Protein AF-0000000086114464 (afdb_homodimer)

pLDDT: mean 91.33, std 12.17, range [23.58, 98.88]

Nearest PDB structures (foldseek):
  5vo3-assembly1_A-2  TM=8.764E-01  e=2.805E-28  Haemophilus influenzae
  3ic1-assembly1_A  TM=6.573E-01  e=1.314E-25  Haemophilus influenzae
  3isz-assembly1_A  TM=6.600E-01  e=2.129E-24  Haemophilus influenzae Rd KW20
  4h2k-assembly1_A  TM=7.902E-01  e=1.199E-14  Haemophilus influenzae Rd KW20
  4h2k-assembly2_B  TM=7.809E-01  e=3.034E-14  Haemophilus influenzae Rd KW20

Structure (mmCIF, N/CA/C/O backbone):
data_AF-0000000086114464-model_v1
#
loop_
_entity.id
_entity.type
_entity.pdbx_description
1 polymer 'Peptidase M20 dimerisation domain-containing protein'
#
loop_
_atom_site.group_PDB
_atom_site.id
_atom_site.type_symbol
_atom_site.label_atom_id
_atom_site.label_alt_id
_atom_site.label_comp_id
_atom_site.label_asym_id
_atom_site.label_entity_id
_atom_site.label_seq_id
_atom_site.pdbx_PDB_ins_code
_atom_site.Cartn_x
_atom_site.Cartn_y
_atom_site.Cartn_z
_atom_site.occupancy
_atom_site.B_iso_or_equiv
_atom_site.auth_seq_id
_atom_site.auth_comp_id
_atom_site.auth_asym_id
_atom_site.auth_atom_id
_atom_site.pdbx_PDB_model_num
ATOM 1 N N . MET A 1 1 ? -63.625 -40.812 -0.509 1 50.72 1 MET A N 1
ATOM 2 C CA . MET A 1 1 ? -62.969 -40.531 -1.784 1 50.72 1 MET A CA 1
ATOM 3 C C . MET A 1 1 ? -61.75 -39.688 -1.583 1 50.72 1 MET A C 1
ATOM 5 O O . MET A 1 1 ? -60.719 -39.875 -2.24 1 50.72 1 MET A O 1
ATOM 9 N N . ALA A 1 2 ? -61.812 -38.781 -0.724 1 63.25 2 ALA A N 1
ATOM 10 C CA . ALA A 1 2 ? -60.656 -37.906 -0.452 1 63.25 2 ALA A CA 1
ATOM 11 C C . ALA A 1 2 ? -59.531 -38.656 0.213 1 63.25 2 ALA A C 1
ATOM 13 O O . ALA A 1 2 ? -58.344 -38.438 -0.106 1 63.25 2 ALA A O 1
ATOM 14 N N . ALA A 1 3 ? -59.938 -39.438 1.165 1 67.88 3 ALA A N 1
ATOM 15 C CA . ALA A 1 3 ? -58.906 -40.188 1.852 1 67.88 3 ALA A CA 1
ATOM 16 C C . ALA A 1 3 ? -58.219 -41.188 0.9 1 67.88 3 ALA A C 1
ATOM 18 O O . ALA A 1 3 ? -57 -41.375 0.963 1 67.88 3 ALA A O 1
ATOM 19 N N . LEU A 1 4 ? -58.938 -41.719 0.023 1 66.5 4 LEU A N 1
ATOM 20 C CA . LEU A 1 4 ? -58.375 -42.594 -0.974 1 66.5 4 LEU A CA 1
ATOM 21 C C . LEU A 1 4 ? -57.5 -41.844 -1.967 1 66.5 4 LEU A C 1
ATOM 23 O O . LEU A 1 4 ? -56.438 -42.344 -2.381 1 66.5 4 LEU A O 1
ATOM 27 N N . CYS A 1 5 ? -57.875 -40.656 -2.146 1 72.56 5 CYS A N 1
ATOM 28 C CA . CYS A 1 5 ? -57.125 -39.812 -3.059 1 72.56 5 CYS A CA 1
ATOM 29 C C . CYS A 1 5 ? -55.812 -39.375 -2.441 1 72.56 5 CYS A C 1
ATOM 31 O O . CYS A 1 5 ? -54.781 -39.375 -3.125 1 72.56 5 CYS A O 1
ATOM 33 N N . GLY A 1 6 ? -55.781 -39.188 -1.187 1 74.31 6 GLY A N 1
ATOM 34 C CA . GLY A 1 6 ? -54.562 -38.812 -0.487 1 74.31 6 GLY A CA 1
ATOM 35 C C . GLY A 1 6 ? -53.562 -39.969 -0.433 1 74.31 6 GLY A C 1
ATOM 36 O O . GLY A 1 6 ? -52.375 -39.75 -0.642 1 74.31 6 GLY A O 1
ATOM 37 N N . ARG A 1 7 ? -54.062 -41.094 -0.185 1 76.12 7 ARG A N 1
ATOM 38 C CA . ARG A 1 7 ? -53.219 -42.25 -0.123 1 76.12 7 ARG A CA 1
ATOM 39 C C . ARG A 1 7 ? -52.625 -42.594 -1.489 1 76.12 7 ARG A C 1
ATOM 41 O O . ARG A 1 7 ? -51.438 -42.969 -1.588 1 76.12 7 ARG A O 1
ATOM 48 N N . ALA A 1 8 ? -53.375 -42.344 -2.494 1 80.31 8 ALA A N 1
ATOM 49 C CA . ALA A 1 8 ? -52.906 -42.594 -3.852 1 80.31 8 ALA A CA 1
ATOM 50 C C . ALA A 1 8 ? -51.812 -41.594 -4.215 1 80.31 8 ALA A C 1
ATOM 52 O O . ALA A 1 8 ? -50.812 -41.969 -4.852 1 80.31 8 ALA A O 1
ATOM 53 N N . VAL A 1 9 ? -52.062 -40.438 -3.764 1 83.5 9 VAL A N 1
ATOM 54 C CA . VAL A 1 9 ? -51.062 -39.375 -4.023 1 83.5 9 VAL A CA 1
ATOM 55 C C . VAL A 1 9 ? -49.781 -39.688 -3.264 1 83.5 9 VAL A C 1
ATOM 57 O O . VAL A 1 9 ? -48.688 -39.594 -3.816 1 83.5 9 VAL A O 1
ATOM 60 N N . VAL A 1 10 ? -49.875 -40.062 -2.039 1 84.12 10 VAL A N 1
ATOM 61 C CA . VAL A 1 10 ? -48.719 -40.406 -1.226 1 84.12 10 VAL A CA 1
ATOM 62 C C . VAL A 1 10 ? -48.031 -41.625 -1.815 1 84.12 10 VAL A C 1
ATOM 64 O O . VAL A 1 10 ? -46.781 -41.688 -1.881 1 84.12 10 VAL A O 1
ATOM 67 N N . CYS A 1 11 ? -48.812 -42.531 -2.225 1 81.31 11 CYS A N 1
ATOM 68 C CA . CYS A 1 11 ? -48.219 -43.75 -2.838 1 81.31 11 CYS A CA 1
ATOM 69 C C . CYS A 1 11 ? -47.531 -43.406 -4.148 1 81.31 11 CYS A C 1
ATOM 71 O O . CYS A 1 11 ? -46.469 -43.938 -4.457 1 81.31 11 CYS A O 1
ATOM 73 N N . SER A 1 12 ? -48.125 -42.5 -4.863 1 85.62 12 SER A N 1
ATOM 74 C CA . SER A 1 12 ? -47.531 -42.062 -6.117 1 85.62 12 SER A CA 1
ATOM 75 C C . SER A 1 12 ? -46.219 -41.312 -5.863 1 85.62 12 SER A C 1
ATOM 77 O O . SER A 1 12 ? -45.25 -41.531 -6.57 1 85.62 12 SER A O 1
ATOM 79 N N . LEU A 1 13 ? -46.25 -40.5 -4.891 1 85.12 13 LEU A N 1
ATOM 80 C CA . LEU A 1 13 ? -45.062 -39.781 -4.543 1 85.12 13 LEU A CA 1
ATOM 81 C C . LEU A 1 13 ? -43.969 -40.719 -4.035 1 85.12 13 LEU A C 1
ATOM 83 O O . LEU A 1 13 ? -42.781 -40.562 -4.359 1 85.12 13 LEU A O 1
ATOM 87 N N . ALA A 1 14 ? -44.438 -41.625 -3.229 1 85.75 14 ALA A N 1
ATOM 88 C CA . ALA A 1 14 ? -43.5 -42.625 -2.748 1 85.75 14 ALA A CA 1
ATOM 89 C C . ALA A 1 14 ? -42.969 -43.469 -3.904 1 85.75 14 ALA A C 1
ATOM 91 O O . ALA A 1 14 ? -41.781 -43.812 -3.926 1 85.75 14 ALA A O 1
ATOM 92 N N . GLY A 1 15 ? -43.812 -43.781 -4.809 1 84.69 15 GLY A N 1
ATOM 93 C CA . GLY A 1 15 ? -43.375 -44.469 -5.992 1 84.69 15 GLY A CA 1
ATOM 94 C C . GLY A 1 15 ? -42.375 -43.688 -6.816 1 84.69 15 GLY A C 1
ATOM 95 O O . GLY A 1 15 ? -41.375 -44.25 -7.273 1 84.69 15 GLY A O 1
ATOM 96 N N . LEU A 1 16 ? -42.656 -42.469 -6.973 1 86.94 16 LEU A N 1
ATOM 97 C CA . LEU A 1 16 ? -41.75 -41.594 -7.707 1 86.94 16 LEU A CA 1
ATOM 98 C C . LEU A 1 16 ? -40.406 -41.469 -6.992 1 86.94 16 LEU A C 1
ATOM 100 O O . LEU A 1 16 ? -39.375 -41.438 -7.637 1 86.94 16 LEU A O 1
ATOM 104 N N . LEU A 1 17 ? -40.5 -41.406 -5.719 1 86.69 17 LEU A N 1
ATOM 105 C CA . LEU A 1 17 ? -39.25 -41.344 -4.934 1 86.69 17 LEU A CA 1
ATOM 106 C C . LEU A 1 17 ? -38.438 -42.625 -5.094 1 86.69 17 LEU A C 1
ATOM 108 O O . LEU A 1 17 ? -37.219 -42.594 -5.234 1 86.69 17 LEU A O 1
ATOM 112 N N . VAL A 1 18 ? -39.156 -43.719 -5.02 1 84.94 18 VAL A N 1
ATOM 113 C CA . VAL A 1 18 ? -38.469 -45 -5.168 1 84.94 18 VAL A CA 1
ATOM 114 C C . VAL A 1 18 ? -37.844 -45.125 -6.559 1 84.94 18 VAL A C 1
ATOM 116 O O . VAL A 1 18 ? -36.719 -45.594 -6.707 1 84.94 18 VAL A O 1
ATOM 119 N N . LEU A 1 19 ? -38.625 -44.656 -7.484 1 85.88 19 LEU A N 1
ATOM 120 C CA . LEU A 1 19 ? -38.094 -44.656 -8.844 1 85.88 19 LEU A CA 1
ATOM 121 C C . LEU A 1 19 ? -36.875 -43.75 -8.938 1 85.88 19 LEU A C 1
ATOM 123 O O . LEU A 1 19 ? -35.875 -44.125 -9.57 1 85.88 19 LEU A O 1
ATOM 127 N N . PHE A 1 20 ? -37 -42.656 -8.398 1 86.88 20 PHE A N 1
ATOM 128 C CA . PHE A 1 20 ? -35.875 -41.719 -8.406 1 86.88 20 PHE A CA 1
ATOM 129 C C . PHE A 1 20 ? -34.656 -42.312 -7.754 1 86.88 20 PHE A C 1
ATOM 131 O O . PHE A 1 20 ? -33.562 -42.281 -8.32 1 86.88 20 PHE A O 1
ATOM 138 N N . VAL A 1 21 ? -34.781 -42.906 -6.664 1 86.62 21 VAL A N 1
ATOM 139 C CA . VAL A 1 21 ? -33.656 -43.531 -5.938 1 86.62 21 VAL A CA 1
ATOM 140 C C . VAL A 1 21 ? -33.094 -44.688 -6.754 1 86.62 21 VAL A C 1
ATOM 142 O O . VAL A 1 21 ? -31.875 -44.875 -6.797 1 86.62 21 VAL A O 1
ATOM 145 N N . SER A 1 22 ? -33.906 -45.406 -7.379 1 87.25 22 SER A N 1
ATOM 146 C CA . SER A 1 22 ? -33.469 -46.5 -8.203 1 87.25 22 SER A CA 1
ATOM 147 C C . SER A 1 22 ? -32.625 -46.031 -9.367 1 87.25 22 SER A C 1
ATOM 149 O O . SER A 1 22 ? -31.594 -46.625 -9.695 1 87.25 22 SER A O 1
ATOM 151 N N . VAL A 1 23 ? -33.062 -45.062 -9.961 1 85.25 23 VAL A N 1
ATOM 152 C CA . VAL A 1 23 ? -32.312 -44.469 -11.07 1 85.25 23 VAL A CA 1
ATOM 153 C C . VAL A 1 23 ? -30.922 -44.031 -10.578 1 85.25 23 VAL A C 1
ATOM 155 O O . VAL A 1 23 ? -29.906 -44.281 -11.242 1 85.25 23 VAL A O 1
ATOM 158 N N . LEU A 1 24 ? -30.891 -43.469 -9.461 1 86.06 24 LEU A N 1
ATOM 159 C CA . LEU A 1 24 ? -29.641 -43 -8.891 1 86.06 24 LEU A CA 1
ATOM 160 C C . LEU A 1 24 ? -28.688 -44.188 -8.664 1 86.06 24 LEU A C 1
ATOM 162 O O . LEU A 1 24 ? -27.5 -44.094 -9 1 86.06 24 LEU A O 1
ATOM 166 N N . LEU A 1 25 ? -29.188 -45.219 -8.18 1 86.81 25 LEU A N 1
ATOM 167 C CA . LEU A 1 25 ? -28.375 -46.375 -7.832 1 86.81 25 LEU A CA 1
ATOM 168 C C . LEU A 1 25 ? -27.906 -47.094 -9.086 1 86.81 25 LEU A C 1
ATOM 170 O O . LEU A 1 25 ? -26.75 -47.531 -9.156 1 86.81 25 LEU A O 1
ATOM 174 N N . ILE A 1 26 ? -28.703 -47.188 -10.031 1 84.44 26 ILE A N 1
ATOM 175 C CA . ILE A 1 26 ? -28.344 -47.875 -11.273 1 84.44 26 ILE A CA 1
ATOM 176 C C . ILE A 1 26 ? -27.234 -47.094 -11.977 1 84.44 26 ILE A C 1
ATOM 178 O O . ILE A 1 26 ? -26.234 -47.688 -12.398 1 84.44 26 ILE A O 1
ATOM 182 N N . ARG A 1 27 ? -27.391 -45.906 -12.016 1 81.69 27 ARG A N 1
ATOM 183 C CA . ARG A 1 27 ? -26.375 -45.094 -12.664 1 81.69 27 ARG A CA 1
ATOM 184 C C . ARG A 1 27 ? -25.047 -45.156 -11.914 1 81.69 27 ARG A C 1
ATOM 186 O O . ARG A 1 27 ? -23.984 -45.188 -12.531 1 81.69 27 ARG A O 1
ATOM 193 N N . THR A 1 28 ? -25.156 -45.156 -10.688 1 82.5 28 THR A N 1
ATOM 194 C CA . THR A 1 28 ? -23.953 -45.219 -9.859 1 82.5 28 THR A CA 1
ATOM 195 C C . THR A 1 28 ? -23.203 -46.531 -10.07 1 82.5 28 THR A C 1
ATOM 197 O O . THR A 1 28 ? -21.984 -46.531 -10.234 1 82.5 28 THR A O 1
ATOM 200 N N . TYR A 1 29 ? -23.875 -47.531 -10.148 1 79.56 29 TYR A N 1
ATOM 201 C CA . TYR A 1 29 ? -23.219 -48.812 -10.094 1 79.56 29 TYR A CA 1
ATOM 202 C C . TYR A 1 29 ? -23.047 -49.406 -11.492 1 79.56 29 TYR A C 1
ATOM 204 O O . TYR A 1 29 ? -22.406 -50.438 -11.664 1 79.56 29 TYR A O 1
ATOM 212 N N . THR A 1 30 ? -23.562 -48.719 -12.508 1 74.12 30 THR A N 1
ATOM 213 C CA . THR A 1 30 ? -23.297 -49.125 -13.883 1 74.12 30 THR A CA 1
ATOM 214 C C . THR A 1 30 ? -22.328 -48.156 -14.547 1 74.12 30 THR A C 1
ATOM 216 O O . THR A 1 30 ? -22.016 -48.281 -15.734 1 74.12 30 THR A O 1
ATOM 219 N N . TRP A 1 31 ? -21.922 -47.312 -13.781 1 66.44 31 TRP A N 1
ATOM 220 C CA . TRP A 1 31 ? -20.953 -46.312 -14.289 1 66.44 31 TRP A CA 1
ATOM 221 C C . TRP A 1 31 ? -19.656 -47 -14.703 1 66.44 31 TRP A C 1
ATOM 223 O O . TRP A 1 31 ? -19.078 -47.75 -13.93 1 66.44 31 TRP A O 1
ATOM 233 N N . PRO A 1 32 ? -19.344 -46.906 -16 1 57.47 32 PRO A N 1
ATOM 234 C CA . PRO A 1 32 ? -18.141 -47.594 -16.453 1 57.47 32 PRO A CA 1
ATOM 235 C C . PRO A 1 32 ? -16.875 -47.125 -15.719 1 57.47 32 PRO A C 1
ATOM 237 O O . PRO A 1 32 ? -16.656 -45.938 -15.562 1 57.47 32 PRO A O 1
ATOM 240 N N . GLU A 1 33 ? -16.406 -47.969 -14.883 1 56.78 33 GLU A N 1
ATOM 241 C CA . GLU A 1 33 ? -15.094 -47.688 -14.336 1 56.78 33 GLU A CA 1
ATOM 242 C C . GLU A 1 33 ? -14.055 -47.562 -15.445 1 56.78 33 GLU A C 1
ATOM 244 O O . GLU A 1 33 ? -13.938 -48.438 -16.297 1 56.78 33 GLU A O 1
ATOM 249 N N . ARG A 1 34 ? -13.789 -46.344 -15.82 1 56.09 34 ARG A N 1
ATOM 250 C CA . ARG A 1 34 ? -12.734 -46.219 -16.812 1 56.09 34 ARG A CA 1
ATOM 251 C C . ARG A 1 34 ? -11.414 -46.75 -16.281 1 56.09 34 ARG A C 1
ATOM 253 O O . ARG A 1 34 ? -10.695 -46.062 -15.562 1 56.09 34 ARG A O 1
ATOM 260 N N . ALA A 1 35 ? -11.445 -48.156 -16.094 1 50.91 35 ALA A N 1
ATOM 261 C CA . ALA A 1 35 ? -10.227 -48.844 -15.672 1 50.91 35 ALA A CA 1
ATOM 262 C C . ALA A 1 35 ? -9.07 -48.531 -16.625 1 50.91 35 ALA A C 1
ATOM 264 O O . ALA A 1 35 ? -9.281 -48.375 -17.828 1 50.91 35 ALA A O 1
ATOM 265 N N . VAL A 1 36 ? -7.957 -47.969 -15.984 1 53.75 36 VAL A N 1
ATOM 266 C CA . VAL A 1 36 ? -6.695 -47.906 -16.719 1 53.75 36 VAL A CA 1
ATOM 267 C C . VAL A 1 36 ? -6.465 -49.188 -17.5 1 53.75 36 VAL A C 1
ATOM 269 O O . VAL A 1 36 ? -6.547 -50.281 -16.953 1 53.75 36 VAL A O 1
ATOM 272 N N . ARG A 1 37 ? -6.699 -49.094 -18.844 1 52.41 37 ARG A N 1
ATOM 273 C CA . ARG A 1 37 ? -6.414 -50.25 -19.688 1 52.41 37 ARG A CA 1
ATOM 274 C C . ARG A 1 37 ? -5.012 -50.781 -19.422 1 52.41 37 ARG A C 1
ATOM 276 O O . ARG A 1 37 ? -4.043 -50.031 -19.406 1 52.41 37 ARG A O 1
ATOM 283 N N . GLN A 1 38 ? -4.934 -51.938 -18.703 1 50.59 38 GLN A N 1
ATOM 284 C CA . GLN A 1 38 ? -3.641 -52.562 -18.484 1 50.59 38 GLN A CA 1
ATOM 285 C C . GLN A 1 38 ? -2.939 -52.875 -19.797 1 50.59 38 GLN A C 1
ATOM 287 O O . GLN A 1 38 ? -3.52 -53.5 -20.688 1 50.59 38 GLN A O 1
ATOM 292 N N . TRP A 1 39 ? -2.066 -52 -20.203 1 49.5 39 TRP A N 1
ATOM 293 C CA . TRP A 1 39 ? -1.241 -52.281 -21.359 1 49.5 39 TRP A CA 1
ATOM 294 C C . TRP A 1 39 ? -0.27 -53.406 -21.094 1 49.5 39 TRP A C 1
ATOM 296 O O . TRP A 1 39 ? 0.205 -53.562 -19.969 1 49.5 39 TRP A O 1
ATOM 306 N N . HIS A 1 40 ? -0.386 -54.562 -21.734 1 45.06 40 HIS A N 1
ATOM 307 C CA . HIS A 1 40 ? 0.613 -55.625 -21.625 1 45.06 40 HIS A CA 1
ATOM 308 C C . HIS A 1 40 ? 2.018 -55.094 -21.859 1 45.06 40 HIS A C 1
ATOM 310 O O . HIS A 1 40 ? 2.521 -55.125 -22.984 1 45.06 40 HIS A O 1
ATOM 316 N N . TRP A 1 41 ? 2.369 -54 -21.344 1 49.25 41 TRP A N 1
ATOM 317 C CA . TRP A 1 41 ? 3.734 -53.5 -21.5 1 49.25 41 TRP A CA 1
ATOM 318 C C . TRP A 1 41 ? 4.723 -54.406 -20.75 1 49.25 41 TRP A C 1
ATOM 320 O O . TRP A 1 41 ? 4.398 -54.938 -19.703 1 49.25 41 TRP A O 1
ATOM 330 N N . LYS A 1 42 ? 5.617 -55 -21.484 1 49.53 42 LYS A N 1
ATOM 331 C CA . LYS A 1 42 ? 6.758 -55.438 -20.688 1 49.53 42 LYS A CA 1
ATOM 332 C C . LYS A 1 42 ? 7.145 -54.375 -19.672 1 49.53 42 LYS A C 1
ATOM 334 O O . LYS A 1 42 ? 7.449 -53.25 -20.031 1 49.53 42 LYS A O 1
ATOM 339 N N . GLU A 1 43 ? 6.586 -54.406 -18.578 1 51.88 43 GLU A N 1
ATOM 340 C CA . GLU A 1 43 ? 6.801 -53.438 -17.5 1 51.88 43 GLU A CA 1
ATOM 341 C C . GLU A 1 43 ? 8.258 -52.969 -17.453 1 51.88 43 GLU A C 1
ATOM 343 O O . GLU A 1 43 ? 9.164 -53.781 -17.328 1 51.88 43 GLU A O 1
ATOM 348 N N . PRO A 1 44 ? 8.531 -51.906 -18.094 1 52.56 44 PRO A N 1
ATOM 349 C CA . PRO A 1 44 ? 9.922 -51.5 -17.828 1 52.56 44 PRO A CA 1
ATOM 350 C C . PRO A 1 44 ? 10.312 -51.656 -16.359 1 52.56 44 PRO A C 1
ATOM 352 O O . PRO A 1 44 ? 9.445 -51.594 -15.484 1 52.56 44 PRO A O 1
ATOM 355 N N . SER A 1 45 ? 11.258 -52.406 -16.062 1 50.56 45 SER A N 1
ATOM 356 C CA . SER A 1 45 ? 11.758 -52.594 -14.711 1 50.56 45 SER A CA 1
ATOM 357 C C . SER A 1 45 ? 11.781 -51.281 -13.922 1 50.56 45 SER A C 1
ATOM 359 O O . SER A 1 45 ? 12.32 -50.281 -14.391 1 50.56 45 SER A O 1
ATOM 361 N N . GLY A 1 46 ? 10.688 -51 -13.188 1 58.81 46 GLY A N 1
ATOM 362 C CA . GLY A 1 46 ? 10.781 -49.906 -12.227 1 58.81 46 GLY A CA 1
ATOM 363 C C . GLY A 1 46 ? 12.195 -49.688 -11.727 1 58.81 46 GLY A C 1
ATOM 364 O O . GLY A 1 46 ? 12.984 -50.625 -11.633 1 58.81 46 GLY A O 1
ATOM 365 N N . MET A 1 47 ? 12.75 -48.438 -12.086 1 64.56 47 MET A N 1
ATOM 366 C CA . MET A 1 47 ? 14.102 -48.156 -11.609 1 64.56 47 MET A CA 1
ATOM 367 C C . MET A 1 47 ? 14.125 -48.031 -10.094 1 64.56 47 MET A C 1
ATOM 369 O O . MET A 1 47 ? 13.414 -47.188 -9.523 1 64.56 47 MET A O 1
ATOM 373 N N . GLU A 1 48 ? 14.414 -49.094 -9.438 1 77.19 48 GLU A N 1
ATOM 374 C CA . GLU A 1 48 ? 14.789 -48.875 -8.039 1 77.19 48 GLU A CA 1
ATOM 375 C C . GLU A 1 48 ? 16.141 -48.188 -7.934 1 77.19 48 GLU A C 1
ATOM 377 O O . GLU A 1 48 ? 17.156 -48.688 -8.438 1 77.19 48 GLU A O 1
ATOM 382 N N . LEU A 1 49 ? 16.016 -46.938 -7.438 1 86.44 49 LEU A N 1
ATOM 383 C CA . LEU A 1 49 ? 17.25 -46.188 -7.312 1 86.44 49 LEU A CA 1
ATOM 384 C C . LEU A 1 49 ? 18.172 -46.781 -6.254 1 86.44 49 LEU A C 1
ATOM 386 O O . LEU A 1 49 ? 17.703 -47.188 -5.18 1 86.44 49 LEU A O 1
ATOM 390 N N . MET A 1 50 ? 19.359 -46.875 -6.617 1 88.75 50 MET A N 1
ATOM 391 C CA . MET A 1 50 ? 20.359 -47.281 -5.637 1 88.75 50 MET A CA 1
ATOM 392 C C . MET A 1 50 ? 20.625 -46.156 -4.637 1 88.75 50 MET A C 1
ATOM 394 O O . MET A 1 50 ? 20.297 -45 -4.902 1 88.75 50 MET A O 1
ATOM 398 N N . GLU A 1 51 ? 21.172 -46.594 -3.562 1 91.81 51 GLU A N 1
ATOM 399 C CA . GLU A 1 51 ? 21.406 -45.625 -2.494 1 91.81 51 GLU A CA 1
ATOM 400 C C . GLU A 1 51 ? 22.281 -44.469 -2.98 1 91.81 51 GLU A C 1
ATOM 402 O O . GLU A 1 51 ? 22.078 -43.312 -2.584 1 91.81 51 GLU A O 1
ATOM 407 N N . GLU A 1 52 ? 23.203 -44.75 -3.775 1 91.38 52 GLU A N 1
ATOM 408 C CA . GLU A 1 52 ? 24.094 -43.719 -4.309 1 91.38 52 GLU A CA 1
ATOM 409 C C . GLU A 1 52 ? 23.344 -42.781 -5.238 1 91.38 52 GLU A C 1
ATOM 411 O O . GLU A 1 52 ? 23.609 -41.562 -5.246 1 91.38 52 GLU A O 1
ATOM 416 N N . GLU A 1 53 ? 22.484 -43.312 -5.957 1 92.25 53 GLU A N 1
ATOM 417 C CA . GLU A 1 53 ? 21.688 -42.531 -6.883 1 92.25 53 GLU A CA 1
ATOM 418 C C . GLU A 1 53 ? 20.703 -41.625 -6.129 1 92.25 53 GLU A C 1
ATOM 420 O O . GLU A 1 53 ? 20.484 -40.469 -6.523 1 92.25 53 GLU A O 1
ATOM 425 N N . LYS A 1 54 ? 20.219 -42.156 -5.062 1 94.75 54 LYS A N 1
ATOM 426 C CA . LYS A 1 54 ? 19.328 -41.375 -4.215 1 94.75 54 LYS A CA 1
ATOM 427 C C . LYS A 1 54 ? 20.062 -40.188 -3.613 1 94.75 54 LYS A C 1
ATOM 429 O O . LYS A 1 54 ? 19.516 -39.062 -3.584 1 94.75 54 LYS A O 1
ATOM 434 N N . GLU A 1 55 ? 21.203 -40.438 -3.186 1 94.88 55 GLU A N 1
ATOM 435 C CA . GLU A 1 55 ? 22 -39.375 -2.598 1 94.88 55 GLU A CA 1
ATOM 436 C C . GLU A 1 55 ? 22.344 -38.312 -3.635 1 94.88 55 GLU A C 1
ATOM 438 O O . GLU A 1 55 ? 22.344 -37.125 -3.326 1 94.88 55 GLU A O 1
ATOM 443 N N . GLN A 1 56 ? 22.672 -38.781 -4.773 1 94.88 56 GLN A N 1
ATOM 444 C CA . GLN A 1 56 ? 22.969 -37.844 -5.859 1 94.88 56 GLN A CA 1
ATOM 445 C C . GLN A 1 56 ? 21.766 -36.969 -6.184 1 94.88 56 GLN A C 1
ATOM 447 O O . GLN A 1 56 ? 21.922 -35.75 -6.426 1 94.88 56 GLN A O 1
ATOM 452 N N . LEU A 1 57 ? 20.688 -37.594 -6.203 1 96.56 57 LEU A N 1
ATOM 453 C CA . LEU A 1 57 ? 19.453 -36.875 -6.488 1 96.56 57 LEU A CA 1
ATOM 454 C C . LEU A 1 57 ? 19.172 -35.812 -5.43 1 96.56 57 LEU A C 1
ATOM 456 O O . LEU A 1 57 ? 18.875 -34.656 -5.766 1 96.56 57 LEU A O 1
ATOM 460 N N . ILE A 1 58 ? 19.297 -36.188 -4.195 1 97.62 58 ILE A N 1
ATOM 461 C CA . ILE A 1 58 ? 19.031 -35.281 -3.072 1 97.62 58 ILE A CA 1
ATOM 462 C C . ILE A 1 58 ? 20 -34.125 -3.1 1 97.62 58 ILE A C 1
ATOM 464 O O . ILE A 1 58 ? 19.609 -32.969 -2.959 1 97.62 58 ILE A O 1
ATOM 468 N N . GLU A 1 59 ? 21.234 -34.406 -3.395 1 97.75 59 GLU A N 1
ATOM 469 C CA . GLU A 1 59 ? 22.25 -33.344 -3.428 1 97.75 59 GLU A CA 1
ATOM 470 C C . GLU A 1 59 ? 22.047 -32.406 -4.613 1 97.75 59 GLU A C 1
ATOM 472 O O . GLU A 1 59 ? 22.312 -31.219 -4.52 1 97.75 59 GLU A O 1
ATOM 477 N N . ALA A 1 60 ? 21.609 -32.969 -5.664 1 98.31 60 ALA A N 1
ATOM 478 C CA . ALA A 1 60 ? 21.344 -32.156 -6.844 1 98.31 60 ALA A CA 1
ATOM 479 C C . ALA A 1 60 ? 20.25 -31.141 -6.57 1 98.31 60 ALA A C 1
ATOM 481 O O . ALA A 1 60 ? 20.359 -29.984 -6.953 1 98.31 60 ALA A O 1
ATOM 482 N N . LEU A 1 61 ? 19.188 -31.609 -5.906 1 98.62 61 LEU A N 1
ATOM 483 C CA . LEU A 1 61 ? 18.094 -30.688 -5.621 1 98.62 61 LEU A CA 1
ATOM 484 C C . LEU A 1 61 ? 18.516 -29.641 -4.598 1 98.62 61 LEU A C 1
ATOM 486 O O . LEU A 1 61 ? 18.203 -28.469 -4.75 1 98.62 61 LEU A O 1
ATOM 490 N N . LYS A 1 62 ? 19.234 -30.047 -3.557 1 98.44 62 LYS A N 1
ATOM 491 C CA . LYS A 1 62 ? 19.703 -29.125 -2.535 1 98.44 62 LYS A CA 1
ATOM 492 C C . LYS A 1 62 ? 20.547 -28.016 -3.15 1 98.44 62 LYS A C 1
ATOM 494 O O . LYS A 1 62 ? 20.359 -26.828 -2.824 1 98.44 62 LYS A O 1
ATOM 499 N N . GLY A 1 63 ? 21.438 -28.422 -3.99 1 98.5 63 GLY A N 1
ATOM 500 C CA . GLY A 1 63 ? 22.25 -27.438 -4.676 1 98.5 63 GLY A CA 1
ATOM 501 C C . GLY A 1 63 ? 21.453 -26.453 -5.508 1 98.5 63 GLY A C 1
ATOM 502 O O . GLY A 1 63 ? 21.766 -25.266 -5.555 1 98.5 63 GLY A O 1
ATOM 503 N N . ALA A 1 64 ? 20.438 -26.953 -6.188 1 98.69 64 ALA A N 1
ATOM 504 C CA . ALA A 1 64 ? 19.578 -26.109 -7.004 1 98.69 64 ALA A CA 1
ATOM 505 C C . ALA A 1 64 ? 18.797 -25.125 -6.137 1 98.69 64 ALA A C 1
ATOM 507 O O . ALA A 1 64 ? 18.641 -23.953 -6.508 1 98.69 64 ALA A O 1
ATOM 508 N N . ILE A 1 65 ? 18.359 -25.594 -4.973 1 98.56 65 ILE A N 1
ATOM 509 C CA . ILE A 1 65 ? 17.547 -24.781 -4.059 1 98.56 65 ILE A CA 1
ATOM 510 C C . ILE A 1 65 ? 18.391 -23.641 -3.5 1 98.56 65 ILE A C 1
ATOM 512 O O . ILE A 1 65 ? 17.891 -22.531 -3.293 1 98.56 65 ILE A O 1
ATOM 516 N N . ARG A 1 66 ? 19.625 -23.812 -3.332 1 98.44 66 ARG A N 1
ATOM 517 C CA . ARG A 1 66 ? 20.516 -22.844 -2.711 1 98.44 66 ARG A CA 1
ATOM 518 C C . ARG A 1 66 ? 20.828 -21.688 -3.668 1 98.44 66 ARG A C 1
ATOM 520 O O . ARG A 1 66 ? 21.359 -20.656 -3.254 1 98.44 66 ARG A O 1
ATOM 527 N N . ILE A 1 67 ? 20.531 -21.859 -4.941 1 98.62 67 ILE A N 1
ATOM 528 C CA . ILE A 1 67 ? 20.703 -20.797 -5.918 1 98.62 67 ILE A CA 1
ATOM 529 C C . ILE A 1 67 ? 19.391 -20.016 -6.062 1 98.62 67 ILE A C 1
ATOM 531 O O . ILE A 1 67 ? 18.438 -20.5 -6.695 1 98.62 67 ILE A O 1
ATOM 535 N N . PRO A 1 68 ? 19.266 -18.828 -5.531 1 98.19 68 PRO A N 1
ATOM 536 C CA . PRO A 1 68 ? 18 -18.094 -5.473 1 98.19 68 PRO A CA 1
ATOM 537 C C . PRO A 1 68 ? 17.641 -17.438 -6.801 1 98.19 68 PRO A C 1
ATOM 539 O O . PRO A 1 68 ? 17.703 -16.219 -6.93 1 98.19 68 PRO A O 1
ATOM 542 N N . THR A 1 69 ? 17.219 -18.203 -7.754 1 98.62 69 THR A N 1
ATOM 543 C CA . THR A 1 69 ? 16.812 -17.703 -9.062 1 98.62 69 THR A CA 1
ATOM 544 C C . THR A 1 69 ? 15.469 -17 -8.977 1 98.62 69 THR A C 1
ATOM 546 O O . THR A 1 69 ? 14.516 -17.406 -9.648 1 98.62 69 THR A O 1
ATOM 549 N N . VAL A 1 70 ? 15.383 -15.859 -8.312 1 97.94 70 VAL A N 1
ATOM 550 C CA . VAL A 1 70 ? 14.133 -15.188 -7.965 1 97.94 70 VAL A CA 1
ATOM 551 C C . VAL A 1 70 ? 13.727 -14.242 -9.086 1 97.94 70 VAL A C 1
ATOM 553 O O . VAL A 1 70 ? 14.547 -13.461 -9.578 1 97.94 70 VAL A O 1
ATOM 556 N N . SER A 1 71 ? 12.516 -14.375 -9.516 1 97.38 71 SER A N 1
ATOM 557 C CA . SER A 1 71 ? 11.867 -13.406 -10.406 1 97.38 71 SER A CA 1
ATOM 558 C C . SER A 1 71 ? 10.93 -12.492 -9.625 1 97.38 71 SER A C 1
ATOM 560 O O . SER A 1 71 ? 9.875 -12.922 -9.164 1 97.38 71 SER A O 1
ATOM 562 N N . PHE A 1 72 ? 11.25 -11.219 -9.562 1 93.31 72 PHE A N 1
ATOM 563 C CA . PHE A 1 72 ? 10.469 -10.234 -8.812 1 93.31 72 PHE A CA 1
ATOM 564 C C . PHE A 1 72 ? 9.375 -9.625 -9.688 1 93.31 72 PHE A C 1
ATOM 566 O O . PHE A 1 72 ? 8.219 -9.562 -9.281 1 93.31 72 PHE A O 1
ATOM 573 N N . SER A 1 73 ? 9.766 -9.219 -10.82 1 90.81 73 SER A N 1
ATOM 574 C CA . SER A 1 73 ? 8.906 -8.664 -11.867 1 90.81 73 SER A CA 1
ATOM 575 C C . SER A 1 73 ? 9.477 -8.945 -13.258 1 90.81 73 SER A C 1
ATOM 577 O O . SER A 1 73 ? 10.555 -9.531 -13.383 1 90.81 73 SER A O 1
ATOM 579 N N . GLU A 1 74 ? 8.734 -8.562 -14.211 1 89.69 74 GLU A N 1
ATOM 580 C CA . GLU A 1 74 ? 9.188 -8.828 -15.57 1 89.69 74 GLU A CA 1
ATOM 581 C C . GLU A 1 74 ? 10.531 -8.164 -15.844 1 89.69 74 GLU A C 1
ATOM 583 O O . GLU A 1 74 ? 11.359 -8.703 -16.594 1 89.69 74 GLU A O 1
ATOM 588 N N . ASP A 1 75 ? 10.719 -7.02 -15.141 1 91.31 75 ASP A N 1
ATOM 589 C CA . ASP A 1 75 ? 11.922 -6.246 -15.43 1 91.31 75 ASP A CA 1
ATOM 590 C C . ASP A 1 75 ? 12.969 -6.43 -14.328 1 91.31 75 ASP A C 1
ATOM 592 O O . ASP A 1 75 ? 14.031 -5.805 -14.359 1 91.31 75 ASP A O 1
ATOM 596 N N . LYS A 1 76 ? 12.688 -7.195 -13.367 1 95.12 76 LYS A N 1
ATOM 597 C CA . LYS A 1 76 ? 13.602 -7.363 -12.234 1 95.12 76 LYS A CA 1
ATOM 598 C C . LYS A 1 76 ? 13.711 -8.836 -11.836 1 95.12 76 LYS A C 1
ATOM 600 O O . LYS A 1 76 ? 12.836 -9.367 -11.148 1 95.12 76 LYS A O 1
ATOM 605 N N . GLN A 1 77 ? 14.914 -9.477 -12.188 1 97.06 77 GLN A N 1
ATOM 606 C CA . GLN A 1 77 ? 15.234 -10.859 -11.828 1 97.06 77 GLN A CA 1
ATOM 607 C C . GLN A 1 77 ? 16.656 -10.961 -11.258 1 97.06 77 GLN A C 1
ATOM 609 O O . GLN A 1 77 ? 17.469 -10.062 -11.453 1 97.06 77 GLN A O 1
ATOM 614 N N . ASN A 1 78 ? 16.844 -11.977 -10.484 1 97.69 78 ASN A N 1
ATOM 615 C CA . ASN A 1 78 ? 18.203 -12.273 -10.023 1 97.69 78 ASN A CA 1
ATOM 616 C C . ASN A 1 78 ? 19.047 -12.906 -11.133 1 97.69 78 ASN A C 1
ATOM 618 O O . ASN A 1 78 ? 19.266 -14.125 -11.125 1 97.69 78 ASN A O 1
ATOM 622 N N . THR A 1 79 ? 19.609 -12.125 -11.969 1 97.19 79 THR A N 1
ATOM 623 C CA . THR A 1 79 ? 20.281 -12.609 -13.172 1 97.19 79 THR A CA 1
ATOM 624 C C . THR A 1 79 ? 21.578 -13.312 -12.812 1 97.19 79 THR A C 1
ATOM 626 O O . THR A 1 79 ? 22.016 -14.234 -13.516 1 97.19 79 THR A O 1
ATOM 629 N N . THR A 1 80 ? 22.172 -12.906 -11.719 1 98.06 80 THR A N 1
ATOM 630 C CA . THR A 1 80 ? 23.391 -13.586 -11.266 1 98.06 80 THR A CA 1
ATOM 631 C C . THR A 1 80 ? 23.094 -15.031 -10.883 1 98.06 80 THR A C 1
ATOM 633 O O . THR A 1 80 ? 23.844 -15.945 -11.242 1 98.06 80 THR A O 1
ATOM 636 N N . ALA A 1 81 ? 22.031 -15.242 -10.242 1 98.44 81 ALA A N 1
ATOM 637 C CA . ALA A 1 81 ? 21.625 -16.578 -9.836 1 98.44 81 ALA A CA 1
ATOM 638 C C . ALA A 1 81 ? 21.234 -17.422 -11.047 1 98.44 81 ALA A C 1
ATOM 640 O O . ALA A 1 81 ? 21.516 -18.625 -11.094 1 98.44 81 ALA A O 1
ATOM 641 N N . LEU A 1 82 ? 20.609 -16.781 -11.992 1 98.5 82 LEU A N 1
ATOM 642 C CA . LEU A 1 82 ? 20.203 -17.5 -13.211 1 98.5 82 LEU A CA 1
ATOM 643 C C . LEU A 1 82 ? 21.438 -18 -13.961 1 98.5 82 LEU A C 1
ATOM 645 O O . LEU A 1 82 ? 21.453 -19.141 -14.43 1 98.5 82 LEU A O 1
ATOM 649 N N . ALA A 1 83 ? 22.422 -17.188 -14.023 1 98.19 83 ALA A N 1
ATOM 650 C CA . ALA A 1 83 ? 23.672 -17.594 -14.68 1 98.19 83 ALA A CA 1
ATOM 651 C C . ALA A 1 83 ? 24.344 -18.734 -13.922 1 98.19 83 ALA A C 1
ATOM 653 O O . ALA A 1 83 ? 24.844 -19.672 -14.531 1 98.19 83 ALA A O 1
ATOM 654 N N . GLU A 1 84 ? 24.344 -18.578 -12.648 1 98.56 84 GLU A N 1
ATOM 655 C CA . GLU A 1 84 ? 24.938 -19.609 -11.805 1 98.56 84 GLU A CA 1
ATOM 656 C C . GLU A 1 84 ? 24.219 -20.953 -11.977 1 98.56 84 GLU A C 1
ATOM 658 O O . GLU A 1 84 ? 24.844 -22.016 -11.961 1 98.56 84 GLU A O 1
ATOM 663 N N . PHE A 1 85 ? 22.969 -20.906 -12.133 1 98.69 85 PHE A N 1
ATOM 664 C CA . PHE A 1 85 ? 22.156 -22.109 -12.266 1 98.69 85 PHE A CA 1
ATOM 665 C C . PHE A 1 85 ? 22.516 -22.859 -13.539 1 98.69 85 PHE A C 1
ATOM 667 O O . PHE A 1 85 ? 22.578 -24.094 -13.547 1 98.69 85 PHE A O 1
ATOM 674 N N . GLY A 1 86 ? 22.719 -22.172 -14.586 1 98.12 86 GLY A N 1
ATOM 675 C CA . GLY A 1 86 ? 23.156 -22.797 -15.82 1 98.12 86 GLY A CA 1
ATOM 676 C C . GLY A 1 86 ? 24.438 -23.594 -15.664 1 98.12 86 GLY A C 1
ATOM 677 O O . GLY A 1 86 ? 24.531 -24.734 -16.125 1 98.12 86 GLY A O 1
ATOM 678 N N . LYS A 1 87 ? 25.359 -22.984 -14.969 1 98.19 87 LYS A N 1
ATOM 679 C CA . LYS A 1 87 ? 26.625 -23.672 -14.711 1 98.19 87 LYS A CA 1
ATOM 680 C C . LYS A 1 87 ? 26.422 -24.875 -13.789 1 98.19 87 LYS A C 1
ATOM 682 O O . LYS A 1 87 ? 27.109 -25.875 -13.922 1 98.19 87 LYS A O 1
ATOM 687 N N . TYR A 1 88 ? 25.562 -24.703 -12.961 1 98.69 88 TYR A N 1
ATOM 688 C CA . TYR A 1 88 ? 25.297 -25.734 -11.977 1 98.69 88 TYR A CA 1
ATOM 689 C C . TYR A 1 88 ? 24.781 -27.016 -12.641 1 98.69 88 TYR A C 1
ATOM 691 O O . TYR A 1 88 ? 25.25 -28.109 -12.352 1 98.69 88 TYR A O 1
ATOM 699 N N . ILE A 1 89 ? 23.719 -26.891 -13.5 1 98.44 89 ILE A N 1
ATOM 700 C CA . ILE A 1 89 ? 23.141 -28.078 -14.094 1 98.44 89 ILE A CA 1
ATOM 701 C C . ILE A 1 89 ? 24.141 -28.75 -15.023 1 98.44 89 ILE A C 1
ATOM 703 O O . ILE A 1 89 ? 24.141 -29.969 -15.188 1 98.44 89 ILE A O 1
ATOM 707 N N . GLU A 1 90 ? 25.047 -28.016 -15.625 1 98.12 90 GLU A N 1
ATOM 708 C CA . GLU A 1 90 ? 26.109 -28.609 -16.422 1 98.12 90 GLU A CA 1
ATOM 709 C C . GLU A 1 90 ? 27.031 -29.469 -15.555 1 98.12 90 GLU A C 1
ATOM 711 O O . GLU A 1 90 ? 27.453 -30.547 -15.977 1 98.12 90 GLU A O 1
ATOM 716 N N . LYS A 1 91 ? 27.312 -28.969 -14.391 1 98.19 91 LYS A N 1
ATOM 717 C CA . LYS A 1 91 ? 28.203 -29.656 -13.469 1 98.19 91 LYS A CA 1
ATOM 718 C C . LYS A 1 91 ? 27.547 -30.922 -12.922 1 98.19 91 LYS A C 1
ATOM 720 O O . LYS A 1 91 ? 28.188 -31.969 -12.828 1 98.19 91 LYS A O 1
ATOM 725 N N . VAL A 1 92 ? 26.328 -30.859 -12.602 1 97.81 92 VAL A N 1
ATOM 726 C CA . VAL A 1 92 ? 25.641 -31.906 -11.867 1 97.81 92 VAL A CA 1
ATOM 727 C C . VAL A 1 92 ? 25.172 -33 -12.828 1 97.81 92 VAL A C 1
ATOM 729 O O . VAL A 1 92 ? 25.062 -34.156 -12.453 1 97.81 92 VAL A O 1
ATOM 732 N N . PHE A 1 93 ? 24.969 -32.594 -14.094 1 98.38 93 PHE A N 1
ATOM 733 C CA . PHE A 1 93 ? 24.5 -33.562 -15.086 1 98.38 93 PHE A CA 1
ATOM 734 C C . PHE A 1 93 ? 25.469 -33.625 -16.266 1 98.38 93 PHE A C 1
ATOM 736 O O . PHE A 1 93 ? 25.078 -33.344 -17.406 1 98.38 93 PHE A O 1
ATOM 743 N N . PRO A 1 94 ? 26.609 -34.156 -16.062 1 97.94 94 PRO A N 1
ATOM 744 C CA . PRO A 1 94 ? 27.656 -34.125 -17.094 1 97.94 94 PRO A CA 1
ATOM 745 C C . PRO A 1 94 ? 27.312 -34.938 -18.328 1 97.94 94 PRO A C 1
ATOM 747 O O . PRO A 1 94 ? 27.672 -34.562 -19.453 1 97.94 94 PRO A O 1
ATOM 750 N N . ASN A 1 95 ? 26.656 -36.094 -18.219 1 97.81 95 ASN A N 1
ATOM 751 C CA . ASN A 1 95 ? 26.328 -36.906 -19.375 1 97.81 95 ASN A CA 1
ATOM 752 C C . ASN A 1 95 ? 25.281 -36.25 -20.25 1 97.81 95 ASN A C 1
ATOM 754 O O . ASN A 1 95 ? 25.297 -36.406 -21.484 1 97.81 95 ASN A O 1
ATOM 758 N N . VAL A 1 96 ? 24.391 -35.5 -19.656 1 98.38 96 VAL A N 1
ATOM 759 C CA . VAL A 1 96 ? 23.375 -34.781 -20.422 1 98.38 96 VAL A CA 1
ATOM 760 C C . VAL A 1 96 ? 24.047 -33.75 -21.328 1 98.38 96 VAL A C 1
ATOM 762 O O . VAL A 1 96 ? 23.656 -33.594 -22.484 1 98.38 96 VAL A O 1
ATOM 765 N N . PHE A 1 97 ? 25.078 -33.156 -20.812 1 98.12 97 PHE A N 1
ATOM 766 C CA . PHE A 1 97 ? 25.688 -32.062 -21.547 1 98.12 97 PHE A CA 1
ATOM 767 C C . PHE A 1 97 ? 26.781 -32.562 -22.484 1 98.12 97 PHE A C 1
ATOM 769 O O . PHE A 1 97 ? 27.172 -31.859 -23.422 1 98.12 97 PHE A O 1
ATOM 776 N N . SER A 1 98 ? 27.25 -33.781 -22.328 1 97.12 98 SER A N 1
ATOM 777 C CA . SER A 1 98 ? 28.375 -34.25 -23.125 1 97.12 98 SER A CA 1
ATOM 778 C C . SER A 1 98 ? 27.922 -35.281 -24.141 1 97.12 98 SER A C 1
ATOM 780 O O . SER A 1 98 ? 28.641 -35.594 -25.094 1 97.12 98 SER A O 1
ATOM 782 N N . SER A 1 99 ? 26.75 -35.844 -23.953 1 97.62 99 SER A N 1
ATOM 783 C CA . SER A 1 99 ? 26.297 -36.906 -24.828 1 97.62 99 SER A CA 1
ATOM 784 C C . SER A 1 99 ? 26.188 -36.438 -26.281 1 97.62 99 SER A C 1
ATOM 786 O O . SER A 1 99 ? 25.703 -35.344 -26.547 1 97.62 99 SER A O 1
ATOM 788 N N . LYS A 1 100 ? 26.531 -37.281 -27.219 1 96.56 100 LYS A N 1
ATOM 789 C CA . LYS A 1 100 ? 26.438 -37 -28.641 1 96.56 100 LYS A CA 1
ATOM 790 C C . LYS A 1 100 ? 24.984 -37.062 -29.125 1 96.56 100 LYS A C 1
ATOM 792 O O . LYS A 1 100 ? 24.656 -36.562 -30.203 1 96.56 100 LYS A O 1
ATOM 797 N N . LEU A 1 101 ? 24.141 -37.625 -28.359 1 97.19 101 LEU A N 1
ATOM 798 C CA . LEU A 1 101 ? 22.734 -37.781 -28.719 1 97.19 101 LEU A CA 1
ATOM 799 C C . LEU A 1 101 ? 21.984 -36.469 -28.453 1 97.19 101 LEU A C 1
ATOM 801 O O . LEU A 1 101 ? 20.844 -36.312 -28.922 1 97.19 101 LEU A O 1
ATOM 805 N N . ILE A 1 102 ? 22.625 -35.594 -27.75 1 98.5 102 ILE A N 1
ATOM 806 C CA . ILE A 1 102 ? 21.875 -34.438 -27.234 1 98.5 102 ILE A CA 1
ATOM 807 C C . ILE A 1 102 ? 22.438 -33.156 -27.828 1 98.5 102 ILE A C 1
ATOM 809 O O . ILE A 1 102 ? 23.656 -32.938 -27.812 1 98.5 102 ILE A O 1
ATOM 813 N N . THR A 1 103 ? 21.547 -32.344 -28.359 1 98.19 103 THR A N 1
ATOM 814 C CA . THR A 1 103 ? 21.875 -30.969 -28.734 1 98.19 103 THR A CA 1
ATOM 815 C C . THR A 1 103 ? 21.297 -29.984 -27.719 1 98.19 103 THR A C 1
ATOM 817 O O . THR A 1 103 ? 20.109 -30.062 -27.375 1 98.19 103 THR A O 1
ATOM 820 N N . HIS A 1 104 ? 22.141 -29.141 -27.234 1 98.19 104 HIS A N 1
ATOM 821 C CA . HIS A 1 104 ? 21.75 -28.172 -26.219 1 98.19 104 HIS A CA 1
ATOM 822 C C . HIS A 1 104 ? 21.828 -26.75 -26.766 1 98.19 104 HIS A C 1
ATOM 824 O O . HIS A 1 104 ? 22.812 -26.375 -27.391 1 98.19 104 HIS A O 1
ATOM 830 N N . GLU A 1 105 ? 20.75 -25.984 -26.594 1 98.31 105 GLU A N 1
ATOM 831 C CA . GLU A 1 105 ? 20.688 -24.578 -26.969 1 98.31 105 GLU A CA 1
ATOM 832 C C . GLU A 1 105 ? 20.188 -23.719 -25.812 1 98.31 105 GLU A C 1
ATOM 834 O O . GLU A 1 105 ? 19.453 -24.203 -24.953 1 98.31 105 GLU A O 1
ATOM 839 N N . VAL A 1 106 ? 20.672 -22.5 -25.812 1 98.06 106 VAL A N 1
ATOM 840 C CA . VAL A 1 106 ? 20.266 -21.547 -24.781 1 98.06 106 VAL A CA 1
ATOM 841 C C . VAL A 1 106 ? 19.453 -20.422 -25.406 1 98.06 106 VAL A C 1
ATOM 843 O O . VAL A 1 106 ? 19.812 -19.906 -26.469 1 98.06 106 VAL A O 1
ATOM 846 N N . PHE A 1 107 ? 18.344 -20.109 -24.828 1 97.25 107 PHE A N 1
ATOM 847 C CA . PHE A 1 107 ? 17.469 -19.031 -25.266 1 97.25 107 PHE A CA 1
ATOM 848 C C . PHE A 1 107 ? 17.344 -17.953 -24.188 1 97.25 107 PHE A C 1
ATOM 850 O O . PHE A 1 107 ? 17.281 -18.281 -23 1 97.25 107 PHE A O 1
ATOM 857 N N . GLY A 1 108 ? 17.297 -16.719 -24.531 1 94.81 108 GLY A N 1
ATOM 858 C CA . GLY A 1 108 ? 17.156 -15.633 -23.578 1 94.81 108 GLY A CA 1
ATOM 859 C C . GLY A 1 108 ? 18.266 -15.617 -22.531 1 94.81 108 GLY A C 1
ATOM 860 O O . GLY A 1 108 ? 18.031 -15.203 -21.391 1 94.81 108 GLY A O 1
ATOM 861 N N . ASN A 1 109 ? 19.281 -16.188 -22.781 1 95.62 109 ASN A N 1
ATOM 862 C CA . ASN A 1 109 ? 20.5 -16.203 -21.969 1 95.62 109 ASN A CA 1
ATOM 863 C C . ASN A 1 109 ? 20.422 -17.266 -20.875 1 95.62 109 ASN A C 1
ATOM 865 O O . ASN A 1 109 ? 21.453 -17.703 -20.344 1 95.62 109 ASN A O 1
ATOM 869 N N . TYR A 1 110 ? 19.172 -17.641 -20.516 1 98.06 110 TYR A N 1
ATOM 870 C CA . TYR A 1 110 ? 19.109 -18.422 -19.281 1 98.06 110 TYR A CA 1
ATOM 871 C C . TYR A 1 110 ? 18.219 -19.641 -19.438 1 98.06 110 TYR A C 1
ATOM 873 O O . TYR A 1 110 ? 18.219 -20.547 -18.594 1 98.06 110 TYR A O 1
ATOM 881 N N . SER A 1 111 ? 17.391 -19.688 -20.516 1 98.69 111 SER A N 1
ATOM 882 C CA . SER A 1 111 ? 16.531 -20.859 -20.766 1 98.69 111 SER A CA 1
ATOM 883 C C . SER A 1 111 ? 17.281 -21.922 -21.547 1 98.69 111 SER A C 1
ATOM 885 O O . SER A 1 111 ? 18.109 -21.625 -22.391 1 98.69 111 SER A O 1
ATOM 887 N N . HIS A 1 112 ? 17.031 -23.188 -21.312 1 98.69 112 HIS A N 1
ATOM 888 C CA . HIS A 1 112 ? 17.75 -24.297 -21.906 1 98.69 112 HIS A CA 1
ATOM 889 C C . HIS A 1 112 ? 16.828 -25.188 -22.703 1 98.69 112 HIS A C 1
ATOM 891 O O . HIS A 1 112 ? 15.75 -25.562 -22.234 1 98.69 112 HIS A O 1
ATOM 897 N N . LEU A 1 113 ? 17.219 -25.5 -23.891 1 98.81 113 LEU A N 1
ATOM 898 C CA . LEU A 1 113 ? 16.531 -26.484 -24.734 1 98.81 113 LEU A CA 1
ATOM 899 C C . LEU A 1 113 ? 17.453 -27.656 -25.047 1 98.81 113 LEU A C 1
ATOM 901 O O . LEU A 1 113 ? 18.562 -27.469 -25.578 1 98.81 113 LEU A O 1
ATOM 905 N N . PHE A 1 114 ? 17.016 -28.844 -24.672 1 98.81 114 PHE A N 1
ATOM 906 C CA . PHE A 1 114 ? 17.719 -30.078 -25.031 1 98.81 114 PHE A CA 1
ATOM 907 C C . PHE A 1 114 ? 16.922 -30.859 -26.078 1 98.81 114 PHE A C 1
ATOM 909 O O . PHE A 1 114 ? 15.727 -31.109 -25.891 1 98.81 114 PHE A O 1
ATOM 916 N N . LYS A 1 115 ? 17.5 -31.188 -27.109 1 98.62 115 LYS A N 1
ATOM 917 C CA . LYS A 1 115 ? 16.953 -32.156 -28.062 1 98.62 115 LYS A CA 1
ATOM 918 C C . LYS A 1 115 ? 17.672 -33.5 -27.969 1 98.62 115 LYS A C 1
ATOM 920 O O . LYS A 1 115 ? 18.875 -33.562 -28.203 1 98.62 115 LYS A O 1
ATOM 925 N N . VAL A 1 116 ? 16.984 -34.5 -27.547 1 98.5 116 VAL A N 1
ATOM 926 C CA . VAL A 1 116 ? 17.5 -35.844 -27.5 1 98.5 116 VAL A CA 1
ATOM 927 C C . VAL A 1 116 ? 17.141 -36.594 -28.797 1 98.5 116 VAL A C 1
ATOM 929 O O . VAL A 1 116 ? 15.969 -36.875 -29.047 1 98.5 116 VAL A O 1
ATOM 932 N N . ASN A 1 117 ? 18.125 -36.938 -29.516 1 97.38 117 ASN A N 1
ATOM 933 C CA . ASN A 1 117 ? 17.906 -37.531 -30.844 1 97.38 117 ASN A CA 1
ATOM 934 C C . ASN A 1 117 ? 17.672 -39.031 -30.766 1 97.38 117 ASN A C 1
ATOM 936 O O . ASN A 1 117 ? 18.484 -39.75 -30.203 1 97.38 117 ASN A O 1
ATOM 940 N N . GLY A 1 118 ? 16.5 -39.438 -31.312 1 95.81 118 GLY A N 1
ATOM 941 C CA . GLY A 1 118 ? 16.203 -40.875 -31.406 1 95.81 118 GLY A CA 1
ATOM 942 C C . GLY A 1 118 ? 16.656 -41.5 -32.719 1 95.81 118 GLY A C 1
ATOM 943 O O . GLY A 1 118 ? 17.031 -40.781 -33.656 1 95.81 118 GLY A O 1
ATOM 944 N N . SER A 1 119 ? 16.625 -42.75 -32.75 1 94.94 119 SER A N 1
ATOM 945 C CA . SER A 1 119 ? 17.094 -43.469 -33.938 1 94.94 119 SER A CA 1
ATOM 946 C C . SER A 1 119 ? 16.031 -43.5 -35.031 1 94.94 119 SER A C 1
ATOM 948 O O . SER A 1 119 ? 16.359 -43.656 -36.219 1 94.94 119 SER A O 1
ATOM 950 N N . ASP A 1 120 ? 14.797 -43.406 -34.688 1 94.62 120 ASP A N 1
ATOM 951 C CA . ASP A 1 120 ? 13.703 -43.406 -35.656 1 94.62 120 ASP A CA 1
ATOM 952 C C . ASP A 1 120 ? 13.156 -42 -35.906 1 94.62 120 ASP A C 1
ATOM 954 O O . ASP A 1 120 ? 12.305 -41.531 -35.125 1 94.62 120 ASP A O 1
ATOM 958 N N . HIS A 1 121 ? 13.477 -41.469 -36.969 1 90.81 121 HIS A N 1
ATOM 959 C CA . HIS A 1 121 ? 13.148 -40.094 -37.25 1 90.81 121 HIS A CA 1
ATOM 960 C C . HIS A 1 121 ? 11.719 -39.969 -37.75 1 90.81 121 HIS A C 1
ATOM 962 O O . HIS A 1 121 ? 11.195 -38.844 -37.875 1 90.81 121 HIS A O 1
ATOM 968 N N . THR A 1 122 ? 11.086 -41.062 -37.906 1 91.06 122 THR A N 1
ATOM 969 C CA . THR A 1 122 ? 9.711 -41 -38.406 1 91.06 122 THR A CA 1
ATOM 970 C C . THR A 1 122 ? 8.734 -40.844 -37.219 1 91.06 122 THR A C 1
ATOM 972 O O . THR A 1 122 ? 7.574 -40.469 -37.438 1 91.06 122 THR A O 1
ATOM 975 N N . LEU A 1 123 ? 9.242 -41.094 -36.062 1 92.31 123 LEU A N 1
ATOM 976 C CA . LEU A 1 123 ? 8.398 -40.906 -34.906 1 92.31 123 LEU A CA 1
ATOM 977 C C . LEU A 1 123 ? 8.32 -39.438 -34.5 1 92.31 123 LEU A C 1
ATOM 979 O O . LEU A 1 123 ? 9.352 -38.781 -34.406 1 92.31 123 LEU A O 1
ATOM 983 N N . GLN A 1 124 ? 7.121 -39 -34.344 1 94.38 124 GLN A N 1
ATOM 984 C CA . GLN A 1 124 ? 6.941 -37.625 -33.875 1 94.38 124 GLN A CA 1
ATOM 985 C C . GLN A 1 124 ? 7.496 -37.406 -32.469 1 94.38 124 GLN A C 1
ATOM 987 O O . GLN A 1 124 ? 7.176 -38.188 -31.562 1 94.38 124 GLN A O 1
ATOM 992 N N . PRO A 1 125 ? 8.328 -36.438 -32.25 1 97 125 PRO A N 1
ATOM 993 C CA . PRO A 1 125 ? 8.906 -36.219 -30.922 1 97 125 PRO A CA 1
ATOM 994 C C . PRO A 1 125 ? 7.891 -35.688 -29.922 1 97 125 PRO A C 1
ATOM 996 O O . PRO A 1 125 ? 6.805 -35.25 -30.312 1 97 125 PRO A O 1
ATOM 999 N N . TYR A 1 126 ? 8.18 -35.812 -28.641 1 97.75 126 TYR A N 1
ATOM 1000 C CA . TYR A 1 126 ? 7.434 -35.188 -27.562 1 97.75 126 TYR A CA 1
ATOM 1001 C C . TYR A 1 126 ? 8.32 -34.219 -26.766 1 97.75 126 TYR A C 1
ATOM 1003 O O . TYR A 1 126 ? 9.484 -34.031 -27.109 1 97.75 126 TYR A O 1
ATOM 1011 N N . MET A 1 127 ? 7.699 -33.531 -25.734 1 98.69 127 MET A N 1
ATOM 1012 C CA . MET A 1 127 ? 8.461 -32.5 -25.031 1 98.69 127 MET A CA 1
ATOM 1013 C C . MET A 1 127 ? 8.102 -32.5 -23.547 1 98.69 127 MET A C 1
ATOM 1015 O O . MET A 1 127 ? 6.945 -32.719 -23.172 1 98.69 127 MET A O 1
ATOM 1019 N N . LEU A 1 128 ? 9.148 -32.312 -22.719 1 98.81 128 LEU A N 1
ATOM 1020 C CA . LEU A 1 128 ? 9.008 -32.125 -21.281 1 98.81 128 LEU A CA 1
ATOM 1021 C C . LEU A 1 128 ? 9.43 -30.703 -20.906 1 98.81 128 LEU A C 1
ATOM 1023 O O . LEU A 1 128 ? 10.477 -30.219 -21.344 1 98.81 128 LEU A O 1
ATOM 1027 N N . LEU A 1 129 ? 8.594 -30.031 -20.062 1 98.81 129 LEU A N 1
ATOM 1028 C CA . LEU A 1 129 ? 8.875 -28.656 -19.656 1 98.81 129 LEU A CA 1
ATOM 1029 C C . LEU A 1 129 ? 9.047 -28.562 -18.141 1 98.81 129 LEU A C 1
ATOM 1031 O O . LEU A 1 129 ? 8.477 -29.344 -17.391 1 98.81 129 LEU A O 1
ATOM 1035 N N . ALA A 1 130 ? 9.836 -27.641 -17.688 1 98.62 130 ALA A N 1
ATOM 1036 C CA . ALA A 1 130 ? 9.984 -27.156 -16.328 1 98.62 130 ALA A CA 1
ATOM 1037 C C . ALA A 1 130 ? 10.57 -25.75 -16.312 1 98.62 130 ALA A C 1
ATOM 1039 O O . ALA A 1 130 ? 10.844 -25.172 -17.359 1 98.62 130 ALA A O 1
ATOM 1040 N N . HIS A 1 131 ? 10.625 -25.094 -15.148 1 98.56 131 HIS A N 1
ATOM 1041 C CA . HIS A 1 131 ? 11.234 -23.781 -15.102 1 98.56 131 HIS A CA 1
ATOM 1042 C C . HIS A 1 131 ? 12.133 -23.625 -13.883 1 98.56 131 HIS A C 1
ATOM 1044 O O . HIS A 1 131 ? 11.914 -24.281 -12.859 1 98.56 131 HIS A O 1
ATOM 1050 N N . LEU A 1 132 ? 13.086 -22.766 -14.016 1 97.88 132 LEU A N 1
ATOM 1051 C CA . LEU A 1 132 ? 14.125 -22.734 -12.992 1 97.88 132 LEU A CA 1
ATOM 1052 C C . LEU A 1 132 ? 13.914 -21.562 -12.047 1 97.88 132 LEU A C 1
ATOM 1054 O O . LEU A 1 132 ? 14.469 -21.531 -10.953 1 97.88 132 LEU A O 1
ATOM 1058 N N . ASP A 1 133 ? 13.086 -20.516 -12.461 1 98.38 133 ASP A N 1
ATOM 1059 C CA . ASP A 1 133 ? 12.906 -19.359 -11.586 1 98.38 133 ASP A CA 1
ATOM 1060 C C . ASP A 1 133 ? 11.859 -19.641 -10.508 1 98.38 133 ASP A C 1
ATOM 1062 O O . ASP A 1 133 ? 11.086 -20.594 -10.625 1 98.38 133 ASP A O 1
ATOM 1066 N N . VAL A 1 134 ? 11.977 -18.859 -9.43 1 97.94 134 VAL A N 1
ATOM 1067 C CA . VAL A 1 134 ? 11.055 -18.984 -8.312 1 97.94 134 VAL A CA 1
ATOM 1068 C C . VAL A 1 134 ? 10.547 -17.609 -7.91 1 97.94 134 VAL A C 1
ATOM 1070 O O . VAL A 1 134 ? 11.055 -16.578 -8.391 1 97.94 134 VAL A O 1
ATOM 1073 N N . VAL A 1 135 ? 9.492 -17.547 -7.117 1 96.56 135 VAL A N 1
ATOM 1074 C CA . VAL A 1 135 ? 8.961 -16.297 -6.602 1 96.56 135 VAL A CA 1
ATOM 1075 C C . VAL A 1 135 ? 9.742 -15.875 -5.359 1 96.56 135 VAL A C 1
ATOM 1077 O O . VAL A 1 135 ? 10.438 -16.688 -4.75 1 96.56 135 VAL A O 1
ATOM 1080 N N . PRO A 1 136 ? 9.594 -14.602 -4.984 1 94.88 136 PRO A N 1
ATOM 1081 C CA . PRO A 1 136 ? 10.328 -14.125 -3.805 1 94.88 136 PRO A CA 1
ATOM 1082 C C . PRO A 1 136 ? 9.898 -14.836 -2.521 1 94.88 136 PRO A C 1
ATOM 1084 O O . PRO A 1 136 ? 8.75 -15.281 -2.414 1 94.88 136 PRO A O 1
ATOM 1087 N N . ALA A 1 137 ? 10.883 -14.961 -1.597 1 92.38 137 ALA A N 1
ATOM 1088 C CA . ALA A 1 137 ? 10.641 -15.5 -0.262 1 92.38 137 ALA A CA 1
ATOM 1089 C C . ALA A 1 137 ? 11.383 -14.703 0.8 1 92.38 137 ALA A C 1
ATOM 1091 O O . ALA A 1 137 ? 12.602 -14.508 0.702 1 92.38 137 ALA A O 1
ATOM 1092 N N . THR A 1 138 ? 10.602 -14.25 1.731 1 85.5 138 THR A N 1
ATOM 1093 C CA . THR A 1 138 ? 11.219 -13.523 2.836 1 85.5 138 THR A CA 1
ATOM 1094 C C . THR A 1 138 ? 11.469 -14.453 4.023 1 85.5 138 THR A C 1
ATOM 1096 O O . THR A 1 138 ? 10.594 -15.234 4.398 1 85.5 138 THR A O 1
ATOM 1099 N N . PRO A 1 139 ? 12.586 -14.234 4.512 1 88.5 139 PRO A N 1
ATOM 1100 C CA . PRO A 1 139 ? 12.953 -15.18 5.57 1 88.5 139 PRO A CA 1
ATOM 1101 C C . PRO A 1 139 ? 12.062 -15.062 6.805 1 88.5 139 PRO A C 1
ATOM 1103 O O . PRO A 1 139 ? 11.914 -16.031 7.559 1 88.5 139 PRO A O 1
ATOM 1106 N N . GLU A 1 140 ? 11.445 -13.961 6.832 1 84.31 140 GLU A N 1
ATOM 1107 C CA . GLU A 1 140 ? 10.633 -13.766 8.031 1 84.31 140 GLU A CA 1
ATOM 1108 C C . GLU A 1 140 ? 9.508 -14.789 8.102 1 84.31 140 GLU A C 1
ATOM 1110 O O . GLU A 1 140 ? 8.867 -15.086 7.09 1 84.31 140 GLU A O 1
ATOM 1115 N N . SER A 1 141 ? 9.273 -15.578 9.023 1 85.31 141 SER A N 1
ATOM 1116 C CA . SER A 1 141 ? 8.195 -16.5 9.359 1 85.31 141 SER A CA 1
ATOM 1117 C C . SER A 1 141 ? 8.484 -17.906 8.859 1 85.31 141 SER A C 1
ATOM 1119 O O . SER A 1 141 ? 7.68 -18.812 9.055 1 85.31 141 SER A O 1
ATOM 1121 N N . TRP A 1 142 ? 9.609 -18.047 8.016 1 93 142 TRP A N 1
ATOM 1122 C CA . TRP A 1 142 ? 10.047 -19.391 7.645 1 93 142 TRP A CA 1
ATOM 1123 C C . TRP A 1 142 ? 10.703 -20.109 8.82 1 93 142 TRP A C 1
ATOM 1125 O O . TRP A 1 142 ? 11.359 -19.469 9.648 1 93 142 TRP A O 1
ATOM 1135 N N . GLU A 1 143 ? 10.57 -21.359 8.883 1 93 143 GLU A N 1
ATOM 1136 C CA . GLU A 1 143 ? 11.25 -22.156 9.914 1 93 143 GLU A CA 1
ATOM 1137 C C . GLU A 1 143 ? 12.75 -22.219 9.648 1 93 143 GLU A C 1
ATOM 1139 O O . GLU A 1 143 ? 13.547 -22.219 10.594 1 93 143 GLU A O 1
ATOM 1144 N N . VAL A 1 144 ? 13 -22.344 8.383 1 94.31 144 VAL A N 1
ATOM 1145 C CA . VAL A 1 144 ? 14.375 -22.312 7.898 1 94.31 144 VAL A CA 1
ATOM 1146 C C . VAL A 1 144 ? 14.492 -21.328 6.734 1 94.31 144 VAL A C 1
ATOM 1148 O O . VAL A 1 144 ? 13.484 -20.969 6.129 1 94.31 144 VAL A O 1
ATOM 1151 N N . SER A 1 145 ? 15.688 -20.984 6.508 1 95.31 145 SER A N 1
ATOM 1152 C CA . SER A 1 145 ? 15.867 -20.016 5.434 1 95.31 145 SER A CA 1
ATOM 1153 C C . SER A 1 145 ? 15.32 -20.547 4.113 1 95.31 145 SER A C 1
ATOM 1155 O O . SER A 1 145 ? 15.523 -21.703 3.773 1 95.31 145 SER A O 1
ATOM 1157 N N . PRO A 1 146 ? 14.672 -19.734 3.355 1 96.81 146 PRO A N 1
ATOM 1158 C CA . PRO A 1 146 ? 13.977 -20.188 2.148 1 96.81 146 PRO A CA 1
ATOM 1159 C C . PRO A 1 146 ? 14.922 -20.734 1.086 1 96.81 146 PRO A C 1
ATOM 1161 O O . PRO A 1 146 ? 14.492 -21.469 0.19 1 96.81 146 PRO A O 1
ATOM 1164 N N . PHE A 1 147 ? 16.188 -20.438 1.188 1 97.81 147 PHE A N 1
ATOM 1165 C CA . PHE A 1 147 ? 17.125 -20.891 0.169 1 97.81 147 PHE A CA 1
ATOM 1166 C C . PHE A 1 147 ? 18.266 -21.703 0.794 1 97.81 147 PHE A C 1
ATOM 1168 O O . PHE A 1 147 ? 19.391 -21.688 0.303 1 97.81 147 PHE A O 1
ATOM 1175 N N . SER A 1 148 ? 17.938 -22.438 1.83 1 95.75 148 SER A N 1
ATOM 1176 C CA . SER A 1 148 ? 18.953 -23.188 2.557 1 95.75 148 SER A CA 1
ATOM 1177 C C . SER A 1 148 ? 19.141 -24.594 1.973 1 95.75 148 SER A C 1
ATOM 1179 O O . SER A 1 148 ? 20.234 -25.141 2.014 1 95.75 148 SER A O 1
ATOM 1181 N N . GLY A 1 149 ? 18.094 -25.219 1.481 1 96.75 149 GLY A N 1
ATOM 1182 C CA . GLY A 1 149 ? 18.156 -26.609 1.045 1 96.75 149 GLY A CA 1
ATOM 1183 C C . GLY A 1 149 ? 18.375 -27.578 2.184 1 96.75 149 GLY A C 1
ATOM 1184 O O . GLY A 1 149 ? 18.828 -28.703 1.963 1 96.75 149 GLY A O 1
ATOM 1185 N N . VAL A 1 150 ? 18 -27.172 3.307 1 96.44 150 VAL A N 1
ATOM 1186 C CA . VAL A 1 150 ? 18.266 -27.984 4.496 1 96.44 150 VAL A CA 1
ATOM 1187 C C . VAL A 1 150 ? 17.328 -29.172 4.535 1 96.44 150 VAL A C 1
ATOM 1189 O O . VAL A 1 150 ? 16.156 -29.078 4.125 1 96.44 150 VAL A O 1
ATOM 1192 N N . GLU A 1 151 ? 17.922 -30.266 5.047 1 96.19 151 GLU A N 1
ATOM 1193 C CA . GLU A 1 151 ? 17.141 -31.484 5.289 1 96.19 151 GLU A CA 1
ATOM 1194 C C . GLU A 1 151 ? 16.656 -31.547 6.738 1 96.19 151 GLU A C 1
ATOM 1196 O O . GLU A 1 151 ? 17.469 -31.438 7.668 1 96.19 151 GLU A O 1
ATOM 1201 N N . GLN A 1 152 ? 15.367 -31.625 6.859 1 95.25 152 GLN A N 1
ATOM 1202 C CA . GLN A 1 152 ? 14.797 -31.734 8.195 1 95.25 152 GLN A CA 1
ATOM 1203 C C . GLN A 1 152 ? 13.602 -32.688 8.203 1 95.25 152 GLN A C 1
ATOM 1205 O O . GLN A 1 152 ? 12.656 -32.5 7.43 1 95.25 152 GLN A O 1
ATOM 1210 N N . ASP A 1 153 ? 13.641 -33.781 9.023 1 94.81 153 ASP A N 1
ATOM 1211 C CA . ASP A 1 153 ? 12.547 -34.719 9.242 1 94.81 153 ASP A CA 1
ATOM 1212 C C . ASP A 1 153 ? 12.102 -35.375 7.934 1 94.81 153 ASP A C 1
ATOM 1214 O O . ASP A 1 153 ? 10.906 -35.469 7.652 1 94.81 153 ASP A O 1
ATOM 1218 N N . GLY A 1 154 ? 13.016 -35.656 7.074 1 95.88 154 GLY A N 1
ATOM 1219 C CA . GLY A 1 154 ? 12.727 -36.375 5.848 1 95.88 154 GLY A CA 1
ATOM 1220 C C . GLY A 1 154 ? 12.32 -35.469 4.703 1 95.88 154 GLY A C 1
ATOM 1221 O O . GLY A 1 154 ? 12.016 -35.938 3.605 1 95.88 154 GLY A O 1
ATOM 1222 N N . TYR A 1 155 ? 12.367 -34.156 5.02 1 97.31 155 TYR A N 1
ATOM 1223 C CA . TYR A 1 155 ? 11.992 -33.156 4 1 97.31 155 TYR A CA 1
ATOM 1224 C C . TYR A 1 155 ? 13.172 -32.281 3.627 1 97.31 155 TYR A C 1
ATOM 1226 O O . TYR A 1 155 ? 14.062 -32.031 4.449 1 97.31 155 TYR A O 1
ATOM 1234 N N . ILE A 1 156 ? 13.203 -31.875 2.391 1 98.12 156 ILE A N 1
ATOM 1235 C CA . ILE A 1 156 ? 14.086 -30.812 1.921 1 98.12 156 ILE A CA 1
ATOM 1236 C C . ILE A 1 156 ? 13.305 -29.5 1.837 1 98.12 156 ILE A C 1
ATOM 1238 O O . ILE A 1 156 ? 12.297 -29.422 1.131 1 98.12 156 ILE A O 1
ATOM 1242 N N . TYR A 1 157 ? 13.828 -28.531 2.559 1 97.62 157 TYR A N 1
ATOM 1243 C CA . TYR A 1 157 ? 13.133 -27.25 2.623 1 97.62 157 TYR A CA 1
ATOM 1244 C C . TYR A 1 157 ? 13.75 -26.25 1.661 1 97.62 157 TYR A C 1
ATOM 1246 O O . TYR A 1 157 ? 14.969 -26.203 1.506 1 97.62 157 TYR A O 1
ATOM 1254 N N . GLY A 1 158 ? 12.812 -25.453 1.042 1 98 158 GLY A N 1
ATOM 1255 C CA . GLY A 1 158 ? 13.297 -24.344 0.241 1 98 158 GLY A CA 1
ATOM 1256 C C . GLY A 1 158 ? 12.344 -23.938 -0.871 1 98 158 GLY A C 1
ATOM 1257 O O . GLY A 1 158 ? 11.617 -24.781 -1.401 1 98 158 GLY A O 1
ATOM 1258 N N . ARG A 1 159 ? 12.438 -22.672 -1.228 1 97.75 159 ARG A N 1
ATOM 1259 C CA . ARG A 1 159 ? 11.68 -22.172 -2.371 1 97.75 159 ARG A CA 1
ATOM 1260 C C . ARG A 1 159 ? 12.117 -22.859 -3.66 1 97.75 159 ARG A C 1
ATOM 1262 O O . ARG A 1 159 ? 13.297 -22.844 -4.008 1 97.75 159 ARG A O 1
ATOM 1269 N N . GLY A 1 160 ? 11.164 -23.531 -4.336 1 97.5 160 GLY A N 1
ATOM 1270 C CA . GLY A 1 160 ? 11.469 -24.281 -5.551 1 97.5 160 GLY A CA 1
ATOM 1271 C C . GLY A 1 160 ? 11.336 -25.781 -5.387 1 97.5 160 GLY A C 1
ATOM 1272 O O . GLY A 1 160 ? 11.305 -26.516 -6.375 1 97.5 160 GLY A O 1
ATOM 1273 N N . THR A 1 161 ? 11.141 -26.25 -4.188 1 98 161 THR A N 1
ATOM 1274 C CA . THR A 1 161 ? 11.07 -27.688 -3.943 1 98 161 THR A CA 1
ATOM 1275 C C . THR A 1 161 ? 9.773 -28.266 -4.512 1 98 161 THR A C 1
ATOM 1277 O O . THR A 1 161 ? 9.727 -29.438 -4.871 1 98 161 THR A O 1
ATOM 1280 N N . LEU A 1 162 ? 8.805 -27.391 -4.621 1 96.44 162 LEU A N 1
ATOM 1281 C CA . LEU A 1 162 ? 7.547 -27.844 -5.203 1 96.44 162 LEU A CA 1
ATOM 1282 C C . LEU A 1 162 ? 7.285 -27.141 -6.535 1 96.44 162 LEU A C 1
ATOM 1284 O O . LEU A 1 162 ? 6.625 -27.703 -7.414 1 96.44 162 LEU A O 1
ATOM 1288 N N . ASP A 1 163 ? 7.797 -25.969 -6.762 1 95.06 163 ASP A N 1
ATOM 1289 C CA . ASP A 1 163 ? 7.496 -25.125 -7.914 1 95.06 163 ASP A CA 1
ATOM 1290 C C . ASP A 1 163 ? 8.711 -24.297 -8.328 1 95.06 163 ASP A C 1
ATOM 1292 O O . ASP A 1 163 ? 8.906 -23.188 -7.844 1 95.06 163 ASP A O 1
ATOM 1296 N N . ASP A 1 164 ? 9.562 -24.844 -9.211 1 96.88 164 ASP A N 1
ATOM 1297 C CA . ASP A 1 164 ? 9.438 -26.062 -10 1 96.88 164 ASP A CA 1
ATOM 1298 C C . ASP A 1 164 ? 10.805 -26.719 -10.227 1 96.88 164 ASP A C 1
ATOM 1300 O O . ASP A 1 164 ? 11.039 -27.344 -11.258 1 96.88 164 ASP A O 1
ATOM 1304 N N . LYS A 1 165 ? 11.688 -26.375 -9.273 1 98.38 165 LYS A N 1
ATOM 1305 C CA . LYS A 1 165 ? 13.039 -26.891 -9.445 1 98.38 165 LYS A CA 1
ATOM 1306 C C . LYS A 1 165 ? 13.078 -28.406 -9.25 1 98.38 165 LYS A C 1
ATOM 1308 O O . LYS A 1 165 ? 13.953 -29.094 -9.789 1 98.38 165 LYS A O 1
ATOM 1313 N N . SER A 1 166 ? 12.148 -28.969 -8.492 1 98.12 166 SER A N 1
ATOM 1314 C CA . SER A 1 166 ? 12.094 -30.422 -8.32 1 98.12 166 SER A CA 1
ATOM 1315 C C . SER A 1 166 ? 11.828 -31.125 -9.641 1 98.12 166 SER A C 1
ATOM 1317 O O . SER A 1 166 ? 12.484 -32.125 -9.953 1 98.12 166 SER A O 1
ATOM 1319 N N . SER A 1 167 ? 10.867 -30.625 -10.445 1 98.25 167 SER A N 1
ATOM 1320 C CA . SER A 1 167 ? 10.594 -31.203 -11.75 1 98.25 167 SER A CA 1
ATOM 1321 C C . SER A 1 167 ? 11.797 -31.062 -12.68 1 98.25 167 SER A C 1
ATOM 1323 O O . SER A 1 167 ? 12.148 -32 -13.398 1 98.25 167 SER A O 1
ATOM 1325 N N . LEU A 1 168 ? 12.391 -29.922 -12.633 1 98.69 168 LEU A N 1
ATOM 1326 C CA . LEU A 1 168 ? 13.562 -29.656 -13.461 1 98.69 168 LEU A CA 1
ATOM 1327 C C . LEU A 1 168 ? 14.68 -30.656 -13.156 1 98.69 168 LEU A C 1
ATOM 1329 O O . LEU A 1 168 ? 15.18 -31.328 -14.062 1 98.69 168 LEU A O 1
ATOM 1333 N N . ILE A 1 169 ? 15.023 -30.75 -11.914 1 98.69 169 ILE A N 1
ATOM 1334 C CA . ILE A 1 169 ? 16.078 -31.656 -11.477 1 98.69 169 ILE A CA 1
ATOM 1335 C C . ILE A 1 169 ? 15.672 -33.094 -11.75 1 98.69 169 ILE A C 1
ATOM 1337 O O . ILE A 1 169 ? 16.484 -33.938 -12.156 1 98.69 169 ILE A O 1
ATOM 1341 N N . GLY A 1 170 ? 14.398 -33.406 -11.531 1 98.06 170 GLY A N 1
ATOM 1342 C CA . GLY A 1 170 ? 13.891 -34.75 -11.789 1 98.06 170 GLY A CA 1
ATOM 1343 C C . GLY A 1 170 ? 14.039 -35.188 -13.234 1 98.06 170 GLY A C 1
ATOM 1344 O O . GLY A 1 170 ? 14.445 -36.312 -13.523 1 98.06 170 GLY A O 1
ATOM 1345 N N . ILE A 1 171 ? 13.695 -34.344 -14.141 1 98.62 171 ILE A N 1
ATOM 1346 C CA . ILE A 1 171 ? 13.766 -34.625 -15.57 1 98.62 171 ILE A CA 1
ATOM 1347 C C . ILE A 1 171 ? 15.219 -34.875 -15.977 1 98.62 171 ILE A C 1
ATOM 1349 O O . ILE A 1 171 ? 15.531 -35.875 -16.609 1 98.62 171 ILE A O 1
ATOM 1353 N N . LEU A 1 172 ? 16.094 -33.938 -15.578 1 98.75 172 LEU A N 1
ATOM 1354 C CA . LEU A 1 172 ? 17.484 -34.062 -15.969 1 98.75 172 LEU A CA 1
ATOM 1355 C C . LEU A 1 172 ? 18.141 -35.281 -15.312 1 98.75 172 LEU A C 1
ATOM 1357 O O . LEU A 1 172 ? 18.969 -35.938 -15.93 1 98.75 172 LEU A O 1
ATOM 1361 N N . GLN A 1 173 ? 17.797 -35.5 -14.047 1 98.12 173 GLN A N 1
ATOM 1362 C CA . GLN A 1 173 ? 18.359 -36.656 -13.352 1 98.12 173 GLN A CA 1
ATOM 1363 C C . GLN A 1 173 ? 17.906 -37.938 -14.008 1 98.12 173 GLN A C 1
ATOM 1365 O O . GLN A 1 173 ? 18.703 -38.875 -14.133 1 98.12 173 GLN A O 1
ATOM 1370 N N . ALA A 1 174 ? 16.625 -38.094 -14.383 1 97.38 174 ALA A N 1
ATOM 1371 C CA . ALA A 1 174 ? 16.141 -39.25 -15.086 1 97.38 174 ALA A CA 1
ATOM 1372 C C . ALA A 1 174 ? 16.922 -39.5 -16.375 1 97.38 174 ALA A C 1
ATOM 1374 O O . ALA A 1 174 ? 17.328 -40.625 -16.656 1 97.38 174 ALA A O 1
ATOM 1375 N N . LEU A 1 175 ? 17.109 -38.469 -17.125 1 98.06 175 LEU A N 1
ATOM 1376 C CA . LEU A 1 175 ? 17.859 -38.562 -18.359 1 98.06 175 LEU A CA 1
ATOM 1377 C C . LEU A 1 175 ? 19.312 -38.969 -18.078 1 98.06 175 LEU A C 1
ATOM 1379 O O . LEU A 1 175 ? 19.875 -39.812 -18.797 1 98.06 175 LEU A O 1
ATOM 1383 N N . GLU A 1 176 ? 19.906 -38.344 -17.062 1 97.69 176 GLU A N 1
ATOM 1384 C CA . GLU A 1 176 ? 21.281 -38.656 -16.672 1 97.69 176 GLU A CA 1
ATOM 1385 C C . GLU A 1 176 ? 21.422 -40.156 -16.344 1 97.69 176 GLU A C 1
ATOM 1387 O O . GLU A 1 176 ? 22.375 -40.781 -16.797 1 97.69 176 GLU A O 1
ATOM 1392 N N . PHE A 1 177 ? 20.531 -40.656 -15.602 1 95.88 177 PHE A N 1
ATOM 1393 C CA . PHE A 1 177 ? 20.562 -42.062 -15.227 1 95.88 177 PHE A CA 1
ATOM 1394 C C . PHE A 1 177 ? 20.391 -42.969 -16.453 1 95.88 177 PHE A C 1
ATOM 1396 O O . PHE A 1 177 ? 21.078 -43.969 -16.578 1 95.88 177 PHE A O 1
ATOM 1403 N N . LEU A 1 178 ? 19.516 -42.594 -17.328 1 95.62 178 LEU A N 1
ATOM 1404 C CA . LEU A 1 178 ? 19.297 -43.375 -18.547 1 95.62 178 LEU A CA 1
ATOM 1405 C C . LEU A 1 178 ? 20.547 -43.406 -19.406 1 95.62 178 LEU A C 1
ATOM 1407 O O . LEU A 1 178 ? 20.922 -44.438 -19.922 1 95.62 178 LEU A O 1
ATOM 1411 N N . LEU A 1 179 ? 21.188 -42.281 -19.547 1 96.75 179 LEU A N 1
ATOM 1412 C CA . LEU A 1 179 ? 22.406 -42.188 -20.344 1 96.75 179 LEU A CA 1
ATOM 1413 C C . LEU A 1 179 ? 23.516 -43.031 -19.734 1 96.75 179 LEU A C 1
ATOM 1415 O O . LEU A 1 179 ? 24.266 -43.719 -20.453 1 96.75 179 LEU A O 1
ATOM 1419 N N . LYS A 1 180 ? 23.594 -43.031 -18.438 1 94.25 180 LYS A N 1
ATOM 1420 C CA . LYS A 1 180 ? 24.609 -43.812 -17.75 1 94.25 180 LYS A CA 1
ATOM 1421 C C . LYS A 1 180 ? 24.375 -45.312 -17.984 1 94.25 180 LYS A C 1
ATOM 1423 O O . LYS A 1 180 ? 25.328 -46.094 -17.984 1 94.25 180 LYS A O 1
ATOM 1428 N N . LYS A 1 181 ? 23.156 -45.656 -18.234 1 92.62 181 LYS A N 1
ATOM 1429 C CA . LYS A 1 181 ? 22.797 -47.062 -18.469 1 92.62 181 LYS A CA 1
ATOM 1430 C C . LYS A 1 181 ? 22.875 -47.406 -19.938 1 92.62 181 LYS A C 1
ATOM 1432 O O . LYS A 1 181 ? 22.516 -48.531 -20.328 1 92.62 181 LYS A O 1
ATOM 1437 N N . GLY A 1 182 ? 23.234 -46.5 -20.766 1 93.88 182 GLY A N 1
ATOM 1438 C CA . GLY A 1 182 ? 23.438 -46.75 -22.188 1 93.88 182 GLY A CA 1
ATOM 1439 C C . GLY A 1 182 ? 22.156 -46.625 -23 1 93.88 182 GLY A C 1
ATOM 1440 O O . GLY A 1 182 ? 22.109 -47.094 -24.141 1 93.88 182 GLY A O 1
ATOM 1441 N N . TYR A 1 183 ? 21.203 -46.031 -22.422 1 93.12 183 TYR A N 1
ATOM 1442 C CA . TYR A 1 183 ? 19.922 -45.844 -23.094 1 93.12 183 TYR A CA 1
ATOM 1443 C C . TYR A 1 183 ? 20.062 -45 -24.328 1 93.12 183 TYR A C 1
ATOM 1445 O O . TYR A 1 183 ? 20.719 -43.938 -24.297 1 93.12 183 TYR A O 1
ATOM 1453 N N . LYS A 1 184 ? 19.516 -45.438 -25.453 1 94.81 184 LYS A N 1
ATOM 1454 C CA . LYS A 1 184 ? 19.375 -44.719 -26.703 1 94.81 184 LYS A CA 1
ATOM 1455 C C . LYS A 1 184 ? 17.938 -44.719 -27.188 1 94.81 184 LYS A C 1
ATOM 1457 O O . LYS A 1 184 ? 17.422 -45.75 -27.656 1 94.81 184 LYS A O 1
ATOM 1462 N N . PRO A 1 185 ? 17.344 -43.594 -27.203 1 95.5 185 PRO A N 1
ATOM 1463 C CA . PRO A 1 185 ? 15.914 -43.594 -27.531 1 95.5 185 PRO A CA 1
ATOM 1464 C C . PRO A 1 185 ? 15.648 -43.875 -29.016 1 95.5 185 PRO A C 1
ATOM 1466 O O . PRO A 1 185 ? 16.469 -43.531 -29.859 1 95.5 185 PRO A O 1
ATOM 1469 N N . CYS A 1 186 ? 14.516 -44.469 -29.266 1 94.88 186 CYS A N 1
ATOM 1470 C CA . CYS A 1 186 ? 14.008 -44.562 -30.625 1 94.88 186 CYS A CA 1
ATOM 1471 C C . CYS A 1 186 ? 13.312 -43.281 -31.047 1 94.88 186 CYS A C 1
ATOM 1473 O O . CYS A 1 186 ? 13.539 -42.781 -32.156 1 94.88 186 CYS A O 1
ATOM 1475 N N . ARG A 1 187 ? 12.547 -42.75 -30.172 1 95.69 187 ARG A N 1
ATOM 1476 C CA . ARG A 1 187 ? 11.805 -41.531 -30.422 1 95.69 187 ARG A CA 1
ATOM 1477 C C . ARG A 1 187 ? 12.578 -40.312 -29.891 1 95.69 187 ARG A C 1
ATOM 1479 O O . ARG A 1 187 ? 13.047 -40.312 -28.75 1 95.69 187 ARG A O 1
ATOM 1486 N N . SER A 1 188 ? 12.703 -39.312 -30.719 1 97.06 188 SER A N 1
ATOM 1487 C CA . SER A 1 188 ? 13.305 -38.062 -30.266 1 97.06 188 SER A CA 1
ATOM 1488 C C . SER A 1 188 ? 12.391 -37.312 -29.297 1 97.06 188 SER A C 1
ATOM 1490 O O . SER A 1 188 ? 11.172 -37.531 -29.312 1 97.06 188 SER A O 1
ATOM 1492 N N . PHE A 1 189 ? 12.961 -36.562 -28.422 1 98.19 189 PHE A N 1
ATOM 1493 C CA . PHE A 1 189 ? 12.148 -35.719 -27.578 1 98.19 189 PHE A CA 1
ATOM 1494 C C . PHE A 1 189 ? 12.93 -34.469 -27.141 1 98.19 189 PHE A C 1
ATOM 1496 O O . PHE A 1 189 ? 14.148 -34.406 -27.328 1 98.19 189 PHE A O 1
ATOM 1503 N N . TYR A 1 190 ? 12.195 -33.5 -26.688 1 98.75 190 TYR A N 1
ATOM 1504 C CA . TYR A 1 190 ? 12.766 -32.25 -26.234 1 98.75 190 TYR A CA 1
ATOM 1505 C C . TYR A 1 190 ? 12.578 -32.062 -24.734 1 98.75 190 TYR A C 1
ATOM 1507 O O . TYR A 1 190 ? 11.617 -32.562 -24.156 1 98.75 190 TYR A O 1
ATOM 1515 N N . ILE A 1 191 ? 13.508 -31.375 -24.109 1 98.88 191 ILE A N 1
ATOM 1516 C CA . ILE A 1 191 ? 13.375 -30.844 -22.75 1 98.88 191 ILE A CA 1
ATOM 1517 C C . ILE A 1 191 ? 13.562 -29.328 -22.766 1 98.88 191 ILE A C 1
ATOM 1519 O O . ILE A 1 191 ? 14.586 -28.828 -23.234 1 98.88 191 ILE A O 1
ATOM 1523 N N . GLY A 1 192 ? 12.539 -28.625 -22.359 1 98.81 192 GLY A N 1
ATOM 1524 C CA . GLY A 1 192 ? 12.617 -27.172 -22.266 1 98.81 192 GLY A CA 1
ATOM 1525 C C . GLY A 1 192 ? 12.562 -26.656 -20.844 1 98.81 192 GLY A C 1
ATOM 1526 O O . GLY A 1 192 ? 11.625 -26.969 -20.109 1 98.81 192 GLY A O 1
ATOM 1527 N N . LEU A 1 193 ? 13.578 -25.891 -20.438 1 98.75 193 LEU A N 1
ATOM 1528 C CA . LEU A 1 193 ? 13.672 -25.312 -19.109 1 98.75 193 LEU A CA 1
ATOM 1529 C C . LEU A 1 193 ? 13.625 -23.781 -19.188 1 98.75 193 LEU A C 1
ATOM 1531 O O . LEU A 1 193 ? 14.594 -23.156 -19.609 1 98.75 193 LEU A O 1
ATOM 1535 N N . GLY A 1 194 ? 12.516 -23.156 -18.719 1 98.38 194 GLY A N 1
ATOM 1536 C CA . GLY A 1 194 ? 12.344 -21.703 -18.781 1 98.38 194 GLY A CA 1
ATOM 1537 C C . GLY A 1 194 ? 12.945 -20.984 -17.594 1 98.38 194 GLY A C 1
ATOM 1538 O O . GLY A 1 194 ? 12.977 -21.516 -16.484 1 98.38 194 GLY A O 1
ATOM 1539 N N . HIS A 1 195 ? 13.336 -19.641 -17.781 1 98.44 195 HIS A N 1
ATOM 1540 C CA . HIS A 1 195 ? 13.984 -18.906 -16.688 1 98.44 195 HIS A CA 1
ATOM 1541 C C . HIS A 1 195 ? 13.07 -17.812 -16.141 1 98.44 195 HIS A C 1
ATOM 1543 O O . HIS A 1 195 ? 13.445 -17.094 -15.211 1 98.44 195 HIS A O 1
ATOM 1549 N N . ASP A 1 196 ? 11.867 -17.672 -16.703 1 97.88 196 ASP A N 1
ATOM 1550 C CA . ASP A 1 196 ? 11.055 -16.531 -16.297 1 97.88 196 ASP A CA 1
ATOM 1551 C C . ASP A 1 196 ? 9.57 -16.891 -16.297 1 97.88 196 ASP A C 1
ATOM 1553 O O . ASP A 1 196 ? 8.719 -16.078 -16.656 1 97.88 196 ASP A O 1
ATOM 1557 N N . GLU A 1 197 ? 9.266 -18.172 -15.984 1 97.12 197 GLU A N 1
ATOM 1558 C CA . GLU A 1 197 ? 7.879 -18.625 -15.906 1 97.12 197 GLU A CA 1
ATOM 1559 C C . GLU A 1 197 ? 7.082 -17.797 -14.891 1 97.12 197 GLU A C 1
ATOM 1561 O O . GLU A 1 197 ? 5.914 -17.484 -15.125 1 97.12 197 GLU A O 1
ATOM 1566 N N . GLU A 1 198 ? 7.684 -17.359 -13.828 1 96.25 198 GLU A N 1
ATOM 1567 C CA . GLU A 1 198 ? 7.012 -16.688 -12.727 1 96.25 198 GLU A CA 1
ATOM 1568 C C . GLU A 1 198 ? 6.711 -15.227 -13.078 1 96.25 198 GLU A C 1
ATOM 1570 O O . GLU A 1 198 ? 6.055 -14.523 -12.312 1 96.25 198 GLU A O 1
ATOM 1575 N N . VAL A 1 199 ? 7.281 -14.805 -14.219 1 94.69 199 VAL A N 1
ATOM 1576 C CA . VAL A 1 199 ? 6.977 -13.469 -14.742 1 94.69 199 VAL A CA 1
ATOM 1577 C C . VAL A 1 199 ? 6.543 -13.57 -16.203 1 94.69 199 VAL A C 1
ATOM 1579 O O . VAL A 1 199 ? 7.07 -12.867 -17.062 1 94.69 199 VAL A O 1
ATOM 1582 N N . PHE A 1 200 ? 5.754 -14.578 -16.578 1 93.12 200 PHE A N 1
ATOM 1583 C CA . PHE A 1 200 ? 4.949 -14.727 -17.781 1 93.12 200 PHE A CA 1
ATOM 1584 C C . PHE A 1 200 ? 5.719 -15.492 -18.859 1 93.12 200 PHE A C 1
ATOM 1586 O O . PHE A 1 200 ? 5.133 -15.953 -19.844 1 93.12 200 PHE A O 1
ATOM 1593 N N . GLY A 1 201 ? 7.047 -15.633 -18.828 1 96.31 201 GLY A N 1
ATOM 1594 C CA . GLY A 1 201 ? 7.801 -16.5 -19.719 1 96.31 201 GLY A CA 1
ATOM 1595 C C . GLY A 1 201 ? 8.047 -15.891 -21.078 1 96.31 201 GLY A C 1
ATOM 1596 O O . GLY A 1 201 ? 8.312 -16.609 -22.047 1 96.31 201 GLY A O 1
ATOM 1597 N N . HIS A 1 202 ? 8.055 -14.508 -21.203 1 95.94 202 HIS A N 1
ATOM 1598 C CA . HIS A 1 202 ? 8.148 -13.82 -22.484 1 95.94 202 HIS A CA 1
ATOM 1599 C C . HIS A 1 202 ? 9.555 -13.906 -23.047 1 95.94 202 HIS A C 1
ATOM 1601 O O . HIS A 1 202 ? 9.734 -13.867 -24.281 1 95.94 202 HIS A O 1
ATOM 1607 N N . ARG A 1 203 ? 10.516 -14.078 -22.203 1 96.5 203 ARG A N 1
ATOM 1608 C CA . ARG A 1 203 ? 11.898 -14.016 -22.656 1 96.5 203 ARG A CA 1
ATOM 1609 C C . ARG A 1 203 ? 12.516 -15.414 -22.719 1 96.5 203 ARG A C 1
ATOM 1611 O O . ARG A 1 203 ? 13.633 -15.578 -23.219 1 96.5 203 ARG A O 1
ATOM 1618 N N . GLY A 1 204 ? 11.812 -16.406 -22.25 1 97.56 204 GLY A N 1
ATOM 1619 C CA . GLY A 1 204 ? 12.312 -17.766 -22.25 1 97.56 204 GLY A CA 1
ATOM 1620 C C . GLY A 1 204 ? 11.484 -18.703 -23.094 1 97.56 204 GLY A C 1
ATOM 1621 O O . GLY A 1 204 ? 11.75 -18.875 -24.297 1 97.56 204 GLY A O 1
ATOM 1622 N N . ALA A 1 205 ? 10.414 -19.203 -22.531 1 98.12 205 ALA A N 1
ATOM 1623 C CA . ALA A 1 205 ? 9.586 -20.234 -23.141 1 98.12 205 ALA A CA 1
ATOM 1624 C C . ALA A 1 205 ? 8.945 -19.719 -24.422 1 98.12 205 ALA A C 1
ATOM 1626 O O . ALA A 1 205 ? 8.844 -20.453 -25.422 1 98.12 205 ALA A O 1
ATOM 1627 N N . LYS A 1 206 ? 8.484 -18.484 -24.391 1 98.06 206 LYS A N 1
ATOM 1628 C CA . LYS A 1 206 ? 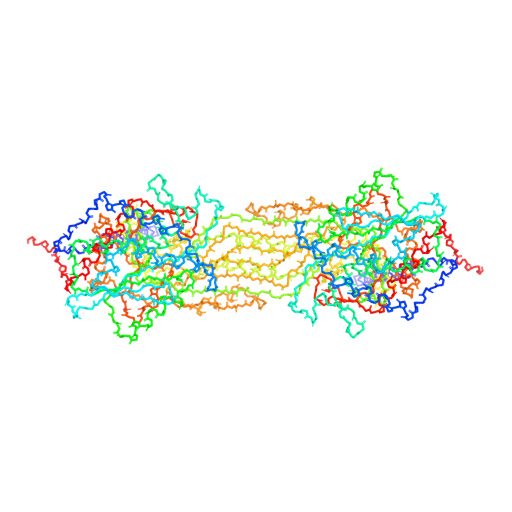7.844 -17.938 -25.594 1 98.06 206 LYS A CA 1
ATOM 1629 C C . LYS A 1 206 ? 8.805 -17.922 -26.781 1 98.06 206 LYS A C 1
ATOM 1631 O O . LYS A 1 206 ? 8.453 -18.359 -27.875 1 98.06 206 LYS A O 1
ATOM 1636 N N . ILE A 1 207 ? 10.016 -17.469 -26.547 1 98.19 207 ILE A N 1
ATOM 1637 C CA . ILE A 1 207 ? 11.016 -17.391 -27.609 1 98.19 207 ILE A CA 1
ATOM 1638 C C . ILE A 1 207 ? 11.383 -18.797 -28.062 1 98.19 207 ILE A C 1
ATOM 1640 O O . ILE A 1 207 ? 11.523 -19.047 -29.266 1 98.19 207 ILE A O 1
ATOM 1644 N N . MET A 1 208 ? 11.523 -19.672 -27.141 1 98.31 208 MET A N 1
ATOM 1645 C CA . MET A 1 208 ? 11.836 -21.062 -27.453 1 98.31 208 MET A CA 1
ATOM 1646 C C . MET A 1 208 ? 10.758 -21.688 -28.328 1 98.31 208 MET A C 1
ATOM 1648 O O . MET A 1 208 ? 11.07 -22.328 -29.344 1 98.31 208 MET A O 1
ATOM 1652 N N . ALA A 1 209 ? 9.516 -21.5 -28 1 98.62 209 ALA A N 1
ATOM 1653 C CA . ALA A 1 209 ? 8.391 -22.047 -28.75 1 98.62 209 ALA A CA 1
ATOM 1654 C C . ALA A 1 209 ? 8.352 -21.469 -30.172 1 98.62 209 ALA A C 1
ATOM 1656 O O . ALA A 1 209 ? 8.086 -22.203 -31.125 1 98.62 209 ALA A O 1
ATOM 1657 N N . GLU A 1 210 ? 8.594 -20.172 -30.25 1 98.38 210 GLU A N 1
ATOM 1658 C CA . GLU A 1 210 ? 8.609 -19.516 -31.547 1 98.38 210 GLU A CA 1
ATOM 1659 C C . GLU A 1 210 ? 9.703 -20.094 -32.438 1 98.38 210 GLU A C 1
ATOM 1661 O O . GLU A 1 210 ? 9.492 -20.297 -33.656 1 98.38 210 GLU A O 1
ATOM 1666 N N . GLU A 1 211 ? 10.844 -20.297 -31.891 1 98.25 211 GLU A N 1
ATOM 1667 C CA . GLU A 1 211 ? 11.945 -20.875 -32.656 1 98.25 211 GLU A CA 1
ATOM 1668 C C . GLU A 1 211 ? 11.609 -22.281 -33.125 1 98.25 211 GLU A C 1
ATOM 1670 O O . GLU A 1 211 ? 11.891 -22.641 -34.281 1 98.25 211 GLU A O 1
ATOM 1675 N N . LEU A 1 212 ? 11.07 -23.109 -32.312 1 98.5 212 LEU A N 1
ATOM 1676 C CA . LEU A 1 212 ? 10.688 -24.469 -32.688 1 98.5 212 LEU A CA 1
ATOM 1677 C C . LEU A 1 212 ? 9.609 -24.453 -33.75 1 98.5 212 LEU A C 1
ATOM 1679 O O . LEU A 1 212 ? 9.609 -25.297 -34.656 1 98.5 212 LEU A O 1
ATOM 1683 N N . LYS A 1 213 ? 8.695 -23.547 -33.625 1 98.31 213 LYS A N 1
ATOM 1684 C CA . LYS A 1 213 ? 7.688 -23.375 -34.656 1 98.31 213 LYS A CA 1
ATOM 1685 C C . LYS A 1 213 ? 8.328 -23.031 -36 1 98.31 213 LYS A C 1
ATOM 1687 O O . LYS A 1 213 ? 7.949 -23.578 -37.031 1 98.31 213 LYS A O 1
ATOM 1692 N N . ASN A 1 214 ? 9.305 -22.141 -35.938 1 98.19 214 ASN A N 1
ATOM 1693 C CA . ASN A 1 214 ? 10.023 -21.75 -37.156 1 98.19 214 ASN A CA 1
ATOM 1694 C C . ASN A 1 214 ? 10.742 -22.938 -37.781 1 98.19 214 ASN A C 1
ATOM 1696 O O . ASN A 1 214 ? 10.875 -23.016 -39 1 98.19 214 ASN A O 1
ATOM 1700 N N . ARG A 1 215 ? 11.148 -23.812 -36.938 1 97.75 215 ARG A N 1
ATOM 1701 C CA . ARG A 1 215 ? 11.828 -25.016 -37.406 1 97.75 215 ARG A CA 1
ATOM 1702 C C . ARG A 1 215 ? 10.82 -26.078 -37.844 1 97.75 215 ARG A C 1
ATOM 1704 O O . ARG A 1 215 ? 11.203 -27.219 -38.156 1 97.75 215 ARG A O 1
ATOM 1711 N N . LYS A 1 216 ? 9.555 -25.766 -37.75 1 97.25 216 LYS A N 1
ATOM 1712 C CA . LYS A 1 216 ? 8.445 -26.625 -38.156 1 97.25 216 LYS A CA 1
ATOM 1713 C C . LYS A 1 216 ? 8.383 -27.891 -37.344 1 97.25 216 LYS A C 1
ATOM 1715 O O . LYS A 1 216 ? 8.055 -28.969 -37.844 1 97.25 216 LYS A O 1
ATOM 1720 N N . VAL A 1 217 ? 8.758 -27.734 -36.125 1 97.56 217 VAL A N 1
ATOM 1721 C CA . VAL A 1 217 ? 8.672 -28.859 -35.188 1 97.56 217 VAL A CA 1
ATOM 1722 C C . VAL A 1 217 ? 7.211 -29.125 -34.844 1 97.56 217 VAL A C 1
ATOM 1724 O O . VAL A 1 217 ? 6.445 -28.203 -34.594 1 97.56 217 VAL A O 1
ATOM 1727 N N . LYS A 1 218 ? 6.828 -30.344 -34.906 1 97.75 218 LYS A N 1
ATOM 1728 C CA . LYS A 1 218 ? 5.547 -30.828 -34.375 1 97.75 218 LYS A CA 1
ATOM 1729 C C . LYS A 1 218 ? 5.754 -31.875 -33.281 1 97.75 218 LYS A C 1
ATOM 1731 O O . LYS A 1 218 ? 6.641 -32.719 -33.406 1 97.75 218 LYS A O 1
ATOM 1736 N N . LEU A 1 219 ? 4.926 -31.797 -32.281 1 97.69 219 LEU A N 1
ATOM 1737 C CA . LEU A 1 219 ? 5.094 -32.688 -31.141 1 97.69 219 LEU A CA 1
ATOM 1738 C C . LEU A 1 219 ? 3.908 -33.625 -31.016 1 97.69 219 LEU A C 1
ATOM 1740 O O . LEU A 1 219 ? 2.762 -33.25 -31.25 1 97.69 219 LEU A O 1
ATOM 1744 N N . ALA A 1 220 ? 4.211 -34.844 -30.641 1 95.62 220 ALA A N 1
ATOM 1745 C CA . ALA A 1 220 ? 3.158 -35.812 -30.344 1 95.62 220 ALA A CA 1
ATOM 1746 C C . ALA A 1 220 ? 2.359 -35.406 -29.109 1 95.62 220 ALA A C 1
ATOM 1748 O O . ALA A 1 220 ? 1.132 -35.531 -29.094 1 95.62 220 ALA A O 1
ATOM 1749 N N . PHE A 1 221 ? 3.051 -35 -28.109 1 97.06 221 PHE A N 1
ATOM 1750 C CA . PHE A 1 221 ? 2.461 -34.438 -26.891 1 97.06 221 PHE A CA 1
ATOM 1751 C C . PHE A 1 221 ? 3.498 -33.656 -26.078 1 97.06 221 PHE A C 1
ATOM 1753 O O . PHE A 1 221 ? 4.691 -33.719 -26.391 1 97.06 221 PHE A O 1
ATOM 1760 N N . LEU A 1 222 ? 3.051 -32.906 -25.188 1 98.38 222 LEU A N 1
ATOM 1761 C CA . LEU A 1 222 ? 3.885 -32.094 -24.297 1 98.38 222 LEU A CA 1
ATOM 1762 C C . LEU A 1 222 ? 3.449 -32.25 -22.844 1 98.38 222 LEU A C 1
ATOM 1764 O O . LEU A 1 222 ? 2.252 -32.281 -22.547 1 98.38 222 LEU A O 1
ATOM 1768 N N . VAL A 1 223 ? 4.398 -32.5 -21.938 1 98.56 223 VAL A N 1
ATOM 1769 C CA . VAL A 1 223 ? 4.125 -32.594 -20.516 1 98.56 223 VAL A CA 1
ATOM 1770 C C . VAL A 1 223 ? 4.797 -31.438 -19.781 1 98.56 223 VAL A C 1
ATOM 1772 O O . VAL A 1 223 ? 5.996 -31.203 -19.953 1 98.56 223 VAL A O 1
ATOM 1775 N N . ASP A 1 224 ? 4.062 -30.672 -19.047 1 98.44 224 ASP A N 1
ATOM 1776 C CA . ASP A 1 224 ? 4.531 -29.547 -18.234 1 98.44 224 ASP A CA 1
ATOM 1777 C C . ASP A 1 224 ? 4.113 -29.719 -16.766 1 98.44 224 ASP A C 1
ATOM 1779 O O . ASP A 1 224 ? 3.404 -30.672 -16.438 1 98.44 224 ASP A O 1
ATOM 1783 N N . GLU A 1 225 ? 4.68 -28.797 -15.906 1 96.19 225 GLU A N 1
ATOM 1784 C CA . GLU A 1 225 ? 4.199 -28.781 -14.523 1 96.19 225 GLU A CA 1
ATOM 1785 C C . GLU A 1 225 ? 2.688 -28.594 -14.469 1 96.19 225 GLU A C 1
ATOM 1787 O O . GLU A 1 225 ? 2.068 -28.219 -15.469 1 96.19 225 GLU A O 1
ATOM 1792 N N . GLY A 1 226 ? 2.207 -28.875 -13.289 1 94.75 226 GLY A N 1
ATOM 1793 C CA . GLY A 1 226 ? 0.776 -28.656 -13.148 1 94.75 226 GLY A CA 1
ATOM 1794 C C . GLY A 1 226 ? 0.195 -29.297 -11.898 1 94.75 226 GLY A C 1
ATOM 1795 O O . GLY A 1 226 ? 0.674 -29.047 -10.789 1 94.75 226 GLY A O 1
ATOM 1796 N N . LEU A 1 227 ? -0.801 -30.141 -12.141 1 95.06 227 LEU A N 1
ATOM 1797 C CA . LEU A 1 227 ? -1.581 -30.719 -11.047 1 95.06 227 LEU A CA 1
ATOM 1798 C C . LEU A 1 227 ? -0.862 -31.906 -10.422 1 95.06 227 LEU A C 1
ATOM 1800 O O . LEU A 1 227 ? -0.175 -32.656 -11.117 1 95.06 227 LEU A O 1
ATOM 1804 N N . PRO A 1 228 ? -1.085 -32.031 -9.109 1 95.31 228 PRO A N 1
ATOM 1805 C CA . PRO A 1 228 ? -0.436 -33.125 -8.375 1 95.31 228 PRO A CA 1
ATOM 1806 C C . PRO A 1 228 ? -1.338 -34.344 -8.219 1 95.31 228 PRO A C 1
ATOM 1808 O O . PRO A 1 228 ? -2.441 -34.375 -8.773 1 95.31 228 PRO A O 1
ATOM 1811 N N . VAL A 1 229 ? -0.74 -35.375 -7.578 1 95.5 229 VAL A N 1
ATOM 1812 C CA . VAL A 1 229 ? -1.563 -36.406 -6.984 1 95.5 229 VAL A CA 1
ATOM 1813 C C . VAL A 1 229 ? -2.156 -35.938 -5.668 1 95.5 229 VAL A C 1
ATOM 1815 O O . VAL A 1 229 ? -1.425 -35.688 -4.703 1 95.5 229 VAL A O 1
ATOM 1818 N N . ILE A 1 230 ? -3.453 -35.781 -5.668 1 93.38 230 ILE A N 1
ATOM 1819 C CA . ILE A 1 230 ? -4.086 -35.219 -4.492 1 93.38 230 ILE A CA 1
ATOM 1820 C C . ILE A 1 230 ? -4.449 -36.312 -3.498 1 93.38 230 ILE A C 1
ATOM 1822 O O . ILE A 1 230 ? -4.906 -37.375 -3.895 1 93.38 230 ILE A O 1
ATOM 1826 N N . ASP A 1 231 ? -4.176 -36 -2.275 1 93.25 231 ASP A N 1
ATOM 1827 C CA . ASP A 1 231 ? -4.52 -36.906 -1.182 1 93.25 231 ASP A CA 1
ATOM 1828 C C . ASP A 1 231 ? -5.199 -36.156 -0.039 1 93.25 231 ASP A C 1
ATOM 1830 O O . ASP A 1 231 ? -4.535 -35.5 0.752 1 93.25 231 ASP A O 1
ATOM 1834 N N . GLY A 1 232 ? -6.539 -36.281 -0.021 1 88.88 232 GLY A N 1
ATOM 1835 C CA . GLY A 1 232 ? -7.277 -35.656 1.072 1 88.88 232 GLY A CA 1
ATOM 1836 C C . GLY A 1 232 ? -7.648 -34.219 0.807 1 88.88 232 GLY A C 1
ATOM 1837 O O . GLY A 1 232 ? -8.016 -33.5 1.729 1 88.88 232 GLY A O 1
ATOM 1838 N N . ILE A 1 233 ? -7.551 -33.719 -0.334 1 85.75 233 ILE A N 1
ATOM 1839 C CA . ILE A 1 233 ? -7.852 -32.344 -0.687 1 85.75 233 ILE A CA 1
ATOM 1840 C C . ILE A 1 233 ? -9.336 -32.219 -1.016 1 85.75 233 ILE A C 1
ATOM 1842 O O . ILE A 1 233 ? -9.992 -31.25 -0.588 1 85.75 233 ILE A O 1
ATOM 1846 N N . ILE A 1 234 ? -9.852 -33.125 -1.798 1 85.19 234 ILE A N 1
ATOM 1847 C CA . ILE A 1 234 ? -11.281 -33.156 -2.088 1 85.19 234 ILE A CA 1
ATOM 1848 C C . ILE A 1 234 ? -11.984 -34.062 -1.074 1 85.19 234 ILE A C 1
ATOM 1850 O O . ILE A 1 234 ? -11.734 -35.281 -1.033 1 85.19 234 ILE A O 1
ATOM 1854 N N . PRO A 1 235 ? -12.859 -33.469 -0.327 1 83.5 235 PRO A N 1
ATOM 1855 C CA . PRO A 1 235 ? -13.531 -34.281 0.693 1 83.5 235 PRO A CA 1
ATOM 1856 C C . PRO A 1 235 ? -14.344 -35.438 0.097 1 83.5 235 PRO A C 1
ATOM 1858 O O . PRO A 1 235 ? -15.031 -35.25 -0.908 1 83.5 235 PRO A O 1
ATOM 1861 N N . GLY A 1 236 ? -14.109 -36.656 0.724 1 87 236 GLY A N 1
ATOM 1862 C CA . GLY A 1 236 ? -14.914 -37.812 0.322 1 87 236 GLY A CA 1
ATOM 1863 C C . GLY A 1 236 ? -14.148 -38.781 -0.536 1 87 236 GLY A C 1
ATOM 1864 O O . GLY A 1 236 ? -14.555 -39.938 -0.667 1 87 236 GLY A O 1
ATOM 1865 N N . LEU A 1 237 ? -13.125 -38.281 -1.14 1 87.69 237 LEU A N 1
ATOM 1866 C CA . LEU A 1 237 ? -12.281 -39.219 -1.885 1 87.69 237 LEU A CA 1
ATOM 1867 C C . LEU A 1 237 ? -11.539 -40.156 -0.939 1 87.69 237 LEU A C 1
ATOM 1869 O O . LEU A 1 237 ? -10.93 -39.688 0.03 1 87.69 237 LEU A O 1
ATOM 1873 N N . ASN A 1 238 ? -11.555 -41.375 -1.18 1 86.62 238 ASN A N 1
ATOM 1874 C CA . ASN A 1 238 ? -11.031 -42.344 -0.233 1 86.62 238 ASN A CA 1
ATOM 1875 C C . ASN A 1 238 ? -9.633 -42.812 -0.63 1 86.62 238 ASN A C 1
ATOM 1877 O O . ASN A 1 238 ? -9.086 -43.719 -0.015 1 86.62 238 ASN A O 1
ATOM 1881 N N . CYS A 1 239 ? -9.086 -42.312 -1.717 1 89.19 239 CYS A N 1
ATOM 1882 C CA . CYS A 1 239 ? -7.742 -42.656 -2.17 1 89.19 239 CYS A CA 1
ATOM 1883 C C . CYS A 1 239 ? -7.098 -41.469 -2.895 1 89.19 239 CYS A C 1
ATOM 1885 O O . CYS A 1 239 ? -7.789 -40.531 -3.316 1 89.19 239 CYS A O 1
ATOM 1887 N N . PRO A 1 240 ? -5.762 -41.5 -3.037 1 92.94 240 PRO A N 1
ATOM 1888 C CA . PRO A 1 240 ? -5.113 -40.469 -3.855 1 92.94 240 PRO A CA 1
ATOM 1889 C C . PRO A 1 240 ? -5.543 -40.531 -5.32 1 92.94 240 PRO A C 1
ATOM 1891 O O . PRO A 1 240 ? -5.773 -41.625 -5.859 1 92.94 240 PRO A O 1
ATOM 1894 N N . VAL A 1 241 ? -5.668 -39.406 -5.883 1 93.06 241 VAL A N 1
ATOM 1895 C CA . VAL A 1 241 ? -6.047 -39.312 -7.289 1 93.06 241 VAL A CA 1
ATOM 1896 C C . VAL A 1 241 ? -5.066 -38.375 -8.023 1 93.06 241 VAL A C 1
ATOM 1898 O O . VAL A 1 241 ? -4.781 -37.281 -7.566 1 93.06 241 VAL A O 1
ATOM 1901 N N . ALA A 1 242 ? -4.559 -38.938 -9.117 1 95.31 242 ALA A N 1
ATOM 1902 C CA . ALA A 1 242 ? -3.695 -38.125 -9.969 1 95.31 242 ALA A CA 1
ATOM 1903 C C . ALA A 1 242 ? -4.52 -37.25 -10.93 1 95.31 242 ALA A C 1
ATOM 1905 O O . ALA A 1 242 ? -5.297 -37.781 -11.727 1 95.31 242 ALA A O 1
ATOM 1906 N N . LEU A 1 243 ? -4.375 -36 -10.828 1 94.75 243 LEU A N 1
ATOM 1907 C CA . LEU A 1 243 ? -5.086 -35.094 -11.719 1 94.75 243 LEU A CA 1
ATOM 1908 C C . LEU A 1 243 ? -4.188 -34.656 -12.875 1 94.75 243 LEU A C 1
ATOM 1910 O O . LEU A 1 243 ? -3.074 -34.188 -12.656 1 94.75 243 LEU A O 1
ATOM 1914 N N . ILE A 1 244 ? -4.66 -34.844 -14.102 1 96.31 244 ILE A N 1
ATOM 1915 C CA . ILE A 1 244 ? -3.928 -34.438 -15.297 1 96.31 244 ILE A CA 1
ATOM 1916 C C . ILE A 1 244 ? -4.605 -33.219 -15.93 1 96.31 244 ILE A C 1
ATOM 1918 O O . ILE A 1 244 ? -5.734 -33.344 -16.422 1 96.31 244 ILE A O 1
ATOM 1922 N N . GLY A 1 245 ? -3.885 -32.156 -15.945 1 97.06 245 GLY A N 1
ATOM 1923 C CA . GLY A 1 245 ? -4.43 -30.969 -16.578 1 97.06 245 GLY A CA 1
ATOM 1924 C C . GLY A 1 245 ? -4.508 -31.094 -18.094 1 97.06 245 GLY A C 1
ATOM 1925 O O . GLY A 1 245 ? -3.482 -31.156 -18.766 1 97.06 245 GLY A O 1
ATOM 1926 N N . ILE A 1 246 ? -5.742 -31.062 -18.594 1 96.88 246 ILE A N 1
ATOM 1927 C CA . ILE A 1 246 ? -5.938 -31.219 -20.031 1 96.88 246 ILE A CA 1
ATOM 1928 C C . ILE A 1 246 ? -6.254 -29.859 -20.641 1 96.88 246 ILE A C 1
ATOM 1930 O O . ILE A 1 246 ? -6.43 -29.734 -21.859 1 96.88 246 ILE A O 1
ATOM 1934 N N . THR A 1 247 ? -6.418 -28.906 -19.844 1 96.94 247 THR A N 1
ATOM 1935 C CA . THR A 1 247 ? -6.52 -27.484 -20.188 1 96.94 247 THR A CA 1
ATOM 1936 C C . THR A 1 247 ? -5.988 -26.609 -19.062 1 96.94 247 THR A C 1
ATOM 1938 O O . THR A 1 247 ? -5.578 -27.125 -18.016 1 96.94 247 THR A O 1
ATOM 1941 N N . GLU A 1 248 ? -5.926 -25.328 -19.344 1 97.31 248 GLU A N 1
ATOM 1942 C CA . GLU A 1 248 ? -5.379 -24.359 -18.406 1 97.31 248 GLU A CA 1
ATOM 1943 C C . GLU A 1 248 ? -6.234 -23.094 -18.359 1 97.31 248 GLU A C 1
ATOM 1945 O O . GLU A 1 248 ? -6.68 -22.609 -19.391 1 97.31 248 GLU A O 1
ATOM 1950 N N . LYS A 1 249 ? -6.461 -22.656 -17.125 1 97.88 249 LYS A N 1
ATOM 1951 C CA . LYS A 1 249 ? -7.215 -21.422 -16.969 1 97.88 249 LYS A CA 1
ATOM 1952 C C . LYS A 1 249 ? -6.508 -20.266 -17.656 1 97.88 249 LYS A C 1
ATOM 1954 O O . LYS A 1 249 ? -5.277 -20.25 -17.766 1 97.88 249 LYS A O 1
ATOM 1959 N N . GLY A 1 250 ? -7.375 -19.312 -18.141 1 98.06 250 GLY A N 1
ATOM 1960 C CA . GLY A 1 250 ? -6.801 -18.047 -18.609 1 98.06 250 GLY A CA 1
ATOM 1961 C C . GLY A 1 250 ? -6.281 -17.188 -17.484 1 98.06 250 GLY A C 1
ATOM 1962 O O . GLY A 1 250 ? -6.312 -17.578 -16.312 1 98.06 250 GLY A O 1
ATOM 1963 N N . SER A 1 251 ? -5.785 -16.031 -17.891 1 98.19 251 SER A N 1
ATOM 1964 C CA . SER A 1 251 ? -5.238 -15.117 -16.906 1 98.19 251 SER A CA 1
ATOM 1965 C C . SER A 1 251 ? -5.504 -13.664 -17.281 1 98.19 251 SER A C 1
ATOM 1967 O O . SER A 1 251 ? -5.535 -13.328 -18.469 1 98.19 251 SER A O 1
ATOM 1969 N N . LEU A 1 252 ? -5.77 -12.906 -16.312 1 98.12 252 LEU A N 1
ATOM 1970 C CA . LEU A 1 252 ? -5.875 -11.461 -16.422 1 98.12 252 LEU A CA 1
ATOM 1971 C C . LEU A 1 252 ? -5.246 -10.766 -15.219 1 98.12 252 LEU A C 1
ATOM 1973 O O . LEU A 1 252 ? -5.633 -11.031 -14.078 1 98.12 252 LEU A O 1
ATOM 1977 N N . THR A 1 253 ? -4.219 -10 -15.484 1 97.69 253 THR A N 1
ATOM 1978 C CA . THR A 1 253 ? -3.654 -9.141 -14.445 1 97.69 253 THR A CA 1
ATOM 1979 C C . THR A 1 253 ? -4.027 -7.684 -14.695 1 97.69 253 THR A C 1
ATOM 1981 O O . THR A 1 253 ? -3.643 -7.105 -15.711 1 97.69 253 THR A O 1
ATOM 1984 N N . LEU A 1 254 ? -4.723 -7.133 -13.742 1 98.19 254 LEU A N 1
ATOM 1985 C CA . LEU A 1 254 ? -5.234 -5.77 -13.875 1 98.19 254 LEU A CA 1
ATOM 1986 C C . LEU A 1 254 ? -4.582 -4.848 -12.852 1 98.19 254 LEU A C 1
ATOM 1988 O O . LEU A 1 254 ? -4.426 -5.215 -11.688 1 98.19 254 LEU A O 1
ATOM 1992 N N . LYS A 1 255 ? -4.148 -3.744 -13.336 1 98.31 255 LYS A N 1
ATOM 1993 C CA . LYS A 1 255 ? -3.74 -2.658 -12.453 1 98.31 255 LYS A CA 1
ATOM 1994 C C . LYS A 1 255 ? -4.848 -1.616 -12.312 1 98.31 255 LYS A C 1
ATOM 1996 O O . LYS A 1 255 ? -5.328 -1.081 -13.312 1 98.31 255 LYS A O 1
ATOM 2001 N N . LEU A 1 256 ? -5.285 -1.372 -11.125 1 98.81 256 LEU A N 1
ATOM 2002 C CA . LEU A 1 256 ? -6.246 -0.323 -10.805 1 98.81 256 LEU A CA 1
ATOM 2003 C C . LEU A 1 256 ? -5.539 0.919 -10.273 1 98.81 256 LEU A C 1
ATOM 2005 O O . LEU A 1 256 ? -4.652 0.819 -9.43 1 98.81 256 LEU A O 1
ATOM 2009 N N . THR A 1 257 ? -5.918 2.068 -10.812 1 98.75 257 THR A N 1
ATOM 2010 C CA . THR A 1 257 ? -5.285 3.316 -10.398 1 98.75 257 THR A CA 1
ATOM 2011 C C . THR A 1 257 ? -6.336 4.383 -10.102 1 98.75 257 THR A C 1
ATOM 2013 O O . THR A 1 257 ? -7.289 4.551 -10.867 1 98.75 257 THR A O 1
ATOM 2016 N N . VAL A 1 258 ? -6.199 5.027 -8.992 1 98.56 258 VAL A N 1
ATOM 2017 C CA . VAL A 1 258 ? -6.98 6.219 -8.672 1 98.56 258 VAL A CA 1
ATOM 2018 C C . VAL A 1 258 ? -6.043 7.41 -8.484 1 98.56 258 VAL A C 1
ATOM 2020 O O . VAL A 1 258 ? -5.09 7.344 -7.699 1 98.56 258 VAL A O 1
ATOM 2023 N N . ASN A 1 259 ? -6.305 8.461 -9.234 1 95.88 259 ASN A N 1
ATOM 2024 C CA . ASN A 1 259 ? -5.531 9.688 -9.117 1 95.88 259 ASN A CA 1
ATOM 2025 C C . ASN A 1 259 ? -6.344 10.797 -8.453 1 95.88 259 ASN A C 1
ATOM 2027 O O . ASN A 1 259 ? -7.531 10.953 -8.734 1 95.88 259 ASN A O 1
ATOM 2031 N N . GLY A 1 260 ? -5.73 11.453 -7.492 1 91.31 260 GLY A N 1
ATOM 2032 C CA . GLY A 1 260 ? -6.254 12.633 -6.828 1 91.31 260 GLY A CA 1
ATOM 2033 C C . GLY A 1 260 ? -5.207 13.711 -6.609 1 91.31 260 GLY A C 1
ATOM 2034 O O . GLY A 1 260 ? -4.293 13.867 -7.422 1 91.31 260 GLY A O 1
ATOM 2035 N N . SER A 1 261 ? -5.445 14.531 -5.688 1 86.69 261 SER A N 1
ATOM 2036 C CA . SER A 1 261 ? -4.5 15.594 -5.363 1 86.69 261 SER A CA 1
ATOM 2037 C C . SER A 1 261 ? -3.848 15.367 -4.008 1 86.69 261 SER A C 1
ATOM 2039 O O . SER A 1 261 ? -4.508 14.922 -3.062 1 86.69 261 SER A O 1
ATOM 2041 N N . PRO A 1 262 ? -2.531 15.578 -4.066 1 87.44 262 PRO A N 1
ATOM 2042 C CA . PRO A 1 262 ? -1.918 15.539 -2.738 1 87.44 262 PRO A CA 1
ATOM 2043 C C . PRO A 1 262 ? -2.359 16.703 -1.849 1 87.44 262 PRO A C 1
ATOM 2045 O O . PRO A 1 262 ? -2.92 17.688 -2.342 1 87.44 262 PRO A O 1
ATOM 2048 N N . GLY A 1 263 ? -2.125 16.516 -0.547 1 88.56 263 GLY A N 1
ATOM 2049 C CA . GLY A 1 263 ? -2.498 17.594 0.372 1 88.56 263 GLY A CA 1
ATOM 2050 C C . GLY A 1 263 ? -2.162 17.266 1.817 1 88.56 263 GLY A C 1
ATOM 2051 O O . GLY A 1 263 ? -1.618 16.203 2.115 1 88.56 263 GLY A O 1
ATOM 2052 N N . HIS A 1 264 ? -2.457 18.266 2.609 1 91.56 264 HIS A N 1
ATOM 2053 C CA . HIS A 1 264 ? -2.219 18.141 4.043 1 91.56 264 HIS A CA 1
ATOM 2054 C C . HIS A 1 264 ? -3.279 17.266 4.707 1 91.56 264 HIS A C 1
ATOM 2056 O O . HIS A 1 264 ? -4.469 17.406 4.414 1 91.56 264 HIS A O 1
ATOM 2062 N N . SER A 1 265 ? -2.869 16.406 5.629 1 94.44 265 SER A N 1
ATOM 2063 C CA . SER A 1 265 ? -3.783 15.453 6.25 1 94.44 265 SER A CA 1
ATOM 2064 C C . SER A 1 265 ? -4.727 16.141 7.223 1 94.44 265 SER A C 1
ATOM 2066 O O . SER A 1 265 ? -5.738 15.57 7.637 1 94.44 265 SER A O 1
ATOM 2068 N N . SER A 1 266 ? -4.465 17.391 7.617 1 94.06 266 SER A N 1
ATOM 2069 C CA . SER A 1 266 ? -5.305 18.109 8.57 1 94.06 266 SER A CA 1
ATOM 2070 C C . SER A 1 266 ? -6.621 18.531 7.934 1 94.06 266 SER A C 1
ATOM 2072 O O . SER A 1 266 ? -7.562 18.906 8.633 1 94.06 266 SER A O 1
ATOM 2074 N N . PHE A 1 267 ? -6.699 18.594 6.664 1 93 267 PHE A N 1
ATOM 2075 C CA . PHE A 1 267 ? -7.949 18.859 5.957 1 93 267 PHE A CA 1
ATOM 2076 C C . PHE A 1 267 ? -8.094 17.953 4.75 1 93 267 PHE A C 1
ATOM 2078 O O . PHE A 1 267 ? -8.133 18.422 3.609 1 93 267 PHE A O 1
ATOM 2085 N N . PRO A 1 268 ? -8.297 16.703 5.027 1 94.44 268 PRO A N 1
ATOM 2086 C CA . PRO A 1 268 ? -8.367 15.688 3.977 1 94.44 268 PRO A CA 1
ATOM 2087 C C . PRO A 1 268 ? -9.602 15.836 3.09 1 94.44 268 PRO A C 1
ATOM 2089 O O . PRO A 1 268 ? -10.602 16.438 3.506 1 94.44 268 PRO A O 1
ATOM 2092 N N . PRO A 1 269 ? -9.453 15.414 1.877 1 93.19 269 PRO A N 1
ATOM 2093 C CA . PRO A 1 269 ? -10.648 15.391 1.029 1 93.19 269 PRO A CA 1
ATOM 2094 C C . PRO A 1 269 ? -11.734 14.469 1.569 1 93.19 269 PRO A C 1
ATOM 2096 O O . PRO A 1 269 ? -11.453 13.586 2.393 1 93.19 269 PRO A O 1
ATOM 2099 N N . LEU A 1 270 ? -12.914 14.695 1.064 1 91.56 270 LEU A N 1
ATOM 2100 C CA . LEU A 1 270 ? -14.031 13.852 1.472 1 91.56 270 LEU A CA 1
ATOM 2101 C C . LEU A 1 270 ? -13.82 12.414 1.025 1 91.56 270 LEU A C 1
ATOM 2103 O O . LEU A 1 270 ? -14.164 11.477 1.747 1 91.56 270 LEU A O 1
ATOM 2107 N N . GLU A 1 271 ? -13.289 12.312 -0.165 1 94.62 271 GLU A N 1
ATOM 2108 C CA . GLU A 1 271 ? -12.906 11.008 -0.702 1 94.62 271 GLU A CA 1
ATOM 2109 C C . GLU A 1 271 ? -11.461 11.008 -1.178 1 94.62 271 GLU A C 1
ATOM 2111 O O . GLU A 1 271 ? -11.086 11.781 -2.062 1 94.62 271 GLU A O 1
ATOM 2116 N N . SER A 1 272 ? -10.719 10.141 -0.621 1 96.94 272 SER A N 1
ATOM 2117 C CA . SER A 1 272 ? -9.305 10.047 -0.957 1 96.94 272 SER A CA 1
ATOM 2118 C C . SER A 1 272 ? -9.055 8.977 -2.012 1 96.94 272 SER A C 1
ATOM 2120 O O . SER A 1 272 ? -9.93 8.141 -2.281 1 96.94 272 SER A O 1
ATOM 2122 N N . SER A 1 273 ? -7.867 9.07 -2.639 1 97.94 273 SER A N 1
ATOM 2123 C CA . SER A 1 273 ? -7.477 8.031 -3.588 1 97.94 273 SER A CA 1
ATOM 2124 C C . SER A 1 273 ? -7.488 6.652 -2.938 1 97.94 273 SER A C 1
ATOM 2126 O O . SER A 1 273 ? -7.957 5.684 -3.537 1 97.94 273 SER A O 1
ATOM 2128 N N . ILE A 1 274 ? -7.023 6.555 -1.697 1 98.56 274 ILE A N 1
ATOM 2129 C CA . ILE A 1 274 ? -7.012 5.293 -0.962 1 98.56 274 ILE A CA 1
ATOM 2130 C C . ILE A 1 274 ? -8.445 4.828 -0.713 1 98.56 274 ILE A C 1
ATOM 2132 O O . ILE A 1 274 ? -8.766 3.654 -0.913 1 98.56 274 ILE A O 1
ATOM 2136 N N . GLY A 1 275 ? -9.312 5.762 -0.281 1 98.25 275 GLY A N 1
ATOM 2137 C CA . GLY A 1 275 ? -10.688 5.402 -0.002 1 98.25 275 GLY A CA 1
ATOM 2138 C C . GLY A 1 275 ? -11.43 4.883 -1.22 1 98.25 275 GLY A C 1
ATOM 2139 O O . GLY A 1 275 ? -12.094 3.848 -1.152 1 98.25 275 GLY A O 1
ATOM 2140 N N . ILE A 1 276 ? -11.266 5.539 -2.309 1 98.38 276 ILE A N 1
ATOM 2141 C CA . ILE A 1 276 ? -11.938 5.18 -3.553 1 98.38 276 ILE A CA 1
ATOM 2142 C C . ILE A 1 276 ? -11.461 3.807 -4.02 1 98.38 276 ILE A C 1
ATOM 2144 O O . ILE A 1 276 ? -12.273 2.932 -4.328 1 98.38 276 ILE A O 1
ATOM 2148 N N . LEU A 1 277 ? -10.156 3.637 -4.039 1 98.81 277 LEU A N 1
ATOM 2149 C CA . LEU A 1 277 ? -9.602 2.373 -4.504 1 98.81 277 LEU A CA 1
ATOM 2150 C C . LEU A 1 277 ? -9.961 1.234 -3.557 1 98.81 277 LEU A C 1
ATOM 2152 O O . LEU A 1 277 ? -10.242 0.118 -3.998 1 98.81 277 LEU A O 1
ATOM 2156 N N . SER A 1 278 ? -9.938 1.493 -2.24 1 98.69 278 SER A N 1
ATOM 2157 C CA . SER A 1 278 ? -10.297 0.483 -1.249 1 98.69 278 SER A CA 1
ATOM 2158 C C . SER A 1 278 ? -11.734 0.014 -1.432 1 98.69 278 SER A C 1
ATOM 2160 O O . SER A 1 278 ? -12.023 -1.179 -1.312 1 98.69 278 SER A O 1
ATOM 2162 N N . ALA A 1 279 ? -12.609 0.925 -1.686 1 98.12 279 ALA A N 1
ATOM 2163 C CA . ALA A 1 279 ? -13.992 0.555 -1.938 1 98.12 279 ALA A CA 1
ATOM 2164 C C . ALA A 1 279 ? -14.109 -0.341 -3.17 1 98.12 279 ALA A C 1
ATOM 2166 O O . ALA A 1 279 ? -14.844 -1.33 -3.158 1 98.12 279 ALA A O 1
ATOM 2167 N N . ALA A 1 280 ? -13.375 -0.029 -4.195 1 98.44 280 ALA A N 1
ATOM 2168 C CA . ALA A 1 280 ? -13.398 -0.796 -5.438 1 98.44 280 ALA A CA 1
ATOM 2169 C C . ALA A 1 280 ? -12.891 -2.217 -5.219 1 98.44 280 ALA A C 1
ATOM 2171 O O . ALA A 1 280 ? -13.539 -3.186 -5.613 1 98.44 280 ALA A O 1
ATOM 2172 N N . VAL A 1 281 ? -11.75 -2.346 -4.59 1 98.25 281 VAL A N 1
ATOM 2173 C CA . VAL A 1 281 ? -11.117 -3.648 -4.406 1 98.25 281 VAL A CA 1
ATOM 2174 C C . VAL A 1 281 ? -11.945 -4.496 -3.445 1 98.25 281 VAL A C 1
ATOM 2176 O O . VAL A 1 281 ? -12.055 -5.711 -3.617 1 98.25 281 VAL A O 1
ATOM 2179 N N . SER A 1 282 ? -12.508 -3.844 -2.424 1 96.75 282 SER A N 1
ATOM 2180 C CA . SER A 1 282 ? -13.398 -4.551 -1.509 1 96.75 282 SER A CA 1
ATOM 2181 C C . SER A 1 282 ? -14.617 -5.102 -2.238 1 96.75 282 SER A C 1
ATOM 2183 O O . SER A 1 282 ? -15.023 -6.242 -2.004 1 96.75 282 SER A O 1
ATOM 2185 N N . ARG A 1 283 ? -15.164 -4.348 -3.127 1 97.19 283 ARG A N 1
ATOM 2186 C CA . ARG A 1 283 ? -16.312 -4.789 -3.912 1 97.19 283 ARG A CA 1
ATOM 2187 C C . ARG A 1 283 ? -15.953 -5.988 -4.781 1 97.19 283 ARG A C 1
ATOM 2189 O O . ARG A 1 283 ? -16.75 -6.926 -4.914 1 97.19 283 ARG A O 1
ATOM 2196 N N . LEU A 1 284 ? -14.844 -5.965 -5.359 1 98.06 284 LEU A N 1
ATOM 2197 C CA . LEU A 1 284 ? -14.398 -7.055 -6.223 1 98.06 284 LEU A CA 1
ATOM 2198 C C . LEU A 1 284 ? -14.305 -8.359 -5.438 1 98.06 284 LEU A C 1
ATOM 2200 O O . LEU A 1 284 ? -14.773 -9.406 -5.898 1 98.06 284 LEU A O 1
ATOM 2204 N N . GLU A 1 285 ? -13.656 -8.266 -4.254 1 96.94 285 GLU A N 1
ATOM 2205 C CA . GLU A 1 285 ? -13.453 -9.484 -3.477 1 96.94 285 GLU A CA 1
ATOM 2206 C C . GLU A 1 285 ? -14.766 -9.984 -2.891 1 96.94 285 GLU A C 1
ATOM 2208 O O . GLU A 1 285 ? -14.977 -11.195 -2.766 1 96.94 285 GLU A O 1
ATOM 2213 N N . GLN A 1 286 ? -15.695 -9.086 -2.564 1 95.75 286 GLN A N 1
ATOM 2214 C CA . GLN A 1 286 ? -16.969 -9.453 -1.938 1 95.75 286 GLN A CA 1
ATOM 2215 C C . GLN A 1 286 ? -17.969 -9.945 -2.977 1 95.75 286 GLN A C 1
ATOM 2217 O O . GLN A 1 286 ? -19 -10.531 -2.625 1 95.75 286 GLN A O 1
ATOM 2222 N N . ASN A 1 287 ? -17.672 -9.711 -4.211 1 97.19 287 ASN A N 1
ATOM 2223 C CA . ASN A 1 287 ? -18.516 -10.172 -5.309 1 97.19 287 ASN A CA 1
ATOM 2224 C C . ASN A 1 287 ? -17.766 -11.141 -6.219 1 97.19 287 ASN A C 1
ATOM 2226 O O . ASN A 1 287 ? -17.375 -10.781 -7.332 1 97.19 287 ASN A O 1
ATOM 2230 N N . PRO A 1 288 ? -17.672 -12.375 -5.801 1 96.38 288 PRO A N 1
ATOM 2231 C CA . PRO A 1 288 ? -16.922 -13.352 -6.59 1 96.38 288 PRO A CA 1
ATOM 2232 C C . PRO A 1 288 ? -17.516 -13.562 -7.984 1 96.38 288 PRO A C 1
ATOM 2234 O O . PRO A 1 288 ? -18.703 -13.344 -8.195 1 96.38 288 PRO A O 1
ATOM 2237 N N . MET A 1 289 ? -16.672 -13.945 -8.891 1 98 289 MET A N 1
ATOM 2238 C CA . MET A 1 289 ? -17.094 -14.266 -10.258 1 98 289 MET A CA 1
ATOM 2239 C C . MET A 1 289 ? -18.141 -15.383 -10.258 1 98 289 MET A C 1
ATOM 2241 O O . MET A 1 289 ? -18.234 -16.156 -9.297 1 98 289 MET A O 1
ATOM 2245 N N . PRO A 1 290 ? -18.906 -15.5 -11.281 1 96.94 290 PRO A N 1
ATOM 2246 C CA . PRO A 1 290 ? -19.953 -16.516 -11.336 1 96.94 290 PRO A CA 1
ATOM 2247 C C . PRO A 1 290 ? -19.422 -17.938 -11.242 1 96.94 290 PRO A C 1
ATOM 2249 O O . PRO A 1 290 ? -18.344 -18.234 -11.781 1 96.94 290 PRO A O 1
ATOM 2252 N N . ASN A 1 291 ? -20.203 -18.734 -10.516 1 95.5 291 ASN A N 1
ATOM 2253 C CA . ASN A 1 291 ? -19.938 -20.172 -10.492 1 95.5 291 ASN A CA 1
ATOM 2254 C C . ASN A 1 291 ? -20.188 -20.812 -11.852 1 95.5 291 ASN A C 1
ATOM 2256 O O . ASN A 1 291 ? -21.266 -20.656 -12.43 1 95.5 291 ASN A O 1
ATOM 2260 N N . LYS A 1 292 ? -19.188 -21.547 -12.344 1 95.12 292 LYS A N 1
ATOM 2261 C CA . LYS A 1 292 ? -19.281 -22.125 -13.688 1 95.12 292 LYS A CA 1
ATOM 2262 C C . LYS A 1 292 ? -19.188 -23.641 -13.641 1 95.12 292 LYS A C 1
ATOM 2264 O O . LYS A 1 292 ? -18.891 -24.281 -14.656 1 95.12 292 LYS A O 1
ATOM 2269 N N . PHE A 1 293 ? -19.484 -24.203 -12.508 1 93.19 293 PHE A N 1
ATOM 2270 C CA . PHE A 1 293 ? -19.438 -25.656 -12.367 1 93.19 293 PHE A CA 1
ATOM 2271 C C . PHE A 1 293 ? -20.328 -26.328 -13.391 1 93.19 293 PHE A C 1
ATOM 2273 O O . PHE A 1 293 ? -21.516 -26 -13.5 1 93.19 293 PHE A O 1
ATOM 2280 N N . GLY A 1 294 ? -19.703 -27.234 -14.141 1 89.31 294 GLY A N 1
ATOM 2281 C CA . GLY A 1 294 ? -20.469 -27.984 -15.133 1 89.31 294 GLY A CA 1
ATOM 2282 C C . GLY A 1 294 ? -20.359 -27.406 -16.531 1 89.31 294 GLY A C 1
ATOM 2283 O O . GLY A 1 294 ? -20.812 -28.016 -17.5 1 89.31 294 GLY A O 1
ATOM 2284 N N . GLU A 1 295 ? -19.75 -26.344 -16.625 1 90.62 295 GLU A N 1
ATOM 2285 C CA . GLU A 1 295 ? -19.656 -25.672 -17.922 1 90.62 295 GLU A CA 1
ATOM 2286 C C . GLU A 1 295 ? -18.266 -25.844 -18.531 1 90.62 295 GLU A C 1
ATOM 2288 O O . GLU A 1 295 ? -18 -25.344 -19.641 1 90.62 295 GLU A O 1
ATOM 2293 N N . GLY A 1 296 ? -17.453 -26.594 -17.797 1 85.56 296 GLY A N 1
ATOM 2294 C CA . GLY A 1 296 ? -16.094 -26.812 -18.266 1 85.56 296 GLY A CA 1
ATOM 2295 C C . GLY A 1 296 ? -15.617 -28.234 -18.047 1 85.56 296 GLY A C 1
ATOM 2296 O O . GLY A 1 296 ? -16.422 -29.125 -17.766 1 85.56 296 GLY A O 1
ATOM 2297 N N . PRO A 1 297 ? -14.344 -28.438 -18.234 1 85.19 297 PRO A N 1
ATOM 2298 C CA . PRO A 1 297 ? -13.789 -29.797 -18.188 1 85.19 297 PRO A CA 1
ATOM 2299 C C . PRO A 1 297 ? -13.766 -30.359 -16.766 1 85.19 297 PRO A C 1
ATOM 2301 O O . PRO A 1 297 ? -13.539 -31.562 -16.578 1 85.19 297 PRO A O 1
ATOM 2304 N N . GLU A 1 298 ? -14.047 -29.531 -15.766 1 86.12 298 GLU A N 1
ATOM 2305 C CA . GLU A 1 298 ? -14.008 -30 -14.383 1 86.12 298 GLU A CA 1
ATOM 2306 C C . GLU A 1 298 ? -15.109 -31.031 -14.125 1 86.12 298 GLU A C 1
ATOM 2308 O O . GLU A 1 298 ? -14.969 -31.875 -13.242 1 86.12 298 GLU A O 1
ATOM 2313 N N . ARG A 1 299 ? -16.141 -30.953 -14.898 1 83.25 299 ARG A N 1
ATOM 2314 C CA . ARG A 1 299 ? -17.219 -31.938 -14.758 1 83.25 299 ARG A CA 1
ATOM 2315 C C . ARG A 1 299 ? -16.703 -33.344 -15.031 1 83.25 299 ARG A C 1
ATOM 2317 O O . ARG A 1 299 ? -17.031 -34.281 -14.297 1 83.25 299 ARG A O 1
ATOM 2324 N N . ALA A 1 300 ? -15.906 -33.438 -16.062 1 82.38 300 ALA A N 1
ATOM 2325 C CA . ALA A 1 300 ? -15.359 -34.75 -16.438 1 82.38 300 ALA A CA 1
ATOM 2326 C C . ALA A 1 300 ? -14.469 -35.312 -15.336 1 82.38 300 ALA A C 1
ATOM 2328 O O . ALA A 1 300 ? -14.438 -36.5 -15.102 1 82.38 300 ALA A O 1
ATOM 2329 N N . MET A 1 301 ? -13.789 -34.438 -14.703 1 87.12 301 MET A N 1
ATOM 2330 C CA . MET A 1 301 ? -12.922 -34.844 -13.602 1 87.12 301 MET A CA 1
ATOM 2331 C C . MET A 1 301 ? -13.727 -35.594 -12.523 1 87.12 301 MET A C 1
ATOM 2333 O O . MET A 1 301 ? -13.383 -36.688 -12.141 1 87.12 301 MET A O 1
ATOM 2337 N N . PHE A 1 302 ? -14.797 -35.031 -12.125 1 85.44 302 PHE A N 1
ATOM 2338 C CA . PHE A 1 302 ? -15.594 -35.562 -11.023 1 85.44 302 PHE A CA 1
ATOM 2339 C C . PHE A 1 302 ? -16.328 -36.812 -11.461 1 85.44 302 PHE A C 1
ATOM 2341 O O . PHE A 1 302 ? -16.516 -37.75 -10.664 1 85.44 302 PHE A O 1
ATOM 2348 N N . GLU A 1 303 ? -16.688 -36.844 -12.703 1 82.75 303 GLU A N 1
ATOM 2349 C CA . GLU A 1 303 ? -17.344 -38.031 -13.227 1 82.75 303 GLU A CA 1
ATOM 2350 C C . GLU A 1 303 ? -16.375 -39.219 -13.281 1 82.75 303 GLU A C 1
ATOM 2352 O O . GLU A 1 303 ? -16.766 -40.344 -12.984 1 82.75 303 GLU A O 1
ATOM 2357 N N . HIS A 1 304 ? -15.188 -38.938 -13.586 1 83.69 304 HIS A N 1
ATOM 2358 C CA . HIS A 1 304 ? -14.18 -39.969 -13.734 1 83.69 304 HIS A CA 1
ATOM 2359 C C . HIS A 1 304 ? -13.844 -40.594 -12.391 1 83.69 304 HIS A C 1
ATOM 2361 O O . HIS A 1 304 ? -13.484 -41.781 -12.336 1 83.69 304 HIS A O 1
ATOM 2367 N N . VAL A 1 305 ? -14.023 -39.844 -11.352 1 87.31 305 VAL A N 1
ATOM 2368 C CA . VAL A 1 305 ? -13.586 -40.375 -10.07 1 87.31 305 VAL A CA 1
ATOM 2369 C C . VAL A 1 305 ? -14.797 -40.625 -9.172 1 87.31 305 VAL A C 1
ATOM 2371 O O . VAL A 1 305 ? -14.648 -40.781 -7.957 1 87.31 305 VAL A O 1
ATOM 2374 N N . ALA A 1 306 ? -15.93 -40.656 -9.711 1 86.88 306 ALA A N 1
ATOM 2375 C CA . ALA A 1 306 ? -17.172 -40.75 -8.945 1 86.88 306 ALA A CA 1
ATOM 2376 C C . ALA A 1 306 ? -17.156 -42 -8.055 1 86.88 306 ALA A C 1
ATOM 2378 O O . ALA A 1 306 ? -17.547 -41.938 -6.883 1 86.88 306 ALA A O 1
ATOM 2379 N N . SER A 1 307 ? -16.672 -43.062 -8.523 1 85.56 307 SER A N 1
ATOM 2380 C CA . SER A 1 307 ? -16.688 -44.344 -7.816 1 85.56 307 SER A CA 1
ATOM 2381 C C . SER A 1 307 ? -15.688 -44.344 -6.668 1 85.56 307 SER A C 1
ATOM 2383 O O . SER A 1 307 ? -15.75 -45.219 -5.789 1 85.56 307 SER A O 1
ATOM 2385 N N . LYS A 1 308 ? -14.828 -43.406 -6.707 1 88.06 308 LYS A N 1
ATOM 2386 C CA . LYS A 1 308 ? -13.773 -43.375 -5.695 1 88.06 308 LYS A CA 1
ATOM 2387 C C . LYS A 1 308 ? -14.195 -42.562 -4.484 1 88.06 308 LYS A C 1
ATOM 2389 O O . LYS A 1 308 ? -13.477 -42.5 -3.482 1 88.06 308 LYS A O 1
ATOM 2394 N N . PHE A 1 309 ? -15.375 -42.031 -4.578 1 88.94 309 PHE A N 1
ATOM 2395 C CA . PHE A 1 309 ? -15.922 -41.312 -3.432 1 88.94 309 PHE A CA 1
ATOM 2396 C C . PHE A 1 309 ? -16.594 -42.281 -2.457 1 88.94 309 PHE A C 1
ATOM 2398 O O . PHE A 1 309 ? -17.125 -43.312 -2.865 1 88.94 309 PHE A O 1
ATOM 2405 N N . VAL A 1 310 ? -16.594 -41.875 -1.208 1 90.56 310 VAL A N 1
ATOM 2406 C CA . VAL A 1 310 ? -17.25 -42.688 -0.185 1 90.56 310 VAL A CA 1
ATOM 2407 C C . VAL A 1 310 ? -18.766 -42.531 -0.315 1 90.56 310 VAL A C 1
ATOM 2409 O O . VAL A 1 310 ? -19.266 -41.531 -0.821 1 90.56 310 VAL A O 1
ATOM 2412 N N . PHE A 1 311 ? -19.422 -43.562 0.134 1 88.62 311 PHE A N 1
ATOM 2413 C CA . PHE A 1 311 ? -20.875 -43.5 0.219 1 88.62 311 PHE A CA 1
ATOM 2414 C C . PHE A 1 311 ? -21.297 -42.469 1.25 1 88.62 311 PHE A C 1
ATOM 2416 O O . PHE A 1 311 ? -20.703 -42.375 2.326 1 88.62 311 PHE A O 1
ATOM 2423 N N . PRO A 1 312 ? -22.328 -41.656 0.912 1 90.12 312 PRO A N 1
ATOM 2424 C CA . PRO A 1 312 ? -23.203 -41.625 -0.264 1 90.12 312 PRO A CA 1
ATOM 2425 C C . PRO A 1 312 ? -22.719 -40.656 -1.33 1 90.12 312 PRO A C 1
ATOM 2427 O O . PRO A 1 312 ? -23.469 -40.344 -2.268 1 90.12 312 PRO A O 1
ATOM 2430 N N . LEU A 1 313 ? -21.516 -40.125 -1.13 1 88.56 313 LEU A N 1
ATOM 2431 C CA . LEU A 1 313 ? -21 -39.125 -2.047 1 88.56 313 LEU A CA 1
ATOM 2432 C C . LEU A 1 313 ? -20.781 -39.719 -3.436 1 88.56 313 LEU A C 1
ATOM 2434 O O . LEU A 1 313 ? -20.891 -39 -4.441 1 88.56 313 LEU A O 1
ATOM 2438 N N . ASN A 1 314 ? -20.469 -40.969 -3.451 1 89.31 314 ASN A N 1
ATOM 2439 C CA . ASN A 1 314 ? -20.328 -41.625 -4.746 1 89.31 314 ASN A CA 1
ATOM 2440 C C . ASN A 1 314 ? -21.609 -41.562 -5.559 1 89.31 314 ASN A C 1
ATOM 2442 O O . ASN A 1 314 ? -21.578 -41.375 -6.777 1 89.31 314 ASN A O 1
ATOM 2446 N N . ILE A 1 315 ? -22.703 -41.625 -4.906 1 88.88 315 ILE A N 1
ATOM 2447 C CA . ILE A 1 315 ? -24 -41.5 -5.57 1 88.88 315 ILE A CA 1
ATOM 2448 C C . ILE A 1 315 ? -24.219 -40.094 -6.07 1 88.88 315 ILE A C 1
ATOM 2450 O O . ILE A 1 315 ? -24.656 -39.875 -7.207 1 88.88 315 ILE A O 1
ATOM 2454 N N . VAL A 1 316 ? -23.891 -39.188 -5.258 1 89.38 316 VAL A N 1
ATOM 2455 C CA . VAL A 1 316 ? -24.047 -37.781 -5.59 1 89.38 316 VAL A CA 1
ATOM 2456 C C . VAL A 1 316 ? -23.203 -37.438 -6.809 1 89.38 316 VAL A C 1
ATOM 2458 O O . VAL A 1 316 ? -23.688 -36.812 -7.758 1 89.38 316 VAL A O 1
ATOM 2461 N N . MET A 1 317 ? -21.984 -37.906 -6.797 1 87.88 317 MET A N 1
ATOM 2462 C CA . MET A 1 317 ? -21.031 -37.562 -7.852 1 87.88 317 MET A CA 1
ATOM 2463 C C . MET A 1 317 ? -21.375 -38.281 -9.156 1 87.88 317 MET A C 1
ATOM 2465 O O . MET A 1 317 ? -21.141 -37.75 -10.242 1 87.88 317 MET A O 1
ATOM 2469 N N . ALA A 1 318 ? -21.984 -39.406 -9.008 1 87.5 318 ALA A N 1
ATOM 2470 C CA . ALA A 1 318 ? -22.391 -40.156 -10.195 1 87.5 318 ALA A CA 1
ATOM 2471 C C . ALA A 1 318 ? -23.656 -39.562 -10.82 1 87.5 318 ALA A C 1
ATOM 2473 O O . ALA A 1 318 ? -24 -39.875 -11.961 1 87.5 318 ALA A O 1
ATOM 2474 N N . ASN A 1 319 ? -24.328 -38.688 -10.055 1 89.56 319 ASN A N 1
ATOM 2475 C CA . ASN A 1 319 ? -25.594 -38.094 -10.5 1 89.56 319 ASN A CA 1
ATOM 2476 C C . ASN A 1 319 ? -25.547 -36.562 -10.438 1 89.56 319 ASN A C 1
ATOM 2478 O O . ASN A 1 319 ? -26.438 -35.938 -9.867 1 89.56 319 ASN A O 1
ATOM 2482 N N . LEU A 1 320 ? -24.625 -36.031 -11.047 1 87.56 320 LEU A N 1
ATOM 2483 C CA . LEU A 1 320 ? -24.422 -34.594 -11.016 1 87.56 320 LEU A CA 1
ATOM 2484 C C . LEU A 1 320 ? -25.562 -33.875 -11.734 1 87.56 320 LEU A C 1
ATOM 2486 O O . LEU A 1 320 ? -25.828 -32.719 -11.469 1 87.56 320 LEU A O 1
ATOM 2490 N N . TRP A 1 321 ? -26.25 -34.562 -12.625 1 85.62 321 TRP A N 1
ATOM 2491 C CA . TRP A 1 321 ? -27.406 -33.969 -13.281 1 85.62 321 TRP A CA 1
ATOM 2492 C C . TRP A 1 321 ? -28.453 -33.531 -12.25 1 85.62 321 TRP A C 1
ATOM 2494 O O . TRP A 1 321 ? -29.188 -32.562 -12.484 1 85.62 321 TRP A O 1
ATOM 2504 N N . ALA A 1 322 ? -28.422 -34.156 -11.086 1 88.31 322 ALA A N 1
ATOM 2505 C CA . ALA A 1 322 ? -29.422 -33.844 -10.055 1 88.31 322 ALA A CA 1
ATOM 2506 C C . ALA A 1 322 ? -28.812 -33.031 -8.922 1 88.31 322 ALA A C 1
ATOM 2508 O O . ALA A 1 322 ? -29.516 -32.312 -8.234 1 88.31 322 ALA A O 1
ATOM 2509 N N . PHE A 1 323 ? -27.5 -33.094 -8.773 1 90.88 323 PHE A N 1
ATOM 2510 C CA . PHE A 1 323 ? -26.938 -32.594 -7.531 1 90.88 323 PHE A CA 1
ATOM 2511 C C . PHE A 1 323 ? -25.875 -31.547 -7.812 1 90.88 323 PHE A C 1
ATOM 2513 O O . PHE A 1 323 ? -25.109 -31.172 -6.922 1 90.88 323 PHE A O 1
ATOM 2520 N N . SER A 1 324 ? -25.797 -31.016 -8.992 1 89.62 324 SER A N 1
ATOM 2521 C CA . SER A 1 324 ? -24.75 -30.094 -9.406 1 89.62 324 SER A CA 1
ATOM 2522 C C . SER A 1 324 ? -24.75 -28.844 -8.531 1 89.62 324 SER A C 1
ATOM 2524 O O . SER A 1 324 ? -23.688 -28.297 -8.203 1 89.62 324 SER A O 1
ATOM 2526 N N . LEU A 1 325 ? -25.891 -28.391 -8.117 1 90.44 325 LEU A N 1
ATOM 2527 C CA . LEU A 1 325 ? -26 -27.172 -7.336 1 90.44 325 LEU A CA 1
ATOM 2528 C C . LEU A 1 325 ? -25.406 -27.359 -5.941 1 90.44 325 LEU A C 1
ATOM 2530 O O . LEU A 1 325 ? -24.656 -26.5 -5.457 1 90.44 325 LEU A O 1
ATOM 2534 N N . VAL A 1 326 ? -25.734 -28.438 -5.352 1 91.31 326 VAL A N 1
ATOM 2535 C CA . VAL A 1 326 ? -25.25 -28.719 -4 1 91.31 326 VAL A CA 1
ATOM 2536 C C . VAL A 1 326 ? -23.75 -28.953 -4.023 1 91.31 326 VAL A C 1
ATOM 2538 O O . VAL A 1 326 ? -23.016 -28.469 -3.154 1 91.31 326 VAL A O 1
ATOM 2541 N N . VAL A 1 327 ? -23.297 -29.688 -4.992 1 90.12 327 VAL A N 1
ATOM 2542 C CA . VAL A 1 327 ? -21.875 -29.984 -5.117 1 90.12 327 VAL A CA 1
ATOM 2543 C C . VAL A 1 327 ? -21.094 -28.703 -5.355 1 90.12 327 VAL A C 1
ATOM 2545 O O . VAL A 1 327 ? -20.047 -28.484 -4.738 1 90.12 327 VAL A O 1
ATOM 2548 N N . SER A 1 328 ? -21.625 -27.922 -6.172 1 91.88 328 SER A N 1
ATOM 2549 C CA . SER A 1 328 ? -20.969 -26.656 -6.492 1 91.88 328 SER A CA 1
ATOM 2550 C C . SER A 1 328 ? -20.844 -25.766 -5.258 1 91.88 328 SER A C 1
ATOM 2552 O O . SER A 1 328 ? -19.812 -25.125 -5.055 1 91.88 328 SER A O 1
ATOM 2554 N N . ARG A 1 329 ? -21.859 -25.703 -4.422 1 92.12 329 ARG A N 1
ATOM 2555 C CA . ARG A 1 329 ? -21.828 -24.906 -3.199 1 92.12 329 ARG A CA 1
ATOM 2556 C C . ARG A 1 329 ? -20.781 -25.438 -2.225 1 92.12 329 ARG A C 1
ATOM 2558 O O . ARG A 1 329 ? -20.109 -24.656 -1.543 1 92.12 329 ARG A O 1
ATOM 2565 N N . PHE A 1 330 ? -20.688 -26.703 -2.25 1 90.31 330 PHE A N 1
ATOM 2566 C CA . PHE A 1 330 ? -19.719 -27.328 -1.367 1 90.31 330 PHE A CA 1
ATOM 2567 C C . PHE A 1 330 ? -18.297 -27.031 -1.833 1 90.31 330 PHE A C 1
ATOM 2569 O O . PHE A 1 330 ? -17.438 -26.688 -1.023 1 90.31 330 PHE A O 1
ATOM 2576 N N . LEU A 1 331 ? -18.062 -27.125 -3.1 1 91.12 331 LEU A N 1
ATOM 2577 C CA . LEU A 1 331 ? -16.734 -26.891 -3.666 1 91.12 331 LEU A CA 1
ATOM 2578 C C . LEU A 1 331 ? -16.312 -25.438 -3.508 1 91.12 331 LEU A C 1
ATOM 2580 O O . LEU A 1 331 ? -15.117 -25.141 -3.438 1 91.12 331 LEU A O 1
ATOM 2584 N N . ALA A 1 332 ? -17.266 -24.531 -3.363 1 93.44 332 ALA A N 1
ATOM 2585 C CA . ALA A 1 332 ? -16.984 -23.109 -3.285 1 93.44 332 ALA A CA 1
ATOM 2586 C C . ALA A 1 332 ? -16.484 -22.719 -1.896 1 93.44 332 ALA A C 1
ATOM 2588 O O . ALA A 1 332 ? -16.031 -21.578 -1.685 1 93.44 332 ALA A O 1
ATOM 2589 N N . GLN A 1 333 ? -16.453 -23.641 -0.999 1 91.19 333 GLN A N 1
ATOM 2590 C CA . GLN A 1 333 ? -16.188 -23.328 0.398 1 91.19 333 GLN A CA 1
ATOM 2591 C C . GLN A 1 333 ? -14.688 -23.344 0.684 1 91.19 333 GLN A C 1
ATOM 2593 O O . GLN A 1 333 ? -14.234 -22.844 1.715 1 91.19 333 GLN A O 1
ATOM 2598 N N . SER A 1 334 ? -13.938 -23.906 -0.215 1 90.38 334 SER A N 1
ATOM 2599 C CA . SER A 1 334 ? -12.484 -23.953 -0.063 1 90.38 334 SER A CA 1
ATOM 2600 C C . SER A 1 334 ? -11.781 -23.281 -1.238 1 90.38 334 SER A C 1
ATOM 2602 O O . SER A 1 334 ? -12.258 -23.344 -2.373 1 90.38 334 SER A O 1
ATOM 2604 N N . SER A 1 335 ? -10.625 -22.672 -0.887 1 91.19 335 SER A N 1
ATOM 2605 C CA . SER A 1 335 ? -9.898 -21.922 -1.909 1 91.19 335 SER A CA 1
ATOM 2606 C C . SER A 1 335 ? -9.523 -22.828 -3.084 1 91.19 335 SER A C 1
ATOM 2608 O O . SER A 1 335 ? -9.711 -22.453 -4.242 1 91.19 335 SER A O 1
ATOM 2610 N N . SER A 1 336 ? -9.047 -24 -2.793 1 90.5 336 SER A N 1
ATOM 2611 C CA . SER A 1 336 ? -8.531 -24.891 -3.826 1 90.5 336 SER A CA 1
ATOM 2612 C C . SER A 1 336 ? -9.648 -25.406 -4.727 1 90.5 336 SER A C 1
ATOM 2614 O O . SER A 1 336 ? -9.523 -25.391 -5.953 1 90.5 336 SER A O 1
ATOM 2616 N N . THR A 1 337 ? -10.75 -25.844 -4.109 1 91.62 337 THR A N 1
ATOM 2617 C CA . THR A 1 337 ? -11.836 -26.375 -4.91 1 91.62 337 THR A CA 1
ATOM 2618 C C . THR A 1 337 ? -12.617 -25.25 -5.586 1 91.62 337 THR A C 1
ATOM 2620 O O . THR A 1 337 ? -13.148 -25.422 -6.684 1 91.62 337 THR A O 1
ATOM 2623 N N . ASN A 1 338 ? -12.664 -24.125 -4.93 1 94.56 338 ASN A N 1
ATOM 2624 C CA . ASN A 1 338 ? -13.305 -22.969 -5.531 1 94.56 338 ASN A CA 1
ATOM 2625 C C . ASN A 1 338 ? -12.625 -22.562 -6.836 1 94.56 338 ASN A C 1
ATOM 2627 O O . ASN A 1 338 ? -13.289 -22.125 -7.777 1 94.56 338 ASN A O 1
ATOM 2631 N N . ALA A 1 339 ? -11.375 -22.719 -6.895 1 94.81 339 ALA A N 1
ATOM 2632 C CA . ALA A 1 339 ? -10.578 -22.344 -8.062 1 94.81 339 ALA A CA 1
ATOM 2633 C C . ALA A 1 339 ? -10.914 -23.234 -9.258 1 94.81 339 ALA A C 1
ATOM 2635 O O . ALA A 1 339 ? -10.695 -22.844 -10.406 1 94.81 339 ALA A O 1
ATOM 2636 N N . MET A 1 340 ? -11.484 -24.344 -8.984 1 93 340 MET A N 1
ATOM 2637 C CA . MET A 1 340 ? -11.805 -25.281 -10.055 1 93 340 MET A CA 1
ATOM 2638 C C . MET A 1 340 ? -13.117 -24.922 -10.734 1 93 340 MET A C 1
ATOM 2640 O O . MET A 1 340 ? -13.352 -25.297 -11.883 1 93 340 MET A O 1
ATOM 2644 N N . ILE A 1 341 ? -13.953 -24.156 -10.039 1 94.25 341 ILE A N 1
ATOM 2645 C CA . ILE A 1 341 ? -15.32 -24.094 -10.531 1 94.25 341 ILE A CA 1
ATOM 2646 C C . ILE A 1 341 ? -15.656 -22.656 -10.945 1 94.25 341 ILE A C 1
ATOM 2648 O O . ILE A 1 341 ? -16.781 -22.359 -11.367 1 94.25 341 ILE A O 1
ATOM 2652 N N . ARG A 1 342 ? -14.703 -21.734 -10.812 1 96.81 342 ARG A N 1
ATOM 2653 C CA . ARG A 1 342 ? -14.977 -20.375 -11.25 1 96.81 342 ARG A CA 1
ATOM 2654 C C . ARG A 1 342 ? -13.688 -19.609 -11.531 1 96.81 342 ARG A C 1
ATOM 2656 O O . ARG A 1 342 ? -12.594 -20.078 -11.195 1 96.81 342 ARG A O 1
ATOM 2663 N N . THR A 1 343 ? -13.852 -18.469 -12.227 1 98.12 343 THR A N 1
ATOM 2664 C CA . THR A 1 343 ? -12.797 -17.469 -12.289 1 98.12 343 THR A CA 1
ATOM 2665 C C . THR A 1 343 ? -12.508 -16.906 -10.898 1 98.12 343 THR A C 1
ATOM 2667 O O . THR A 1 343 ? -13.43 -16.562 -10.164 1 98.12 343 THR A O 1
ATOM 2670 N N . THR A 1 344 ? -11.258 -16.875 -10.547 1 98.06 344 THR A N 1
ATOM 2671 C CA . THR A 1 344 ? -10.906 -16.406 -9.211 1 98.06 344 THR A CA 1
ATOM 2672 C C . THR A 1 344 ? -10.352 -14.992 -9.258 1 98.06 344 THR A C 1
ATOM 2674 O O . THR A 1 344 ? -9.805 -14.562 -10.281 1 98.06 344 THR A O 1
ATOM 2677 N N . THR A 1 345 ? -10.586 -14.289 -8.219 1 98.19 345 THR A N 1
ATOM 2678 C CA . THR A 1 345 ? -10.102 -12.93 -7.996 1 98.19 345 THR A CA 1
ATOM 2679 C C . THR A 1 345 ? -9.086 -12.898 -6.855 1 98.19 345 THR A C 1
ATOM 2681 O O . THR A 1 345 ? -9.422 -13.211 -5.711 1 98.19 345 THR A O 1
ATOM 2684 N N . ALA A 1 346 ? -7.844 -12.523 -7.172 1 98.12 346 ALA A N 1
ATOM 2685 C CA . ALA A 1 346 ? -6.809 -12.445 -6.145 1 98.12 346 ALA A CA 1
ATOM 2686 C C . ALA A 1 346 ? -6.273 -11.023 -6.012 1 98.12 346 ALA A C 1
ATOM 2688 O O . ALA A 1 346 ? -5.723 -10.469 -6.965 1 98.12 346 ALA A O 1
ATOM 2689 N N . LEU A 1 347 ? -6.512 -10.445 -4.848 1 98.38 347 LEU A N 1
ATOM 2690 C CA . LEU A 1 347 ? -5.863 -9.18 -4.539 1 98.38 347 LEU A CA 1
ATOM 2691 C C . LEU A 1 347 ? -4.414 -9.398 -4.117 1 98.38 347 LEU A C 1
ATOM 2693 O O . LEU A 1 347 ? -4.148 -10.023 -3.092 1 98.38 347 LEU A O 1
ATOM 2697 N N . THR A 1 348 ? -3.432 -8.688 -4.871 1 97.69 348 THR A N 1
ATOM 2698 C CA . THR A 1 348 ? -2.061 -9.141 -4.66 1 97.69 348 THR A CA 1
ATOM 2699 C C . THR A 1 348 ? -1.161 -7.969 -4.266 1 97.69 348 THR A C 1
ATOM 2701 O O . THR A 1 348 ? -0.151 -8.164 -3.586 1 97.69 348 THR A O 1
ATOM 2704 N N . ILE A 1 349 ? -1.454 -6.785 -4.758 1 98 349 ILE A N 1
ATOM 2705 C CA . ILE A 1 349 ? -0.661 -5.613 -4.41 1 98 349 ILE A CA 1
ATOM 2706 C C . ILE A 1 349 ? -1.584 -4.422 -4.152 1 98 349 ILE A C 1
ATOM 2708 O O . ILE A 1 349 ? -2.588 -4.246 -4.848 1 98 349 ILE A O 1
ATOM 2712 N N . PHE A 1 350 ? -1.31 -3.629 -3.182 1 98.62 350 PHE A N 1
ATOM 2713 C CA . PHE A 1 350 ? -1.9 -2.324 -2.904 1 98.62 350 PHE A CA 1
ATOM 2714 C C . PHE A 1 350 ? -0.845 -1.347 -2.4 1 98.62 350 PHE A C 1
ATOM 2716 O O . PHE A 1 350 ? -0.164 -1.617 -1.41 1 98.62 350 PHE A O 1
ATOM 2723 N N . GLN A 1 351 ? -0.727 -0.198 -3.107 1 98.19 351 GLN A N 1
ATOM 2724 C CA . GLN A 1 351 ? 0.32 0.759 -2.764 1 98.19 351 GLN A CA 1
ATOM 2725 C C . GLN A 1 351 ? -0.195 2.193 -2.852 1 98.19 351 GLN A C 1
ATOM 2727 O O . GLN A 1 351 ? -0.746 2.598 -3.877 1 98.19 351 GLN A O 1
ATOM 2732 N N . SER A 1 352 ? -0.032 2.93 -1.722 1 98 352 SER A N 1
ATOM 2733 C CA . SER A 1 352 ? -0.356 4.352 -1.698 1 98 352 SER A CA 1
ATOM 2734 C C . SER A 1 352 ? 0.285 5.047 -0.5 1 98 352 SER A C 1
ATOM 2736 O O . SER A 1 352 ? 0.294 4.504 0.606 1 98 352 SER A O 1
ATOM 2738 N N . GLY A 1 353 ? 0.841 6.25 -0.823 1 94.81 353 GLY A N 1
ATOM 2739 C CA . GLY A 1 353 ? 1.275 7.105 0.272 1 94.81 353 GLY A CA 1
ATOM 2740 C C . GLY A 1 353 ? 2.746 6.941 0.608 1 94.81 353 GLY A C 1
ATOM 2741 O O . GLY A 1 353 ? 3.309 5.855 0.451 1 94.81 353 GLY A O 1
ATOM 2742 N N . ILE A 1 354 ? 3.318 8.023 1.135 1 90.44 354 ILE A N 1
ATOM 2743 C CA . ILE A 1 354 ? 4.746 8.023 1.435 1 90.44 354 ILE A CA 1
ATOM 2744 C C . ILE A 1 354 ? 4.977 8.523 2.857 1 90.44 354 ILE A C 1
ATOM 2746 O O . ILE A 1 354 ? 6.066 8.367 3.408 1 90.44 354 ILE A O 1
ATOM 2750 N N . LYS A 1 355 ? 3.932 9.164 3.377 1 94 355 LYS A N 1
ATOM 2751 C CA . LYS A 1 355 ? 4.094 9.789 4.688 1 94 355 LYS A CA 1
ATOM 2752 C C . LYS A 1 355 ? 2.756 9.906 5.41 1 94 355 LYS A C 1
ATOM 2754 O O . LYS A 1 355 ? 1.723 10.133 4.777 1 94 355 LYS A O 1
ATOM 2759 N N . SER A 1 356 ? 2.758 9.867 6.738 1 93.69 356 SER A N 1
ATOM 2760 C CA . SER A 1 356 ? 1.548 9.781 7.551 1 93.69 356 SER A CA 1
ATOM 2761 C C . SER A 1 356 ? 0.776 11.094 7.539 1 93.69 356 SER A C 1
ATOM 2763 O O . SER A 1 356 ? -0.427 11.117 7.809 1 93.69 356 SER A O 1
ATOM 2765 N N . ASN A 1 357 ? 1.415 12.211 7.238 1 94.38 357 ASN A N 1
ATOM 2766 C CA . ASN A 1 357 ? 0.708 13.492 7.293 1 94.38 357 ASN A CA 1
ATOM 2767 C C . ASN A 1 357 ? 0.523 14.086 5.902 1 94.38 357 ASN A C 1
ATOM 2769 O O . ASN A 1 357 ? 0.309 15.289 5.762 1 94.38 357 ASN A O 1
ATOM 2773 N N . VAL A 1 358 ? 0.594 13.289 4.934 1 94.25 358 VAL A N 1
ATOM 2774 C CA . VAL A 1 358 ? 0.368 13.711 3.555 1 94.25 358 VAL A CA 1
ATOM 2775 C C . VAL A 1 358 ? -0.694 12.82 2.91 1 94.25 358 VAL A C 1
ATOM 2777 O O . VAL A 1 358 ? -0.57 11.594 2.91 1 94.25 358 VAL A O 1
ATOM 2780 N N . VAL A 1 359 ? -1.714 13.438 2.402 1 94.62 359 VAL A N 1
ATOM 2781 C CA . VAL A 1 359 ? -2.688 12.711 1.589 1 94.62 359 VAL A CA 1
ATOM 2782 C C . VAL A 1 359 ? -2.061 12.328 0.252 1 94.62 359 VAL A C 1
ATOM 2784 O O . VAL A 1 359 ? -1.536 13.18 -0.466 1 94.62 359 VAL A O 1
ATOM 2787 N N . PRO A 1 360 ? -2.068 11.055 -0.059 1 95.31 360 PRO A N 1
ATOM 2788 C CA . PRO A 1 360 ? -1.393 10.648 -1.292 1 95.31 360 PRO A CA 1
ATOM 2789 C C . PRO A 1 360 ? -2.172 11.039 -2.547 1 95.31 360 PRO A C 1
ATOM 2791 O O . PRO A 1 360 ? -3.402 10.969 -2.561 1 95.31 360 PRO A O 1
ATOM 2794 N N . PRO A 1 361 ? -1.451 11.406 -3.586 1 93.75 361 PRO A N 1
ATOM 2795 C CA . PRO A 1 361 ? -2.121 11.789 -4.832 1 93.75 361 PRO A CA 1
ATOM 2796 C C . PRO A 1 361 ? -2.598 10.578 -5.633 1 93.75 361 PRO A C 1
ATOM 2798 O O . PRO A 1 361 ? -3.445 10.719 -6.52 1 93.75 361 PRO A O 1
ATOM 2801 N N . THR A 1 362 ? -1.983 9.422 -5.367 1 96.56 362 THR A N 1
ATOM 2802 C CA . THR A 1 362 ? -2.291 8.258 -6.18 1 96.56 362 THR A CA 1
ATOM 2803 C C . THR A 1 362 ? -2.377 7 -5.316 1 96.56 362 THR A C 1
ATOM 2805 O O . THR A 1 362 ? -1.694 6.898 -4.293 1 96.56 362 THR A O 1
ATOM 2808 N N . ALA A 1 363 ? -3.271 6.117 -5.703 1 98.38 363 ALA A N 1
ATOM 2809 C CA . ALA A 1 363 ? -3.355 4.766 -5.16 1 98.38 363 ALA A CA 1
ATOM 2810 C C . ALA A 1 363 ? -3.434 3.729 -6.277 1 98.38 363 ALA A C 1
ATOM 2812 O O . ALA A 1 363 ? -4.102 3.947 -7.289 1 98.38 363 ALA A O 1
ATOM 2813 N N . THR A 1 364 ? -2.703 2.641 -6.098 1 98.62 364 THR A N 1
ATOM 2814 C CA . THR A 1 364 ? -2.723 1.584 -7.102 1 98.62 364 THR A CA 1
ATOM 2815 C C . THR A 1 364 ? -2.936 0.221 -6.449 1 98.62 364 THR A C 1
ATOM 2817 O O . THR A 1 364 ? -2.52 0.001 -5.309 1 98.62 364 THR A O 1
ATOM 2820 N N . ALA A 1 365 ? -3.586 -0.642 -7.164 1 98.69 365 ALA A N 1
ATOM 2821 C CA . ALA A 1 365 ? -3.775 -2.031 -6.758 1 98.69 365 ALA A CA 1
ATOM 2822 C C . ALA A 1 365 ? -3.637 -2.975 -7.949 1 98.69 365 ALA A C 1
ATOM 2824 O O . ALA A 1 365 ? -3.947 -2.604 -9.086 1 98.69 365 ALA A O 1
ATOM 2825 N N . THR A 1 366 ? -3.094 -4.117 -7.676 1 98.44 366 THR A N 1
ATOM 2826 C CA . THR A 1 366 ? -3 -5.172 -8.68 1 98.44 366 THR A CA 1
ATOM 2827 C C . THR A 1 366 ? -3.928 -6.332 -8.328 1 98.44 366 THR A C 1
ATOM 2829 O O . THR A 1 366 ? -3.908 -6.832 -7.203 1 98.44 366 THR A O 1
ATOM 2832 N N . VAL A 1 367 ? -4.723 -6.719 -9.273 1 98.5 367 VAL A N 1
ATOM 2833 C CA . VAL A 1 367 ? -5.648 -7.836 -9.125 1 98.5 367 VAL A CA 1
ATOM 2834 C C . VAL A 1 367 ? -5.355 -8.898 -10.18 1 98.5 367 VAL A C 1
ATOM 2836 O O . VAL A 1 367 ? -5.305 -8.594 -11.375 1 98.5 367 VAL A O 1
ATOM 2839 N N . ASN A 1 368 ? -5.168 -10.102 -9.688 1 98 368 ASN A N 1
ATOM 2840 C CA . ASN A 1 368 ? -4.926 -11.234 -10.586 1 98 368 ASN A CA 1
ATOM 2841 C C . ASN A 1 368 ? -6.16 -12.125 -10.703 1 98 368 ASN A C 1
ATOM 2843 O O . ASN A 1 368 ? -6.77 -12.492 -9.703 1 98 368 ASN A O 1
ATOM 2847 N N . PHE A 1 369 ? -6.535 -12.406 -11.969 1 98.5 369 PHE A N 1
ATOM 2848 C CA . PHE A 1 369 ? -7.641 -13.312 -12.258 1 98.5 369 PHE A CA 1
ATOM 2849 C C . PHE A 1 369 ? -7.145 -14.562 -12.969 1 98.5 369 PHE A C 1
ATOM 2851 O O . PHE A 1 369 ? -6.316 -14.477 -13.875 1 98.5 369 PHE A O 1
ATOM 2858 N N . ARG A 1 370 ? -7.586 -15.711 -12.516 1 98.56 370 ARG A N 1
ATOM 2859 C CA . ARG A 1 370 ? -7.477 -16.953 -13.273 1 98.56 370 ARG A CA 1
ATOM 2860 C C . ARG A 1 370 ? -8.82 -17.344 -13.875 1 98.56 370 ARG A C 1
ATOM 2862 O O . ARG A 1 370 ? -9.766 -17.656 -13.141 1 98.56 370 ARG A O 1
ATOM 2869 N N . ILE A 1 371 ? -8.891 -17.391 -15.172 1 98.56 371 ILE A N 1
ATOM 2870 C CA . ILE A 1 371 ? -10.156 -17.375 -15.898 1 98.56 371 ILE A CA 1
ATOM 2871 C C . ILE A 1 371 ? -10.625 -18.797 -16.172 1 98.56 371 ILE A C 1
ATOM 2873 O O . ILE A 1 371 ? -9.914 -19.578 -16.828 1 98.56 371 ILE A O 1
ATOM 2877 N N . HIS A 1 372 ? -11.781 -19.078 -15.711 1 97.94 372 HIS A N 1
ATOM 2878 C CA . HIS A 1 372 ? -12.398 -20.375 -15.969 1 97.94 372 HIS A CA 1
ATOM 2879 C C . HIS A 1 372 ? -12.539 -20.625 -17.469 1 97.94 372 HIS A C 1
ATOM 2881 O O . HIS A 1 372 ? -12.805 -19.703 -18.234 1 97.94 372 HIS A O 1
ATOM 2887 N N . PRO A 1 373 ? -12.438 -21.891 -17.906 1 97.06 373 PRO A N 1
ATOM 2888 C CA . PRO A 1 373 ? -12.477 -22.219 -19.328 1 97.06 373 PRO A CA 1
ATOM 2889 C C . PRO A 1 373 ? -13.781 -21.797 -20 1 97.06 373 PRO A C 1
ATOM 2891 O O . PRO A 1 373 ? -13.844 -21.688 -21.234 1 97.06 373 PRO A O 1
ATOM 2894 N N . ALA A 1 374 ? -14.773 -21.516 -19.266 1 96.81 374 ALA A N 1
ATOM 2895 C CA . ALA A 1 374 ? -16.078 -21.141 -19.812 1 96.81 374 ALA A CA 1
ATOM 2896 C C . ALA A 1 374 ? -16.172 -19.625 -19.984 1 96.81 374 ALA A C 1
ATOM 2898 O O . ALA A 1 374 ? -17.219 -19.125 -20.422 1 96.81 374 ALA A O 1
ATOM 2899 N N . GLN A 1 375 ? -15.18 -18.891 -19.688 1 97.94 375 GLN A N 1
ATOM 2900 C CA . GLN A 1 375 ? -15.195 -17.438 -19.781 1 97.94 375 GLN A CA 1
ATOM 2901 C C . GLN A 1 375 ? -14.008 -16.922 -20.594 1 97.94 375 GLN A C 1
ATOM 2903 O O . GLN A 1 375 ? -13.086 -17.688 -20.891 1 97.94 375 GLN A O 1
ATOM 2908 N N . THR A 1 376 ? -14.102 -15.656 -20.953 1 98.25 376 THR A N 1
ATOM 2909 C CA . THR A 1 376 ? -13.031 -14.992 -21.703 1 98.25 376 THR A CA 1
ATOM 2910 C C . THR A 1 376 ? -12.508 -13.781 -20.938 1 98.25 376 THR A C 1
ATOM 2912 O O . THR A 1 376 ? -13.141 -13.32 -19.969 1 98.25 376 THR A O 1
ATOM 2915 N N . VAL A 1 377 ? -11.414 -13.281 -21.422 1 98.62 377 VAL A N 1
ATOM 2916 C CA . VAL A 1 377 ? -10.836 -12.062 -20.859 1 98.62 377 VAL A CA 1
ATOM 2917 C C . VAL A 1 377 ? -11.836 -10.922 -20.953 1 98.62 377 VAL A C 1
ATOM 2919 O O . VAL A 1 377 ? -12.047 -10.18 -19.984 1 98.62 377 VAL A O 1
ATOM 2922 N N . LYS A 1 378 ? -12.453 -10.773 -22.078 1 98.56 378 LYS A N 1
ATOM 2923 C CA . LYS A 1 378 ? -13.406 -9.695 -22.328 1 98.56 378 LYS A CA 1
ATOM 2924 C C . LYS A 1 378 ? -14.578 -9.773 -21.344 1 98.56 378 LYS A C 1
ATOM 2926 O O . LYS A 1 378 ? -14.984 -8.766 -20.766 1 98.56 378 LYS A O 1
ATOM 2931 N N . GLU A 1 379 ? -15.078 -10.953 -21.156 1 98.44 379 GLU A N 1
ATOM 2932 C CA . GLU A 1 379 ? -16.203 -11.148 -20.25 1 98.44 379 GLU A CA 1
ATOM 2933 C C . GLU A 1 379 ? -15.82 -10.781 -18.812 1 98.44 379 GLU A C 1
ATOM 2935 O O . GLU A 1 379 ? -16.594 -10.141 -18.109 1 98.44 379 GLU A O 1
ATOM 2940 N N . VAL A 1 380 ? -14.664 -11.219 -18.406 1 98.69 380 VAL A N 1
ATOM 2941 C CA . VAL A 1 380 ? -14.195 -10.953 -17.047 1 98.69 380 VAL A CA 1
ATOM 2942 C C . VAL A 1 380 ? -14.008 -9.445 -16.859 1 98.69 380 VAL A C 1
ATOM 2944 O O . VAL A 1 380 ? -14.414 -8.891 -15.836 1 98.69 380 VAL A O 1
ATOM 2947 N N . LEU A 1 381 ? -13.445 -8.758 -17.844 1 98.56 381 LEU A N 1
ATOM 2948 C CA . LEU A 1 381 ? -13.258 -7.312 -17.781 1 98.56 381 LEU A CA 1
ATOM 2949 C C . LEU A 1 381 ? -14.594 -6.594 -17.656 1 98.56 381 LEU A C 1
ATOM 2951 O O . LEU A 1 381 ? -14.711 -5.625 -16.906 1 98.56 381 LEU A O 1
ATOM 2955 N N . ASP A 1 382 ? -15.578 -7.043 -18.359 1 98.44 382 ASP A N 1
ATOM 2956 C CA . ASP A 1 382 ? -16.906 -6.449 -18.297 1 98.44 382 ASP A CA 1
ATOM 2957 C C . ASP A 1 382 ? -17.516 -6.602 -16.906 1 98.44 382 ASP A C 1
ATOM 2959 O O . ASP A 1 382 ? -18.125 -5.664 -16.375 1 98.44 382 ASP A O 1
ATOM 2963 N N . ILE A 1 383 ? -17.344 -7.73 -16.328 1 98.62 383 ILE A N 1
ATOM 2964 C CA . ILE A 1 383 ? -17.859 -7.98 -15 1 98.62 383 ILE A CA 1
ATOM 2965 C C . ILE A 1 383 ? -17.156 -7.086 -13.984 1 98.62 383 ILE A C 1
ATOM 2967 O O . ILE A 1 383 ? -17.781 -6.535 -13.086 1 98.62 383 ILE A O 1
ATOM 2971 N N . VAL A 1 384 ? -15.836 -6.949 -14.156 1 98.69 384 VAL A N 1
ATOM 2972 C CA . VAL A 1 384 ? -15.039 -6.121 -13.266 1 98.69 384 VAL A CA 1
ATOM 2973 C C . VAL A 1 384 ? -15.531 -4.676 -13.312 1 98.69 384 VAL A C 1
ATOM 2975 O O . VAL A 1 384 ? -15.75 -4.051 -12.273 1 98.69 384 VAL A O 1
ATOM 2978 N N . ARG A 1 385 ? -15.75 -4.133 -14.484 1 98.25 385 ARG A N 1
ATOM 2979 C CA . ARG A 1 385 ? -16.219 -2.764 -14.656 1 98.25 385 ARG A CA 1
ATOM 2980 C C . ARG A 1 385 ? -17.578 -2.562 -14.016 1 98.25 385 ARG A C 1
ATOM 2982 O O . ARG A 1 385 ? -17.812 -1.555 -13.344 1 98.25 385 ARG A O 1
ATOM 2989 N N . LYS A 1 386 ? -18.391 -3.533 -14.18 1 98.25 386 LYS A N 1
ATOM 2990 C CA . LYS A 1 386 ? -19.734 -3.457 -13.617 1 98.25 386 LYS A CA 1
ATOM 2991 C C . LYS A 1 386 ? -19.703 -3.541 -12.094 1 98.25 386 LYS A C 1
ATOM 2993 O O . LYS A 1 386 ? -20.531 -2.912 -11.414 1 98.25 386 LYS A O 1
ATOM 2998 N N . THR A 1 387 ? -18.812 -4.336 -11.617 1 98.44 387 THR A N 1
ATOM 2999 C CA . THR A 1 387 ? -18.703 -4.531 -10.18 1 98.44 387 THR A CA 1
ATOM 3000 C C . THR A 1 387 ? -18.141 -3.283 -9.508 1 98.44 387 THR A C 1
ATOM 3002 O O . THR A 1 387 ? -18.656 -2.848 -8.469 1 98.44 387 THR A O 1
ATOM 3005 N N . ILE A 1 388 ? -17.062 -2.725 -10.008 1 97.81 388 ILE A N 1
ATOM 3006 C CA . ILE A 1 388 ? -16.438 -1.536 -9.438 1 97.81 388 ILE A CA 1
ATOM 3007 C C . ILE A 1 388 ? -17.391 -0.347 -9.555 1 97.81 388 ILE A C 1
ATOM 3009 O O . ILE A 1 388 ? -17.641 0.347 -8.562 1 97.81 388 ILE A O 1
ATOM 3013 N N . GLN A 1 389 ? -17.969 -0.086 -10.695 1 96.62 389 GLN A N 1
ATOM 3014 C CA . GLN A 1 389 ? -18.953 0.948 -10.984 1 96.62 389 GLN A CA 1
ATOM 3015 C C . GLN A 1 389 ? -18.484 2.312 -10.492 1 96.62 389 GLN A C 1
ATOM 3017 O O . GLN A 1 389 ? -19.203 2.998 -9.766 1 96.62 389 GLN A O 1
ATOM 3022 N N . ASP A 1 390 ? -17.312 2.688 -10.719 1 97.44 390 ASP A N 1
ATOM 3023 C CA . ASP A 1 390 ? -16.688 3.967 -10.383 1 97.44 390 ASP A CA 1
ATOM 3024 C C . ASP A 1 390 ? -15.672 4.379 -11.453 1 97.44 390 ASP A C 1
ATOM 3026 O O . ASP A 1 390 ? -14.586 3.805 -11.539 1 97.44 390 ASP A O 1
ATOM 3030 N N . GLU A 1 391 ? -16 5.391 -12.219 1 97 391 GLU A N 1
ATOM 3031 C CA . GLU A 1 391 ? -15.195 5.805 -13.367 1 97 391 GLU A CA 1
ATOM 3032 C C . GLU A 1 391 ? -13.867 6.398 -12.922 1 97 391 GLU A C 1
ATOM 3034 O O . GLU A 1 391 ? -12.945 6.547 -13.727 1 97 391 GLU A O 1
ATOM 3039 N N . ARG A 1 392 ? -13.734 6.703 -11.727 1 97.44 392 ARG A N 1
ATOM 3040 C CA . ARG A 1 392 ? -12.484 7.254 -11.211 1 97.44 392 ARG A CA 1
ATOM 3041 C C . ARG A 1 392 ? -11.414 6.172 -11.102 1 97.44 392 ARG A C 1
ATOM 3043 O O . ARG A 1 392 ? -10.227 6.477 -10.984 1 97.44 392 ARG A O 1
ATOM 3050 N N . VAL A 1 393 ? -11.82 4.934 -11.031 1 98.69 393 VAL A N 1
ATOM 3051 C CA . VAL A 1 393 ? -10.883 3.814 -10.984 1 98.69 393 VAL A CA 1
ATOM 3052 C C . VAL A 1 393 ? -10.469 3.426 -12.406 1 98.69 393 VAL A C 1
ATOM 3054 O O . VAL A 1 393 ? -11.25 2.824 -13.141 1 98.69 393 VAL A O 1
ATOM 3057 N N . GLU A 1 394 ? -9.242 3.738 -12.75 1 98.56 394 GLU A N 1
ATOM 3058 C CA . GLU A 1 394 ? -8.711 3.404 -14.07 1 98.56 394 GLU A CA 1
ATOM 3059 C C . GLU A 1 394 ? -8.211 1.963 -14.109 1 98.56 394 GLU A C 1
ATOM 3061 O O . GLU A 1 394 ? -7.492 1.52 -13.211 1 98.56 394 GLU A O 1
ATOM 3066 N N . LEU A 1 395 ? -8.609 1.28 -15.172 1 98.38 395 LEU A N 1
ATOM 3067 C CA . LEU A 1 395 ? -8.188 -0.103 -15.359 1 98.38 395 LEU A CA 1
ATOM 3068 C C . LEU A 1 395 ? -7.125 -0.202 -16.453 1 98.38 395 LEU A C 1
ATOM 3070 O O . LEU A 1 395 ? -7.293 0.339 -17.547 1 98.38 395 LEU A O 1
ATOM 3074 N N . SER A 1 396 ? -5.984 -0.803 -16.094 1 98.12 396 SER A N 1
ATOM 3075 C CA . SER A 1 396 ? -4.93 -1.09 -17.062 1 98.12 396 SER A CA 1
ATOM 3076 C C . SER A 1 396 ? -4.617 -2.582 -17.109 1 98.12 396 SER A C 1
ATOM 3078 O O . SER A 1 396 ? -4.258 -3.18 -16.094 1 98.12 396 SER A O 1
ATOM 3080 N N . VAL A 1 397 ? -4.738 -3.168 -18.297 1 97.62 397 VAL A N 1
ATOM 3081 C CA . VAL A 1 397 ? -4.414 -4.578 -18.484 1 97.62 397 VAL A CA 1
ATOM 3082 C C . VAL A 1 397 ? -2.9 -4.75 -18.578 1 97.62 397 VAL A C 1
ATOM 3084 O O . VAL A 1 397 ? -2.277 -4.254 -19.531 1 97.62 397 VAL A O 1
ATOM 3087 N N . MET A 1 398 ? -2.355 -5.473 -17.656 1 94.75 398 MET A N 1
ATOM 3088 C CA . MET A 1 398 ? -0.915 -5.711 -17.672 1 94.75 398 MET A CA 1
ATOM 3089 C C . MET A 1 398 ? -0.574 -6.945 -18.5 1 94.75 398 MET A C 1
ATOM 3091 O O . MET A 1 398 ? 0.439 -6.969 -19.203 1 94.75 398 MET A O 1
ATOM 3095 N N . ASN A 1 399 ? -1.301 -7.969 -18.359 1 93.88 399 ASN A N 1
ATOM 3096 C CA . ASN A 1 399 ? -1.194 -9.234 -19.094 1 93.88 399 ASN A CA 1
ATOM 3097 C C . ASN A 1 399 ? -2.533 -9.969 -19.141 1 93.88 399 ASN A C 1
ATOM 3099 O O . ASN A 1 399 ? -3.33 -9.875 -18.203 1 93.88 399 ASN A O 1
ATOM 3103 N N . SER A 1 400 ? -2.775 -10.578 -20.266 1 97.12 400 SER A N 1
ATOM 3104 C CA . SER A 1 400 ? -4.012 -11.344 -20.359 1 97.12 400 SER A CA 1
ATOM 3105 C C . SER A 1 400 ? -3.938 -12.398 -21.469 1 97.12 400 SER A C 1
ATOM 3107 O O . SER A 1 400 ? -3.207 -12.227 -22.438 1 97.12 400 SER A O 1
ATOM 3109 N N . PHE A 1 401 ? -4.586 -13.516 -21.297 1 97.56 401 PHE A N 1
ATOM 3110 C CA . PHE A 1 401 ? -4.859 -14.508 -22.328 1 97.56 401 PHE A CA 1
ATOM 3111 C C . PHE A 1 401 ? -6.074 -15.352 -21.953 1 97.56 401 PHE A C 1
ATOM 3113 O O . PHE A 1 401 ? -6.363 -15.547 -20.766 1 97.56 401 PHE A O 1
ATOM 3120 N N . ASP A 1 402 ? -6.762 -15.82 -22.891 1 98.12 402 ASP A N 1
ATOM 3121 C CA . ASP A 1 402 ? -7.93 -16.672 -22.688 1 98.12 402 ASP A CA 1
ATOM 3122 C C . ASP A 1 402 ? -7.516 -18.094 -22.297 1 98.12 402 ASP A C 1
ATOM 3124 O O . ASP A 1 402 ? -6.352 -18.469 -22.453 1 98.12 402 ASP A O 1
ATOM 3128 N N . PRO A 1 403 ? -8.453 -18.875 -21.688 1 97.75 403 PRO A N 1
ATOM 3129 C CA . PRO A 1 403 ? -8.148 -20.266 -21.375 1 97.75 403 PRO A CA 1
ATOM 3130 C C . PRO A 1 403 ? -7.68 -21.062 -22.609 1 97.75 403 PRO A C 1
ATOM 3132 O O . PRO A 1 403 ? -8.07 -20.734 -23.734 1 97.75 403 PRO A O 1
ATOM 3135 N N . LEU A 1 404 ? -6.898 -22.047 -22.344 1 97.38 404 LEU A N 1
ATOM 3136 C CA . LEU A 1 404 ? -6.289 -22.812 -23.422 1 97.38 404 LEU A CA 1
ATOM 3137 C C . LEU A 1 404 ? -7.25 -23.875 -23.938 1 97.38 404 LEU A C 1
ATOM 3139 O O . LEU A 1 404 ? -8.203 -24.25 -23.25 1 97.38 404 LEU A O 1
ATOM 3143 N N . PRO A 1 405 ? -6.996 -24.375 -25.141 1 96.06 405 PRO A N 1
ATOM 3144 C CA . PRO A 1 405 ? -7.816 -25.469 -25.656 1 96.06 405 PRO A CA 1
ATOM 3145 C C . PRO A 1 405 ? -7.707 -26.75 -24.828 1 96.06 405 PRO A C 1
ATOM 3147 O O . PRO A 1 405 ? -6.727 -26.922 -24.094 1 96.06 405 PRO A O 1
ATOM 3150 N N . VAL A 1 406 ? -8.719 -27.578 -24.906 1 95.88 406 VAL A N 1
ATOM 3151 C CA . VAL A 1 406 ? -8.75 -28.828 -24.172 1 95.88 406 VAL A CA 1
ATOM 3152 C C . VAL A 1 406 ? -8 -29.906 -24.953 1 95.88 406 VAL A C 1
ATOM 3154 O O . VAL A 1 406 ? -8.289 -30.141 -26.125 1 95.88 406 VAL A O 1
ATOM 3157 N N . SER A 1 407 ? -7.078 -30.516 -24.359 1 96.62 407 SER A N 1
ATOM 3158 C CA . SER A 1 407 ? -6.32 -31.609 -24.969 1 96.62 407 SER A CA 1
ATOM 3159 C C . SER A 1 407 ? -7.117 -32.906 -24.938 1 96.62 407 SER A C 1
ATOM 3161 O O . SER A 1 407 ? -7.926 -33.125 -24.047 1 96.62 407 SER A O 1
ATOM 3163 N N . SER A 1 408 ? -6.828 -33.688 -25.922 1 93.88 408 SER A N 1
ATOM 3164 C CA . SER A 1 408 ? -7.496 -35 -26 1 93.88 408 SER A CA 1
ATOM 3165 C C . SER A 1 408 ? -7.109 -35.875 -24.828 1 93.88 408 SER A C 1
ATOM 3167 O O . SER A 1 408 ? -5.949 -35.906 -24.406 1 93.88 408 SER A O 1
ATOM 3169 N N . HIS A 1 409 ? -8.172 -36.562 -24.328 1 91.88 409 HIS A N 1
ATOM 3170 C CA . HIS A 1 409 ? -7.938 -37.5 -23.219 1 91.88 409 HIS A CA 1
ATOM 3171 C C . HIS A 1 409 ? -8.742 -38.781 -23.375 1 91.88 409 HIS A C 1
ATOM 3173 O O . HIS A 1 409 ? -9.156 -39.406 -22.391 1 91.88 409 HIS A O 1
ATOM 3179 N N . ASP A 1 410 ? -8.961 -39.062 -24.609 1 86.81 410 ASP A N 1
ATOM 3180 C CA . ASP A 1 410 ? -9.68 -40.281 -24.922 1 86.81 410 ASP A CA 1
ATOM 3181 C C . ASP A 1 410 ? -8.719 -41.469 -25.047 1 86.81 410 ASP A C 1
ATOM 3183 O O . ASP A 1 410 ? -7.512 -41.312 -24.828 1 86.81 410 ASP A O 1
ATOM 3187 N N . VAL A 1 411 ? -9.227 -42.562 -25.391 1 82.44 411 VAL A N 1
ATOM 3188 C CA . VAL A 1 411 ? -8.469 -43.812 -25.422 1 82.44 411 VAL A CA 1
ATOM 3189 C C . VAL A 1 411 ? -7.473 -43.781 -26.578 1 82.44 411 VAL A C 1
ATOM 3191 O O . VAL A 1 411 ? -6.465 -44.469 -26.562 1 82.44 411 VAL A O 1
ATOM 3194 N N . GLU A 1 412 ? -7.695 -42.906 -27.469 1 83.88 412 GLU A N 1
ATOM 3195 C CA . GLU A 1 412 ? -6.832 -42.812 -28.656 1 83.88 412 GLU A CA 1
ATOM 3196 C C . GLU A 1 412 ? -5.707 -41.812 -28.453 1 83.88 412 GLU A C 1
ATOM 3198 O O . GLU A 1 412 ? -4.77 -41.75 -29.25 1 83.88 412 GLU A O 1
ATOM 3203 N N . SER A 1 413 ? -5.793 -41.094 -27.422 1 89.62 413 SER A N 1
ATOM 3204 C CA . SER A 1 413 ? -4.785 -40.062 -27.172 1 89.62 413 SER A CA 1
ATOM 3205 C C . SER A 1 413 ? -3.498 -40.688 -26.625 1 89.62 413 SER A C 1
ATOM 3207 O O . SER A 1 413 ? -3.379 -40.938 -25.438 1 89.62 413 SER A O 1
ATOM 3209 N N . VAL A 1 414 ? -2.518 -40.719 -27.422 1 87.88 414 VAL A N 1
ATOM 3210 C CA . VAL A 1 414 ? -1.275 -41.438 -27.125 1 87.88 414 VAL A CA 1
ATOM 3211 C C . VAL A 1 414 ? -0.604 -40.812 -25.906 1 87.88 414 VAL A C 1
ATOM 3213 O O . VAL A 1 414 ? -0.227 -41.531 -24.969 1 87.88 414 VAL A O 1
ATOM 3216 N N . GLY A 1 415 ? -0.473 -39.531 -25.938 1 93.25 415 GLY A N 1
ATOM 3217 C CA . GLY A 1 415 ? 0.177 -38.844 -24.828 1 93.25 415 GLY A CA 1
ATOM 3218 C C . GLY A 1 415 ? -0.533 -39.062 -23.5 1 93.25 415 GLY A C 1
ATOM 3219 O O . GLY A 1 415 ? 0.108 -39.344 -22.484 1 93.25 415 GLY A O 1
ATOM 3220 N N . TYR A 1 416 ? -1.846 -39 -23.469 1 93.88 416 TYR A N 1
ATOM 3221 C CA . TYR A 1 416 ? -2.629 -39.188 -22.25 1 93.88 416 TYR A CA 1
ATOM 3222 C C . TYR A 1 416 ? -2.512 -40.594 -21.734 1 93.88 416 TYR A C 1
ATOM 3224 O O . TYR A 1 416 ? -2.373 -40.812 -20.531 1 93.88 416 TYR A O 1
ATOM 3232 N N . GLN A 1 417 ? -2.492 -41.5 -22.625 1 91.06 417 GLN A N 1
ATOM 3233 C CA . GLN A 1 417 ? -2.414 -42.906 -22.234 1 91.06 417 GLN A CA 1
ATOM 3234 C C . GLN A 1 417 ? -1.043 -43.25 -21.656 1 91.06 417 GLN A C 1
ATOM 3236 O O . GLN A 1 417 ? -0.943 -44 -20.688 1 91.06 417 GLN A O 1
ATOM 3241 N N . ILE A 1 418 ? -0.059 -42.719 -22.297 1 92.06 418 ILE A N 1
ATOM 3242 C CA . ILE A 1 418 ? 1.293 -42.938 -21.797 1 92.06 418 ILE A CA 1
ATOM 3243 C C . ILE A 1 418 ? 1.411 -42.375 -20.375 1 92.06 418 ILE A C 1
ATOM 3245 O O . ILE A 1 418 ? 1.984 -43 -19.484 1 92.06 418 ILE A O 1
ATOM 3249 N N . LEU A 1 419 ? 0.858 -41.219 -20.203 1 94.06 419 LEU A N 1
ATOM 3250 C CA . LEU A 1 419 ? 0.906 -40.562 -18.891 1 94.06 419 LEU A CA 1
ATOM 3251 C C . LEU A 1 419 ? 0.132 -41.375 -17.859 1 94.06 419 LEU A C 1
ATOM 3253 O O . LEU A 1 419 ? 0.618 -41.594 -16.734 1 94.06 419 LEU A O 1
ATOM 3257 N N . GLN A 1 420 ? -1.037 -41.781 -18.172 1 91.94 420 GLN A N 1
ATOM 3258 C CA . GLN A 1 420 ? -1.866 -42.562 -17.266 1 91.94 420 GLN A CA 1
ATOM 3259 C C . GLN A 1 420 ? -1.166 -43.875 -16.859 1 91.94 420 GLN A C 1
ATOM 3261 O O . GLN A 1 420 ? -1.171 -44.219 -15.68 1 91.94 420 GLN A O 1
ATOM 3266 N N . HIS A 1 421 ? -0.585 -44.469 -17.797 1 89.81 421 HIS A N 1
ATOM 3267 C CA . HIS A 1 421 ? 0.127 -45.719 -17.531 1 89.81 421 HIS A CA 1
ATOM 3268 C C . HIS A 1 421 ? 1.311 -45.469 -16.594 1 89.81 421 HIS A C 1
ATOM 3270 O O . HIS A 1 421 ? 1.527 -46.25 -15.664 1 89.81 421 HIS A O 1
ATOM 3276 N N . THR A 1 422 ? 2.033 -44.469 -16.938 1 93.44 422 THR A N 1
ATOM 3277 C CA . THR A 1 422 ? 3.195 -44.156 -16.109 1 93.44 422 THR A CA 1
ATOM 3278 C C . THR A 1 422 ? 2.777 -43.812 -14.68 1 93.44 422 THR A C 1
ATOM 3280 O O . THR A 1 422 ? 3.4 -44.281 -13.727 1 93.44 422 THR A O 1
ATOM 3283 N N . ILE A 1 423 ? 1.682 -43.062 -14.523 1 94.38 423 ILE A N 1
ATOM 3284 C CA . ILE A 1 423 ? 1.166 -42.656 -13.219 1 94.38 423 ILE A CA 1
ATOM 3285 C C . ILE A 1 423 ? 0.736 -43.875 -12.422 1 94.38 423 ILE A C 1
ATOM 3287 O O . ILE A 1 423 ? 1.076 -44 -11.25 1 94.38 423 ILE A O 1
ATOM 3291 N N . HIS A 1 424 ? 0.077 -44.75 -13.07 1 90 424 HIS A N 1
ATOM 3292 C CA . HIS A 1 424 ? -0.401 -45.969 -12.414 1 90 424 HIS A CA 1
ATOM 3293 C C . HIS A 1 424 ? 0.761 -46.812 -11.906 1 90 424 HIS A C 1
ATOM 3295 O O . HIS A 1 424 ? 0.679 -47.406 -10.828 1 90 424 HIS A O 1
ATOM 3301 N N . SER A 1 425 ? 1.743 -46.875 -12.688 1 88.88 425 SER A N 1
ATOM 3302 C CA . SER A 1 425 ? 2.906 -47.688 -12.336 1 88.88 425 SER A CA 1
ATOM 3303 C C . SER A 1 425 ? 3.656 -47.094 -11.148 1 88.88 425 SER A C 1
ATOM 3305 O O . SER A 1 425 ? 4.047 -47.812 -10.227 1 88.88 425 SER A O 1
ATOM 3307 N N . VAL A 1 426 ? 3.811 -45.812 -11.133 1 92.94 426 VAL A N 1
ATOM 3308 C CA . VAL A 1 426 ? 4.668 -45.156 -10.156 1 92.94 426 VAL A CA 1
ATOM 3309 C C . VAL A 1 426 ? 3.898 -44.938 -8.859 1 92.94 426 VAL A C 1
ATOM 3311 O O . VAL A 1 426 ? 4.469 -45 -7.77 1 92.94 426 VAL A O 1
ATOM 3314 N N . PHE A 1 427 ? 2.609 -44.656 -8.93 1 91.75 427 PHE A N 1
ATOM 3315 C CA . PHE A 1 427 ? 1.832 -44.281 -7.754 1 91.75 427 PHE A CA 1
ATOM 3316 C C . PHE A 1 427 ? 0.889 -45.438 -7.355 1 91.75 427 PHE A C 1
ATOM 3318 O O . PHE A 1 427 ? -0.22 -45.156 -6.879 1 91.75 427 PHE A O 1
ATOM 3325 N N . SER A 1 428 ? 1.317 -46.625 -7.461 1 78.25 428 SER A N 1
ATOM 3326 C CA . SER A 1 428 ? 0.717 -47.844 -6.953 1 78.25 428 SER A CA 1
ATOM 3327 C C . SER A 1 428 ? -0.768 -47.906 -7.293 1 78.25 428 SER A C 1
ATOM 3329 O O . SER A 1 428 ? -1.602 -48.125 -6.414 1 78.25 428 SER A O 1
ATOM 3331 N N . GLY A 1 429 ? -1.095 -47.562 -8.461 1 76.19 429 GLY A N 1
ATOM 3332 C CA . GLY A 1 429 ? -2.447 -47.781 -8.945 1 76.19 429 GLY A CA 1
ATOM 3333 C C . GLY A 1 429 ? -3.371 -46.594 -8.719 1 76.19 429 GLY A C 1
ATOM 3334 O O . GLY A 1 429 ? -4.59 -46.719 -8.875 1 76.19 429 GLY A O 1
ATOM 3335 N N . ALA A 1 430 ? -2.887 -45.531 -8.375 1 80.88 430 ALA A N 1
ATOM 3336 C CA . ALA A 1 430 ? -3.725 -44.344 -8.211 1 80.88 430 ALA A CA 1
ATOM 3337 C C . ALA A 1 430 ? -4.508 -44.031 -9.492 1 80.88 430 ALA A C 1
ATOM 3339 O O . ALA A 1 430 ? -3.949 -44.094 -10.594 1 80.88 430 ALA A O 1
ATOM 3340 N N . PRO A 1 431 ? -5.789 -43.844 -9.258 1 87.19 431 PRO A N 1
ATOM 3341 C CA . PRO A 1 431 ? -6.547 -43.438 -10.445 1 87.19 431 PRO A CA 1
ATOM 3342 C C . PRO A 1 431 ? -6.152 -42.062 -10.961 1 87.19 431 PRO A C 1
ATOM 3344 O O . PRO A 1 431 ? -5.656 -41.219 -10.195 1 87.19 431 PRO A O 1
ATOM 3347 N N . SER A 1 432 ? -6.266 -41.938 -12.266 1 91.25 432 SER A N 1
ATOM 3348 C CA . SER A 1 432 ? -6.012 -40.625 -12.883 1 91.25 432 SER A CA 1
ATOM 3349 C C . SER A 1 432 ? -7.285 -40.031 -13.492 1 91.25 432 SER A C 1
ATOM 3351 O O . SER A 1 432 ? -8.172 -40.781 -13.914 1 91.25 432 SER A O 1
ATOM 3353 N N . ALA A 1 433 ? -7.395 -38.781 -13.453 1 92.12 433 ALA A N 1
ATOM 3354 C CA . ALA A 1 433 ? -8.555 -38.094 -14.031 1 92.12 433 ALA A CA 1
ATOM 3355 C C . ALA A 1 433 ? -8.133 -36.812 -14.742 1 92.12 433 ALA A C 1
ATOM 3357 O O . ALA A 1 433 ? -7.215 -36.125 -14.297 1 92.12 433 ALA A O 1
ATOM 3358 N N . PRO A 1 434 ? -8.805 -36.531 -15.93 1 93.94 434 PRO A N 1
ATOM 3359 C CA . PRO A 1 434 ? -8.586 -35.219 -16.547 1 93.94 434 PRO A CA 1
ATOM 3360 C C . PRO A 1 434 ? -9.078 -34.062 -15.664 1 93.94 434 PRO A C 1
ATOM 3362 O O . PRO A 1 434 ? -10.094 -34.219 -14.984 1 93.94 434 PRO A O 1
ATOM 3365 N N . ALA A 1 435 ? -8.367 -33 -15.688 1 94.69 435 ALA A N 1
ATOM 3366 C CA . ALA A 1 435 ? -8.711 -31.859 -14.836 1 94.69 435 ALA A CA 1
ATOM 3367 C C . ALA A 1 435 ? -8.289 -30.547 -15.492 1 94.69 435 ALA A C 1
ATOM 3369 O O . ALA A 1 435 ? -7.699 -30.547 -16.578 1 94.69 435 ALA A O 1
ATOM 3370 N N . VAL A 1 436 ? -8.719 -29.453 -14.852 1 95.12 436 VAL A N 1
ATOM 3371 C CA . VAL A 1 436 ? -8.336 -28.125 -15.281 1 95.12 436 VAL A CA 1
ATOM 3372 C C . VAL A 1 436 ? -7.137 -27.641 -14.469 1 95.12 436 VAL A C 1
ATOM 3374 O O . VAL A 1 436 ? -7.164 -27.656 -13.234 1 95.12 436 VAL A O 1
ATOM 3377 N N . CYS A 1 437 ? -6.102 -27.297 -15.188 1 96.56 437 CYS A N 1
ATOM 3378 C CA . CYS A 1 437 ? -4.984 -26.672 -14.492 1 96.56 437 CYS A CA 1
ATOM 3379 C C . CYS A 1 437 ? -5.352 -25.281 -14.008 1 96.56 437 CYS A C 1
ATOM 3381 O O . CYS A 1 437 ? -5.602 -24.375 -14.82 1 96.56 437 CYS A O 1
ATOM 3383 N N . ILE A 1 438 ? -5.336 -25.062 -12.734 1 94.75 438 ILE A N 1
ATOM 3384 C CA . ILE A 1 438 ? -5.844 -23.828 -12.141 1 94.75 438 ILE A CA 1
ATOM 3385 C C . ILE A 1 438 ? -4.777 -22.734 -12.211 1 94.75 438 ILE A C 1
ATOM 3387 O O . ILE A 1 438 ? -5.086 -21.547 -12.133 1 94.75 438 ILE A O 1
ATOM 3391 N N . GLY A 1 439 ? -3.5 -23.141 -12.266 1 93.88 439 GLY A N 1
ATOM 3392 C CA . GLY A 1 439 ? -2.41 -22.203 -12.484 1 93.88 439 GLY A CA 1
ATOM 3393 C C . GLY A 1 439 ? -2.066 -22 -13.945 1 93.88 439 GLY A C 1
ATOM 3394 O O . GLY A 1 439 ? -2.781 -22.5 -14.828 1 93.88 439 GLY A O 1
ATOM 3395 N N . ASN A 1 440 ? -1.111 -21.172 -14.164 1 95.75 440 ASN A N 1
ATOM 3396 C CA . ASN A 1 440 ? -0.596 -20.984 -15.516 1 95.75 440 ASN A CA 1
ATOM 3397 C C . ASN A 1 440 ? 0.846 -21.469 -15.633 1 95.75 440 ASN A C 1
ATOM 3399 O O . ASN A 1 440 ? 1.612 -21.391 -14.672 1 95.75 440 ASN A O 1
ATOM 3403 N N . THR A 1 441 ? 1.11 -21.969 -16.812 1 96.75 441 THR A N 1
ATOM 3404 C CA . THR A 1 441 ? 2.436 -22.531 -17.062 1 96.75 441 THR A CA 1
ATOM 3405 C C . THR A 1 441 ? 2.979 -22.031 -18.406 1 96.75 441 THR A C 1
ATOM 3407 O O . THR A 1 441 ? 2.262 -21.391 -19.172 1 96.75 441 THR A O 1
ATOM 3410 N N . ASP A 1 442 ? 4.18 -22.375 -18.656 1 97.75 442 ASP A N 1
ATOM 3411 C CA . ASP A 1 442 ? 4.848 -22 -19.906 1 97.75 442 ASP A CA 1
ATOM 3412 C C . ASP A 1 442 ? 4.27 -22.766 -21.094 1 97.75 442 ASP A C 1
ATOM 3414 O O . ASP A 1 442 ? 4.496 -22.391 -22.234 1 97.75 442 ASP A O 1
ATOM 3418 N N . SER A 1 443 ? 3.551 -23.812 -20.812 1 97.62 443 SER A N 1
ATOM 3419 C CA . SER A 1 443 ? 3.08 -24.656 -21.906 1 97.62 443 SER A CA 1
ATOM 3420 C C . SER A 1 443 ? 2.135 -23.906 -22.828 1 97.62 443 SER A C 1
ATOM 3422 O O . SER A 1 443 ? 1.924 -24.312 -23.969 1 97.62 443 SER A O 1
ATOM 3424 N N . ARG A 1 444 ? 1.594 -22.781 -22.359 1 97.25 444 ARG A N 1
ATOM 3425 C CA . ARG A 1 444 ? 0.668 -22 -23.172 1 97.25 444 ARG A CA 1
ATOM 3426 C C . ARG A 1 444 ? 1.333 -21.531 -24.453 1 97.25 444 ARG A C 1
ATOM 3428 O O . ARG A 1 444 ? 0.666 -21.344 -25.484 1 97.25 444 ARG A O 1
ATOM 3435 N N . TYR A 1 445 ? 2.635 -21.375 -24.453 1 98.12 445 TYR A N 1
ATOM 3436 C CA . TYR A 1 445 ? 3.344 -20.859 -25.625 1 98.12 445 TYR A CA 1
ATOM 3437 C C . TYR A 1 445 ? 3.547 -21.953 -26.656 1 98.12 445 TYR A C 1
ATOM 3439 O O . TYR A 1 445 ? 3.893 -21.672 -27.812 1 98.12 445 TYR A O 1
ATOM 3447 N N . PHE A 1 446 ? 3.27 -23.172 -26.359 1 98.5 446 PHE A N 1
ATOM 3448 C CA . PHE A 1 446 ? 3.602 -24.297 -27.219 1 98.5 446 PHE A CA 1
ATOM 3449 C C . PHE A 1 446 ? 2.352 -24.844 -27.891 1 98.5 446 PHE A C 1
ATOM 3451 O O . PHE A 1 446 ? 2.406 -25.875 -28.562 1 98.5 446 PHE A O 1
ATOM 3458 N N . VAL A 1 447 ? 1.279 -24.203 -27.734 1 97.69 447 VAL A N 1
ATOM 3459 C CA . VAL A 1 447 ? 0.003 -24.594 -28.328 1 97.69 447 VAL A CA 1
ATOM 3460 C C . VAL A 1 447 ? 0.161 -24.75 -29.828 1 97.69 447 VAL A C 1
ATOM 3462 O O . VAL A 1 447 ? -0.44 -25.656 -30.438 1 97.69 447 VAL A O 1
ATOM 3465 N N . PRO A 1 448 ? 1.005 -23.938 -30.547 1 97.56 448 PRO A N 1
ATOM 3466 C CA . PRO A 1 448 ? 1.155 -24.094 -32 1 97.56 448 PRO A CA 1
ATOM 3467 C C . PRO A 1 448 ? 1.872 -25.375 -32.375 1 97.56 448 PRO A C 1
ATOM 3469 O O . PRO A 1 448 ? 1.841 -25.781 -33.562 1 97.56 448 PRO A O 1
ATOM 3472 N N . LEU A 1 449 ? 2.463 -26.062 -31.453 1 98.25 449 LEU A N 1
ATOM 3473 C CA . LEU A 1 449 ? 3.305 -27.203 -31.781 1 98.25 449 LEU A CA 1
ATOM 3474 C C . LEU A 1 449 ? 2.545 -28.516 -31.578 1 98.25 449 LEU A C 1
ATOM 3476 O O . LEU A 1 449 ? 2.953 -29.562 -32.094 1 98.25 449 LEU A O 1
ATOM 3480 N N . THR A 1 450 ? 1.462 -28.453 -30.797 1 97.5 450 THR A N 1
ATOM 3481 C CA . THR A 1 450 ? 0.701 -29.672 -30.531 1 97.5 450 THR A CA 1
ATOM 3482 C C . THR A 1 450 ? -0.654 -29.328 -29.922 1 97.5 450 THR A C 1
ATOM 3484 O O . THR A 1 450 ? -0.805 -28.297 -29.266 1 97.5 450 THR A O 1
ATOM 3487 N N . ASN A 1 451 ? -1.58 -30.203 -30.109 1 96.12 451 ASN A N 1
ATOM 3488 C CA . ASN A 1 451 ? -2.889 -30.094 -29.469 1 96.12 451 ASN A CA 1
ATOM 3489 C C . ASN A 1 451 ? -2.959 -30.938 -28.188 1 96.12 451 ASN A C 1
ATOM 3491 O O . ASN A 1 451 ? -3.98 -30.938 -27.5 1 96.12 451 ASN A O 1
ATOM 3495 N N . ASN A 1 452 ? -1.889 -31.609 -27.875 1 97.44 452 ASN A N 1
ATOM 3496 C CA . ASN A 1 452 ? -1.847 -32.531 -26.75 1 97.44 452 ASN A CA 1
ATOM 3497 C C . ASN A 1 452 ? -0.876 -32.031 -25.672 1 97.44 452 ASN A C 1
ATOM 3499 O O . ASN A 1 452 ? 0.253 -32.531 -25.578 1 97.44 452 ASN A O 1
ATOM 3503 N N . ILE A 1 453 ? -1.415 -31.156 -24.828 1 98.31 453 ILE A N 1
ATOM 3504 C CA . ILE A 1 453 ? -0.625 -30.594 -23.75 1 98.31 453 ILE A CA 1
ATOM 3505 C C . ILE A 1 453 ? -1.177 -31.078 -22.406 1 98.31 453 ILE A C 1
ATOM 3507 O O . ILE A 1 453 ? -2.346 -30.844 -22.094 1 98.31 453 ILE A O 1
ATOM 3511 N N . TYR A 1 454 ? -0.361 -31.734 -21.656 1 98.19 454 TYR A N 1
ATOM 3512 C CA . TYR A 1 454 ? -0.76 -32.281 -20.359 1 98.19 454 TYR A CA 1
ATOM 3513 C C . TYR A 1 454 ? 0.07 -31.688 -19.234 1 98.19 454 TYR A C 1
ATOM 3515 O O . TYR A 1 454 ? 1.287 -31.531 -19.359 1 98.19 454 TYR A O 1
ATOM 3523 N N . ARG A 1 455 ? -0.583 -31.25 -18.203 1 98.06 455 ARG A N 1
ATOM 3524 C CA . ARG A 1 455 ? 0.059 -30.609 -17.062 1 98.06 455 ARG A CA 1
ATOM 3525 C C . ARG A 1 455 ? -0.032 -31.5 -15.828 1 98.06 455 ARG A C 1
ATOM 3527 O O . ARG A 1 455 ? -1.116 -31.688 -15.273 1 98.06 455 ARG A O 1
ATOM 3534 N N . PHE A 1 456 ? 1.113 -31.953 -15.383 1 97.38 456 PHE A N 1
ATOM 3535 C CA . PHE A 1 456 ? 1.167 -32.906 -14.273 1 97.38 456 PHE A CA 1
ATOM 3536 C C . PHE A 1 456 ? 2.469 -32.75 -13.5 1 97.38 456 PHE A C 1
ATOM 3538 O O . PHE A 1 456 ? 3.551 -32.719 -14.086 1 97.38 456 PHE A O 1
ATOM 3545 N N . ASN A 1 457 ? 2.301 -32.562 -12.266 1 95.88 457 ASN A N 1
ATOM 3546 C CA . ASN A 1 457 ? 3.42 -32.594 -11.336 1 95.88 457 ASN A CA 1
ATOM 3547 C C . ASN A 1 457 ? 3.4 -33.906 -10.508 1 95.88 457 ASN A C 1
ATOM 3549 O O . ASN A 1 457 ? 2.527 -34.062 -9.664 1 95.88 457 ASN A O 1
ATOM 3553 N N . PRO A 1 458 ? 4.367 -34.781 -10.68 1 96.31 458 PRO A N 1
ATOM 3554 C CA . PRO A 1 458 ? 4.316 -36.125 -10.07 1 96.31 458 PRO A CA 1
ATOM 3555 C C . PRO A 1 458 ? 4.711 -36.094 -8.602 1 96.31 458 PRO A C 1
ATOM 3557 O O . PRO A 1 458 ? 5.645 -36.812 -8.203 1 96.31 458 PRO A O 1
ATOM 3560 N N . VAL A 1 459 ? 3.975 -35.406 -7.773 1 96.5 459 VAL A N 1
ATOM 3561 C CA . VAL A 1 459 ? 4.152 -35.312 -6.324 1 96.5 459 VAL A CA 1
ATOM 3562 C C . VAL A 1 459 ? 2.803 -35.5 -5.629 1 96.5 459 VAL A C 1
ATOM 3564 O O . VAL A 1 459 ? 1.796 -34.938 -6.078 1 96.5 459 VAL A O 1
ATOM 3567 N N . ILE A 1 460 ? 2.781 -36.281 -4.57 1 95.06 460 ILE A N 1
ATOM 3568 C CA . ILE A 1 460 ? 1.576 -36.375 -3.756 1 95.06 460 ILE A CA 1
ATOM 3569 C C . ILE A 1 460 ? 1.481 -35.188 -2.816 1 95.06 460 ILE A C 1
ATOM 3571 O O . ILE A 1 460 ? 2.404 -34.938 -2.041 1 95.06 460 ILE A O 1
ATOM 3575 N N . LEU A 1 461 ? 0.413 -34.5 -2.926 1 94 461 LEU A N 1
ATOM 3576 C CA . LEU A 1 461 ? 0.212 -33.344 -2.062 1 94 461 LEU A CA 1
ATOM 3577 C C . LEU A 1 461 ? -1.034 -33.531 -1.201 1 94 461 LEU A C 1
ATOM 3579 O O . LEU A 1 461 ? -2.061 -34 -1.678 1 94 461 LEU A O 1
ATOM 3583 N N . LYS A 1 462 ? -0.843 -33.156 0.038 1 92.06 462 LYS A N 1
ATOM 3584 C CA . LYS A 1 462 ? -1.962 -33.062 0.972 1 92.06 462 LYS A CA 1
ATOM 3585 C C . LYS A 1 462 ? -2.455 -31.625 1.102 1 92.06 462 LYS A C 1
ATOM 3587 O O . LYS A 1 462 ? -1.861 -30.703 0.531 1 92.06 462 LYS A O 1
ATOM 3592 N N . LYS A 1 463 ? -3.566 -31.516 1.807 1 87.62 463 LYS A N 1
ATOM 3593 C CA . LYS A 1 463 ? -4.203 -30.203 1.942 1 87.62 463 LYS A CA 1
ATOM 3594 C C . LYS A 1 463 ? -3.234 -29.172 2.512 1 87.62 463 LYS A C 1
ATOM 3596 O O . LYS A 1 463 ? -3.184 -28.031 2.043 1 87.62 463 LYS A O 1
ATOM 3601 N N . GLU A 1 464 ? -2.43 -29.531 3.414 1 87.38 464 GLU A N 1
ATOM 3602 C CA . GLU A 1 464 ? -1.518 -28.625 4.102 1 87.38 464 GLU A CA 1
ATOM 3603 C C . GLU A 1 464 ? -0.357 -28.219 3.197 1 87.38 464 GLU A C 1
ATOM 3605 O O . GLU A 1 464 ? 0.268 -27.172 3.408 1 87.38 464 GLU A O 1
ATOM 3610 N N . ASP A 1 465 ? -0.139 -29.016 2.16 1 90.81 465 ASP A N 1
ATOM 3611 C CA . ASP A 1 465 ? 0.995 -28.766 1.276 1 90.81 465 ASP A CA 1
ATOM 3612 C C . ASP A 1 465 ? 0.662 -27.688 0.251 1 90.81 465 ASP A C 1
ATOM 3614 O O . ASP A 1 465 ? 1.556 -27 -0.242 1 90.81 465 ASP A O 1
ATOM 3618 N N . LEU A 1 466 ? -0.602 -27.531 -0.003 1 87.81 466 LEU A N 1
ATOM 3619 C CA . LEU A 1 466 ? -1.011 -26.625 -1.062 1 87.81 466 LEU A CA 1
ATOM 3620 C C . LEU A 1 466 ? -0.612 -25.188 -0.725 1 87.81 466 LEU A C 1
ATOM 3622 O O . LEU A 1 466 ? -0.143 -24.453 -1.594 1 87.81 466 LEU A O 1
ATOM 3626 N N . ASN A 1 467 ? -0.68 -24.875 0.518 1 88.06 467 ASN A N 1
ATOM 3627 C CA . ASN A 1 467 ? -0.409 -23.5 0.947 1 88.06 467 ASN A CA 1
ATOM 3628 C C . ASN A 1 467 ? 1.089 -23.219 0.992 1 88.06 467 ASN A C 1
ATOM 3630 O O . ASN A 1 467 ? 1.5 -22.062 1.149 1 88.06 467 ASN A O 1
ATOM 3634 N N . ARG A 1 468 ? 1.854 -24.219 0.707 1 91.94 468 ARG A N 1
ATOM 3635 C CA . ARG A 1 468 ? 3.301 -24.031 0.722 1 91.94 468 ARG A CA 1
ATOM 3636 C C . ARG A 1 468 ? 3.805 -23.547 -0.632 1 91.94 468 ARG A C 1
ATOM 3638 O O . ARG A 1 468 ? 4.902 -23 -0.729 1 91.94 468 ARG A O 1
ATOM 3645 N N . ILE A 1 469 ? 2.984 -23.734 -1.61 1 91.56 469 ILE A N 1
ATOM 3646 C CA . ILE A 1 469 ? 3.338 -23.234 -2.932 1 91.56 469 ILE A CA 1
ATOM 3647 C C . ILE A 1 469 ? 3.215 -21.719 -2.951 1 91.56 469 ILE A C 1
ATOM 3649 O O . ILE A 1 469 ? 2.133 -21.172 -2.727 1 91.56 469 ILE A O 1
ATOM 3653 N N . HIS A 1 470 ? 4.246 -21.031 -3.254 1 91.38 470 HIS A N 1
ATOM 3654 C CA . HIS A 1 470 ? 4.336 -19.578 -3.148 1 91.38 470 HIS A CA 1
ATOM 3655 C C . HIS A 1 470 ? 4.113 -19.125 -1.712 1 91.38 470 HIS A C 1
ATOM 3657 O O . HIS A 1 470 ? 3.748 -17.969 -1.475 1 91.38 470 HIS A O 1
ATOM 3663 N N . GLY A 1 471 ? 4.246 -20.094 -0.767 1 92.62 471 GLY A N 1
ATOM 3664 C CA . GLY A 1 471 ? 3.992 -19.797 0.632 1 92.62 471 GLY A CA 1
ATOM 3665 C C . GLY A 1 471 ? 5.188 -20.047 1.527 1 92.62 471 GLY A C 1
ATOM 3666 O O . GLY A 1 471 ? 6.336 -19.922 1.092 1 92.62 471 GLY A O 1
ATOM 3667 N N . LEU A 1 472 ? 4.82 -20.312 2.812 1 93 472 LEU A N 1
ATOM 3668 C CA . LEU A 1 472 ? 5.871 -20.531 3.801 1 93 472 LEU A CA 1
ATOM 3669 C C . LEU A 1 472 ? 6.27 -22 3.855 1 93 472 LEU A C 1
ATOM 3671 O O . LEU A 1 472 ? 5.449 -22.875 3.596 1 93 472 LEU A O 1
ATOM 3675 N N . ASN A 1 473 ? 7.516 -22.203 4.066 1 95.44 473 ASN A N 1
ATOM 3676 C CA . ASN A 1 473 ? 8.047 -23.531 4.383 1 95.44 473 ASN A CA 1
ATOM 3677 C C . ASN A 1 473 ? 7.777 -24.531 3.258 1 95.44 473 ASN A C 1
ATOM 3679 O O . ASN A 1 473 ? 7.312 -25.641 3.508 1 95.44 473 ASN A O 1
ATOM 3683 N N . GLU A 1 474 ? 7.922 -24.047 2.088 1 96.75 474 GLU A N 1
ATOM 3684 C CA . GLU A 1 474 ? 7.887 -24.969 0.956 1 96.75 474 GLU A CA 1
ATOM 3685 C C . GLU A 1 474 ? 8.883 -26.109 1.143 1 96.75 474 GLU A C 1
ATOM 3687 O O . GLU A 1 474 ? 10.008 -25.891 1.604 1 96.75 474 GLU A O 1
ATOM 3692 N N . ARG A 1 475 ? 8.414 -27.359 0.813 1 97.56 475 ARG A N 1
ATOM 3693 C CA . ARG A 1 475 ? 9.258 -28.516 1.06 1 97.56 475 ARG A CA 1
ATOM 3694 C C . ARG A 1 475 ? 8.805 -29.703 0.22 1 97.56 475 ARG A C 1
ATOM 3696 O O . ARG A 1 475 ? 7.672 -29.734 -0.273 1 97.56 475 ARG A O 1
ATOM 3703 N N . ILE A 1 476 ? 9.695 -30.625 0.038 1 97.88 476 ILE A N 1
ATOM 3704 C CA . ILE A 1 476 ? 9.391 -31.891 -0.623 1 97.88 476 ILE A CA 1
ATOM 3705 C C . ILE A 1 476 ? 10.031 -33.062 0.148 1 97.88 476 ILE A C 1
ATOM 3707 O O . ILE A 1 476 ? 11.156 -32.938 0.64 1 97.88 476 ILE A O 1
ATOM 3711 N N . SER A 1 477 ? 9.312 -34.125 0.361 1 97.25 477 SER A N 1
ATOM 3712 C CA . SER A 1 477 ? 9.898 -35.281 1.045 1 97.25 477 SER A CA 1
ATOM 3713 C C . SER A 1 477 ? 10.906 -36 0.156 1 97.25 477 SER A C 1
ATOM 3715 O O . SER A 1 477 ? 10.797 -35.969 -1.071 1 97.25 477 SER A O 1
ATOM 3717 N N . LYS A 1 478 ? 11.844 -36.656 0.749 1 96.81 478 LYS A N 1
ATOM 3718 C CA . LYS A 1 478 ? 12.812 -37.438 -0.005 1 96.81 478 LYS A CA 1
ATOM 3719 C C . LYS A 1 478 ? 12.125 -38.531 -0.815 1 96.81 478 LYS A C 1
ATOM 3721 O O . LYS A 1 478 ? 12.484 -38.781 -1.97 1 96.81 478 LYS A O 1
ATOM 3726 N N . GLU A 1 479 ? 11.18 -39.062 -0.256 1 94.56 479 GLU A N 1
ATOM 3727 C CA . GLU A 1 479 ? 10.414 -40.125 -0.935 1 94.56 479 GLU A CA 1
ATOM 3728 C C . GLU A 1 479 ? 9.703 -39.562 -2.168 1 94.56 479 GLU A C 1
ATOM 3730 O O . GLU A 1 479 ? 9.68 -40.219 -3.219 1 94.56 479 GLU A O 1
ATOM 3735 N N . ALA A 1 480 ? 9.133 -38.438 -1.993 1 96.31 480 ALA A N 1
ATOM 3736 C CA . ALA A 1 480 ? 8.43 -37.812 -3.111 1 96.31 480 ALA A CA 1
ATOM 3737 C C . ALA A 1 480 ? 9.406 -37.469 -4.242 1 96.31 480 ALA A C 1
ATOM 3739 O O . ALA A 1 480 ? 9.062 -37.594 -5.418 1 96.31 480 ALA A O 1
ATOM 3740 N N . LEU A 1 481 ? 10.547 -37.031 -3.857 1 97.25 481 LEU A N 1
ATOM 3741 C CA . LEU A 1 481 ? 11.555 -36.688 -4.855 1 97.25 481 LEU A CA 1
ATOM 3742 C C . LEU A 1 481 ? 12 -37.938 -5.617 1 97.25 481 LEU A C 1
ATOM 3744 O O . LEU A 1 481 ? 12.18 -37.906 -6.84 1 97.25 481 LEU A O 1
ATOM 3748 N N . GLU A 1 482 ? 12.188 -39 -4.918 1 95.88 482 GLU A N 1
ATOM 3749 C CA . GLU A 1 482 ? 12.562 -40.25 -5.555 1 95.88 482 GLU A CA 1
ATOM 3750 C C . GLU A 1 482 ? 11.484 -40.719 -6.531 1 95.88 482 GLU A C 1
ATOM 3752 O O . GLU A 1 482 ? 11.789 -41.125 -7.645 1 95.88 482 GLU A O 1
ATOM 3757 N N . ARG A 1 483 ? 10.289 -40.594 -6.102 1 94.44 483 ARG A N 1
ATOM 3758 C CA . ARG A 1 483 ? 9.18 -41 -6.957 1 94.44 483 ARG A CA 1
ATOM 3759 C C . ARG A 1 483 ? 9.086 -40.094 -8.18 1 94.44 483 ARG A C 1
ATOM 3761 O O . ARG A 1 483 ? 8.727 -40.531 -9.273 1 94.44 483 ARG A O 1
ATOM 3768 N N . LEU A 1 484 ? 9.305 -38.875 -7.957 1 97 484 LEU A N 1
ATOM 3769 C CA . LEU A 1 484 ? 9.289 -37.906 -9.039 1 97 484 LEU A CA 1
ATOM 3770 C C . LEU A 1 484 ? 10.273 -38.312 -10.133 1 97 484 LEU A C 1
ATOM 3772 O O . LEU A 1 484 ? 9.93 -38.312 -11.32 1 97 484 LEU A O 1
ATOM 3776 N N . VAL A 1 485 ? 11.453 -38.688 -9.758 1 96.94 485 VAL A N 1
ATOM 3777 C CA . VAL A 1 485 ? 12.469 -39.062 -10.734 1 96.94 485 VAL A CA 1
ATOM 3778 C C . VAL A 1 485 ? 12.078 -40.375 -11.391 1 96.94 485 VAL A C 1
ATOM 3780 O O . VAL A 1 485 ? 12.273 -40.562 -12.594 1 96.94 485 VAL A O 1
ATOM 3783 N N . GLN A 1 486 ? 11.562 -41.281 -10.602 1 95 486 GLN A N 1
ATOM 3784 C CA . GLN A 1 486 ? 11.086 -42.531 -11.148 1 95 486 GLN A CA 1
ATOM 3785 C C . GLN A 1 486 ? 10.023 -42.312 -12.211 1 95 486 GLN A C 1
ATOM 3787 O O . GLN A 1 486 ? 9.984 -43 -13.227 1 95 486 GLN A O 1
ATOM 3792 N N . PHE A 1 487 ? 9.164 -41.438 -11.984 1 96.31 487 PHE A N 1
ATOM 3793 C CA . PHE A 1 487 ? 8.117 -41.094 -12.938 1 96.31 487 PHE A CA 1
ATOM 3794 C C . PHE A 1 487 ? 8.719 -40.688 -14.266 1 96.31 487 PHE A C 1
ATOM 3796 O O . PHE A 1 487 ? 8.344 -41.188 -15.32 1 96.31 487 PHE A O 1
ATOM 3803 N N . TYR A 1 488 ? 9.633 -39.719 -14.219 1 97.62 488 TYR A N 1
ATOM 3804 C CA . TYR A 1 488 ? 10.211 -39.219 -15.461 1 97.62 488 TYR A CA 1
ATOM 3805 C C . TYR A 1 488 ? 11.047 -40.281 -16.141 1 97.62 488 TYR A C 1
ATOM 3807 O O . TYR A 1 488 ? 11.078 -40.375 -17.375 1 97.62 488 TYR A O 1
ATOM 3815 N N . PHE A 1 489 ? 11.742 -41.062 -15.352 1 96.31 489 PHE A N 1
ATOM 3816 C CA . PHE A 1 489 ? 12.508 -42.188 -15.883 1 96.31 489 PHE A CA 1
ATOM 3817 C C . PHE A 1 489 ? 11.609 -43.125 -16.688 1 96.31 489 PHE A C 1
ATOM 3819 O O . PHE A 1 489 ? 11.914 -43.469 -17.828 1 96.31 489 PHE A O 1
ATOM 3826 N N . GLN A 1 490 ? 10.492 -43.469 -16.125 1 94.69 490 GLN A N 1
ATOM 3827 C CA . GLN A 1 490 ? 9.555 -44.375 -16.781 1 94.69 490 GLN A CA 1
ATOM 3828 C C . GLN A 1 490 ? 8.828 -43.719 -17.938 1 94.69 490 GLN A C 1
ATOM 3830 O O . GLN A 1 490 ? 8.539 -44.344 -18.953 1 94.69 490 GLN A O 1
ATOM 3835 N N . LEU A 1 491 ? 8.477 -42.469 -17.75 1 96.25 491 LEU A N 1
ATOM 3836 C CA . LEU A 1 491 ? 7.785 -41.719 -18.797 1 96.25 491 LEU A CA 1
ATOM 3837 C C . LEU A 1 491 ? 8.609 -41.719 -20.078 1 96.25 491 LEU A C 1
ATOM 3839 O O . LEU A 1 491 ? 8.078 -41.938 -21.172 1 96.25 491 LEU A O 1
ATOM 3843 N N . ILE A 1 492 ? 9.898 -41.469 -19.953 1 96.5 492 ILE A N 1
ATOM 3844 C CA . ILE A 1 492 ? 10.789 -41.406 -21.109 1 96.5 492 ILE A CA 1
ATOM 3845 C C . ILE A 1 492 ? 10.82 -42.781 -21.797 1 96.5 492 ILE A C 1
ATOM 3847 O O . ILE A 1 492 ? 10.734 -42.844 -23.016 1 96.5 492 ILE A O 1
ATOM 3851 N N . GLN A 1 493 ? 10.844 -43.781 -21.031 1 93.94 493 GLN A N 1
ATOM 3852 C CA . GLN A 1 493 ? 10.883 -45.125 -21.578 1 93.94 493 GLN A CA 1
ATOM 3853 C C . GLN A 1 493 ? 9.555 -45.5 -22.219 1 93.94 493 GLN A C 1
ATOM 3855 O O . GLN A 1 493 ? 9.516 -46.062 -23.312 1 93.94 493 GLN A O 1
ATOM 3860 N N . ASN A 1 494 ? 8.508 -45.125 -21.547 1 92.56 494 ASN A N 1
ATOM 3861 C CA . ASN A 1 494 ? 7.172 -45.469 -22.047 1 92.56 494 ASN A CA 1
ATOM 3862 C C . ASN A 1 494 ? 6.84 -44.688 -23.312 1 92.56 494 ASN A C 1
ATOM 3864 O O . ASN A 1 494 ? 6.059 -45.156 -24.156 1 92.56 494 ASN A O 1
ATOM 3868 N N . ALA A 1 495 ? 7.402 -43.562 -23.5 1 94.25 495 ALA A N 1
ATOM 3869 C CA . ALA A 1 495 ? 7.137 -42.719 -24.656 1 94.25 495 ALA A CA 1
ATOM 3870 C C . ALA A 1 495 ? 7.922 -43.188 -25.875 1 94.25 495 ALA A C 1
ATOM 3872 O O . ALA A 1 495 ? 7.688 -42.719 -26.984 1 94.25 495 ALA A O 1
ATOM 3873 N N . ASP A 1 496 ? 8.844 -44.125 -25.672 1 90.94 496 ASP A N 1
ATOM 3874 C CA . ASP A 1 496 ? 9.719 -44.594 -26.75 1 90.94 496 ASP A CA 1
ATOM 3875 C C . ASP A 1 496 ? 9.047 -45.719 -27.562 1 90.94 496 ASP A C 1
ATOM 3877 O O . ASP A 1 496 ? 9.695 -46.375 -28.359 1 90.94 496 ASP A O 1
ATOM 3881 N N . ILE A 1 497 ? 7.711 -45.875 -27.469 1 75.06 497 ILE A N 1
ATOM 3882 C CA . ILE A 1 497 ? 7.012 -46.969 -28.156 1 75.06 497 ILE A CA 1
ATOM 3883 C C . ILE A 1 497 ? 6.219 -46.406 -29.328 1 75.06 497 ILE A C 1
ATOM 3885 O O . ILE A 1 497 ? 5.844 -45.219 -29.328 1 75.06 497 ILE A O 1
ATOM 3889 N N . ASP A 1 498 ? 6.297 -47.031 -30.547 1 61.41 498 ASP A N 1
ATOM 3890 C CA . ASP A 1 498 ? 5.617 -46.562 -31.75 1 61.41 498 ASP A CA 1
ATOM 3891 C C . ASP A 1 498 ? 4.102 -46.562 -31.562 1 61.41 498 ASP A C 1
ATOM 3893 O O . ASP A 1 498 ? 3.426 -45.625 -31.984 1 61.41 498 ASP A O 1
ATOM 3897 N N . LYS A 1 499 ? 3.496 -47.688 -31.359 1 60.41 499 LYS A N 1
ATOM 3898 C CA . LYS A 1 499 ? 2.041 -47.781 -31.297 1 60.41 499 LYS A CA 1
ATOM 3899 C C . LYS A 1 499 ? 1.572 -48.156 -29.891 1 60.41 499 LYS A C 1
ATOM 3901 O O . LYS A 1 499 ? 2.242 -48.938 -29.188 1 60.41 499 LYS A O 1
ATOM 3906 N N . ILE A 1 500 ? 0.625 -47.25 -29.469 1 57.28 500 ILE A N 1
ATOM 3907 C CA . ILE A 1 500 ? -0.03 -47.625 -28.219 1 57.28 500 ILE A CA 1
ATOM 3908 C C . ILE A 1 500 ? -0.599 -49.031 -28.328 1 57.28 500 ILE A C 1
ATOM 3910 O O . ILE A 1 500 ? -1.361 -49.312 -29.25 1 57.28 500 ILE A O 1
ATOM 3914 N N . PRO A 1 501 ? 0.037 -49.906 -27.578 1 52.94 501 PRO A N 1
ATOM 3915 C CA . PRO A 1 501 ? -0.537 -51.25 -27.672 1 52.94 501 PRO A CA 1
ATOM 3916 C C . PRO A 1 501 ? -2.051 -51.281 -27.469 1 52.94 501 PRO A C 1
ATOM 3918 O O . PRO A 1 501 ? -2.588 -50.438 -26.75 1 52.94 501 PRO A O 1
ATOM 3921 N N . ILE A 1 502 ? -2.844 -51.719 -28.438 1 50.06 502 ILE A N 1
ATOM 3922 C CA . ILE A 1 502 ? -4.293 -51.875 -28.344 1 50.06 502 ILE A CA 1
ATOM 3923 C C . ILE A 1 502 ? -4.672 -52.531 -27.031 1 50.06 502 ILE A C 1
ATOM 3925 O O . ILE A 1 502 ? -4.105 -53.562 -26.656 1 50.06 502 ILE A O 1
ATOM 3929 N N . PRO A 1 503 ? -5.398 -51.844 -26.25 1 50.34 503 PRO A N 1
ATOM 3930 C CA . PRO A 1 503 ? -5.84 -52.438 -25 1 50.34 503 PRO A CA 1
ATOM 3931 C C . PRO A 1 503 ? -6.441 -53.812 -25.188 1 50.34 503 PRO A C 1
ATOM 3933 O O . PRO A 1 503 ? -7.086 -54.094 -26.203 1 50.34 503 PRO A O 1
ATOM 3936 N N . HIS A 1 504 ? -5.883 -54.938 -24.672 1 42.91 504 HIS A N 1
ATOM 3937 C CA . HIS A 1 504 ? -6.543 -56.25 -24.688 1 42.91 504 HIS A CA 1
ATOM 3938 C C . HIS A 1 504 ? -7.789 -56.219 -23.797 1 42.91 504 HIS A C 1
ATOM 3940 O O . HIS A 1 504 ? -7.73 -55.812 -22.641 1 42.91 504 HIS A O 1
ATOM 3946 N N . ARG A 1 505 ? -8.906 -56.062 -24.328 1 43.41 505 ARG A N 1
ATOM 3947 C CA . ARG A 1 505 ? -10.109 -56.344 -23.547 1 43.41 505 ARG A CA 1
ATOM 3948 C C . ARG A 1 505 ? -9.984 -57.688 -22.828 1 43.41 505 ARG A C 1
ATOM 3950 O O . ARG A 1 505 ? -9.633 -58.688 -23.453 1 43.41 505 ARG A O 1
ATOM 3957 N N . ALA A 1 506 ? -9.852 -57.781 -21.531 1 42 506 ALA A N 1
ATOM 3958 C CA . ALA A 1 506 ? -10.109 -59.031 -20.812 1 42 506 ALA A CA 1
ATOM 3959 C C . ALA A 1 506 ? -11.453 -59.625 -21.203 1 42 506 ALA A C 1
ATOM 3961 O O . ALA A 1 506 ? -12.508 -59.156 -20.766 1 42 506 ALA A O 1
ATOM 3962 N N . THR A 1 507 ? -11.664 -59.875 -22.469 1 33.22 507 THR A N 1
ATOM 3963 C CA . THR A 1 507 ? -12.836 -60.719 -22.672 1 33.22 507 THR A CA 1
ATOM 3964 C C . THR A 1 507 ? -12.766 -61.969 -21.797 1 33.22 507 THR A C 1
ATOM 3966 O O . THR A 1 507 ? -11.797 -62.719 -21.859 1 33.22 507 THR A O 1
ATOM 3969 N N . HIS A 1 508 ? -13.234 -61.812 -20.562 1 31.3 508 HIS A N 1
ATOM 3970 C CA . HIS A 1 508 ? -13.633 -63.062 -19.922 1 31.3 508 HIS A CA 1
ATOM 3971 C C . HIS A 1 508 ? -14.391 -63.969 -20.891 1 31.3 508 HIS A C 1
ATOM 3973 O O . HIS A 1 508 ? -15.484 -63.625 -21.344 1 31.3 508 HIS A O 1
ATOM 3979 N N . GLU A 1 509 ? -13.75 -64.562 -21.797 1 27.92 509 GLU A N 1
ATOM 3980 C CA . GLU A 1 509 ? -14.367 -65.812 -22.312 1 27.92 509 GLU A CA 1
ATOM 3981 C C . GLU A 1 509 ? -14.875 -66.688 -21.188 1 27.92 509 GLU A C 1
ATOM 3983 O O . GLU A 1 509 ? -14.086 -67.25 -20.406 1 27.92 509 GLU A O 1
ATOM 3988 N N . LEU A 1 510 ? -16.047 -66.312 -20.578 1 23.58 510 LEU A N 1
ATOM 3989 C CA . LEU A 1 510 ? -16.859 -67.438 -20.172 1 23.58 510 LEU A CA 1
ATOM 3990 C C . LEU A 1 510 ? -17.453 -68.188 -21.375 1 23.58 510 LEU A C 1
ATOM 3992 O O . LEU A 1 510 ? -17.844 -67.5 -22.359 1 23.58 510 LEU A O 1
ATOM 3996 N N . MET B 1 1 ? -67.312 31.031 13 1 42.38 1 MET B N 1
ATOM 3997 C CA . MET B 1 1 ? -66.375 30.844 14.133 1 42.38 1 MET B CA 1
ATOM 3998 C C . MET B 1 1 ? -65.062 30.188 13.695 1 42.38 1 MET B C 1
ATOM 4000 O O . MET B 1 1 ? -64 30.578 14.156 1 42.38 1 MET B O 1
ATOM 4004 N N . ALA B 1 2 ? -65.125 29.25 12.805 1 66.19 2 ALA B N 1
ATOM 4005 C CA . ALA B 1 2 ? -63.969 28.562 12.297 1 66.19 2 ALA B CA 1
ATOM 4006 C C . ALA B 1 2 ? -63.094 29.5 11.438 1 66.19 2 ALA B C 1
ATOM 4008 O O . ALA B 1 2 ? -61.875 29.453 11.516 1 66.19 2 ALA B O 1
ATOM 4009 N N . ALA B 1 3 ? -63.812 30.125 10.641 1 68.25 3 ALA B N 1
ATOM 4010 C CA . ALA B 1 3 ? -63.094 31.078 9.781 1 68.25 3 ALA B CA 1
ATOM 4011 C C . ALA B 1 3 ? -62.406 32.156 10.609 1 68.25 3 ALA B C 1
ATOM 4013 O O . ALA B 1 3 ? -61.281 32.531 10.297 1 68.25 3 ALA B O 1
ATOM 4014 N N . LEU B 1 4 ? -63.094 32.531 11.562 1 64.69 4 LEU B N 1
ATOM 4015 C CA . LEU B 1 4 ? -62.5 33.531 12.453 1 64.69 4 LEU B CA 1
ATOM 4016 C C . LEU B 1 4 ? -61.344 32.938 13.25 1 64.69 4 LEU B C 1
ATOM 4018 O O . LEU B 1 4 ? -60.344 33.594 13.461 1 64.69 4 LEU B O 1
ATOM 4022 N N . CYS B 1 5 ? -61.469 31.688 13.539 1 72.56 5 CYS B N 1
ATOM 4023 C CA . CYS B 1 5 ? -60.438 30.969 14.258 1 72.56 5 CYS B CA 1
ATOM 4024 C C . CYS B 1 5 ? -59.219 30.75 13.367 1 72.56 5 CYS B C 1
ATOM 4026 O O . CYS B 1 5 ? -58.062 30.875 13.82 1 72.56 5 CYS B O 1
ATOM 4028 N N . GLY B 1 6 ? -59.438 30.531 12.125 1 74.56 6 GLY B N 1
ATOM 4029 C CA . GLY B 1 6 ? -58.344 30.344 11.18 1 74.56 6 GLY B CA 1
ATOM 4030 C C . GLY B 1 6 ? -57.562 31.609 10.93 1 74.56 6 GLY B C 1
ATOM 4031 O O . GLY B 1 6 ? -56.312 31.578 10.883 1 74.56 6 GLY B O 1
ATOM 4032 N N . ARG B 1 7 ? -58.25 32.656 10.852 1 76.62 7 ARG B N 1
ATOM 4033 C CA . ARG B 1 7 ? -57.594 33.938 10.625 1 76.62 7 ARG B CA 1
ATOM 4034 C C . ARG B 1 7 ? -56.781 34.375 11.836 1 76.62 7 ARG B C 1
ATOM 4036 O O . ARG B 1 7 ? -55.688 34.906 11.688 1 76.62 7 ARG B O 1
ATOM 4043 N N . ALA B 1 8 ? -57.25 34.062 12.977 1 79.69 8 ALA B N 1
ATOM 4044 C CA . ALA B 1 8 ? -56.531 34.375 14.203 1 79.69 8 ALA B CA 1
ATOM 4045 C C . ALA B 1 8 ? -55.25 33.562 14.32 1 79.69 8 ALA B C 1
ATOM 4047 O O . ALA B 1 8 ? -54.219 34.094 14.734 1 79.69 8 ALA B O 1
ATOM 4048 N N . VAL B 1 9 ? -55.406 32.375 13.914 1 83.62 9 VAL B N 1
ATOM 4049 C CA . VAL B 1 9 ? -54.25 31.484 13.945 1 83.62 9 VAL B CA 1
ATOM 4050 C C . VAL B 1 9 ? -53.219 31.969 12.938 1 83.62 9 VAL B C 1
ATOM 4052 O O . VAL B 1 9 ? -52.031 32.031 13.25 1 83.62 9 VAL B O 1
ATOM 4055 N N . VAL B 1 10 ? -53.625 32.281 11.789 1 84 10 VAL B N 1
ATOM 4056 C CA . VAL B 1 10 ? -52.719 32.781 10.75 1 84 10 VAL B CA 1
ATOM 4057 C C . VAL B 1 10 ? -52.094 34.094 11.195 1 84 10 VAL B C 1
ATOM 4059 O O . VAL B 1 10 ? -50.906 34.344 11 1 84 10 VAL B O 1
ATOM 4062 N N . CYS B 1 11 ? -52.875 34.906 11.758 1 81 11 CYS B N 1
ATOM 4063 C CA . CYS B 1 11 ? -52.375 36.188 12.25 1 81 11 CYS B CA 1
ATOM 4064 C C . CYS B 1 11 ? -51.375 35.969 13.383 1 81 11 CYS B C 1
ATOM 4066 O O . CYS B 1 11 ? -50.375 36.656 13.469 1 81 11 CYS B O 1
ATOM 4068 N N . SER B 1 12 ? -51.688 35.031 14.188 1 85.38 12 SER B N 1
ATOM 4069 C CA . SER B 1 12 ? -50.781 34.688 15.289 1 85.38 12 SER B CA 1
ATOM 4070 C C . SER B 1 12 ? -49.469 34.125 14.766 1 85.38 12 SER B C 1
ATOM 4072 O O . SER B 1 12 ? -48.375 34.5 15.25 1 85.38 12 SER B O 1
ATOM 4074 N N . LEU B 1 13 ? -49.562 33.312 13.805 1 85.56 13 LEU B N 1
ATOM 4075 C CA . LEU B 1 13 ? -48.375 32.719 13.211 1 85.56 13 LEU B CA 1
ATOM 4076 C C . LEU B 1 13 ? -47.562 33.812 12.5 1 85.56 13 LEU B C 1
ATOM 4078 O O . LEU B 1 13 ? -46.312 33.812 12.578 1 85.56 13 LEU B O 1
ATOM 4082 N N . ALA B 1 14 ? -48.312 34.625 11.828 1 85.56 14 ALA B N 1
ATOM 4083 C CA . ALA B 1 14 ? -47.656 35.75 11.18 1 85.56 14 ALA B CA 1
ATOM 4084 C C . ALA B 1 14 ? -47 36.688 12.203 1 85.56 14 ALA B C 1
ATOM 4086 O O . ALA B 1 14 ? -45.875 37.188 11.977 1 85.56 14 ALA B O 1
ATOM 4087 N N . GLY B 1 15 ? -47.688 36.875 13.266 1 84.5 15 GLY B N 1
ATOM 4088 C CA . GLY B 1 15 ? -47.094 37.688 14.336 1 84.5 15 GLY B CA 1
ATOM 4089 C C . GLY B 1 15 ? -45.844 37.031 14.93 1 84.5 15 GLY B C 1
ATOM 4090 O O . GLY B 1 15 ? -44.844 37.719 15.18 1 84.5 15 GLY B O 1
ATOM 4091 N N . LEU B 1 16 ? -45.938 35.812 15.117 1 86.94 16 LEU B N 1
ATOM 4092 C CA . LEU B 1 16 ? -44.781 35.062 15.641 1 86.94 16 LEU B CA 1
ATOM 4093 C C . LEU B 1 16 ? -43.594 35.125 14.664 1 86.94 16 LEU B C 1
ATOM 4095 O O . LEU B 1 16 ? -42.438 35.25 15.078 1 86.94 16 LEU B O 1
ATOM 4099 N N . LEU B 1 17 ? -43.938 35.031 13.438 1 86.5 17 LEU B N 1
ATOM 4100 C CA . LEU B 1 17 ? -42.906 35.125 12.422 1 86.5 17 LEU B CA 1
ATOM 4101 C C . LEU B 1 17 ? -42.25 36.5 12.414 1 86.5 17 LEU B C 1
ATOM 4103 O O . LEU B 1 17 ? -41.031 36.625 12.297 1 86.5 17 LEU B O 1
ATOM 4107 N N . VAL B 1 18 ? -43.094 37.469 12.492 1 84.88 18 VAL B N 1
ATOM 4108 C CA . VAL B 1 18 ? -42.594 38.844 12.516 1 84.88 18 VAL B CA 1
ATOM 4109 C C . VAL B 1 18 ? -41.719 39.062 13.75 1 84.88 18 VAL B C 1
ATOM 4111 O O . VAL B 1 18 ? -40.656 39.688 13.664 1 84.88 18 VAL B O 1
ATOM 4114 N N . LEU B 1 19 ? -42.219 38.531 14.812 1 85.75 19 LEU B N 1
ATOM 4115 C CA . LEU B 1 19 ? -41.406 38.625 16.031 1 85.75 19 LEU B CA 1
ATOM 4116 C C . LEU B 1 19 ? -40.094 37.906 15.859 1 85.75 19 LEU B C 1
ATOM 4118 O O . LEU B 1 19 ? -39.031 38.406 16.281 1 85.75 19 LEU B O 1
ATOM 4122 N N . PHE B 1 20 ? -40.156 36.812 15.344 1 86.75 20 PHE B N 1
ATOM 4123 C CA . PHE B 1 20 ? -38.938 36.031 15.109 1 86.75 20 PHE B CA 1
ATOM 4124 C C . PHE B 1 20 ? -37.969 36.781 14.227 1 86.75 20 PHE B C 1
ATOM 4126 O O . PHE B 1 20 ? -36.781 36.906 14.555 1 86.75 20 PHE B O 1
ATOM 4133 N N . VAL B 1 21 ? -38.406 37.312 13.195 1 86.62 21 VAL B N 1
ATOM 4134 C CA . VAL B 1 21 ? -37.562 38.062 12.266 1 86.62 21 VAL B CA 1
ATOM 4135 C C . VAL B 1 21 ? -37 39.312 12.953 1 86.62 21 VAL B C 1
ATOM 4137 O O . VAL B 1 21 ? -35.844 39.688 12.742 1 86.62 21 VAL B O 1
ATOM 4140 N N . SER B 1 22 ? -37.781 39.906 13.742 1 87.06 22 SER B N 1
ATOM 4141 C CA . SER B 1 22 ? -37.312 41.094 14.461 1 87.06 22 SER B CA 1
ATOM 4142 C C . SER B 1 22 ? -36.188 40.75 15.43 1 87.06 22 SER B C 1
ATOM 4144 O O . SER B 1 22 ? -35.219 41.5 15.539 1 87.06 22 SER B O 1
ATOM 4146 N N . VAL B 1 23 ? -36.344 39.75 16.094 1 85 23 VAL B N 1
ATOM 4147 C CA . VAL B 1 23 ? -35.312 39.312 17.016 1 85 23 VAL B CA 1
ATOM 4148 C C . VAL B 1 23 ? -34.031 39.031 16.25 1 85 23 VAL B C 1
ATOM 4150 O O . VAL B 1 23 ? -32.938 39.438 16.688 1 85 23 VAL B O 1
ATOM 4153 N N . LEU B 1 24 ? -34.156 38.469 15.141 1 86 24 LEU B N 1
ATOM 4154 C CA . LEU B 1 24 ? -32.969 38.156 14.32 1 86 24 LEU B CA 1
ATOM 4155 C C . LEU B 1 24 ? -32.25 39.438 13.914 1 86 24 LEU B C 1
ATOM 4157 O O . LEU B 1 24 ? -31.031 39.531 13.992 1 86 24 LEU B O 1
ATOM 4161 N N . LEU B 1 25 ? -33 40.375 13.555 1 86.75 25 LEU B N 1
ATOM 4162 C CA . LEU B 1 25 ? -32.438 41.625 13.055 1 86.75 25 LEU B CA 1
ATOM 4163 C C . LEU B 1 25 ? -31.828 42.438 14.188 1 86.75 25 LEU B C 1
ATOM 4165 O O . LEU B 1 25 ? -30.766 43.062 14.023 1 86.75 25 LEU B O 1
ATOM 4169 N N . ILE B 1 26 ? -32.406 42.438 15.289 1 84 26 ILE B N 1
ATOM 4170 C CA . ILE B 1 26 ? -31.922 43.188 16.438 1 84 26 ILE B CA 1
ATOM 4171 C C . ILE B 1 26 ? -30.578 42.594 16.891 1 84 26 ILE B C 1
ATOM 4173 O O . ILE B 1 26 ? -29.609 43.344 17.109 1 84 26 ILE B O 1
ATOM 4177 N N . ARG B 1 27 ? -30.578 41.406 16.953 1 81.5 27 ARG B N 1
ATOM 4178 C CA . ARG B 1 27 ? -29.344 40.75 17.359 1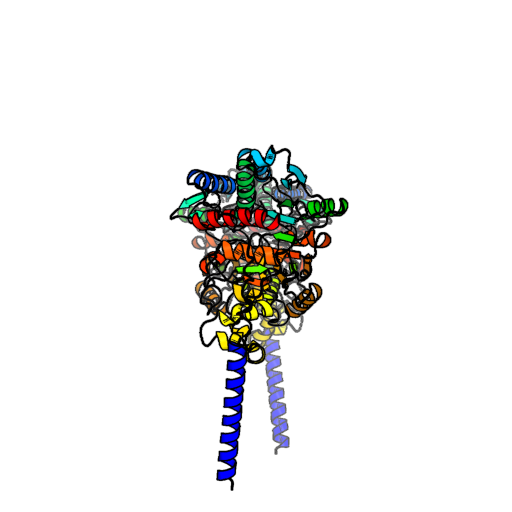 81.5 27 ARG B CA 1
ATOM 4179 C C . ARG B 1 27 ? -28.219 41 16.359 1 81.5 27 ARG B C 1
ATOM 4181 O O . ARG B 1 27 ? -27.062 41.156 16.75 1 81.5 27 ARG B O 1
ATOM 4188 N N . THR B 1 28 ? -28.578 40.969 15.18 1 82.44 28 THR B N 1
ATOM 4189 C CA . THR B 1 28 ? -27.578 41.156 14.125 1 82.44 28 THR B CA 1
ATOM 4190 C C . THR B 1 28 ? -27 42.562 14.188 1 82.44 28 THR B C 1
ATOM 4192 O O . THR B 1 28 ? -25.781 42.75 14.094 1 82.44 28 THR B O 1
ATOM 4195 N N . TYR B 1 29 ? -27.781 43.469 14.406 1 79.38 29 TYR B N 1
ATOM 4196 C CA . TYR B 1 29 ? -27.328 44.844 14.234 1 79.38 29 TYR B CA 1
ATOM 4197 C C . TYR B 1 29 ? -26.953 45.469 15.57 1 79.38 29 TYR B C 1
ATOM 4199 O O . TYR B 1 29 ? -26.438 46.594 15.617 1 79.38 29 TYR B O 1
ATOM 4207 N N . THR B 1 30 ? -27.156 44.719 16.656 1 73.94 30 THR B N 1
ATOM 4208 C CA . THR B 1 30 ? -26.672 45.188 17.953 1 73.94 30 THR B CA 1
ATOM 4209 C C . THR B 1 30 ? -25.453 44.375 18.391 1 73.94 30 THR B C 1
ATOM 4211 O O . THR B 1 30 ? -24.938 44.562 19.484 1 73.94 30 THR B O 1
ATOM 4214 N N . TRP B 1 31 ? -25.094 43.594 17.531 1 66.56 31 TRP B N 1
ATOM 4215 C CA . TRP B 1 31 ? -23.922 42.75 17.812 1 66.56 31 TRP B CA 1
ATOM 4216 C C . TRP B 1 31 ? -22.672 43.625 17.969 1 66.56 31 TRP B C 1
ATOM 4218 O O . TRP B 1 31 ? -22.359 44.438 17.094 1 66.56 31 TRP B O 1
ATOM 4228 N N . PRO B 1 32 ? -22.078 43.594 19.156 1 57.38 32 PRO B N 1
ATOM 4229 C CA . PRO B 1 32 ? -20.922 44.469 19.344 1 57.38 32 PRO B CA 1
ATOM 4230 C C . PRO B 1 32 ? -19.781 44.156 18.375 1 57.38 32 PRO B C 1
ATOM 4232 O O . PRO B 1 32 ? -19.438 43 18.156 1 57.38 32 PRO B O 1
ATOM 4235 N N . GLU B 1 33 ? -19.609 45.031 17.469 1 56.88 33 GLU B N 1
ATOM 4236 C CA . GLU B 1 33 ? -18.406 44.906 16.672 1 56.88 33 GLU B CA 1
ATOM 4237 C C . GLU B 1 33 ? -17.156 44.969 17.547 1 56.88 33 GLU B C 1
ATOM 4239 O O . GLU B 1 33 ? -17 45.875 18.359 1 56.88 33 GLU B O 1
ATOM 4244 N N . ARG B 1 34 ? -16.641 43.812 17.828 1 56.38 34 ARG B N 1
ATOM 4245 C CA . ARG B 1 34 ? -15.406 43.875 18.609 1 56.38 34 ARG B CA 1
ATOM 4246 C C . ARG B 1 34 ? -14.312 44.594 17.828 1 56.38 34 ARG B C 1
ATOM 4248 O O . ARG B 1 34 ? -13.672 44 16.953 1 56.38 34 ARG B O 1
ATOM 4255 N N . ALA B 1 35 ? -14.547 45.969 17.703 1 51.28 35 ALA B N 1
ATOM 4256 C CA . ALA B 1 35 ? -13.562 46.844 17.062 1 51.28 35 ALA B CA 1
ATOM 4257 C C . ALA B 1 35 ? -12.195 46.719 17.734 1 51.28 35 ALA B C 1
ATOM 4259 O O . ALA B 1 35 ? -12.117 46.531 18.938 1 51.28 35 ALA B O 1
ATOM 4260 N N . VAL B 1 36 ? -11.18 46.312 16.875 1 54.5 36 VAL B N 1
ATOM 4261 C CA . VAL B 1 36 ? -9.789 46.406 17.297 1 54.5 36 VAL B CA 1
ATOM 4262 C C . VAL B 1 36 ? -9.562 47.719 18.047 1 54.5 36 VAL B C 1
ATOM 4264 O O . VAL B 1 36 ? -9.914 48.781 17.547 1 54.5 36 VAL B O 1
ATOM 4267 N N . ARG B 1 37 ? -9.406 47.625 19.406 1 52.81 37 ARG B N 1
ATOM 4268 C CA . ARG B 1 37 ? -9.086 48.844 20.188 1 52.81 37 ARG B CA 1
ATOM 4269 C C . ARG B 1 37 ? -7.867 49.562 19.609 1 52.81 37 ARG B C 1
ATOM 4271 O O . ARG B 1 37 ? -6.836 48.906 19.359 1 52.81 37 ARG B O 1
ATOM 4278 N N . GLN B 1 38 ? -8.109 50.688 18.953 1 50.78 38 GLN B N 1
ATOM 4279 C CA . GLN B 1 38 ? -7.004 51.469 18.453 1 50.78 38 GLN B CA 1
ATOM 4280 C C . GLN B 1 38 ? -6.066 51.906 19.578 1 50.78 38 GLN B C 1
ATOM 4282 O O . GLN B 1 38 ? -6.512 52.406 20.609 1 50.78 38 GLN B O 1
ATOM 4287 N N . TRP B 1 39 ? -4.973 51.156 19.703 1 50.75 39 TRP B N 1
ATOM 4288 C CA . TRP B 1 39 ? -3.945 51.594 20.641 1 50.75 39 TRP B CA 1
ATOM 4289 C C . TRP B 1 39 ? -3.303 52.906 20.203 1 50.75 39 TRP B C 1
ATOM 4291 O O . TRP B 1 39 ? -3.158 53.156 19 1 50.75 39 TRP B O 1
ATOM 4301 N N . HIS B 1 40 ? -3.541 54.062 20.859 1 44.44 40 HIS B N 1
ATOM 4302 C CA . HIS B 1 40 ? -2.867 55.312 20.562 1 44.44 40 HIS B CA 1
ATOM 4303 C C . HIS B 1 40 ? -1.357 55.125 20.453 1 44.44 40 HIS B C 1
ATOM 4305 O O . HIS B 1 40 ? -0.629 55.344 21.422 1 44.44 40 HIS B O 1
ATOM 4311 N N . TRP B 1 41 ? -0.843 54.094 20.031 1 48.5 41 TRP B N 1
ATOM 4312 C CA . TRP B 1 41 ? 0.613 54 19.969 1 48.5 41 TRP B CA 1
ATOM 4313 C C . TRP B 1 41 ? 1.15 54.875 18.828 1 48.5 41 TRP B C 1
ATOM 4315 O O . TRP B 1 41 ? 0.479 55.062 17.812 1 48.5 41 TRP B O 1
ATOM 4325 N N . LYS B 1 42 ? 2.098 55.688 19.188 1 48.75 42 LYS B N 1
ATOM 4326 C CA . LYS B 1 42 ? 2.932 56.188 18.078 1 48.75 42 LYS B CA 1
ATOM 4327 C C . LYS B 1 42 ? 3.223 55.062 17.094 1 48.75 42 LYS B C 1
ATOM 4329 O O . LYS B 1 42 ? 3.791 54.031 17.453 1 48.75 42 LYS B O 1
ATOM 4334 N N . GLU B 1 43 ? 2.434 54.844 16.188 1 51.75 43 GLU B N 1
ATOM 4335 C CA . GLU B 1 43 ? 2.555 53.812 15.164 1 51.75 43 GLU B CA 1
ATOM 4336 C C . GLU B 1 43 ? 4.016 53.562 14.812 1 51.75 43 GLU B C 1
ATOM 4338 O O . GLU B 1 43 ? 4.742 54.469 14.445 1 51.75 43 GLU B O 1
ATOM 4343 N N . PRO B 1 44 ? 4.602 52.594 15.422 1 51.97 44 PRO B N 1
ATOM 4344 C CA . PRO B 1 44 ? 5.945 52.375 14.875 1 51.97 44 PRO B CA 1
ATOM 4345 C C . PRO B 1 44 ? 5.988 52.5 13.352 1 51.97 44 PRO B C 1
ATOM 4347 O O . PRO B 1 44 ? 4.98 52.281 12.68 1 51.97 44 PRO B O 1
ATOM 4350 N N . SER B 1 45 ? 6.711 53.375 12.852 1 50.28 45 SER B N 1
ATOM 4351 C CA . SER B 1 45 ? 6.887 53.594 11.422 1 50.28 45 SER B CA 1
ATOM 4352 C C . SER B 1 45 ? 6.93 52.281 10.656 1 50.28 45 SER B C 1
ATOM 4354 O O . SER B 1 45 ? 7.691 51.375 11.016 1 50.28 45 SER B O 1
ATOM 4356 N N . GLY B 1 46 ? 5.762 51.781 10.188 1 58.28 46 GLY B N 1
ATOM 4357 C CA . GLY B 1 46 ? 5.816 50.719 9.227 1 58.28 46 GLY B CA 1
ATOM 4358 C C . GLY B 1 46 ? 7.113 50.656 8.438 1 58.28 46 GLY B C 1
ATOM 4359 O O . GLY B 1 46 ? 7.727 51.719 8.203 1 58.28 46 GLY B O 1
ATOM 4360 N N . MET B 1 47 ? 7.914 49.562 8.703 1 63.97 47 MET B N 1
ATOM 4361 C CA . MET B 1 47 ? 9.164 49.469 7.957 1 63.97 47 MET B CA 1
ATOM 4362 C C . MET B 1 47 ? 8.891 49.312 6.465 1 63.97 47 MET B C 1
ATOM 4364 O O . MET B 1 47 ? 8.211 48.375 6.047 1 63.97 47 MET B O 1
ATOM 4368 N N . GLU B 1 48 ? 8.883 50.375 5.781 1 77.06 48 GLU B N 1
ATOM 4369 C CA . GLU B 1 48 ? 9 50.188 4.34 1 77.06 48 GLU B CA 1
ATOM 4370 C C . GLU B 1 48 ? 10.391 49.656 3.955 1 77.06 48 GLU B C 1
ATOM 4372 O O . GLU B 1 48 ? 11.391 50.312 4.246 1 77.06 48 GLU B O 1
ATOM 4377 N N . LEU B 1 49 ? 10.344 48.438 3.506 1 86.31 49 LEU B N 1
ATOM 4378 C CA . LEU B 1 49 ? 11.625 47.844 3.125 1 86.31 49 LEU B CA 1
ATOM 4379 C C . LEU B 1 49 ? 12.211 48.531 1.904 1 86.31 49 LEU B C 1
ATOM 4381 O O . LEU B 1 49 ? 11.484 48.844 0.951 1 86.31 49 LEU B O 1
ATOM 4385 N N . MET B 1 50 ? 13.422 48.812 2.025 1 88.56 50 MET B N 1
ATOM 4386 C CA . MET B 1 50 ? 14.141 49.344 0.862 1 88.56 50 MET B CA 1
ATOM 4387 C C . MET B 1 50 ? 14.352 48.219 -0.175 1 88.56 50 MET B C 1
ATOM 4389 O O . MET B 1 50 ? 14.25 47.031 0.143 1 88.56 50 MET B O 1
ATOM 4393 N N . GLU B 1 51 ? 14.602 48.688 -1.335 1 91.75 51 GLU B N 1
ATOM 4394 C CA . GLU B 1 51 ? 14.758 47.75 -2.438 1 91.75 51 GLU B CA 1
ATOM 4395 C C . GLU B 1 51 ? 15.859 46.75 -2.145 1 91.75 51 GLU B C 1
ATOM 4397 O O . GLU B 1 51 ? 15.742 45.562 -2.496 1 91.75 51 GLU B O 1
ATOM 4402 N N . GLU B 1 52 ? 16.859 47.188 -1.549 1 91.31 52 GLU B N 1
ATOM 4403 C CA . GLU B 1 52 ? 17.984 46.312 -1.218 1 91.31 52 GLU B CA 1
ATOM 4404 C C . GLU B 1 52 ? 17.578 45.281 -0.161 1 91.31 52 GLU B C 1
ATOM 4406 O O . GLU B 1 52 ? 18.016 44.125 -0.212 1 91.31 52 GLU B O 1
ATOM 4411 N N . GLU B 1 53 ? 16.812 45.719 0.728 1 92.12 53 GLU B N 1
ATOM 4412 C CA . GLU B 1 53 ? 16.344 44.844 1.788 1 92.12 53 GLU B CA 1
ATOM 4413 C C . GLU B 1 53 ? 15.375 43.781 1.244 1 92.12 53 GLU B C 1
ATOM 4415 O O . GLU B 1 53 ? 15.398 42.625 1.669 1 92.12 53 GLU B O 1
ATOM 4420 N N . LYS B 1 54 ? 14.602 44.25 0.304 1 94.75 54 LYS B N 1
ATOM 4421 C CA . LYS B 1 54 ? 13.688 43.312 -0.35 1 94.75 54 LYS B CA 1
ATOM 4422 C C . LYS B 1 54 ? 14.438 42.219 -1.096 1 94.75 54 LYS B C 1
ATOM 4424 O O . LYS B 1 54 ? 14.078 41.031 -1.021 1 94.75 54 LYS B O 1
ATOM 4429 N N . GLU B 1 55 ? 15.414 42.625 -1.751 1 94.94 55 GLU B N 1
ATOM 4430 C CA . GLU B 1 55 ? 16.234 41.656 -2.498 1 94.94 55 GLU B CA 1
ATOM 4431 C C . GLU B 1 55 ? 16.922 40.688 -1.562 1 94.94 55 GLU B C 1
ATOM 4433 O O . GLU B 1 55 ? 17.031 39.5 -1.876 1 94.94 55 GLU B O 1
ATOM 4438 N N . GLN B 1 56 ? 17.406 41.219 -0.505 1 94.94 56 GLN B N 1
ATOM 4439 C CA . GLN B 1 56 ? 18.047 40.344 0.489 1 94.94 56 GLN B CA 1
ATOM 4440 C C . GLN B 1 56 ? 17.078 39.312 1.041 1 94.94 56 GLN B C 1
ATOM 4442 O O . GLN B 1 56 ? 17.438 38.156 1.236 1 94.94 56 GLN B O 1
ATOM 4447 N N . LEU B 1 57 ? 15.945 39.781 1.293 1 96.5 57 LEU B N 1
ATOM 4448 C CA . LEU B 1 57 ? 14.898 38.906 1.819 1 96.5 57 LEU B CA 1
ATOM 4449 C C . LEU B 1 57 ? 14.57 37.812 0.829 1 96.5 57 LEU B C 1
ATOM 4451 O O . LEU B 1 57 ? 14.508 36.625 1.204 1 96.5 57 LEU B O 1
ATOM 4455 N N . ILE B 1 58 ? 14.383 38.156 -0.4 1 97.62 58 ILE B N 1
ATOM 4456 C CA . ILE B 1 58 ? 14.023 37.219 -1.454 1 97.62 58 ILE B CA 1
ATOM 4457 C C . ILE B 1 58 ? 15.148 36.188 -1.64 1 97.62 58 ILE B C 1
ATOM 4459 O O . ILE B 1 58 ? 14.891 35 -1.707 1 97.62 58 ILE B O 1
ATOM 4463 N N . GLU B 1 59 ? 16.344 36.656 -1.605 1 97.81 59 GLU B N 1
ATOM 4464 C CA . GLU B 1 59 ? 17.484 35.75 -1.794 1 97.81 59 GLU B CA 1
ATOM 4465 C C . GLU B 1 59 ? 17.672 34.812 -0.6 1 97.81 59 GLU B C 1
ATOM 4467 O O . GLU B 1 59 ? 18.078 33.688 -0.761 1 97.81 59 GLU B O 1
ATOM 4472 N N . ALA B 1 60 ? 17.391 35.344 0.523 1 98.31 60 ALA B N 1
ATOM 4473 C CA . ALA B 1 60 ? 17.484 34.531 1.724 1 98.31 60 ALA B CA 1
ATOM 4474 C C . ALA B 1 60 ? 16.5 33.344 1.674 1 98.31 60 ALA B C 1
ATOM 4476 O O . ALA B 1 60 ? 16.859 32.219 2.012 1 98.31 60 ALA B O 1
ATOM 4477 N N . LEU B 1 61 ? 15.289 33.656 1.243 1 98.62 61 LEU B N 1
ATOM 4478 C CA . LEU B 1 61 ? 14.297 32.562 1.176 1 98.62 61 LEU B CA 1
ATOM 4479 C C . LEU B 1 61 ? 14.648 31.578 0.078 1 98.62 61 LEU B C 1
ATOM 4481 O O . LEU B 1 61 ? 14.547 30.359 0.278 1 98.62 61 LEU B O 1
ATOM 4485 N N . LYS B 1 62 ? 15.07 32.094 -1.083 1 98.44 62 LYS B N 1
ATOM 4486 C CA . LYS B 1 62 ? 15.445 31.203 -2.188 1 98.44 62 LYS B CA 1
ATOM 4487 C C . LYS B 1 62 ? 16.547 30.234 -1.77 1 98.44 62 LYS B C 1
ATOM 4489 O O . LYS B 1 62 ? 16.469 29.031 -2.062 1 98.44 62 LYS B O 1
ATOM 4494 N N . GLY B 1 63 ? 17.531 30.781 -1.129 1 98.56 63 GLY B N 1
ATOM 4495 C CA . GLY B 1 63 ? 18.594 29.922 -0.638 1 98.56 63 GLY B CA 1
ATOM 4496 C C . GLY B 1 63 ? 18.125 28.859 0.332 1 98.56 63 GLY B C 1
ATOM 4497 O O . GLY B 1 63 ? 18.609 27.734 0.302 1 98.56 63 GLY B O 1
ATOM 4498 N N . ALA B 1 64 ? 17.219 29.219 1.215 1 98.69 64 ALA B N 1
ATOM 4499 C CA . ALA B 1 64 ? 16.656 28.281 2.184 1 98.69 64 ALA B CA 1
ATOM 4500 C C . ALA B 1 64 ? 15.867 27.172 1.484 1 98.69 64 ALA B C 1
ATOM 4502 O O . ALA B 1 64 ? 15.953 26.016 1.868 1 98.69 64 ALA B O 1
ATOM 4503 N N . ILE B 1 65 ? 15.141 27.547 0.436 1 98.56 65 ILE B N 1
ATOM 4504 C CA . ILE B 1 65 ? 14.289 26.625 -0.297 1 98.56 65 ILE B CA 1
ATOM 4505 C C . ILE B 1 65 ? 15.148 25.594 -1.03 1 98.56 65 ILE B C 1
ATOM 4507 O O . ILE B 1 65 ? 14.781 24.422 -1.141 1 98.56 65 ILE B O 1
ATOM 4511 N N . ARG B 1 66 ? 16.281 25.938 -1.446 1 98.44 66 ARG B N 1
ATOM 4512 C CA . ARG B 1 66 ? 17.156 25.094 -2.248 1 98.44 66 ARG B CA 1
ATOM 4513 C C . ARG B 1 66 ? 17.828 24.031 -1.39 1 98.44 66 ARG B C 1
ATOM 4515 O O . ARG B 1 66 ? 18.391 23.062 -1.914 1 98.44 66 ARG B O 1
ATOM 4522 N N . ILE B 1 67 ? 17.766 24.172 -0.077 1 98.62 67 ILE B N 1
ATOM 4523 C CA . ILE B 1 67 ? 18.281 23.156 0.834 1 98.62 67 ILE B CA 1
ATOM 4524 C C . ILE B 1 67 ? 17.141 22.219 1.236 1 98.62 67 ILE B C 1
ATOM 4526 O O . ILE B 1 67 ? 16.297 22.578 2.047 1 98.62 67 ILE B O 1
ATOM 4530 N N . PRO B 1 68 ? 17.109 21 0.731 1 98.25 68 PRO B N 1
ATOM 4531 C CA . PRO B 1 68 ? 15.969 20.094 0.932 1 98.25 68 PRO B CA 1
ATOM 4532 C C . PRO B 1 68 ? 15.984 19.422 2.303 1 98.25 68 PRO B C 1
ATOM 4534 O O . PRO B 1 68 ? 16.25 18.219 2.402 1 98.25 68 PRO B O 1
ATOM 4537 N N . THR B 1 69 ? 15.664 20.141 3.324 1 98.62 69 THR B N 1
ATOM 4538 C CA . THR B 1 69 ? 15.609 19.609 4.684 1 98.62 69 THR B CA 1
ATOM 4539 C C . THR B 1 69 ? 14.383 18.734 4.871 1 98.62 69 THR B C 1
ATOM 4541 O O . THR B 1 69 ? 13.531 19 5.723 1 98.62 69 THR B O 1
ATOM 4544 N N . VAL B 1 70 ? 14.328 17.578 4.223 1 97.94 70 VAL B N 1
ATOM 4545 C CA . VAL B 1 70 ? 13.141 16.734 4.125 1 97.94 70 VAL B CA 1
ATOM 4546 C C . VAL B 1 70 ? 13.109 15.75 5.297 1 97.94 70 VAL B C 1
ATOM 4548 O O . VAL B 1 70 ? 14.117 15.102 5.598 1 97.94 70 VAL B O 1
ATOM 4551 N N . SER B 1 71 ? 12 15.719 5.973 1 97.44 71 SER B N 1
ATOM 4552 C CA . SER B 1 71 ? 11.688 14.688 6.961 1 97.44 71 SER B CA 1
ATOM 4553 C C . SER B 1 71 ? 10.758 13.625 6.387 1 97.44 71 SER B C 1
ATOM 4555 O O . SER B 1 71 ? 9.578 13.898 6.148 1 97.44 71 SER B O 1
ATOM 4557 N N . PHE B 1 72 ? 11.234 12.406 6.234 1 93.5 72 PHE B N 1
ATOM 4558 C CA . PHE B 1 72 ? 10.469 11.312 5.652 1 93.5 72 PHE B CA 1
ATOM 4559 C C . PHE B 1 72 ? 9.68 10.578 6.727 1 93.5 72 PHE B C 1
ATOM 4561 O O . PHE B 1 72 ? 8.477 10.328 6.562 1 93.5 72 PHE B O 1
ATOM 4568 N N . SER B 1 73 ? 10.344 10.25 7.758 1 91.06 73 SER B N 1
ATOM 4569 C CA . SER B 1 73 ? 9.805 9.602 8.953 1 91.06 73 SER B CA 1
ATOM 4570 C C . SER B 1 73 ? 10.594 9.984 10.195 1 91.06 73 SER B C 1
ATOM 4572 O O . SER B 1 73 ? 11.586 10.719 10.102 1 91.06 73 SER B O 1
ATOM 4574 N N . GLU B 1 74 ? 10.125 9.523 11.273 1 89.75 74 GLU B N 1
ATOM 4575 C CA . GLU B 1 74 ? 10.805 9.867 12.516 1 89.75 74 GLU B CA 1
ATOM 4576 C C . GLU B 1 74 ? 12.258 9.398 12.5 1 89.75 74 GLU B C 1
ATOM 4578 O O . GLU B 1 74 ? 13.133 10.055 13.07 1 89.75 74 GLU B O 1
ATOM 4583 N N . ASP B 1 75 ? 12.445 8.281 11.766 1 91.38 75 ASP B N 1
ATOM 4584 C CA . ASP B 1 75 ? 13.781 7.688 11.789 1 91.38 75 ASP B CA 1
ATOM 4585 C C . ASP B 1 75 ? 14.539 7.996 10.5 1 91.38 75 ASP B C 1
ATOM 4587 O O . ASP B 1 75 ? 15.664 7.527 10.312 1 91.38 75 ASP B O 1
ATOM 4591 N N . LYS B 1 76 ? 13.969 8.703 9.625 1 95.12 76 LYS B N 1
ATOM 4592 C CA . LYS B 1 76 ? 14.609 8.977 8.336 1 95.12 76 LYS B CA 1
ATOM 4593 C C . LYS B 1 76 ? 14.422 10.438 7.941 1 95.12 76 LYS B C 1
ATOM 4595 O O . LYS B 1 76 ? 13.352 10.828 7.461 1 95.12 76 LYS B O 1
ATOM 4600 N N . GLN B 1 77 ? 15.57 11.258 8.031 1 97.12 77 GLN B N 1
ATOM 4601 C CA . GLN B 1 77 ? 15.617 12.656 7.629 1 97.12 77 GLN B CA 1
ATOM 4602 C C . GLN B 1 77 ? 16.844 12.953 6.785 1 97.12 77 GLN B C 1
ATOM 4604 O O . GLN B 1 77 ? 17.812 12.18 6.797 1 97.12 77 GLN B O 1
ATOM 4609 N N . ASN B 1 78 ? 16.75 13.969 6 1 97.69 78 ASN B N 1
ATOM 4610 C CA . ASN B 1 78 ? 17.922 14.445 5.273 1 97.69 78 ASN B CA 1
ATOM 4611 C C . ASN B 1 78 ? 18.875 15.219 6.191 1 97.69 78 ASN B C 1
ATOM 4613 O O . ASN B 1 78 ? 18.922 16.453 6.152 1 97.69 78 ASN B O 1
ATOM 4617 N N . THR B 1 79 ? 19.703 14.531 6.895 1 97.19 79 THR B N 1
ATOM 4618 C CA . THR B 1 79 ? 20.531 15.125 7.934 1 97.19 79 THR B CA 1
ATOM 4619 C C . THR B 1 79 ? 21.625 16 7.324 1 97.19 79 THR B C 1
ATOM 4621 O O . THR B 1 79 ? 22.047 16.984 7.934 1 97.19 79 THR B O 1
ATOM 4624 N N . THR B 1 80 ? 22.031 15.672 6.129 1 98 80 THR B N 1
ATOM 4625 C CA . THR B 1 80 ? 23.016 16.5 5.441 1 98 80 THR B CA 1
ATOM 4626 C C . THR B 1 80 ? 22.438 17.875 5.141 1 98 80 THR B C 1
ATOM 4628 O O . THR B 1 80 ? 23.109 18.891 5.34 1 98 80 THR B O 1
ATOM 4631 N N . ALA B 1 81 ? 21.25 17.922 4.727 1 98.44 81 ALA B N 1
ATOM 4632 C CA . ALA 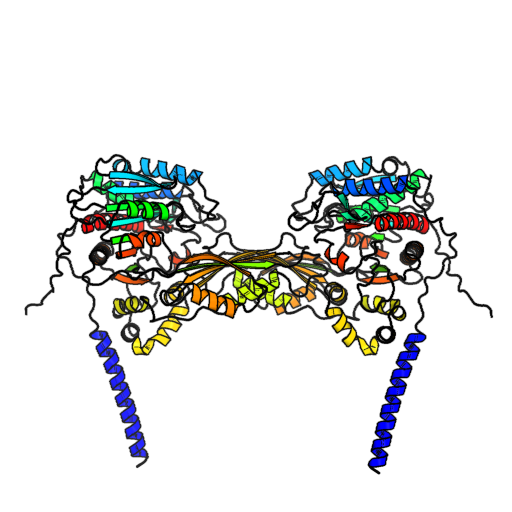B 1 81 ? 20.578 19.188 4.434 1 98.44 81 ALA B CA 1
ATOM 4633 C C . ALA B 1 81 ? 20.328 19.984 5.707 1 98.44 81 ALA B C 1
ATOM 4635 O O . ALA B 1 81 ? 20.438 21.219 5.707 1 98.44 81 ALA B O 1
ATOM 4636 N N . LEU B 1 82 ? 20 19.297 6.762 1 98.5 82 LEU B N 1
ATOM 4637 C CA . LEU B 1 82 ? 19.766 19.969 8.039 1 98.5 82 LEU B CA 1
ATOM 4638 C C . LEU B 1 82 ? 21.031 20.656 8.531 1 98.5 82 LEU B C 1
ATOM 4640 O O . LEU B 1 82 ? 20.984 21.797 9 1 98.5 82 LEU B O 1
ATOM 4644 N N . ALA B 1 83 ? 22.125 20 8.383 1 98.12 83 ALA B N 1
ATOM 4645 C CA . ALA B 1 83 ? 23.406 20.578 8.766 1 98.12 83 ALA B CA 1
ATOM 4646 C C . ALA B 1 83 ? 23.75 21.797 7.895 1 98.12 83 ALA B C 1
ATOM 4648 O O . ALA B 1 83 ? 24.219 22.812 8.398 1 98.12 83 ALA B O 1
ATOM 4649 N N . GLU B 1 84 ? 23.5 21.625 6.656 1 98.56 84 GLU B N 1
ATOM 4650 C CA . GLU B 1 84 ? 23.766 22.703 5.715 1 98.56 84 GLU B CA 1
ATOM 4651 C C . GLU B 1 84 ? 22.906 23.922 6.043 1 98.56 84 GLU B C 1
ATOM 4653 O O . GLU B 1 84 ? 23.359 25.062 5.91 1 98.56 84 GLU B O 1
ATOM 4658 N N . PHE B 1 85 ? 21.734 23.703 6.457 1 98.69 85 PHE B N 1
ATOM 4659 C CA . PHE B 1 85 ? 20.812 24.797 6.766 1 98.69 85 PHE B CA 1
ATOM 4660 C C . PHE B 1 85 ? 21.312 25.609 7.945 1 98.69 85 PHE B C 1
ATOM 4662 O O . PHE B 1 85 ? 21.188 26.844 7.953 1 98.69 85 PHE B O 1
ATOM 4669 N N . GLY B 1 86 ? 21.828 24.969 8.922 1 98.06 86 GLY B N 1
ATOM 4670 C CA . GLY B 1 86 ? 22.422 25.672 10.039 1 98.06 86 GLY B CA 1
ATOM 4671 C C . GLY B 1 86 ? 23.516 26.641 9.625 1 98.06 86 GLY B C 1
ATOM 4672 O O . GLY B 1 86 ? 23.547 27.797 10.07 1 98.06 86 GLY B O 1
ATOM 4673 N N . LYS B 1 87 ? 24.344 26.156 8.758 1 98.19 87 LYS B N 1
ATOM 4674 C CA . LYS B 1 87 ? 25.422 27 8.242 1 98.19 87 LYS B CA 1
ATOM 4675 C C . LYS B 1 87 ? 24.859 28.156 7.402 1 98.19 87 LYS B C 1
ATOM 4677 O O . LYS B 1 87 ? 25.422 29.25 7.391 1 98.19 87 LYS B O 1
ATOM 4682 N N . TYR B 1 88 ? 23.875 27.844 6.762 1 98.69 88 TYR B N 1
ATOM 4683 C CA . TYR B 1 88 ? 23.281 28.812 5.855 1 98.69 88 TYR B CA 1
ATOM 4684 C C . TYR B 1 88 ? 22.734 30.016 6.629 1 98.69 88 TYR B C 1
ATOM 4686 O O . TYR B 1 88 ? 22.984 31.172 6.262 1 98.69 88 TYR B O 1
ATOM 4694 N N . ILE B 1 89 ? 21.906 29.766 7.699 1 98.44 89 ILE B N 1
ATOM 4695 C CA . ILE B 1 89 ? 21.297 30.875 8.406 1 98.44 89 ILE B CA 1
ATOM 4696 C C . ILE B 1 89 ? 22.375 31.688 9.117 1 98.44 89 ILE B C 1
ATOM 4698 O O . ILE B 1 89 ? 22.219 32.906 9.297 1 98.44 89 ILE B O 1
ATOM 4702 N N . GLU B 1 90 ? 23.469 31.094 9.508 1 98.12 90 GLU B N 1
ATOM 4703 C CA . GLU B 1 90 ? 24.594 31.844 10.07 1 98.12 90 GLU B CA 1
ATOM 4704 C C . GLU B 1 90 ? 25.172 32.812 9.047 1 98.12 90 GLU B C 1
ATOM 4706 O O . GLU B 1 90 ? 25.531 33.938 9.383 1 98.12 90 GLU B O 1
ATOM 4711 N N . LYS B 1 91 ? 25.266 32.344 7.848 1 98.12 91 LYS B N 1
ATOM 4712 C CA . LYS B 1 91 ? 25.844 33.156 6.77 1 98.12 91 LYS B CA 1
ATOM 4713 C C . LYS B 1 91 ? 24.906 34.281 6.379 1 98.12 91 LYS B C 1
ATOM 4715 O O . LYS B 1 91 ? 25.359 35.406 6.168 1 98.12 91 LYS B O 1
ATOM 4720 N N . VAL B 1 92 ? 23.688 34.031 6.309 1 97.81 92 VAL B N 1
ATOM 4721 C CA . VAL B 1 92 ? 22.719 34.969 5.738 1 97.81 92 VAL B CA 1
ATOM 4722 C C . VAL B 1 92 ? 22.297 36 6.789 1 97.81 92 VAL B C 1
ATOM 4724 O O . VAL B 1 92 ? 21.938 37.125 6.453 1 97.81 92 VAL B O 1
ATOM 4727 N N . PHE B 1 93 ? 22.422 35.625 8.07 1 98.38 93 PHE B N 1
ATOM 4728 C CA . PHE B 1 93 ? 22.031 36.531 9.148 1 98.38 93 PHE B CA 1
ATOM 4729 C C . PHE B 1 93 ? 23.203 36.75 10.102 1 98.38 93 PHE B C 1
ATOM 4731 O O . PHE B 1 93 ? 23.109 36.438 11.289 1 98.38 93 PHE B O 1
ATOM 4738 N N . PRO B 1 94 ? 24.203 37.438 9.672 1 97.88 94 PRO B N 1
ATOM 4739 C CA . PRO B 1 94 ? 25.438 37.562 10.453 1 97.88 94 PRO B CA 1
ATOM 4740 C C . PRO B 1 94 ? 25.234 38.375 11.742 1 97.88 94 PRO B C 1
ATOM 4742 O O . PRO B 1 94 ? 25.859 38.062 12.766 1 97.88 94 PRO B O 1
ATOM 4745 N N . ASN B 1 95 ? 24.406 39.375 11.781 1 97.75 95 ASN B N 1
ATOM 4746 C CA . ASN B 1 95 ? 24.203 40.188 12.984 1 97.75 95 ASN B CA 1
ATOM 4747 C C . ASN B 1 95 ? 23.469 39.406 14.062 1 97.75 95 ASN B C 1
ATOM 4749 O O . ASN B 1 95 ? 23.703 39.594 15.258 1 97.75 95 ASN B O 1
ATOM 4753 N N . VAL B 1 96 ? 22.594 38.531 13.656 1 98.38 96 VAL B N 1
ATOM 4754 C CA . VAL B 1 96 ? 21.875 37.688 14.609 1 98.38 96 VAL B CA 1
ATOM 4755 C C . VAL B 1 96 ? 22.859 36.781 15.344 1 98.38 96 VAL B C 1
ATOM 4757 O O . VAL B 1 96 ? 22.734 36.594 16.562 1 98.38 96 VAL B O 1
ATOM 4760 N N . PHE B 1 97 ? 23.828 36.312 14.625 1 98.12 97 PHE B N 1
ATOM 4761 C CA . PHE B 1 97 ? 24.719 35.312 15.203 1 98.12 97 PHE B CA 1
ATOM 4762 C C . PHE B 1 97 ? 25.906 36 15.891 1 98.12 97 PHE B C 1
ATOM 4764 O O . PHE B 1 97 ? 26.578 35.375 16.719 1 98.12 97 PHE B O 1
ATOM 4771 N N . SER B 1 98 ? 26.156 37.281 15.656 1 97.12 98 SER B N 1
ATOM 4772 C CA . SER B 1 98 ? 27.328 37.906 16.219 1 97.12 98 SER B CA 1
ATOM 4773 C C . SER B 1 98 ? 26.953 38.906 17.312 1 97.12 98 SER B C 1
ATOM 4775 O O . SER B 1 98 ? 27.812 39.312 18.109 1 97.12 98 SER B O 1
ATOM 4777 N N . SER B 1 99 ? 25.719 39.25 17.391 1 97.56 99 SER B N 1
ATOM 4778 C CA . SER B 1 99 ? 25.297 40.281 18.344 1 97.56 99 SER B CA 1
ATOM 4779 C C . SER B 1 99 ? 25.562 39.812 19.781 1 97.56 99 SER B C 1
ATOM 4781 O O . SER B 1 99 ? 25.297 38.688 20.141 1 97.56 99 SER B O 1
ATOM 4783 N N . LYS B 1 100 ? 25.953 40.75 20.625 1 96.56 100 LYS B N 1
ATOM 4784 C CA . LYS B 1 100 ? 26.203 40.469 22.047 1 96.56 100 LYS B CA 1
ATOM 4785 C C . LYS B 1 100 ? 24.891 40.344 22.812 1 96.56 100 LYS B C 1
ATOM 4787 O O . LYS B 1 100 ? 24.859 39.812 23.922 1 96.56 100 LYS B O 1
ATOM 4792 N N . LEU B 1 101 ? 23.844 40.781 22.234 1 97.19 101 LEU B N 1
ATOM 4793 C CA . LEU B 1 101 ? 22.531 40.719 22.875 1 97.19 101 LEU B CA 1
ATOM 4794 C C . LEU B 1 101 ? 21.922 39.344 22.766 1 97.19 101 LEU B C 1
ATOM 4796 O O . LEU B 1 101 ? 20.938 39.031 23.453 1 97.19 101 LEU B O 1
ATOM 4800 N N . ILE B 1 102 ? 22.547 38.5 21.922 1 98.5 102 ILE B N 1
ATOM 4801 C CA . ILE B 1 102 ? 21.859 37.281 21.578 1 98.5 102 ILE B CA 1
ATOM 4802 C C . ILE B 1 102 ? 22.719 36.094 22.016 1 98.5 102 ILE B C 1
ATOM 4804 O O . ILE B 1 102 ? 23.922 36.031 21.75 1 98.5 102 ILE B O 1
ATOM 4808 N N . THR B 1 103 ? 22.078 35.156 22.734 1 98.19 103 THR B N 1
ATOM 4809 C CA . THR B 1 103 ? 22.672 33.844 23 1 98.19 103 THR B CA 1
ATOM 4810 C C . THR B 1 103 ? 22.031 32.781 22.125 1 98.19 103 THR B C 1
ATOM 4812 O O . THR B 1 103 ? 20.812 32.688 22.031 1 98.19 103 THR B O 1
ATOM 4815 N N . HIS B 1 104 ? 22.875 32.062 21.484 1 98.19 104 HIS B N 1
ATOM 4816 C CA . HIS B 1 104 ? 22.438 31.016 20.562 1 98.19 104 HIS B CA 1
ATOM 4817 C C . HIS B 1 104 ? 22.812 29.625 21.062 1 98.19 104 HIS B C 1
ATOM 4819 O O . HIS B 1 104 ? 23.953 29.406 21.469 1 98.19 104 HIS B O 1
ATOM 4825 N N . GLU B 1 105 ? 21.844 28.719 21.109 1 98.31 105 GLU B N 1
ATOM 4826 C CA . GLU B 1 105 ? 22.062 27.328 21.469 1 98.31 105 GLU B CA 1
ATOM 4827 C C . GLU B 1 105 ? 21.469 26.391 20.422 1 98.31 105 GLU B C 1
ATOM 4829 O O . GLU B 1 105 ? 20.5 26.734 19.75 1 98.31 105 GLU B O 1
ATOM 4834 N N . VAL B 1 106 ? 22.109 25.219 20.328 1 98.06 106 VAL B N 1
ATOM 4835 C CA . VAL B 1 106 ? 21.625 24.203 19.391 1 98.06 106 VAL B CA 1
ATOM 4836 C C . VAL B 1 106 ? 21.125 22.984 20.156 1 98.06 106 VAL B C 1
ATOM 4838 O O . VAL B 1 106 ? 21.766 22.547 21.125 1 98.06 106 VAL B O 1
ATOM 4841 N N . PHE B 1 107 ? 19.984 22.516 19.812 1 97.25 107 PHE B N 1
ATOM 4842 C CA . PHE B 1 107 ? 19.375 21.328 20.422 1 97.25 107 PHE B CA 1
ATOM 4843 C C . PHE B 1 107 ? 19.172 20.234 19.375 1 97.25 107 PHE B C 1
ATOM 4845 O O . PHE B 1 107 ? 18.828 20.516 18.219 1 97.25 107 PHE B O 1
ATOM 4852 N N . GLY B 1 108 ? 19.391 19 19.719 1 94.81 108 GLY B N 1
ATOM 4853 C CA . GLY B 1 108 ? 19.219 17.891 18.797 1 94.81 108 GLY B CA 1
ATOM 4854 C C . GLY B 1 108 ? 20.062 18 17.547 1 94.81 108 GLY B C 1
ATOM 4855 O O . GLY B 1 108 ? 19.672 17.547 16.469 1 94.81 108 GLY B O 1
ATOM 4856 N N . ASN B 1 109 ? 21.031 18.719 17.578 1 95.62 109 ASN B N 1
ATOM 4857 C CA . ASN B 1 109 ? 22.047 18.891 16.531 1 95.62 109 ASN B CA 1
ATOM 4858 C C . ASN B 1 109 ? 21.594 19.906 15.492 1 95.62 109 ASN B C 1
ATOM 4860 O O . ASN B 1 109 ? 22.406 20.469 14.75 1 95.62 109 ASN B O 1
ATOM 4864 N N . TYR B 1 110 ? 20.234 20.109 15.398 1 98.06 110 TYR B N 1
ATOM 4865 C CA . TYR B 1 110 ? 19.828 20.844 14.211 1 98.06 110 TYR B CA 1
ATOM 4866 C C . TYR B 1 110 ? 18.812 21.922 14.562 1 98.06 110 TYR B C 1
ATOM 4868 O O . TYR B 1 110 ? 18.516 22.797 13.75 1 98.06 110 TYR B O 1
ATOM 4876 N N . SER B 1 111 ? 18.234 21.891 15.781 1 98.69 111 SER B N 1
ATOM 4877 C CA . SER B 1 111 ? 17.297 22.922 16.219 1 98.69 111 SER B CA 1
ATOM 4878 C C . SER B 1 111 ? 18.016 24.109 16.844 1 98.69 111 SER B C 1
ATOM 4880 O O . SER B 1 111 ? 19.047 23.938 17.484 1 98.69 111 SER B O 1
ATOM 4882 N N . HIS B 1 112 ? 17.547 25.312 16.672 1 98.69 112 HIS B N 1
ATOM 4883 C CA . HIS B 1 112 ? 18.219 26.531 17.125 1 98.69 112 HIS B CA 1
ATOM 4884 C C . HIS B 1 112 ? 17.359 27.312 18.109 1 98.69 112 HIS B C 1
ATOM 4886 O O . HIS B 1 112 ? 16.156 27.516 17.859 1 98.69 112 HIS B O 1
ATOM 4892 N N . LEU B 1 113 ? 17.938 27.688 19.188 1 98.81 113 LEU B N 1
ATOM 4893 C CA . LEU B 1 113 ? 17.312 28.578 20.156 1 98.81 113 LEU B CA 1
ATOM 4894 C C . LEU B 1 113 ? 18.094 29.875 20.281 1 98.81 113 LEU B C 1
ATOM 4896 O O . LEU B 1 113 ? 19.297 29.844 20.562 1 98.81 113 LEU B O 1
ATOM 4900 N N . PHE B 1 114 ? 17.438 31 20.016 1 98.81 114 PHE B N 1
ATOM 4901 C CA . PHE B 1 114 ? 18 32.312 20.234 1 98.81 114 PHE B CA 1
ATOM 4902 C C . PHE B 1 114 ? 17.344 33 21.422 1 98.81 114 PHE B C 1
ATOM 4904 O O . PHE B 1 114 ? 16.109 33.094 21.5 1 98.81 114 PHE B O 1
ATOM 4911 N N . LYS B 1 115 ? 18.078 33.438 22.328 1 98.62 115 LYS B N 1
ATOM 4912 C CA . LYS B 1 115 ? 17.609 34.312 23.391 1 98.62 115 LYS B CA 1
ATOM 4913 C C . LYS B 1 115 ? 18.094 35.75 23.156 1 98.62 115 LYS B C 1
ATOM 4915 O O . LYS B 1 115 ? 19.297 36 23.141 1 98.62 115 LYS B O 1
ATOM 4920 N N . VAL B 1 116 ? 17.188 36.625 22.891 1 98.5 116 VAL B N 1
ATOM 4921 C CA . VAL B 1 116 ? 17.5 38.062 22.75 1 98.5 116 VAL B CA 1
ATOM 4922 C C . VAL B 1 116 ? 17.297 38.75 24.094 1 98.5 116 VAL B C 1
ATOM 4924 O O . VAL B 1 116 ? 16.172 38.875 24.578 1 98.5 116 VAL B O 1
ATOM 4927 N N . ASN B 1 117 ? 18.344 39.25 24.594 1 97.31 117 ASN B N 1
ATOM 4928 C CA . ASN B 1 117 ? 18.297 39.844 25.938 1 97.31 117 ASN B CA 1
ATOM 4929 C C . ASN B 1 117 ? 17.844 41.281 25.922 1 97.31 117 ASN B C 1
ATOM 4931 O O . ASN B 1 117 ? 18.422 42.125 25.219 1 97.31 117 ASN B O 1
ATOM 4935 N N . GLY B 1 118 ? 1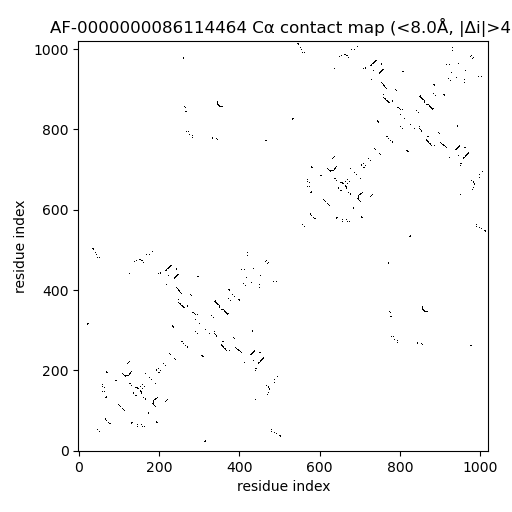6.781 41.562 26.688 1 95.56 118 GLY B N 1
ATOM 4936 C CA . GLY B 1 118 ? 16.297 42.906 26.859 1 95.56 118 GLY B CA 1
ATOM 4937 C C . GLY B 1 118 ? 16.922 43.625 28.047 1 95.56 118 GLY B C 1
ATOM 4938 O O . GLY B 1 118 ? 17.562 43 28.891 1 95.56 118 GLY B O 1
ATOM 4939 N N . SER B 1 119 ? 16.703 44.875 28.125 1 94.69 119 SER B N 1
ATOM 4940 C CA . SER B 1 119 ? 17.297 45.688 29.188 1 94.69 119 SER B CA 1
ATOM 4941 C C . SER B 1 119 ? 16.484 45.594 30.469 1 94.69 119 SER B C 1
ATOM 4943 O O . SER B 1 119 ? 17.031 45.781 31.562 1 94.69 119 SER B O 1
ATOM 4945 N N . ASP B 1 120 ? 15.234 45.312 30.391 1 94.38 120 ASP B N 1
ATOM 4946 C CA . ASP B 1 120 ? 14.375 45.188 31.562 1 94.38 120 ASP B CA 1
ATOM 4947 C C . ASP B 1 120 ? 14.094 43.719 31.891 1 94.38 120 ASP B C 1
ATOM 4949 O O . ASP B 1 120 ? 13.188 43.125 31.328 1 94.38 120 ASP B O 1
ATOM 4953 N N . HIS B 1 121 ? 14.703 43.25 32.875 1 90.69 121 HIS B N 1
ATOM 4954 C CA . HIS B 1 121 ? 14.641 41.844 33.219 1 90.69 121 HIS B CA 1
ATOM 4955 C C . HIS B 1 121 ? 13.375 41.531 34 1 90.69 121 HIS B C 1
ATOM 4957 O O . HIS B 1 121 ? 13.055 40.344 34.219 1 90.69 121 HIS B O 1
ATOM 4963 N N . THR B 1 122 ? 12.641 42.531 34.281 1 90.69 122 THR B N 1
ATOM 4964 C CA . THR B 1 122 ? 11.414 42.281 35.031 1 90.69 122 THR B CA 1
ATOM 4965 C C . THR B 1 122 ? 10.258 41.938 34.094 1 90.69 122 THR B C 1
ATOM 4967 O O . THR B 1 122 ? 9.234 41.438 34.531 1 90.69 122 THR B O 1
ATOM 4970 N N . LEU B 1 123 ? 10.477 42.25 32.875 1 91.94 123 LEU B N 1
ATOM 4971 C CA . LEU B 1 123 ? 9.445 41.938 31.891 1 91.94 123 LEU B CA 1
ATOM 4972 C C . LEU B 1 123 ? 9.508 40.469 31.5 1 91.94 123 LEU B C 1
ATOM 4974 O O . LEU B 1 123 ? 10.578 39.938 31.188 1 91.94 123 LEU B O 1
ATOM 4978 N N . GLN B 1 124 ? 8.383 39.812 31.594 1 94.12 124 GLN B N 1
ATOM 4979 C CA . GLN B 1 124 ? 8.32 38.438 31.172 1 94.12 124 GLN B CA 1
ATOM 4980 C C . GLN B 1 124 ? 8.594 38.281 29.688 1 94.12 124 GLN B C 1
ATOM 4982 O O . GLN B 1 124 ? 7.984 38.969 28.859 1 94.12 124 GLN B O 1
ATOM 4987 N N . PRO B 1 125 ? 9.492 37.438 29.281 1 96.88 125 PRO B N 1
ATOM 4988 C CA . PRO B 1 125 ? 9.812 37.281 27.859 1 96.88 125 PRO B CA 1
ATOM 4989 C C . PRO B 1 125 ? 8.695 36.594 27.078 1 96.88 125 PRO B C 1
ATOM 4991 O O . PRO B 1 125 ? 7.793 36 27.688 1 96.88 125 PRO B O 1
ATOM 4994 N N . TYR B 1 126 ? 8.695 36.719 25.781 1 97.62 126 TYR B N 1
ATOM 4995 C CA . TYR B 1 126 ? 7.84 35.969 24.875 1 97.62 126 TYR B CA 1
ATOM 4996 C C . TYR B 1 126 ? 8.672 35.125 23.906 1 97.62 126 TYR B C 1
ATOM 4998 O O . TYR B 1 126 ? 9.898 35.094 24 1 97.62 126 TYR B O 1
ATOM 5006 N N . MET B 1 127 ? 7.961 34.344 23.016 1 98.62 127 MET B N 1
ATOM 5007 C CA . MET B 1 127 ? 8.695 33.406 22.156 1 98.62 127 MET B CA 1
ATOM 5008 C C . MET B 1 127 ? 8.047 33.344 20.781 1 98.62 127 MET B C 1
ATOM 5010 O O . MET B 1 127 ? 6.816 33.375 20.656 1 98.62 127 MET B O 1
ATOM 5014 N N . LEU B 1 128 ? 8.914 33.281 19.766 1 98.81 128 LEU B N 1
ATOM 5015 C CA . LEU B 1 128 ? 8.516 33.031 18.375 1 98.81 128 LEU B CA 1
ATOM 5016 C C . LEU B 1 128 ? 9.047 31.688 17.906 1 98.81 128 LEU B C 1
ATOM 5018 O O . LEU B 1 128 ? 10.219 31.359 18.125 1 98.81 128 LEU B O 1
ATOM 5022 N N . LEU B 1 129 ? 8.156 30.891 17.25 1 98.81 129 LEU B N 1
ATOM 5023 C CA . LEU B 1 129 ? 8.547 29.562 16.781 1 98.81 129 LEU B CA 1
ATOM 5024 C C . LEU B 1 129 ? 8.414 29.453 15.266 1 98.81 129 LEU B C 1
ATOM 5026 O O . LEU B 1 129 ? 7.59 30.141 14.656 1 98.81 129 LEU B O 1
ATOM 5030 N N . ALA B 1 130 ? 9.219 28.656 14.656 1 98.62 130 ALA B N 1
ATOM 5031 C CA . ALA B 1 130 ? 9.148 28.156 13.281 1 98.62 130 ALA B CA 1
ATOM 5032 C C . ALA B 1 130 ? 9.906 26.844 13.133 1 98.62 130 ALA B C 1
ATOM 5034 O O . ALA B 1 130 ? 10.477 26.344 14.102 1 98.62 130 ALA B O 1
ATOM 5035 N N . HIS B 1 131 ? 9.812 26.203 11.984 1 98.56 131 HIS B N 1
ATOM 5036 C CA . HIS B 1 131 ? 10.578 24.969 11.797 1 98.56 131 HIS B CA 1
ATOM 5037 C C . HIS B 1 131 ? 11.219 24.922 10.414 1 98.56 131 HIS B C 1
ATOM 5039 O O . HIS B 1 131 ? 10.711 25.531 9.469 1 98.56 131 HIS B O 1
ATOM 5045 N N . LEU B 1 132 ? 12.297 24.203 10.352 1 97.94 132 LEU B N 1
ATOM 5046 C CA . LEU B 1 132 ? 13.102 24.297 9.141 1 97.94 132 LEU B CA 1
ATOM 5047 C C . LEU B 1 132 ? 12.867 23.078 8.242 1 97.94 132 LEU B C 1
ATOM 5049 O O . LEU B 1 132 ? 13.195 23.109 7.059 1 97.94 132 LEU B O 1
ATOM 5053 N N . ASP B 1 133 ? 12.297 21.938 8.797 1 98.38 133 ASP B N 1
ATOM 5054 C CA . ASP B 1 133 ? 12.109 20.75 7.961 1 98.38 133 ASP B CA 1
ATOM 5055 C C . ASP B 1 133 ? 10.836 20.859 7.129 1 98.38 133 ASP B C 1
ATOM 5057 O O . ASP B 1 133 ? 9.977 21.703 7.414 1 98.38 133 ASP B O 1
ATOM 5061 N N . VAL B 1 134 ? 10.836 20.094 6.051 1 97.94 134 VAL B N 1
ATOM 5062 C CA . VAL B 1 134 ? 9.695 20.062 5.141 1 97.94 134 VAL B CA 1
ATOM 5063 C C . VAL B 1 134 ? 9.32 18.609 4.84 1 97.94 134 VAL B C 1
ATOM 5065 O O . VAL B 1 134 ? 10.055 17.688 5.191 1 97.94 134 VAL B O 1
ATOM 5068 N N . VAL B 1 135 ? 8.133 18.391 4.285 1 96.56 135 VAL B N 1
ATOM 5069 C CA . VAL B 1 135 ? 7.695 17.062 3.877 1 96.56 135 VAL B CA 1
ATOM 5070 C C . VAL B 1 135 ? 8.258 16.734 2.496 1 96.56 135 VAL B C 1
ATOM 5072 O O . VAL B 1 135 ? 8.695 17.625 1.767 1 96.56 135 VAL B O 1
ATOM 5075 N N . PRO B 1 136 ? 8.211 15.453 2.145 1 94.81 136 PRO B N 1
ATOM 5076 C CA . PRO B 1 136 ? 8.742 15.062 0.838 1 94.81 136 PRO B CA 1
ATOM 5077 C C . PRO B 1 136 ? 7.961 15.672 -0.323 1 94.81 136 PRO B C 1
ATOM 5079 O O . PRO B 1 136 ? 6.77 15.953 -0.191 1 94.81 136 PRO B O 1
ATOM 5082 N N . ALA B 1 137 ? 8.719 15.914 -1.422 1 92.44 137 ALA B N 1
ATOM 5083 C CA . ALA B 1 137 ? 8.133 16.391 -2.672 1 92.44 137 ALA B CA 1
ATOM 5084 C C . ALA B 1 137 ? 8.75 15.688 -3.873 1 92.44 137 ALA B C 1
ATOM 5086 O O . ALA B 1 137 ? 9.977 15.672 -4.027 1 92.44 137 ALA B O 1
ATOM 5087 N N . THR B 1 138 ? 7.867 15.117 -4.645 1 85.62 138 THR B N 1
ATOM 5088 C CA . THR B 1 138 ? 8.344 14.469 -5.859 1 85.62 138 THR B CA 1
ATOM 5089 C C . THR B 1 138 ? 8.203 15.398 -7.059 1 85.62 138 THR B C 1
ATOM 5091 O O . THR B 1 138 ? 7.172 16.047 -7.234 1 85.62 138 THR B O 1
ATOM 5094 N N . PRO B 1 139 ? 9.227 15.336 -7.777 1 88.56 139 PRO B N 1
ATOM 5095 C CA . PRO B 1 139 ? 9.227 16.297 -8.883 1 88.56 139 PRO B CA 1
ATOM 5096 C C . PRO B 1 139 ? 8.125 16.047 -9.898 1 88.56 139 PRO B C 1
ATOM 5098 O O . PRO B 1 139 ? 7.68 16.969 -10.586 1 88.56 139 PRO B O 1
ATOM 5101 N N . GLU B 1 140 ? 7.68 14.867 -9.82 1 84.31 140 GLU B N 1
ATOM 5102 C CA . GLU B 1 140 ? 6.668 14.547 -10.82 1 84.31 140 GLU B CA 1
ATOM 5103 C C . GLU B 1 140 ? 5.418 15.398 -10.633 1 84.31 140 GLU B C 1
ATOM 5105 O O . GLU B 1 140 ? 4.969 15.617 -9.508 1 84.31 140 GLU B O 1
ATOM 5110 N N . SER B 1 141 ? 4.887 16.125 -11.492 1 85.31 141 SER B N 1
ATOM 5111 C CA . SER B 1 141 ? 3.637 16.875 -11.578 1 85.31 141 SER B CA 1
ATOM 5112 C C . SER B 1 141 ? 3.826 18.312 -11.125 1 85.31 141 SER B C 1
ATOM 5114 O O . SER B 1 141 ? 2.877 19.094 -11.125 1 85.31 141 SER B O 1
ATOM 5116 N N . TRP B 1 142 ? 5.078 18.641 -10.555 1 92.94 142 TRP B N 1
ATOM 5117 C CA . TRP B 1 142 ? 5.387 20.031 -10.258 1 92.94 142 TRP B CA 1
ATOM 5118 C C . TRP B 1 142 ? 5.684 20.812 -11.539 1 92.94 142 TRP B C 1
ATOM 5120 O O . TRP B 1 142 ? 6.23 20.25 -12.492 1 92.94 142 TRP B O 1
ATOM 5130 N N . GLU B 1 143 ? 5.348 22.047 -11.555 1 93 143 GLU B N 1
ATOM 5131 C CA . GLU B 1 143 ? 5.68 22.891 -12.688 1 93 143 GLU B CA 1
ATOM 5132 C C . GLU B 1 143 ? 7.18 23.172 -12.75 1 93 143 GLU B C 1
ATOM 5134 O O . GLU B 1 143 ? 7.758 23.266 -13.828 1 93 143 GLU B O 1
ATOM 5139 N N . VAL B 1 144 ? 7.668 23.359 -11.562 1 94.25 144 VAL B N 1
ATOM 5140 C CA . VAL B 1 144 ? 9.102 23.531 -11.367 1 94.25 144 VAL B CA 1
ATOM 5141 C C . VAL B 1 144 ? 9.594 22.594 -10.266 1 94.25 144 VAL B C 1
ATOM 5143 O O . VAL B 1 144 ? 8.797 22.094 -9.469 1 94.25 144 VAL B O 1
ATOM 5146 N N . SER B 1 145 ? 10.852 22.406 -10.281 1 95.19 145 SER B N 1
ATOM 5147 C CA . SER B 1 145 ? 11.383 21.484 -9.281 1 95.19 145 SER B CA 1
ATOM 5148 C C . SER B 1 145 ? 11.047 21.953 -7.867 1 95.19 145 SER B C 1
ATOM 5150 O O . SER B 1 145 ? 11.148 23.156 -7.566 1 95.19 145 SER B O 1
ATOM 5152 N N . PRO B 1 146 ? 10.695 21.094 -7.004 1 96.75 146 PRO B N 1
ATOM 5153 C CA . PRO B 1 146 ? 10.195 21.469 -5.676 1 96.75 146 PRO B CA 1
ATOM 5154 C C . PRO B 1 146 ? 11.258 22.156 -4.824 1 96.75 146 PRO B C 1
ATOM 5156 O O . PRO B 1 146 ? 10.922 22.844 -3.857 1 96.75 146 PRO B O 1
ATOM 5159 N N . PHE B 1 147 ? 12.508 22.047 -5.195 1 97.81 147 PHE B N 1
ATOM 5160 C CA . PHE B 1 147 ? 13.562 22.641 -4.383 1 97.81 147 PHE B CA 1
ATOM 5161 C C . PHE B 1 147 ? 14.414 23.594 -5.223 1 97.81 147 PHE B C 1
ATOM 5163 O O . PHE B 1 147 ? 15.617 23.734 -4.977 1 97.81 147 PHE B O 1
ATOM 5170 N N . SER B 1 148 ? 13.773 24.266 -6.156 1 95.62 148 SER B N 1
ATOM 5171 C CA . SER B 1 148 ? 14.508 25.125 -7.07 1 95.62 148 SER B CA 1
ATOM 5172 C C . SER B 1 148 ? 14.594 26.547 -6.523 1 95.62 148 SER B C 1
ATOM 5174 O O . SER B 1 148 ? 15.57 27.266 -6.785 1 95.62 148 SER B O 1
ATOM 5176 N N . GLY B 1 149 ? 13.617 27.031 -5.82 1 96.81 149 GLY B N 1
ATOM 5177 C CA . GLY B 1 149 ? 13.555 28.422 -5.391 1 96.81 149 GLY B CA 1
ATOM 5178 C C . GLY B 1 149 ? 13.406 29.406 -6.539 1 96.81 149 GLY B C 1
ATOM 5179 O O . GLY B 1 149 ? 13.734 30.578 -6.406 1 96.81 149 GLY B O 1
ATOM 5180 N N . VAL B 1 150 ? 12.875 28.922 -7.566 1 96.44 150 VAL B N 1
ATOM 5181 C CA . VAL B 1 150 ? 12.773 29.734 -8.781 1 96.44 150 VAL B CA 1
ATOM 5182 C C . VAL B 1 150 ? 11.68 30.781 -8.609 1 96.44 150 VAL B C 1
ATOM 5184 O O . VAL B 1 150 ? 10.656 30.531 -7.973 1 96.44 150 VAL B O 1
ATOM 5187 N N . GLU B 1 151 ? 12 31.938 -9.234 1 96.25 151 GLU B N 1
ATOM 5188 C CA . GLU B 1 151 ? 11.016 33 -9.297 1 96.25 151 GLU B CA 1
ATOM 5189 C C . GLU B 1 151 ? 10.25 32.969 -10.617 1 96.25 151 GLU B C 1
ATOM 5191 O O . GLU B 1 151 ? 10.852 32.969 -11.695 1 96.25 151 GLU B O 1
ATOM 5196 N N . GLN B 1 152 ? 8.961 32.875 -10.453 1 95.25 152 GLN B N 1
ATOM 5197 C CA . GLN B 1 152 ? 8.109 32.875 -11.641 1 95.25 152 GLN B CA 1
ATOM 5198 C C . GLN B 1 152 ? 6.82 33.656 -11.391 1 95.25 152 GLN B C 1
ATOM 5200 O O . GLN B 1 152 ? 6.094 33.375 -10.438 1 95.25 152 GLN B O 1
ATOM 5205 N N . ASP B 1 153 ? 6.52 34.719 -12.195 1 94.81 153 ASP B N 1
ATOM 5206 C CA . ASP B 1 153 ? 5.285 35.5 -12.18 1 94.81 153 ASP B CA 1
ATOM 5207 C C . ASP B 1 153 ? 5.035 36.094 -10.797 1 94.81 153 ASP B C 1
ATOM 5209 O O . ASP B 1 153 ? 3.924 36 -10.273 1 94.81 153 ASP B O 1
ATOM 5213 N N . GLY B 1 154 ? 6.059 36.531 -10.156 1 95.88 154 GLY B N 1
ATOM 5214 C CA . GLY B 1 154 ? 5.934 37.219 -8.883 1 95.88 154 GLY B CA 1
ATOM 5215 C C . GLY B 1 154 ? 5.906 36.281 -7.691 1 95.88 154 GLY B C 1
ATOM 5216 O O . GLY B 1 154 ? 5.773 36.75 -6.551 1 95.88 154 GLY B O 1
ATOM 5217 N N . TYR B 1 155 ? 6.086 35 -8.023 1 97.31 155 TYR B N 1
ATOM 5218 C CA . TYR B 1 155 ? 6.066 34 -6.953 1 97.31 155 TYR B CA 1
ATOM 5219 C C . TYR B 1 155 ? 7.414 33.281 -6.84 1 97.31 155 TYR B C 1
ATOM 5221 O O . TYR B 1 155 ? 8.141 33.156 -7.828 1 97.31 155 TYR B O 1
ATOM 5229 N N . ILE B 1 156 ? 7.754 32.906 -5.637 1 98.12 156 ILE B N 1
ATOM 5230 C CA . ILE B 1 156 ? 8.852 32 -5.371 1 98.12 156 ILE B CA 1
ATOM 5231 C C . ILE B 1 156 ? 8.297 30.594 -5.145 1 98.12 156 ILE B C 1
ATOM 5233 O O . ILE B 1 156 ? 7.473 30.375 -4.25 1 98.12 156 ILE B O 1
ATOM 5237 N N . TYR B 1 157 ? 8.797 29.703 -5.969 1 97.62 157 TYR B N 1
ATOM 5238 C CA . TYR B 1 157 ? 8.289 28.328 -5.902 1 97.62 157 TYR B CA 1
ATOM 5239 C C . TYR B 1 157 ? 9.227 27.438 -5.098 1 97.62 157 TYR B C 1
ATOM 5241 O O . TYR B 1 157 ? 10.453 27.562 -5.195 1 97.62 157 TYR B O 1
ATOM 5249 N N . GLY B 1 158 ? 8.555 26.531 -4.305 1 98 158 GLY B N 1
ATOM 5250 C CA . GLY B 1 158 ? 9.344 25.516 -3.633 1 98 158 GLY B CA 1
ATOM 5251 C C . GLY B 1 158 ? 8.703 25.016 -2.354 1 98 158 GLY B C 1
ATOM 5252 O O . GLY B 1 158 ? 8 25.75 -1.671 1 98 158 GLY B O 1
ATOM 5253 N N . ARG B 1 159 ? 9.055 23.766 -2.035 1 97.75 159 ARG B N 1
ATOM 5254 C CA . ARG B 1 159 ? 8.633 23.188 -0.767 1 97.75 159 ARG B CA 1
ATOM 5255 C C . ARG B 1 159 ? 9.219 23.953 0.412 1 97.75 159 ARG B C 1
ATOM 5257 O O . ARG B 1 159 ? 10.438 24.109 0.506 1 97.75 159 ARG B O 1
ATOM 5264 N N . GLY B 1 160 ? 8.336 24.516 1.277 1 97.56 160 GLY B N 1
ATOM 5265 C CA . GLY B 1 160 ? 8.781 25.297 2.414 1 97.56 160 GLY B CA 1
ATOM 5266 C C . GLY B 1 160 ? 8.414 26.766 2.295 1 97.56 160 GLY B C 1
ATOM 5267 O O . GLY B 1 160 ? 8.484 27.516 3.275 1 97.56 160 GLY B O 1
ATOM 5268 N N . THR B 1 161 ? 7.902 27.188 1.166 1 98 161 THR B N 1
ATOM 5269 C CA . THR B 1 161 ? 7.578 28.594 0.958 1 98 161 THR B CA 1
ATOM 5270 C C . THR B 1 161 ? 6.363 29 1.79 1 98 161 THR B C 1
ATOM 5272 O O . THR B 1 161 ? 6.219 30.156 2.162 1 98 161 THR B O 1
ATOM 5275 N N . LEU B 1 162 ? 5.57 27.984 2.086 1 96.38 162 LEU B N 1
ATOM 5276 C CA . LEU B 1 162 ? 4.41 28.266 2.924 1 96.38 162 LEU B CA 1
ATOM 5277 C C . LEU B 1 162 ? 4.527 27.547 4.27 1 96.38 162 LEU B C 1
ATOM 5279 O O . LEU B 1 162 ? 4 28.031 5.277 1 96.38 162 LEU B O 1
ATOM 5283 N N . ASP B 1 163 ? 5.23 26.469 4.367 1 95 163 ASP B N 1
ATOM 5284 C CA . ASP B 1 163 ? 5.293 25.609 5.547 1 95 163 ASP B CA 1
ATOM 5285 C C . ASP B 1 163 ? 6.672 24.984 5.695 1 95 163 ASP B C 1
ATOM 5287 O O . ASP B 1 163 ? 6.918 23.891 5.176 1 95 163 ASP B O 1
ATOM 5291 N N . ASP B 1 164 ? 7.609 25.672 6.387 1 96.81 164 ASP B N 1
ATOM 5292 C CA . ASP B 1 164 ? 7.477 26.875 7.199 1 96.81 164 ASP B CA 1
ATOM 5293 C C . ASP B 1 164 ? 8.742 27.719 7.137 1 96.81 164 ASP B C 1
ATOM 5295 O O . ASP B 1 164 ? 9.086 28.406 8.102 1 96.81 164 ASP B O 1
ATOM 5299 N N . LYS B 1 165 ? 9.453 27.5 6.02 1 98.38 165 LYS B N 1
ATOM 5300 C CA . LYS B 1 165 ? 10.727 28.203 5.91 1 98.38 165 LYS B CA 1
ATOM 5301 C C . LYS B 1 165 ? 10.508 29.703 5.727 1 98.38 165 LYS B C 1
ATOM 5303 O O . LYS B 1 165 ? 11.375 30.5 6.07 1 98.38 165 LYS B O 1
ATOM 5308 N N . SER B 1 166 ? 9.375 30.109 5.188 1 98.12 166 SER B N 1
ATOM 5309 C CA . SER B 1 166 ? 9.078 31.531 5.039 1 98.12 166 SER B CA 1
ATOM 5310 C C . SER B 1 166 ? 8.992 32.219 6.398 1 98.12 166 SER B C 1
ATOM 5312 O O . SER B 1 166 ? 9.539 33.312 6.582 1 98.12 166 SER B O 1
ATOM 5314 N N . SER B 1 167 ? 8.297 31.594 7.371 1 98.25 167 SER B N 1
ATOM 5315 C CA . SER B 1 167 ? 8.219 32.156 8.719 1 98.25 167 SER B CA 1
ATOM 5316 C C . SER B 1 167 ? 9.594 32.219 9.367 1 98.25 167 SER B C 1
ATOM 5318 O O . SER B 1 167 ? 9.945 33.188 10.016 1 98.25 167 SER B O 1
ATOM 5320 N N . LEU B 1 168 ? 10.328 31.156 9.188 1 98.69 168 LEU B N 1
ATOM 5321 C CA . LEU B 1 168 ? 11.664 31.078 9.758 1 98.69 168 LEU B CA 1
ATOM 5322 C C . LEU B 1 168 ? 12.547 32.219 9.242 1 98.69 168 LEU B C 1
ATOM 5324 O O . LEU B 1 168 ? 13.117 32.969 10.031 1 98.69 168 LEU B O 1
ATOM 5328 N N . ILE B 1 169 ? 12.609 32.344 7.961 1 98.69 169 ILE B N 1
ATOM 5329 C CA . ILE B 1 169 ? 13.414 33.375 7.328 1 98.69 169 ILE B CA 1
ATOM 5330 C C . ILE B 1 169 ? 12.867 34.75 7.688 1 98.69 169 ILE B C 1
ATOM 5332 O O . ILE B 1 169 ? 13.633 35.688 7.926 1 98.69 169 ILE B O 1
ATOM 5336 N N . GLY B 1 170 ? 11.547 34.875 7.738 1 98.06 170 GLY B N 1
ATOM 5337 C CA . GLY B 1 170 ? 10.914 36.125 8.109 1 98.06 170 GLY B CA 1
ATOM 5338 C C . GLY B 1 170 ? 11.289 36.625 9.5 1 98.06 170 GLY B C 1
ATOM 5339 O O . GLY B 1 170 ? 11.586 37.781 9.703 1 98.06 170 GLY B O 1
ATOM 5340 N N . ILE B 1 171 ? 11.266 35.75 10.445 1 98.62 171 ILE B N 1
ATOM 5341 C CA . ILE B 1 171 ? 11.594 36.062 11.828 1 98.62 171 ILE B CA 1
ATOM 5342 C C . ILE B 1 171 ? 13.047 36.5 11.93 1 98.62 171 ILE B C 1
ATOM 5344 O O . ILE B 1 171 ? 13.336 37.562 12.5 1 98.62 171 ILE B O 1
ATOM 5348 N N . LEU B 1 172 ? 13.938 35.719 11.352 1 98.75 172 LEU B N 1
ATOM 5349 C CA . LEU B 1 172 ? 15.359 36.031 11.445 1 98.75 172 LEU B CA 1
ATOM 5350 C C . LEU B 1 172 ? 15.688 37.312 10.68 1 98.75 172 LEU B C 1
ATOM 5352 O O . LEU B 1 172 ? 16.531 38.094 11.125 1 98.75 172 LEU B O 1
ATOM 5356 N N . GLN B 1 173 ? 15.055 37.469 9.523 1 98.12 173 GLN B N 1
ATOM 5357 C CA . GLN B 1 173 ? 15.297 38.656 8.734 1 98.12 173 GLN B CA 1
ATOM 5358 C C . GLN B 1 173 ? 14.82 39.906 9.484 1 98.12 173 GLN B C 1
ATOM 5360 O O . GLN B 1 173 ? 15.477 40.969 9.445 1 98.12 173 GLN B O 1
ATOM 5365 N N . ALA B 1 174 ? 13.633 39.875 10.109 1 97.38 174 ALA B N 1
ATOM 5366 C CA . ALA B 1 174 ? 13.133 40.969 10.906 1 97.38 174 ALA B CA 1
ATOM 5367 C C . ALA B 1 174 ? 14.117 41.344 12.008 1 97.38 174 ALA B C 1
ATOM 5369 O O . ALA B 1 174 ? 14.406 42.531 12.211 1 97.38 174 ALA B O 1
ATOM 5370 N N . LEU B 1 175 ? 14.602 40.375 12.688 1 98.06 175 LEU B N 1
ATOM 5371 C CA . LEU B 1 175 ? 15.57 40.594 13.75 1 98.06 175 LEU B CA 1
ATOM 5372 C C . LEU B 1 175 ? 16.859 41.188 13.188 1 98.06 175 LEU B C 1
ATOM 5374 O O . LEU B 1 175 ? 17.438 42.125 13.773 1 98.06 175 LEU B O 1
ATOM 5378 N N . GLU B 1 176 ? 17.328 40.625 12.055 1 97.69 176 GLU B N 1
ATOM 5379 C CA . GLU B 1 176 ? 18.516 41.125 11.391 1 97.69 176 GLU B CA 1
ATOM 5380 C C . GLU B 1 176 ? 18.391 42.625 11.055 1 97.69 176 GLU B C 1
ATOM 5382 O O . GLU B 1 176 ? 19.312 43.406 11.305 1 97.69 176 GLU B O 1
ATOM 5387 N N . PHE B 1 177 ? 17.297 43 10.516 1 95.88 177 PHE B N 1
ATOM 5388 C CA . PHE B 1 177 ? 17.047 44.375 10.156 1 95.88 177 PHE B CA 1
ATOM 5389 C C . PHE B 1 177 ? 17.016 45.25 11.398 1 95.88 177 PHE B C 1
ATOM 5391 O O . PHE B 1 177 ? 17.547 46.375 11.391 1 95.88 177 PHE B O 1
ATOM 5398 N N . LEU B 1 178 ? 16.391 44.812 12.438 1 95.56 178 LEU B N 1
ATOM 5399 C CA . LEU B 1 178 ? 16.312 45.562 13.688 1 95.56 178 LEU B CA 1
ATOM 5400 C C . LEU B 1 178 ? 17.703 45.781 14.273 1 95.56 178 LEU B C 1
ATOM 5402 O O . LEU B 1 178 ? 18.031 46.875 14.711 1 95.56 178 LEU B O 1
ATOM 5406 N N . LEU B 1 179 ? 18.516 44.75 14.258 1 96.75 179 LEU B N 1
ATOM 5407 C CA . LEU B 1 179 ? 19.859 44.875 14.781 1 96.75 179 LEU B CA 1
ATOM 5408 C C . LEU B 1 179 ? 20.703 45.844 13.969 1 96.75 179 LEU B C 1
ATOM 5410 O O . LEU B 1 179 ? 21.469 46.625 14.531 1 96.75 179 LEU B O 1
ATOM 5414 N N . LYS B 1 180 ? 20.5 45.812 12.68 1 94.25 180 LYS B N 1
ATOM 5415 C CA . LYS B 1 180 ? 21.219 46.75 11.797 1 94.25 180 LYS B CA 1
ATOM 5416 C C . LYS B 1 180 ? 20.828 48.188 12.094 1 94.25 180 LYS B C 1
ATOM 5418 O O . LYS B 1 180 ? 21.641 49.094 11.906 1 94.25 180 LYS B O 1
ATOM 5423 N N . LYS B 1 181 ? 19.672 48.344 12.602 1 92.56 181 LYS B N 1
ATOM 5424 C CA . LYS B 1 181 ? 19.172 49.688 12.898 1 92.56 181 LYS B CA 1
ATOM 5425 C C . LYS B 1 181 ? 19.5 50.094 14.336 1 92.56 181 LYS B C 1
ATOM 5427 O O . LYS B 1 181 ? 19.062 51.156 14.805 1 92.56 181 LYS B O 1
ATOM 5432 N N . GLY B 1 182 ? 20.141 49.25 15.062 1 93.88 182 GLY B N 1
ATOM 5433 C CA . GLY B 1 182 ? 20.594 49.562 16.406 1 93.88 182 GLY B CA 1
ATOM 5434 C C . GLY B 1 182 ? 19.547 49.281 17.469 1 93.88 182 GLY B C 1
ATOM 5435 O O . GLY B 1 182 ? 19.656 49.781 18.594 1 93.88 182 GLY B O 1
ATOM 5436 N N . TYR B 1 183 ? 18.578 48.531 17.094 1 93 183 TYR B N 1
ATOM 5437 C CA . TYR B 1 183 ? 17.5 48.219 18.016 1 93 183 TYR B CA 1
ATOM 5438 C C . TYR B 1 183 ? 18.016 47.406 19.188 1 93 183 TYR B C 1
ATOM 5440 O O . TYR B 1 183 ? 18.781 46.438 19.016 1 93 183 TYR B O 1
ATOM 5448 N N . LYS B 1 184 ? 17.656 47.781 20.391 1 94.69 184 LYS B N 1
ATOM 5449 C CA . LYS B 1 184 ? 17.875 47.062 21.656 1 94.69 184 LYS B CA 1
ATOM 5450 C C . LYS B 1 184 ? 16.578 46.875 22.422 1 94.69 184 LYS B C 1
ATOM 5452 O O . LYS B 1 184 ? 16.031 47.844 22.984 1 94.69 184 LYS B O 1
ATOM 5457 N N . PRO B 1 185 ? 16.156 45.688 22.547 1 95.38 185 PRO B N 1
ATOM 5458 C CA . PRO B 1 185 ? 14.844 45.5 23.172 1 95.38 185 PRO B CA 1
ATOM 5459 C C . PRO B 1 185 ? 14.852 45.75 24.672 1 95.38 185 PRO B C 1
ATOM 5461 O O . PRO B 1 185 ? 15.867 45.562 25.328 1 95.38 185 PRO B O 1
ATOM 5464 N N . CYS B 1 186 ? 13.719 46.188 25.156 1 94.69 186 CYS B N 1
ATOM 5465 C CA . CYS B 1 186 ? 13.484 46.25 26.594 1 94.69 186 CYS B CA 1
ATOM 5466 C C . CYS B 1 186 ? 13.086 44.875 27.141 1 94.69 186 CYS B C 1
ATOM 5468 O O . CYS B 1 186 ? 13.594 44.438 28.172 1 94.69 186 CYS B O 1
ATOM 5470 N N . ARG B 1 187 ? 12.242 44.25 26.438 1 95.56 187 ARG B N 1
ATOM 5471 C CA . ARG B 1 187 ? 11.75 42.938 26.812 1 95.56 187 ARG B CA 1
ATOM 5472 C C . ARG B 1 187 ? 12.562 41.812 26.125 1 95.56 187 ARG B C 1
ATOM 5474 O O . ARG B 1 187 ? 12.781 41.875 24.922 1 95.56 187 ARG B O 1
ATOM 5481 N N . SER B 1 188 ? 13.008 40.875 26.922 1 96.94 188 SER B N 1
ATOM 5482 C CA . SER B 1 188 ? 13.672 39.719 26.328 1 96.94 188 SER B CA 1
ATOM 5483 C C . SER B 1 188 ? 12.688 38.844 25.562 1 96.94 188 SER B C 1
ATOM 5485 O O . SER B 1 188 ? 11.484 38.844 25.844 1 96.94 188 SER B O 1
ATOM 5487 N N . PHE B 1 189 ? 13.18 38.125 24.594 1 98.12 189 PHE B N 1
ATOM 5488 C CA . PHE B 1 189 ? 12.336 37.156 23.922 1 98.12 189 PHE B CA 1
ATOM 5489 C C . PHE B 1 189 ? 13.188 36.031 23.328 1 98.12 189 PHE B C 1
ATOM 5491 O O . PHE B 1 189 ? 14.414 36.156 23.266 1 98.12 189 PHE B O 1
ATOM 5498 N N . TYR B 1 190 ? 12.516 34.969 23.016 1 98.75 190 TYR B N 1
ATOM 5499 C CA . TYR B 1 190 ? 13.148 33.781 22.453 1 98.75 190 TYR B CA 1
ATOM 5500 C C . TYR B 1 190 ? 12.688 33.531 21.031 1 98.75 190 TYR B C 1
ATOM 5502 O O . TYR B 1 190 ? 11.562 33.906 20.656 1 98.75 190 TYR B O 1
ATOM 5510 N N . ILE B 1 191 ? 13.555 32.969 20.203 1 98.81 191 ILE B N 1
ATOM 5511 C CA . ILE B 1 191 ? 13.227 32.406 18.906 1 98.81 191 ILE B CA 1
ATOM 5512 C C . ILE B 1 191 ? 13.625 30.938 18.875 1 98.81 191 ILE B C 1
ATOM 5514 O O . ILE B 1 191 ? 14.781 30.594 19.109 1 98.81 191 ILE B O 1
ATOM 5518 N N . GLY B 1 192 ? 12.648 30.078 18.688 1 98.81 192 GLY B N 1
ATOM 5519 C CA . GLY B 1 192 ? 12.906 28.656 18.562 1 98.81 192 GLY B CA 1
ATOM 5520 C C . GLY B 1 192 ? 12.633 28.125 17.172 1 98.81 192 GLY B C 1
ATOM 5521 O O . GLY B 1 192 ? 11.531 28.281 16.641 1 98.81 192 GLY B O 1
ATOM 5522 N N . LEU B 1 193 ? 13.656 27.5 16.562 1 98.75 193 LEU B N 1
ATOM 5523 C CA . LEU B 1 193 ? 13.555 26.891 15.234 1 98.75 193 LEU B CA 1
ATOM 5524 C C . LEU B 1 193 ? 13.734 25.391 15.305 1 98.75 193 LEU B C 1
ATOM 5526 O O . LEU B 1 193 ? 14.852 24.906 15.516 1 98.75 193 LEU B O 1
ATOM 5530 N N . GLY B 1 194 ? 12.648 24.594 15.062 1 98.44 194 GLY B N 1
ATOM 5531 C CA . GLY B 1 194 ? 12.711 23.141 15.148 1 98.44 194 GLY B CA 1
ATOM 5532 C C . GLY B 1 194 ? 13.148 22.484 13.852 1 98.44 194 GLY B C 1
ATOM 5533 O O . GLY B 1 194 ? 12.867 23 12.766 1 98.44 194 GLY B O 1
ATOM 5534 N N . HIS B 1 195 ? 13.758 21.219 13.938 1 98.44 195 HIS B N 1
ATOM 5535 C CA . HIS B 1 195 ? 14.266 20.562 12.734 1 98.44 195 HIS B CA 1
ATOM 5536 C C . HIS B 1 195 ? 13.414 19.344 12.367 1 98.44 195 HIS B C 1
ATOM 5538 O O . HIS B 1 195 ? 13.68 18.672 11.375 1 98.44 195 HIS B O 1
ATOM 5544 N N . ASP B 1 196 ? 12.398 19.031 13.18 1 97.88 196 ASP B N 1
ATOM 5545 C CA . ASP B 1 196 ? 11.68 17.781 12.938 1 97.88 196 ASP B CA 1
ATOM 5546 C C . ASP B 1 196 ? 10.195 17.938 13.25 1 97.88 196 ASP B C 1
ATOM 5548 O O . ASP B 1 196 ? 9.562 17.016 13.766 1 97.88 196 ASP B O 1
ATOM 5552 N N . GLU B 1 197 ? 9.656 19.141 13.008 1 97.19 197 GLU B N 1
ATOM 5553 C CA . GLU B 1 197 ? 8.234 19.406 13.227 1 97.19 197 GLU B CA 1
ATOM 5554 C C . GLU B 1 197 ? 7.371 18.469 12.391 1 97.19 197 GLU B C 1
ATOM 5556 O O . GLU B 1 197 ? 6.332 17.984 12.852 1 97.19 197 GLU B O 1
ATOM 5561 N N . GLU B 1 198 ? 7.797 18.094 11.211 1 96.31 198 GLU B N 1
ATOM 5562 C CA . GLU B 1 198 ? 7.016 17.312 10.266 1 96.31 198 GLU B CA 1
ATOM 5563 C C . GLU B 1 198 ? 7 15.828 10.656 1 96.31 198 GLU B C 1
ATOM 5565 O O . GLU B 1 198 ? 6.297 15.031 10.039 1 96.31 198 GLU B O 1
ATOM 5570 N N . VAL B 1 199 ? 7.844 15.508 11.656 1 94.81 199 VAL B N 1
ATOM 5571 C CA . VAL B 1 199 ? 7.844 14.156 12.211 1 94.81 199 VAL B CA 1
ATOM 5572 C C . VAL B 1 199 ? 7.703 14.219 13.734 1 94.81 199 VAL B C 1
ATOM 5574 O O . VAL B 1 199 ? 8.484 13.609 14.461 1 94.81 199 VAL B O 1
ATOM 5577 N N . PHE B 1 200 ? 6.883 15.117 14.266 1 93.25 200 PHE B N 1
ATOM 5578 C CA . PHE B 1 200 ? 6.324 15.188 15.617 1 93.25 200 PHE B CA 1
ATOM 5579 C C . PHE B 1 200 ? 7.18 16.078 16.516 1 93.25 200 PHE B C 1
ATOM 5581 O O . PHE B 1 200 ? 6.742 16.484 17.594 1 93.25 200 PHE B O 1
ATOM 5588 N N . GLY B 1 201 ? 8.438 16.391 16.203 1 96.38 201 GLY B N 1
ATOM 5589 C CA . GLY B 1 201 ? 9.227 17.375 16.938 1 96.38 201 GLY B CA 1
ATOM 5590 C C . GLY B 1 201 ? 9.836 16.828 18.203 1 96.38 201 GLY B C 1
ATOM 5591 O O . GLY B 1 201 ? 10.203 17.578 19.109 1 96.38 201 GLY B O 1
ATOM 5592 N N . HIS B 1 202 ? 10.062 15.461 18.312 1 96.06 202 HIS B N 1
ATOM 5593 C CA . HIS B 1 202 ? 10.508 14.812 19.531 1 96.06 202 HIS B CA 1
ATOM 5594 C C . HIS B 1 202 ? 11.984 15.109 19.812 1 96.06 202 HIS B C 1
ATOM 5596 O O . HIS B 1 202 ? 12.414 15.117 20.953 1 96.06 202 HIS B O 1
ATOM 5602 N N . ARG B 1 203 ? 12.703 15.398 18.781 1 96.62 203 ARG B N 1
ATOM 5603 C CA . ARG B 1 203 ? 14.148 15.539 18.938 1 96.62 203 ARG B CA 1
ATOM 5604 C C . ARG B 1 203 ? 14.562 17 18.906 1 96.62 203 ARG B C 1
ATOM 5606 O O . ARG B 1 203 ? 15.727 17.344 19.156 1 96.62 203 ARG B O 1
ATOM 5613 N N . GLY B 1 204 ? 13.648 17.891 18.594 1 97.62 204 GLY B N 1
ATOM 5614 C CA . GLY B 1 204 ? 13.945 19.297 18.5 1 97.62 204 GLY B CA 1
ATOM 5615 C C . GLY B 1 204 ? 13.188 20.141 19.516 1 97.62 204 GLY B C 1
ATOM 5616 O O . GLY B 1 204 ? 13.664 20.359 20.625 1 97.62 204 GLY B O 1
ATOM 5617 N N . ALA B 1 205 ? 11.953 20.469 19.172 1 98.19 205 ALA B N 1
ATOM 5618 C CA . ALA B 1 205 ? 11.133 21.391 19.953 1 98.19 205 ALA B CA 1
ATOM 5619 C C . ALA B 1 205 ? 10.852 20.812 21.344 1 98.19 205 ALA B C 1
ATOM 5621 O O . ALA B 1 205 ? 10.852 21.547 22.344 1 98.19 205 ALA B O 1
ATOM 5622 N N . LYS B 1 206 ? 10.578 19.531 21.391 1 98.12 206 LYS B N 1
ATOM 5623 C CA . LYS B 1 206 ? 10.281 18.922 22.688 1 98.12 206 LYS B CA 1
ATOM 5624 C C . LYS B 1 206 ? 11.461 19.062 23.656 1 98.12 206 LYS B C 1
ATOM 5626 O O . LYS B 1 206 ? 11.281 19.453 24.797 1 98.12 206 LYS B O 1
ATOM 5631 N N . ILE B 1 207 ? 12.641 18.781 23.172 1 98.19 207 ILE B N 1
ATOM 5632 C CA . ILE B 1 207 ? 13.836 18.859 24 1 98.19 207 ILE B CA 1
ATOM 5633 C C . ILE B 1 207 ? 14.086 20.312 24.391 1 98.19 207 ILE B C 1
ATOM 5635 O O . ILE B 1 207 ? 14.438 20.609 25.547 1 98.19 207 ILE B O 1
ATOM 5639 N N . MET B 1 208 ? 13.914 21.188 23.484 1 98.31 208 MET B N 1
ATOM 5640 C CA . MET B 1 208 ? 14.078 22.609 23.719 1 98.31 208 MET B CA 1
ATOM 5641 C C . MET B 1 208 ? 13.125 23.094 24.812 1 98.31 208 MET B C 1
ATOM 5643 O O . MET B 1 208 ? 13.539 23.781 25.75 1 98.31 208 MET B O 1
ATOM 5647 N N . ALA B 1 209 ? 11.875 22.734 24.75 1 98.56 209 ALA B N 1
ATOM 5648 C CA . ALA B 1 209 ? 10.859 23.125 25.719 1 98.56 209 ALA B CA 1
ATOM 5649 C C . ALA B 1 209 ? 11.195 22.578 27.109 1 98.56 209 ALA B C 1
ATOM 5651 O O . ALA B 1 209 ? 11.031 23.266 28.109 1 98.56 209 ALA B O 1
ATOM 5652 N N . GLU B 1 210 ? 11.641 21.328 27.125 1 98.38 210 GLU B N 1
ATOM 5653 C CA . GLU B 1 210 ? 12.016 20.703 28.391 1 98.38 210 GLU B CA 1
ATOM 5654 C C . GLU B 1 210 ? 13.172 21.453 29.047 1 98.38 210 GLU B C 1
ATOM 5656 O O . GLU B 1 210 ? 13.18 21.641 30.266 1 98.38 210 GLU B O 1
ATOM 5661 N N . GLU B 1 211 ? 14.133 21.797 28.266 1 98.19 211 GLU B N 1
ATOM 5662 C CA . GLU B 1 211 ? 15.281 22.531 28.797 1 98.19 211 GLU B CA 1
ATOM 5663 C C . GLU B 1 211 ? 14.852 23.906 29.344 1 98.19 211 GLU B C 1
ATOM 5665 O O . GLU B 1 211 ? 15.312 24.312 30.406 1 98.19 211 GLU B O 1
ATOM 5670 N N . LEU B 1 212 ? 14.047 24.625 28.641 1 98.5 212 LEU B N 1
ATOM 5671 C CA . LEU B 1 212 ? 13.562 25.922 29.109 1 98.5 212 LEU B CA 1
ATOM 5672 C C . LEU B 1 212 ? 12.742 25.781 30.375 1 98.5 212 LEU B C 1
ATOM 5674 O O . LEU B 1 212 ? 12.812 26.625 31.266 1 98.5 212 LEU B O 1
ATOM 5678 N N . LYS B 1 213 ? 11.961 24.75 30.438 1 98.31 213 LYS B N 1
ATOM 5679 C CA . LYS B 1 213 ? 11.219 24.453 31.656 1 98.31 213 LYS B CA 1
ATOM 5680 C C . LYS B 1 213 ? 12.164 24.234 32.844 1 98.31 213 LYS B C 1
ATOM 5682 O O . LYS B 1 213 ? 11.93 24.75 33.938 1 98.31 213 LYS B O 1
ATOM 5687 N N . ASN B 1 214 ? 13.219 23.5 32.562 1 98.19 214 ASN B N 1
ATOM 5688 C CA . ASN B 1 214 ? 14.211 23.234 33.594 1 98.19 214 ASN B CA 1
ATOM 5689 C C . ASN B 1 214 ? 14.875 24.516 34.094 1 98.19 214 ASN B C 1
ATOM 5691 O O . ASN B 1 214 ? 15.242 24.625 35.25 1 98.19 214 ASN B O 1
ATOM 5695 N N . ARG B 1 215 ? 14.984 25.422 33.188 1 97.75 215 ARG B N 1
ATOM 5696 C CA . ARG B 1 215 ? 15.562 26.719 33.531 1 97.75 215 ARG B CA 1
ATOM 5697 C C . ARG B 1 215 ? 14.531 27.641 34.156 1 97.75 215 ARG B C 1
ATOM 5699 O O . ARG B 1 215 ? 14.805 28.812 34.406 1 97.75 215 ARG B O 1
ATOM 5706 N N . LYS B 1 216 ? 13.32 27.141 34.312 1 97.19 216 LYS B N 1
ATOM 5707 C CA . LYS B 1 216 ? 12.211 27.844 34.969 1 97.19 216 LYS B CA 1
ATOM 5708 C C . LYS B 1 216 ? 11.805 29.078 34.188 1 97.19 216 LYS B C 1
ATOM 5710 O O . LYS B 1 216 ? 11.445 30.109 34.75 1 97.19 216 LYS B O 1
ATOM 5715 N N . VAL B 1 217 ? 11.938 28.953 32.906 1 97.5 217 VAL B N 1
ATOM 5716 C CA . VAL B 1 217 ? 11.508 30.031 32.031 1 97.5 217 VAL B CA 1
ATOM 5717 C C . VAL B 1 217 ? 9.984 30.094 31.984 1 97.5 217 VAL B C 1
ATOM 5719 O O . VAL B 1 217 ? 9.32 29.062 31.891 1 97.5 217 VAL B O 1
ATOM 5722 N N . LYS B 1 218 ? 9.453 31.234 32.125 1 97.69 218 LYS B N 1
ATOM 5723 C CA . LYS B 1 218 ? 8.039 31.531 31.906 1 97.69 218 LYS B CA 1
ATOM 5724 C C . LYS B 1 218 ? 7.867 32.562 30.797 1 97.69 218 LYS B C 1
ATOM 5726 O O . LYS B 1 218 ? 8.633 33.531 30.734 1 97.69 218 LYS B O 1
ATOM 5731 N N . LEU B 1 219 ? 6.863 32.344 29.984 1 97.56 219 LEU B N 1
ATOM 5732 C CA . LEU B 1 219 ? 6.668 33.219 28.828 1 97.56 219 LEU B CA 1
ATOM 5733 C C . LEU B 1 219 ? 5.359 34 28.969 1 97.56 219 LEU B C 1
ATOM 5735 O O . LEU B 1 219 ? 4.352 33.469 29.422 1 97.56 219 LEU B O 1
ATOM 5739 N N . ALA B 1 220 ? 5.398 35.25 28.547 1 95.5 220 ALA B N 1
ATOM 5740 C CA . ALA B 1 220 ? 4.18 36.062 28.484 1 95.5 220 ALA B CA 1
ATOM 5741 C C . ALA B 1 220 ? 3.215 35.5 27.438 1 95.5 220 ALA B C 1
ATOM 5743 O O . ALA B 1 220 ? 2.004 35.438 27.656 1 95.5 220 ALA B O 1
ATOM 5744 N N . PHE B 1 221 ? 3.738 35.156 26.297 1 96.94 221 PHE B N 1
ATOM 5745 C CA . PHE B 1 221 ? 2.994 34.531 25.234 1 96.94 221 PHE B CA 1
ATOM 5746 C C . PHE B 1 221 ? 3.943 33.875 24.219 1 96.94 221 PHE B C 1
ATOM 5748 O O . PHE B 1 221 ? 5.152 34.125 24.266 1 96.94 221 PHE B O 1
ATOM 5755 N N . LEU B 1 222 ? 3.438 33.031 23.438 1 98.31 222 LEU B N 1
ATOM 5756 C CA . LEU B 1 222 ? 4.176 32.344 22.375 1 98.31 222 LEU B CA 1
ATOM 5757 C C . LEU B 1 222 ? 3.43 32.406 21.047 1 98.31 222 LEU B C 1
ATOM 5759 O O . LEU B 1 222 ? 2.209 32.25 21.016 1 98.31 222 LEU B O 1
ATOM 5763 N N . VAL B 1 223 ? 4.133 32.781 19.984 1 98.56 223 VAL B N 1
ATOM 5764 C CA . VAL B 1 223 ? 3.559 32.812 18.641 1 98.56 223 VAL B CA 1
ATOM 5765 C C . VAL B 1 223 ? 4.223 31.734 17.781 1 98.56 223 VAL B C 1
ATOM 5767 O O . VAL B 1 223 ? 5.453 31.672 17.688 1 98.56 223 VAL B O 1
ATOM 5770 N N . ASP B 1 224 ? 3.465 30.859 17.188 1 98.44 224 ASP B N 1
ATOM 5771 C CA . ASP B 1 224 ? 3.902 29.797 16.281 1 98.44 224 ASP B CA 1
ATOM 5772 C C . ASP B 1 224 ? 3.172 29.875 14.953 1 98.44 224 ASP B C 1
ATOM 5774 O O . ASP B 1 224 ? 2.279 30.719 14.773 1 98.44 224 ASP B O 1
ATOM 5778 N N . GLU B 1 225 ? 3.688 29.016 13.977 1 96.12 225 GLU B N 1
ATOM 5779 C CA . GLU B 1 225 ? 2.941 28.922 12.727 1 96.12 225 GLU B CA 1
ATOM 5780 C C . GLU B 1 225 ? 1.493 28.5 12.977 1 96.12 225 GLU B C 1
ATOM 5782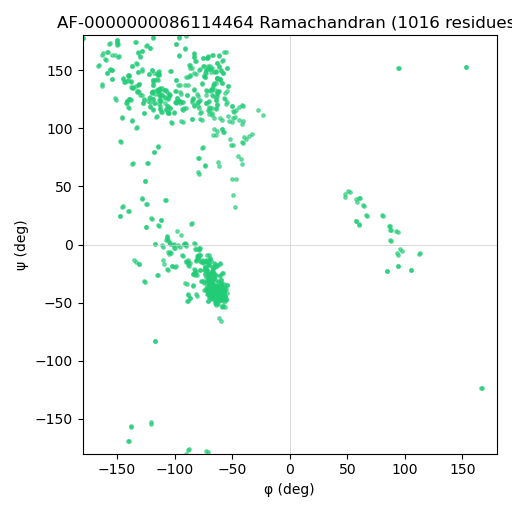 O O . GLU B 1 225 ? 1.152 28.062 14.078 1 96.12 225 GLU B O 1
ATOM 5787 N N . GLY B 1 226 ? 0.744 28.703 11.93 1 94.75 226 GLY B N 1
ATOM 5788 C CA . GLY B 1 226 ? -0.64 28.281 12.086 1 94.75 226 GLY B CA 1
ATOM 5789 C C . GLY B 1 226 ? -1.548 28.812 10.992 1 94.75 226 GLY B C 1
ATOM 5790 O O . GLY B 1 226 ? -1.276 28.609 9.805 1 94.75 226 GLY B O 1
ATOM 5791 N N . LEU B 1 227 ? -2.592 29.531 11.43 1 95.06 227 LEU B N 1
ATOM 5792 C CA . LEU B 1 227 ? -3.652 29.953 10.523 1 95.06 227 LEU B CA 1
ATOM 5793 C C . LEU B 1 227 ? -3.252 31.219 9.781 1 95.06 227 LEU B C 1
ATOM 5795 O O . LEU B 1 227 ? -2.555 32.062 10.328 1 95.06 227 LEU B O 1
ATOM 5799 N N . PRO B 1 228 ? -3.75 31.297 8.539 1 95.31 228 PRO B N 1
ATOM 5800 C CA . PRO B 1 228 ? -3.426 32.469 7.699 1 95.31 228 PRO B CA 1
ATOM 5801 C C . PRO B 1 228 ? -4.504 33.531 7.742 1 95.31 228 PRO B C 1
ATOM 5803 O O . PRO B 1 228 ? -5.469 33.406 8.508 1 95.31 228 PRO B O 1
ATOM 5806 N N . VAL B 1 229 ? -4.195 34.625 7.012 1 95.5 229 VAL B N 1
ATOM 5807 C CA . VAL B 1 229 ? -5.262 35.531 6.609 1 95.5 229 VAL B CA 1
ATOM 5808 C C . VAL B 1 229 ? -6.035 34.938 5.438 1 95.5 229 VAL B C 1
ATOM 5810 O O . VAL B 1 229 ? -5.492 34.781 4.34 1 95.5 229 VAL B O 1
ATOM 5813 N N . ILE B 1 230 ? -7.273 34.625 5.703 1 93.31 230 ILE B N 1
ATOM 5814 C CA . ILE B 1 230 ? -8.047 33.906 4.676 1 93.31 230 ILE B CA 1
ATOM 5815 C C . ILE B 1 230 ? -8.758 34.938 3.791 1 93.31 230 ILE B C 1
ATOM 5817 O O . ILE B 1 230 ? -9.273 35.938 4.285 1 93.31 230 ILE B O 1
ATOM 5821 N N . ASP B 1 231 ? -8.703 34.656 2.533 1 93.19 231 ASP B N 1
ATOM 5822 C CA . ASP B 1 231 ? -9.391 35.5 1.543 1 93.19 231 ASP B CA 1
ATOM 5823 C C . ASP B 1 231 ? -10.18 34.625 0.561 1 93.19 231 ASP B C 1
ATOM 5825 O O . ASP B 1 231 ? -9.602 34.031 -0.354 1 93.19 231 ASP B O 1
ATOM 5829 N N . GLY B 1 232 ? -11.5 34.562 0.823 1 88.69 232 GLY B N 1
ATOM 5830 C CA . GLY B 1 232 ? -12.352 33.844 -0.098 1 88.69 232 GLY B CA 1
ATOM 5831 C C . GLY B 1 232 ? -12.453 32.375 0.221 1 88.69 232 GLY B C 1
ATOM 5832 O O . GLY B 1 232 ? -12.906 31.578 -0.611 1 88.69 232 GLY B O 1
ATOM 5833 N N . ILE B 1 233 ? -12.047 31.906 1.3 1 85.69 233 ILE B N 1
ATOM 5834 C CA . ILE B 1 233 ? -12.07 30.5 1.693 1 85.69 233 ILE B CA 1
ATOM 5835 C C . ILE B 1 233 ? -13.414 30.172 2.322 1 85.69 233 ILE B C 1
ATOM 5837 O O . ILE B 1 233 ? -14 29.125 2.029 1 85.69 233 ILE B O 1
ATOM 5841 N N . ILE B 1 234 ? -13.883 31 3.209 1 85 234 ILE B N 1
ATOM 5842 C CA . ILE B 1 234 ? -15.211 30.859 3.789 1 85 234 ILE B CA 1
ATOM 5843 C C . ILE B 1 234 ? -16.219 31.625 2.949 1 85 234 ILE B C 1
ATOM 5845 O O . ILE B 1 234 ? -16.172 32.844 2.865 1 85 234 ILE B O 1
ATOM 5849 N N . PRO B 1 235 ? -17.141 30.906 2.396 1 83.31 235 PRO B N 1
ATOM 5850 C CA . PRO B 1 235 ? -18.125 31.594 1.544 1 83.31 235 PRO B CA 1
ATOM 5851 C C . PRO B 1 235 ? -18.953 32.625 2.303 1 83.31 235 PRO B C 1
ATOM 5853 O O . PRO B 1 235 ? -19.391 32.375 3.426 1 83.31 235 PRO B O 1
ATOM 5856 N N . GLY B 1 236 ? -19.031 33.844 1.658 1 86.88 236 GLY B N 1
ATOM 5857 C CA . GLY B 1 236 ? -19.891 34.875 2.227 1 86.88 236 GLY B CA 1
ATOM 5858 C C . GLY B 1 236 ? -19.109 35.969 2.918 1 86.88 236 GLY B C 1
ATOM 5859 O O . GLY B 1 236 ? -19.641 37.062 3.145 1 86.88 236 GLY B O 1
ATOM 5860 N N . LEU B 1 237 ? -17.922 35.625 3.285 1 87.62 237 LEU B N 1
ATOM 5861 C CA . LEU B 1 237 ? -17.094 36.688 3.852 1 87.62 237 LEU B CA 1
ATOM 5862 C C . LEU B 1 237 ? -16.703 37.688 2.783 1 87.62 237 LEU B C 1
ATOM 5864 O O . LEU B 1 237 ? -16.25 37.312 1.701 1 87.62 237 LEU B O 1
ATOM 5868 N N . ASN B 1 238 ? -16.828 38.906 3.039 1 86.5 238 ASN B N 1
ATOM 5869 C CA . ASN B 1 238 ? -16.656 39.938 2.018 1 86.5 238 ASN B CA 1
ATOM 5870 C C . ASN B 1 238 ? -15.289 40.594 2.123 1 86.5 238 ASN B C 1
ATOM 5872 O O . ASN B 1 238 ? -15.008 41.562 1.422 1 86.5 238 ASN B O 1
ATOM 5876 N N . CYS B 1 239 ? -14.461 40.188 3.07 1 89.12 239 CYS B N 1
ATOM 5877 C CA . CYS B 1 239 ? -13.117 40.719 3.24 1 89.12 239 CYS B CA 1
ATOM 5878 C C . CYS B 1 239 ? -12.18 39.656 3.805 1 89.12 239 CYS B C 1
ATOM 5880 O O . CYS B 1 239 ? -12.625 38.656 4.352 1 89.12 239 CYS B O 1
ATOM 5882 N N . PRO B 1 240 ? -10.852 39.875 3.658 1 92.94 240 PRO B N 1
ATOM 5883 C CA . PRO B 1 240 ? -9.914 38.969 4.316 1 92.94 240 PRO B CA 1
ATOM 5884 C C . PRO B 1 240 ? -10.039 39 5.84 1 92.94 240 PRO B C 1
ATOM 5886 O O . PRO B 1 240 ? -10.305 40.031 6.426 1 92.94 240 PRO B O 1
ATOM 5889 N N . VAL B 1 241 ? -9.891 37.875 6.406 1 93.06 241 VAL B N 1
ATOM 5890 C CA . VAL B 1 241 ? -9.953 37.75 7.859 1 93.06 241 VAL B CA 1
ATOM 5891 C C . VAL B 1 241 ? -8.727 37 8.367 1 93.06 241 VAL B C 1
ATOM 5893 O O . VAL B 1 241 ? -8.391 35.938 7.848 1 93.06 241 VAL B O 1
ATOM 5896 N N . ALA B 1 242 ? -8.086 37.625 9.336 1 95.38 242 ALA B N 1
ATOM 5897 C CA . ALA B 1 242 ? -6.961 36.969 9.977 1 95.38 242 ALA B CA 1
ATOM 5898 C C . ALA B 1 242 ? -7.445 36 11.078 1 95.38 242 ALA B C 1
ATOM 5900 O O . ALA B 1 242 ? -8.109 36.438 12.023 1 95.38 242 ALA B O 1
ATOM 5901 N N . LEU B 1 243 ? -7.137 34.781 10.938 1 94.69 243 LEU B N 1
ATOM 5902 C CA . LEU B 1 243 ? -7.512 33.812 11.953 1 94.69 243 LEU B CA 1
ATOM 5903 C C . LEU B 1 243 ? -6.348 33.531 12.898 1 94.69 243 LEU B C 1
ATOM 5905 O O . LEU B 1 243 ? -5.246 33.188 12.445 1 94.69 243 LEU B O 1
ATOM 5909 N N . ILE B 1 244 ? -6.586 33.688 14.195 1 96.31 244 ILE B N 1
ATOM 5910 C CA . ILE B 1 244 ? -5.574 33.406 15.211 1 96.31 244 ILE B CA 1
ATOM 5911 C C . ILE B 1 244 ? -5.93 32.125 15.961 1 96.31 244 ILE B C 1
ATOM 5913 O O . ILE B 1 244 ? -6.941 32.062 16.672 1 96.31 244 ILE B O 1
ATOM 5917 N N . GLY B 1 245 ? -5.074 31.156 15.797 1 97.06 245 GLY B N 1
ATOM 5918 C CA . GLY B 1 245 ? -5.305 29.922 16.531 1 97.06 245 GLY B CA 1
ATOM 5919 C C . GLY B 1 245 ? -5.086 30.047 18.016 1 97.06 245 GLY B C 1
ATOM 5920 O O . GLY B 1 245 ? -3.959 30.281 18.469 1 97.06 245 GLY B O 1
ATOM 5921 N N . ILE B 1 246 ? -6.176 29.875 18.781 1 96.88 246 ILE B N 1
ATOM 5922 C CA . ILE B 1 246 ? -6.09 30.016 20.219 1 96.88 246 ILE B CA 1
ATOM 5923 C C . ILE B 1 246 ? -6.074 28.625 20.875 1 96.88 246 ILE B C 1
ATOM 5925 O O . ILE B 1 246 ? -5.969 28.516 22.094 1 96.88 246 ILE B O 1
ATOM 5929 N N . THR B 1 247 ? -6.273 27.641 20.109 1 97 247 THR B N 1
ATOM 5930 C CA . THR B 1 247 ? -6.098 26.25 20.469 1 97 247 THR B CA 1
ATOM 5931 C C . THR B 1 247 ? -5.688 25.422 19.234 1 97 247 THR B C 1
ATOM 5933 O O . THR B 1 247 ? -5.586 25.969 18.141 1 97 247 THR B O 1
ATOM 5936 N N . GLU B 1 248 ? -5.387 24.156 19.5 1 97.31 248 GLU B N 1
ATOM 5937 C CA . GLU B 1 248 ? -4.91 23.25 18.469 1 97.31 248 GLU B CA 1
ATOM 5938 C C . GLU B 1 248 ? -5.57 21.891 18.578 1 97.31 248 GLU B C 1
ATOM 5940 O O . GLU B 1 248 ? -5.719 21.359 19.688 1 97.31 248 GLU B O 1
ATOM 5945 N N . LYS B 1 249 ? -5.973 21.422 17.406 1 97.81 249 LYS B N 1
ATOM 5946 C CA . LYS B 1 249 ? -6.562 20.078 17.406 1 97.81 249 LYS B CA 1
ATOM 5947 C C . LYS B 1 249 ? -5.57 19.047 17.922 1 97.81 249 LYS B C 1
ATOM 5949 O O . LYS B 1 249 ? -4.359 19.203 17.766 1 97.81 249 LYS B O 1
ATOM 5954 N N . GLY B 1 250 ? -6.191 17.969 18.562 1 98.06 250 GLY B N 1
ATOM 5955 C CA . GLY B 1 250 ? -5.363 16.828 18.891 1 98.06 250 GLY B CA 1
ATOM 5956 C C . GLY B 1 250 ? -4.969 16.016 17.672 1 98.06 250 GLY B C 1
ATOM 5957 O O . GLY B 1 250 ? -5.289 16.391 16.531 1 98.06 250 GLY B O 1
ATOM 5958 N N . SER B 1 251 ? -4.254 14.945 17.953 1 98.19 251 SER B N 1
ATOM 5959 C CA . SER B 1 251 ? -3.795 14.094 16.859 1 98.19 251 SER B CA 1
ATOM 5960 C C . SER B 1 251 ? -3.777 12.625 17.266 1 98.19 251 SER B C 1
ATOM 5962 O O . SER B 1 251 ? -3.527 12.305 18.438 1 98.19 251 SER B O 1
ATOM 5964 N N . LEU B 1 252 ? -4.117 11.828 16.359 1 98.12 252 LEU B N 1
ATOM 5965 C CA . LEU B 1 252 ? -3.992 10.375 16.484 1 98.12 252 LEU B CA 1
ATOM 5966 C C . LEU B 1 252 ? -3.535 9.766 15.156 1 98.12 252 LEU B C 1
ATOM 5968 O O . LEU B 1 252 ? -4.18 9.953 14.125 1 98.12 252 LEU B O 1
ATOM 5972 N N . THR B 1 253 ? -2.385 9.141 15.195 1 97.69 253 THR B N 1
ATOM 5973 C CA . THR B 1 253 ? -1.927 8.352 14.055 1 97.69 253 THR B CA 1
ATOM 5974 C C . THR B 1 253 ? -2.031 6.859 14.352 1 97.69 253 THR B C 1
ATOM 5976 O O . THR B 1 253 ? -1.369 6.355 15.266 1 97.69 253 THR B O 1
ATOM 5979 N N . LEU B 1 254 ? -2.809 6.207 13.57 1 98.19 254 LEU B N 1
ATOM 5980 C CA . LEU B 1 254 ? -3.086 4.789 13.781 1 98.19 254 LEU B CA 1
ATOM 5981 C C . LEU B 1 254 ? -2.539 3.949 12.633 1 98.19 254 LEU B C 1
ATOM 5983 O O . LEU B 1 254 ? -2.676 4.32 11.469 1 98.19 254 LEU B O 1
ATOM 5987 N N . LYS B 1 255 ? -1.877 2.91 13.008 1 98.31 255 LYS B N 1
ATOM 5988 C CA . LYS B 1 255 ? -1.515 1.877 12.039 1 98.31 255 LYS B CA 1
ATOM 5989 C C . LYS B 1 255 ? -2.469 0.689 12.117 1 98.31 255 LYS B C 1
ATOM 5991 O O . LYS B 1 255 ? -2.656 0.108 13.188 1 98.31 255 LYS B O 1
ATOM 5996 N N . LEU B 1 256 ? -3.092 0.358 11.039 1 98.81 256 LEU B N 1
ATOM 5997 C CA . LEU B 1 256 ? -3.941 -0.821 10.906 1 98.81 256 LEU B CA 1
ATOM 5998 C C . LEU B 1 256 ? -3.189 -1.96 10.227 1 98.81 256 LEU B C 1
ATOM 6000 O O . LEU B 1 256 ? -2.518 -1.748 9.219 1 98.81 256 LEU B O 1
ATOM 6004 N N . THR B 1 257 ? -3.281 -3.143 10.82 1 98.75 257 THR B N 1
ATOM 6005 C CA . THR B 1 257 ? -2.58 -4.297 10.266 1 98.75 257 THR B CA 1
ATOM 6006 C C . THR B 1 257 ? -3.512 -5.504 10.172 1 98.75 257 THR B C 1
ATOM 6008 O O . THR B 1 257 ? -4.25 -5.797 11.117 1 98.75 257 THR B O 1
ATOM 6011 N N . VAL B 1 258 ? -3.516 -6.141 9.047 1 98.56 258 VAL B N 1
ATOM 6012 C CA . VAL B 1 258 ? -4.172 -7.43 8.875 1 98.56 258 VAL B CA 1
ATOM 6013 C C . VAL B 1 258 ? -3.139 -8.484 8.477 1 98.56 258 VAL B C 1
ATOM 6015 O O . VAL B 1 258 ? -2.387 -8.297 7.516 1 98.56 258 VAL B O 1
ATOM 6018 N N . ASN B 1 259 ? -3.094 -9.555 9.242 1 95.94 259 ASN B N 1
ATOM 6019 C CA . ASN B 1 259 ? -2.195 -10.664 8.953 1 95.94 259 ASN B CA 1
ATOM 6020 C C . ASN B 1 259 ? -2.963 -11.891 8.461 1 95.94 259 ASN B C 1
ATOM 6022 O O . ASN B 1 259 ? -4.031 -12.211 8.977 1 95.94 259 ASN B O 1
ATOM 6026 N N . GLY B 1 260 ? -2.471 -12.477 7.383 1 91.44 260 GLY B N 1
ATOM 6027 C CA . GLY B 1 260 ? -2.951 -13.734 6.82 1 91.44 260 GLY B CA 1
ATOM 6028 C C . GLY B 1 260 ? -1.831 -14.656 6.375 1 91.44 260 GLY B C 1
ATOM 6029 O O . GLY B 1 260 ? -0.756 -14.672 6.977 1 91.44 260 GLY B O 1
ATOM 6030 N N . SER B 1 261 ? -2.133 -15.508 5.488 1 86.88 261 SER B N 1
ATOM 6031 C CA . SER B 1 261 ? -1.136 -16.438 4.965 1 86.88 261 SER B CA 1
ATOM 6032 C C . SER B 1 261 ? -0.818 -16.141 3.502 1 86.88 261 SER B C 1
ATOM 6034 O O . SER B 1 261 ? -1.714 -15.805 2.723 1 86.88 261 SER B O 1
ATOM 6036 N N . PRO B 1 262 ? 0.49 -16.156 3.283 1 87.62 262 PRO B N 1
ATOM 6037 C CA . PRO B 1 262 ? 0.804 -16.047 1.856 1 87.62 262 PRO B CA 1
ATOM 6038 C C . PRO B 1 262 ? 0.359 -17.266 1.058 1 87.62 262 PRO B C 1
ATOM 6040 O O . PRO B 1 262 ? 0.052 -18.312 1.64 1 87.62 262 PRO B O 1
ATOM 6043 N N . GLY B 1 263 ? 0.297 -17.094 -0.263 1 88.75 263 GLY B N 1
ATOM 6044 C CA . GLY B 1 263 ? -0.102 -18.203 -1.104 1 88.75 263 GLY B CA 1
ATOM 6045 C C . GLY B 1 263 ? -0.12 -17.859 -2.582 1 88.75 263 GLY B C 1
ATOM 6046 O O . GLY B 1 263 ? 0.206 -16.734 -2.967 1 88.75 263 GLY B O 1
ATOM 6047 N N . HIS B 1 264 ? -0.432 -18.906 -3.32 1 91.62 264 HIS B N 1
ATOM 6048 C CA . HIS B 1 264 ? -0.516 -18.766 -4.77 1 91.62 264 HIS B CA 1
ATOM 6049 C C . HIS B 1 264 ? -1.804 -18.062 -5.184 1 91.62 264 HIS B C 1
ATOM 6051 O O . HIS B 1 264 ? -2.877 -18.359 -4.652 1 91.62 264 HIS B O 1
ATOM 6057 N N . SER B 1 265 ? -1.711 -17.156 -6.148 1 94.62 265 SER B N 1
ATOM 6058 C CA . SER B 1 265 ? -2.859 -16.344 -6.547 1 94.62 265 SER B CA 1
ATOM 6059 C C . SER B 1 265 ? -3.879 -17.172 -7.32 1 94.62 265 SER B C 1
ATOM 6061 O O . SER B 1 265 ? -5.02 -16.75 -7.504 1 94.62 265 SER B O 1
ATOM 6063 N N . SER B 1 266 ? -3.535 -18.375 -7.777 1 94.19 266 SER B N 1
ATOM 6064 C CA . SER B 1 266 ? -4.445 -19.203 -8.547 1 94.19 266 SER B CA 1
ATOM 6065 C C . SER B 1 266 ? -5.531 -19.812 -7.656 1 94.19 266 SER B C 1
ATOM 6067 O O . SER B 1 266 ? -6.531 -20.328 -8.148 1 94.19 266 SER B O 1
ATOM 6069 N N . PHE B 1 267 ? -5.332 -19.875 -6.406 1 93.19 267 PHE B N 1
ATOM 6070 C CA . PHE B 1 267 ? -6.359 -20.297 -5.465 1 93.19 267 PHE B CA 1
ATOM 6071 C C . PHE B 1 267 ? -6.375 -19.391 -4.238 1 93.19 267 PHE B C 1
ATOM 6073 O O . PHE B 1 267 ? -6.113 -19.844 -3.121 1 93.19 267 PHE B O 1
ATOM 6080 N N . PRO B 1 268 ? -6.801 -18.188 -4.438 1 94.62 268 PRO B N 1
ATOM 6081 C CA . PRO B 1 268 ? -6.797 -17.172 -3.381 1 94.62 268 PRO B CA 1
ATOM 6082 C C . PRO B 1 268 ? -7.781 -17.5 -2.258 1 94.62 268 PRO B C 1
ATOM 6084 O O . PRO B 1 268 ? -8.75 -18.234 -2.469 1 94.62 268 PRO B O 1
ATOM 6087 N N . PRO B 1 269 ? -7.449 -17.031 -1.087 1 93.31 269 PRO B N 1
ATOM 6088 C CA . PRO B 1 269 ? -8.438 -17.156 -0.012 1 93.31 269 PRO B CA 1
ATOM 6089 C C . PRO B 1 269 ? -9.727 -16.406 -0.303 1 93.31 269 PRO B C 1
ATOM 6091 O O . PRO B 1 269 ? -9.75 -15.516 -1.151 1 93.31 269 PRO B O 1
ATOM 6094 N N . LEU B 1 270 ? -10.734 -16.781 0.441 1 91.69 270 LEU B N 1
ATOM 6095 C CA . LEU B 1 270 ? -12.016 -16.125 0.282 1 91.69 270 LEU B CA 1
ATOM 6096 C C . LEU B 1 270 ? -11.93 -14.656 0.706 1 91.69 270 LEU B C 1
ATOM 6098 O O . LEU B 1 270 ? -12.539 -13.789 0.086 1 91.69 270 LEU B O 1
ATOM 6102 N N . GLU B 1 271 ? -11.18 -14.477 1.753 1 94.75 271 GLU B N 1
ATOM 6103 C CA . GLU B 1 271 ? -10.883 -13.125 2.229 1 94.75 271 GLU B CA 1
ATOM 6104 C C . GLU B 1 271 ? -9.383 -12.914 2.398 1 94.75 271 GLU B C 1
ATOM 6106 O O . GLU B 1 271 ? -8.734 -13.617 3.182 1 94.75 271 GLU B O 1
ATOM 6111 N N . SER B 1 272 ? -8.914 -11.953 1.712 1 97 272 SER B N 1
ATOM 6112 C CA . SER B 1 272 ? -7.484 -11.664 1.751 1 97 272 SER B CA 1
ATOM 6113 C C . SER B 1 272 ? -7.176 -10.555 2.748 1 97 272 SER B C 1
ATOM 6115 O O . SER B 1 272 ? -8.078 -9.852 3.205 1 97 272 SER B O 1
ATOM 6117 N N . SER B 1 273 ? -5.887 -10.469 3.111 1 97.94 273 SER B N 1
ATOM 6118 C CA . SER B 1 273 ? -5.453 -9.375 3.973 1 97.94 273 SER B CA 1
ATOM 6119 C C . SER B 1 273 ? -5.793 -8.016 3.359 1 97.94 273 SER B C 1
ATOM 6121 O O . SER B 1 273 ? -6.258 -7.113 4.055 1 97.94 273 SER B O 1
ATOM 6123 N N . ILE B 1 274 ? -5.605 -7.875 2.053 1 98.56 274 ILE B N 1
ATOM 6124 C CA . ILE B 1 274 ? -5.922 -6.637 1.349 1 98.56 274 ILE B CA 1
ATOM 6125 C C . ILE B 1 274 ? -7.426 -6.383 1.404 1 98.56 274 ILE B C 1
ATOM 6127 O O . ILE B 1 274 ? -7.863 -5.262 1.682 1 98.56 274 ILE B O 1
ATOM 6131 N N . GLY B 1 275 ? -8.219 -7.434 1.146 1 98.25 275 GLY B N 1
ATOM 6132 C CA . GLY B 1 275 ? -9.664 -7.277 1.16 1 98.25 275 GLY B CA 1
ATOM 6133 C C . GLY B 1 275 ? -10.203 -6.848 2.51 1 98.25 275 GLY B C 1
ATOM 6134 O O . GLY B 1 275 ? -11.016 -5.918 2.596 1 98.25 275 GLY B O 1
ATOM 6135 N N . ILE B 1 276 ? -9.734 -7.453 3.539 1 98.38 276 ILE B N 1
ATOM 6136 C CA . ILE B 1 276 ? -10.18 -7.172 4.898 1 98.38 276 ILE B CA 1
ATOM 6137 C C . ILE B 1 276 ? -9.812 -5.738 5.273 1 98.38 276 ILE B C 1
ATOM 6139 O O . ILE B 1 276 ? -10.656 -4.98 5.762 1 98.38 276 ILE B O 1
ATOM 6143 N N . LEU B 1 277 ? -8.578 -5.387 5.02 1 98.81 277 LEU B N 1
ATOM 6144 C CA . LEU B 1 277 ? -8.109 -4.051 5.379 1 98.81 277 LEU B CA 1
ATOM 6145 C C . LEU B 1 277 ? -8.82 -2.988 4.543 1 98.81 277 LEU B C 1
ATOM 6147 O O . LEU B 1 277 ? -9.156 -1.915 5.051 1 98.81 277 LEU B O 1
ATOM 6151 N N . SER B 1 278 ? -9.031 -3.26 3.26 1 98.69 278 SER B N 1
ATOM 6152 C CA . SER B 1 278 ? -9.719 -2.326 2.377 1 98.69 278 SER B CA 1
ATOM 6153 C C . SER B 1 278 ? -11.141 -2.061 2.859 1 98.69 278 SER B C 1
ATOM 6155 O O . SER B 1 278 ? -11.617 -0.923 2.818 1 98.69 278 SER B O 1
ATOM 6157 N N . ALA B 1 279 ? -11.805 -3.074 3.275 1 98.12 279 ALA B N 1
ATOM 6158 C CA . ALA B 1 279 ? -13.156 -2.9 3.816 1 98.12 279 ALA B CA 1
ATOM 6159 C C . ALA B 1 279 ? -13.133 -2.008 5.055 1 98.12 279 ALA B C 1
ATOM 6161 O O . ALA B 1 279 ? -13.992 -1.133 5.211 1 98.12 279 ALA B O 1
ATOM 6162 N N . ALA B 1 280 ? -12.164 -2.197 5.898 1 98.44 280 ALA B N 1
ATOM 6163 C CA . ALA B 1 280 ? -12.039 -1.422 7.133 1 98.44 280 ALA B CA 1
ATOM 6164 C C . ALA B 1 280 ? -11.789 0.053 6.828 1 98.44 280 ALA B C 1
ATOM 6166 O O . ALA B 1 280 ? -12.469 0.928 7.367 1 98.44 280 ALA B O 1
ATOM 6167 N N . VAL B 1 281 ? -10.836 0.324 5.98 1 98.25 281 VAL B N 1
ATOM 6168 C CA . VAL B 1 281 ? -10.438 1.697 5.68 1 98.25 281 VAL B CA 1
ATOM 6169 C C . VAL B 1 281 ? -11.562 2.406 4.926 1 98.25 281 VAL B C 1
ATOM 6171 O O . VAL B 1 281 ? -11.797 3.598 5.133 1 98.25 281 VAL B O 1
ATOM 6174 N N . SER B 1 282 ? -12.219 1.676 4.043 1 96.81 282 SER B N 1
ATOM 6175 C CA . SER B 1 282 ? -13.367 2.234 3.338 1 96.81 282 SER B CA 1
ATOM 6176 C C . SER B 1 282 ? -14.477 2.623 4.312 1 96.81 282 SER B C 1
ATOM 6178 O O . SER B 1 282 ? -15.086 3.688 4.18 1 96.81 282 SER B O 1
ATOM 6180 N N . ARG B 1 283 ? -14.719 1.818 5.285 1 97.19 283 ARG B N 1
ATOM 6181 C CA . ARG B 1 283 ? -15.734 2.107 6.297 1 97.19 283 ARG B CA 1
ATOM 6182 C C . ARG B 1 283 ? -15.367 3.357 7.09 1 97.19 283 ARG B C 1
ATOM 6184 O O . ARG B 1 283 ? -16.234 4.176 7.398 1 97.19 283 ARG B O 1
ATOM 6191 N N . LEU B 1 284 ? -14.172 3.49 7.422 1 98.06 284 LEU B N 1
ATOM 6192 C CA . LEU B 1 284 ? -13.719 4.648 8.188 1 98.06 284 LEU B CA 1
ATOM 6193 C C . LEU B 1 284 ? -13.977 5.941 7.414 1 98.06 284 LEU B C 1
ATOM 6195 O O . LEU B 1 284 ? -14.477 6.914 7.977 1 98.06 284 LEU B O 1
ATOM 6199 N N . GLU B 1 285 ? -13.57 5.906 6.125 1 96.94 285 GLU B N 1
ATOM 6200 C CA . GLU B 1 285 ? -13.711 7.129 5.34 1 96.94 285 GLU B CA 1
ATOM 6201 C C . GLU B 1 285 ? -15.172 7.438 5.047 1 96.94 285 GLU B C 1
ATOM 6203 O O . GLU B 1 285 ? -15.57 8.602 4.98 1 96.94 285 GLU B O 1
ATOM 6208 N N . GLN B 1 286 ? -16.016 6.414 4.914 1 95.75 286 GLN B N 1
ATOM 6209 C CA . GLN B 1 286 ? -17.422 6.586 4.57 1 95.75 286 GLN B CA 1
ATOM 6210 C C . GLN B 1 286 ? -18.25 6.957 5.801 1 95.75 286 GLN B C 1
ATOM 6212 O O . GLN B 1 286 ? -19.406 7.395 5.68 1 95.75 286 GLN B O 1
ATOM 6217 N N . ASN B 1 287 ? -17.672 6.785 6.945 1 97.19 287 ASN B N 1
ATOM 6218 C CA . ASN B 1 287 ? -18.328 7.148 8.203 1 97.19 287 ASN B CA 1
ATOM 6219 C C . ASN B 1 287 ? -17.547 8.227 8.945 1 97.19 287 ASN B C 1
ATOM 6221 O O . ASN B 1 287 ? -16.906 7.945 9.953 1 97.19 287 ASN B O 1
ATOM 6225 N N . PRO B 1 288 ? -17.719 9.445 8.523 1 96.25 288 PRO B N 1
ATOM 6226 C CA . PRO B 1 288 ? -16.969 10.539 9.156 1 96.25 288 PRO B CA 1
ATOM 6227 C C . PRO B 1 288 ? -17.281 10.688 10.641 1 96.25 288 PRO B C 1
ATOM 6229 O O . PRO B 1 288 ? -18.375 10.305 11.086 1 96.25 288 PRO B O 1
ATOM 6232 N N . MET B 1 289 ? -16.359 11.203 11.367 1 97.94 289 MET B N 1
ATOM 6233 C CA . MET B 1 289 ? -16.531 11.492 12.789 1 97.94 289 MET B CA 1
ATOM 6234 C C . MET B 1 289 ? -17.688 12.453 13.016 1 97.94 289 MET B C 1
ATOM 6236 O O . MET B 1 289 ? -18.078 13.18 12.102 1 97.94 289 MET B O 1
ATOM 6240 N N . PRO B 1 290 ? -18.234 12.469 14.172 1 96.88 290 PRO B N 1
ATOM 6241 C CA . PRO B 1 290 ? -19.391 13.328 14.453 1 96.88 290 PRO B CA 1
ATOM 6242 C C . PRO B 1 290 ? -19.094 14.812 14.266 1 96.88 290 PRO B C 1
ATOM 6244 O O . PRO B 1 290 ? -17.984 15.258 14.586 1 96.88 290 PRO B O 1
ATOM 6247 N N . ASN B 1 291 ? -20.109 15.477 13.734 1 95.44 291 ASN B N 1
ATOM 6248 C CA . ASN B 1 291 ? -20.047 16.938 13.672 1 95.44 291 ASN B CA 1
ATOM 6249 C C . ASN B 1 291 ? -20.109 17.562 15.062 1 95.44 291 ASN B C 1
ATOM 6251 O O . ASN B 1 291 ? -21.016 17.25 15.844 1 95.44 291 ASN B O 1
ATOM 6255 N N . LYS B 1 292 ? -19.141 18.438 15.336 1 95.06 292 LYS B N 1
ATOM 6256 C CA . LYS B 1 292 ? -19.047 19.016 16.672 1 95.06 292 LYS B CA 1
ATOM 6257 C C . LYS B 1 292 ? -19.172 20.531 16.641 1 95.06 292 LYS B C 1
ATOM 6259 O O . LYS B 1 292 ? -18.766 21.219 17.578 1 95.06 292 LYS B O 1
ATOM 6264 N N . PHE B 1 293 ? -19.781 21.031 15.594 1 93.19 293 PHE B N 1
ATOM 6265 C CA . PHE B 1 293 ? -19.953 22.469 15.461 1 93.19 293 PHE B CA 1
ATOM 6266 C C . PHE B 1 293 ? -20.703 23.031 16.656 1 93.19 293 PHE B C 1
ATOM 6268 O O . PHE B 1 293 ? -21.781 22.547 17 1 93.19 293 PHE B O 1
ATOM 6275 N N . GLY B 1 294 ? -20.062 24.031 17.266 1 89.19 294 GLY B N 1
ATOM 6276 C CA . GLY B 1 294 ? -20.688 24.688 18.406 1 89.19 294 GLY B CA 1
ATOM 6277 C C . GLY B 1 294 ? -20.234 24.141 19.75 1 89.19 294 GLY B C 1
ATOM 6278 O O . GLY B 1 294 ? -20.547 24.703 20.797 1 89.19 294 GLY B O 1
ATOM 6279 N N . GLU B 1 295 ? -19.469 23.172 19.703 1 90.69 295 GLU B N 1
ATOM 6280 C CA . GLU B 1 295 ? -19.031 22.547 20.938 1 90.69 295 GLU B CA 1
ATOM 6281 C C . GLU B 1 295 ? -17.578 22.906 21.25 1 90.69 295 GLU B C 1
ATOM 6283 O O . GLU B 1 295 ? -17.031 22.469 22.266 1 90.69 295 GLU B O 1
ATOM 6288 N N . GLY B 1 296 ? -17.047 23.766 20.375 1 85.38 296 GLY B N 1
ATOM 6289 C CA . GLY B 1 296 ? -15.672 24.188 20.562 1 85.38 296 GLY B CA 1
ATOM 6290 C C . GLY B 1 296 ? -15.445 25.656 20.266 1 85.38 296 GLY B C 1
ATOM 6291 O O . GLY B 1 296 ? -16.406 26.422 20.172 1 85.38 296 GLY B O 1
ATOM 6292 N N . PRO B 1 297 ? -14.195 26.031 20.203 1 84.94 297 PRO B N 1
ATOM 6293 C CA . PRO B 1 297 ? -13.867 27.453 20.047 1 84.94 297 PRO B CA 1
ATOM 6294 C C . PRO B 1 297 ? -14.211 28 18.672 1 84.94 297 PRO B C 1
ATOM 6296 O O . PRO B 1 297 ? -14.203 29.203 18.453 1 84.94 297 PRO B O 1
ATOM 6299 N N . GLU B 1 298 ? -14.578 27.109 17.719 1 85.94 298 GLU B N 1
ATOM 6300 C CA . GLU B 1 298 ? -14.891 27.562 16.375 1 85.94 298 GLU B CA 1
ATOM 6301 C C . GLU B 1 298 ? -16.141 28.422 16.359 1 85.94 298 GLU B C 1
ATOM 6303 O O . GLU B 1 298 ? -16.312 29.266 15.469 1 85.94 298 GLU B O 1
ATOM 6308 N N . ARG B 1 299 ? -16.984 28.25 17.328 1 83.19 299 ARG B N 1
ATOM 6309 C CA . ARG B 1 299 ? -18.188 29.062 17.406 1 83.19 299 ARG B CA 1
ATOM 6310 C C . ARG B 1 299 ? -17.828 30.531 17.594 1 83.19 299 ARG B C 1
ATOM 6312 O O . ARG B 1 299 ? -18.422 31.406 16.953 1 83.19 299 ARG B O 1
ATOM 6319 N N . ALA B 1 300 ? -16.859 30.766 18.422 1 82.44 300 ALA B N 1
ATOM 6320 C CA . ALA B 1 300 ? -16.422 32.125 18.688 1 82.44 300 ALA B CA 1
ATOM 6321 C C . ALA B 1 300 ? -15.867 32.781 17.422 1 82.44 300 ALA B C 1
ATOM 6323 O O . ALA B 1 300 ? -16.062 33.969 17.203 1 82.44 300 ALA B O 1
ATOM 6324 N N . MET B 1 301 ? -15.234 32 16.656 1 87.12 301 MET B N 1
ATOM 6325 C CA . MET B 1 301 ? -14.688 32.531 15.398 1 87.12 301 MET B CA 1
ATOM 6326 C C . MET B 1 301 ? -15.789 33.094 14.523 1 87.12 301 MET B C 1
ATOM 6328 O O . MET B 1 301 ? -15.703 34.25 14.078 1 87.12 301 MET B O 1
ATOM 6332 N N . PHE B 1 302 ? -16.828 32.406 14.359 1 85.19 302 PHE B N 1
ATOM 6333 C CA . PHE B 1 302 ? -17.906 32.812 13.453 1 85.19 302 PHE B CA 1
ATOM 6334 C C . PHE B 1 302 ? -18.703 33.938 14.047 1 85.19 302 PHE B C 1
ATOM 6336 O O . PHE B 1 302 ? -19.172 34.844 13.312 1 85.19 302 PHE B O 1
ATOM 6343 N N . GLU B 1 303 ? -18.781 33.938 15.328 1 82.62 303 GLU B N 1
ATOM 6344 C CA . GLU B 1 303 ? -19.484 35.062 15.992 1 82.62 303 GLU B CA 1
ATOM 6345 C C . GLU B 1 303 ? -18.703 36.344 15.852 1 82.62 303 GLU B C 1
ATOM 6347 O O . GLU B 1 303 ? -19.297 37.406 15.648 1 82.62 303 GLU B O 1
ATOM 6352 N N . HIS B 1 304 ? -17.438 36.25 15.891 1 83.56 304 HIS B N 1
ATOM 6353 C CA . HIS B 1 304 ? -16.578 37.406 15.836 1 83.56 304 HIS B CA 1
ATOM 6354 C C . HIS B 1 304 ? -16.625 38.062 14.461 1 83.56 304 HIS B C 1
ATOM 6356 O O . HIS B 1 304 ? -16.453 39.281 14.336 1 83.56 304 HIS B O 1
ATOM 6362 N N . VAL B 1 305 ? -16.906 37.281 13.477 1 87.19 305 VAL B N 1
ATOM 6363 C CA . VAL B 1 305 ? -16.828 37.844 12.141 1 87.19 305 VAL B CA 1
ATOM 6364 C C . VAL B 1 305 ? -18.219 37.875 11.508 1 87.19 305 VAL B C 1
ATOM 6366 O O . VAL B 1 305 ? -18.359 38.062 10.297 1 87.19 305 VAL B O 1
ATOM 6369 N N . ALA B 1 306 ? -19.203 37.75 12.273 1 86.88 306 ALA B N 1
ATOM 6370 C CA . ALA B 1 306 ? -20.578 37.688 11.781 1 86.88 306 ALA B CA 1
ATOM 6371 C C . ALA B 1 306 ? -20.922 38.875 10.914 1 86.88 306 ALA B C 1
ATOM 6373 O O . ALA B 1 306 ? -21.547 38.75 9.859 1 86.88 306 ALA B O 1
ATOM 6374 N N . SER B 1 307 ? -20.5 40.031 11.297 1 85.5 307 SER B N 1
ATOM 6375 C CA . SER B 1 307 ? -20.844 41.281 10.617 1 85.5 307 SER B CA 1
ATOM 6376 C C . SER B 1 307 ? -20.109 41.406 9.289 1 85.5 307 SER B C 1
ATOM 6378 O O . SER B 1 307 ? -20.484 42.219 8.445 1 85.5 307 SER B O 1
ATOM 6380 N N . LYS B 1 308 ? -19.156 40.594 9.133 1 87.94 308 LYS B N 1
ATOM 6381 C CA . LYS B 1 308 ? -18.328 40.688 7.926 1 87.94 308 LYS B CA 1
ATOM 6382 C C . LYS B 1 308 ? -18.875 39.781 6.82 1 87.94 308 LYS B C 1
ATOM 6384 O O . LYS B 1 308 ? -18.391 39.812 5.691 1 87.94 308 LYS B O 1
ATOM 6389 N N . PHE B 1 309 ? -19.938 39.125 7.145 1 88.88 309 PHE B N 1
ATOM 6390 C CA . PHE B 1 309 ? -20.594 38.312 6.133 1 88.88 309 PHE B CA 1
ATOM 6391 C C . PHE B 1 309 ? -21.578 39.156 5.324 1 88.88 309 PHE B C 1
ATOM 6393 O O . PHE B 1 309 ? -22.156 40.094 5.844 1 88.88 309 PHE B O 1
ATOM 6400 N N . VAL B 1 310 ? -21.766 38.719 4.102 1 90.5 310 VAL B N 1
ATOM 6401 C CA . VAL B 1 310 ? -22.734 39.406 3.244 1 90.5 310 VAL B CA 1
ATOM 6402 C C . VAL B 1 310 ? -24.156 39.062 3.682 1 90.5 310 VAL B C 1
ATOM 6404 O O . VAL B 1 310 ? -24.391 38 4.27 1 90.5 310 VAL B O 1
ATOM 6407 N N . PHE B 1 311 ? -25.016 39.969 3.381 1 88.56 311 PHE B N 1
ATOM 6408 C CA . PHE B 1 311 ? -26.438 39.688 3.598 1 88.56 311 PHE B CA 1
ATOM 6409 C C . PHE B 1 311 ? -26.922 38.594 2.668 1 88.56 311 PHE B C 1
ATOM 6411 O O . PHE B 1 311 ? -26.562 38.562 1.492 1 88.56 311 PHE B O 1
ATOM 6418 N N . PRO B 1 312 ? -27.734 37.656 3.232 1 89.94 312 PRO B N 1
ATOM 6419 C CA . PRO B 1 312 ? -28.328 37.562 4.562 1 89.94 312 PRO B CA 1
ATOM 6420 C C . PRO B 1 312 ? -27.516 36.656 5.5 1 89.94 312 PRO B C 1
ATOM 6422 O O . PRO B 1 312 ? -28 36.281 6.566 1 89.94 312 PRO B O 1
ATOM 6425 N N . LEU B 1 313 ? -26.312 36.312 5.047 1 88.44 313 LEU B N 1
ATOM 6426 C CA . LEU B 1 313 ? -25.484 35.406 5.828 1 88.44 313 LEU B CA 1
ATOM 6427 C C . LEU B 1 313 ? -25.062 36.062 7.145 1 88.44 313 LEU B C 1
ATOM 6429 O O . LEU B 1 313 ? -24.875 35.375 8.148 1 88.44 313 LEU B O 1
ATOM 6433 N N . ASN B 1 314 ? -24.938 37.344 7.098 1 89.19 314 ASN B N 1
ATOM 6434 C CA . ASN B 1 314 ? -24.625 38.031 8.344 1 89.19 314 ASN B CA 1
ATOM 6435 C C . ASN B 1 314 ? -25.688 37.812 9.406 1 89.19 314 ASN B C 1
ATOM 6437 O O . ASN B 1 314 ? -25.375 37.656 10.586 1 89.19 314 ASN B O 1
ATOM 6441 N N . ILE B 1 315 ? -26.906 37.688 9.008 1 88.75 315 ILE B N 1
ATOM 6442 C CA . ILE B 1 315 ? -28 37.406 9.922 1 88.75 315 ILE B CA 1
ATOM 6443 C C . ILE B 1 315 ? -27.906 35.969 10.438 1 88.75 315 ILE B C 1
ATOM 6445 O O . ILE B 1 315 ? -28.062 35.719 11.633 1 88.75 315 ILE B O 1
ATOM 6449 N N . VAL B 1 316 ? -27.625 35.156 9.562 1 89.31 316 VAL B N 1
ATOM 6450 C CA . VAL B 1 316 ? -27.516 33.719 9.906 1 89.31 316 VAL B CA 1
ATOM 6451 C C . VAL B 1 316 ? -26.391 33.531 10.914 1 89.31 316 VAL B C 1
ATOM 6453 O O . VAL B 1 316 ? -26.578 32.875 11.938 1 89.31 316 VAL B O 1
ATOM 6456 N N . MET B 1 317 ? -25.281 34.156 10.656 1 87.81 317 MET B N 1
ATOM 6457 C CA . MET B 1 317 ? -24.094 33.969 11.484 1 87.81 317 MET B CA 1
ATOM 6458 C C . MET B 1 317 ? -24.266 34.625 12.844 1 87.81 317 MET B C 1
ATOM 6460 O O . MET B 1 317 ? -23.734 34.156 13.852 1 87.81 317 MET B O 1
ATOM 6464 N N . ALA B 1 318 ? -25.031 35.688 12.836 1 87.44 318 ALA B N 1
ATOM 6465 C CA . ALA B 1 318 ? -25.297 36.375 14.086 1 87.44 318 ALA B CA 1
ATOM 6466 C C . ALA B 1 318 ? -26.297 35.625 14.953 1 87.44 318 ALA B C 1
ATOM 6468 O O . ALA B 1 318 ? -26.453 35.906 16.141 1 87.44 318 ALA B O 1
ATOM 6469 N N . ASN B 1 319 ? -26.984 34.656 14.336 1 89.44 319 ASN B N 1
ATOM 6470 C CA . ASN B 1 319 ? -28.047 33.906 15.023 1 89.44 319 ASN B CA 1
ATOM 6471 C C . ASN B 1 319 ? -27.797 32.406 14.938 1 89.44 319 ASN B C 1
ATOM 6473 O O . ASN B 1 319 ? -28.703 31.656 14.555 1 89.44 319 ASN B O 1
ATOM 6477 N N . LEU B 1 320 ? -26.703 32.031 15.336 1 87.5 320 LEU B N 1
ATOM 6478 C CA . LEU B 1 320 ? -26.328 30.609 15.258 1 87.5 320 LEU B CA 1
ATOM 6479 C C . LEU B 1 320 ? -27.172 29.75 16.188 1 87.5 320 LEU B C 1
ATOM 6481 O O . LEU B 1 320 ? -27.328 28.547 15.969 1 87.5 320 LEU B O 1
ATOM 6485 N N . TRP B 1 321 ? -27.766 30.344 17.203 1 85.44 321 TRP B N 1
ATOM 6486 C CA . TRP B 1 321 ? -28.672 29.609 18.078 1 85.44 321 TRP B CA 1
ATOM 6487 C C . TRP B 1 321 ? -29.828 29.016 17.281 1 85.44 321 TRP B C 1
ATOM 6489 O O . TRP B 1 321 ? -30.359 27.969 17.641 1 85.44 321 TRP B O 1
ATOM 6499 N N . ALA B 1 322 ? -30.125 29.625 16.141 1 88.06 322 ALA B N 1
ATOM 6500 C CA . ALA B 1 322 ? -31.25 29.172 15.336 1 88.06 322 ALA B CA 1
ATOM 6501 C C . ALA B 1 322 ? -30.781 28.422 14.086 1 88.06 322 ALA B C 1
ATOM 6503 O O . ALA B 1 322 ? -31.5 27.578 13.555 1 88.06 322 ALA B O 1
ATOM 6504 N N . PHE B 1 323 ? -29.547 28.672 13.672 1 90.75 323 PHE B N 1
ATOM 6505 C CA . PHE B 1 323 ? -29.188 28.219 12.336 1 90.75 323 PHE B CA 1
ATOM 6506 C C . PHE B 1 323 ? -27.953 27.328 12.383 1 90.75 323 PHE B C 1
ATOM 6508 O O . PHE B 1 323 ? -27.328 27.047 11.352 1 90.75 323 PHE B O 1
ATOM 6515 N N . SER B 1 324 ? -27.562 26.844 13.516 1 89.5 324 SER B N 1
ATOM 6516 C CA . SER B 1 324 ? -26.344 26.078 13.695 1 89.5 324 SER B CA 1
ATOM 6517 C C . SER B 1 324 ? -26.344 24.828 12.828 1 89.5 324 SER B C 1
ATOM 6519 O O . SER B 1 324 ? -25.312 24.438 12.289 1 89.5 324 SER B O 1
ATOM 6521 N N . LEU B 1 325 ? -27.469 24.219 12.656 1 90.38 325 LEU B N 1
ATOM 6522 C CA . LEU B 1 325 ? -27.547 22.969 11.898 1 90.38 325 LEU B CA 1
ATOM 6523 C C . LEU B 1 325 ? -27.297 23.219 10.414 1 90.38 325 LEU B C 1
ATOM 6525 O O . LEU B 1 325 ? -26.562 22.469 9.773 1 90.38 325 LEU B O 1
ATOM 6529 N N . VAL B 1 326 ? -27.875 24.234 9.922 1 91.19 326 VAL B N 1
ATOM 6530 C CA . VAL B 1 326 ? -27.734 24.562 8.508 1 91.19 326 VAL B CA 1
ATOM 6531 C C . VAL B 1 326 ? -26.312 25.016 8.227 1 91.19 326 VAL B C 1
ATOM 6533 O O . VAL B 1 326 ? -25.719 24.609 7.219 1 91.19 326 VAL B O 1
ATOM 6536 N N . VAL B 1 327 ? -25.781 25.797 9.086 1 90.06 327 VAL B N 1
ATOM 6537 C CA . VAL B 1 327 ? -24.422 26.297 8.922 1 90.06 327 VAL B CA 1
ATOM 6538 C C . VAL B 1 327 ? -23.422 25.141 8.977 1 90.06 327 VAL B C 1
ATOM 6540 O O . VAL B 1 327 ? -22.516 25.062 8.156 1 90.06 327 VAL B O 1
ATOM 6543 N N . SER B 1 328 ? -23.656 24.312 9.883 1 91.56 328 SER B N 1
ATOM 6544 C CA . SER B 1 328 ? -22.781 23.172 10.047 1 91.56 328 SER B CA 1
ATOM 6545 C C . SER B 1 328 ? -22.797 22.281 8.805 1 91.56 328 SER B C 1
ATOM 6547 O O . SER B 1 328 ? -21.75 21.797 8.383 1 91.56 328 SER B O 1
ATOM 6549 N N . ARG B 1 329 ? -23.938 22.047 8.203 1 91.88 329 ARG B N 1
ATOM 6550 C CA . ARG B 1 329 ? -24.047 21.234 6.988 1 91.88 329 ARG B CA 1
ATOM 6551 C C . ARG B 1 329 ? -23.312 21.891 5.824 1 91.88 329 ARG B C 1
ATOM 6553 O O . ARG B 1 329 ? -22.688 21.203 5.012 1 91.88 329 ARG B O 1
ATOM 6560 N N . PHE B 1 330 ? -23.391 23.156 5.848 1 90.12 330 PHE B N 1
ATOM 6561 C CA . PHE B 1 330 ? -22.719 23.906 4.793 1 90.12 330 PHE B CA 1
ATOM 6562 C C . PHE B 1 330 ? -21.203 23.812 4.949 1 90.12 330 PHE B C 1
ATOM 6564 O O . PHE B 1 330 ? -20.484 23.578 3.977 1 90.12 330 PHE B O 1
ATOM 6571 N N . LEU B 1 331 ? -20.734 23.953 6.137 1 90.81 331 LEU B N 1
ATOM 6572 C CA . LEU B 1 331 ? -19.297 23.938 6.414 1 90.81 331 LEU B CA 1
ATOM 6573 C C . LEU B 1 331 ? -18.719 22.547 6.156 1 90.81 331 LEU B C 1
ATOM 6575 O O . LEU B 1 331 ? -17.531 22.422 5.836 1 90.81 331 LEU B O 1
ATOM 6579 N N . ALA B 1 332 ? -19.531 21.531 6.199 1 93.19 332 ALA B N 1
ATOM 6580 C CA . ALA B 1 332 ? -19.078 20.141 6.051 1 93.19 332 ALA B CA 1
ATOM 6581 C C . ALA B 1 332 ? -18.828 19.812 4.582 1 93.19 332 ALA B C 1
ATOM 6583 O O . ALA B 1 332 ? -18.266 18.75 4.27 1 93.19 332 ALA B O 1
ATOM 6584 N N . GLN B 1 333 ? -19.125 20.719 3.717 1 91 333 GLN B N 1
ATOM 6585 C CA . GLN B 1 333 ? -19.094 20.406 2.289 1 91 333 GLN B CA 1
ATOM 6586 C C . GLN B 1 333 ? -17.703 20.641 1.704 1 91 333 GLN B C 1
ATOM 6588 O O . GLN B 1 333 ? -17.406 20.188 0.6 1 91 333 GLN B O 1
ATOM 6593 N N . SER B 1 334 ? -16.875 21.312 2.432 1 90.12 334 SER B N 1
ATOM 6594 C CA . SER B 1 334 ? -15.508 21.562 1.986 1 90.12 334 SER B CA 1
ATOM 6595 C C . SER B 1 334 ? -14.492 21.016 2.98 1 90.12 334 SER B C 1
ATOM 6597 O O . SER B 1 334 ? -14.727 21.031 4.191 1 90.12 334 SER B O 1
ATOM 6599 N N . SER B 1 335 ? -13.359 20.562 2.383 1 91.06 335 SER B N 1
ATOM 6600 C CA . SER B 1 335 ? -12.344 19.938 3.225 1 91.06 335 SER B CA 1
ATOM 6601 C C . SER B 1 335 ? -11.852 20.891 4.305 1 91.06 335 SER B C 1
ATOM 6603 O O . SER B 1 335 ? -11.742 20.516 5.473 1 91.06 335 SER B O 1
ATOM 6605 N N . SER B 1 336 ? -11.625 22.125 3.941 1 90.31 336 SER B N 1
ATOM 6606 C CA . SER B 1 336 ? -11.031 23.094 4.855 1 90.31 336 SER B CA 1
ATOM 6607 C C . SER B 1 336 ? -12 23.469 5.977 1 90.31 336 SER B C 1
ATOM 6609 O O . SER B 1 336 ? -11.617 23.5 7.148 1 90.31 336 SER B O 1
ATOM 6611 N N . THR B 1 337 ? -13.258 23.719 5.605 1 91.44 337 THR B N 1
ATOM 6612 C CA . THR B 1 337 ? -14.227 24.109 6.625 1 91.44 337 THR B CA 1
ATOM 6613 C C . THR B 1 337 ? -14.68 22.906 7.43 1 91.44 337 THR B C 1
ATOM 6615 O O . THR B 1 337 ? -15 23.031 8.617 1 91.44 337 THR B O 1
ATOM 6618 N N . ASN B 1 338 ? -14.703 21.781 6.789 1 94.5 338 ASN B N 1
ATOM 6619 C CA . ASN B 1 338 ? -15.031 20.547 7.492 1 94.5 338 ASN B CA 1
ATOM 6620 C C . ASN B 1 338 ? -14.047 20.266 8.625 1 94.5 338 ASN B C 1
ATOM 6622 O O . ASN B 1 338 ? -14.438 19.766 9.68 1 94.5 338 ASN B O 1
ATOM 6626 N N . ALA B 1 339 ? -12.852 20.594 8.422 1 94.69 339 ALA B N 1
ATOM 6627 C CA . ALA B 1 339 ? -11.789 20.359 9.398 1 94.69 339 ALA B CA 1
ATOM 6628 C C . ALA B 1 339 ? -11.992 21.203 10.648 1 94.69 339 ALA B C 1
ATOM 6630 O O . ALA B 1 339 ? -11.492 20.859 11.719 1 94.69 339 ALA B O 1
ATOM 6631 N N . MET B 1 340 ? -12.758 22.234 10.508 1 92.88 340 MET B N 1
ATOM 6632 C CA . MET B 1 340 ? -12.969 23.141 11.633 1 92.88 340 MET B CA 1
ATOM 6633 C C . MET B 1 340 ? -14.055 22.594 12.562 1 92.88 340 MET B C 1
ATOM 6635 O O . MET B 1 340 ? -14.102 22.953 13.742 1 92.88 340 MET B O 1
ATOM 6639 N N . ILE B 1 341 ? -14.906 21.719 12.047 1 94.19 341 ILE B N 1
ATOM 6640 C CA . ILE B 1 341 ? -16.125 21.469 12.812 1 94.19 341 ILE B CA 1
ATOM 6641 C C . ILE B 1 341 ? -16.156 20 13.266 1 94.19 341 ILE B C 1
ATOM 6643 O O . ILE B 1 341 ? -17.109 19.562 13.906 1 94.19 341 ILE B O 1
ATOM 6647 N N . ARG B 1 342 ? -15.125 19.234 12.93 1 96.81 342 ARG B N 1
ATOM 6648 C CA . ARG B 1 342 ? -15.117 17.859 13.398 1 96.81 342 ARG B CA 1
ATOM 6649 C C . ARG B 1 342 ? -13.703 17.297 13.398 1 96.81 342 ARG B C 1
ATOM 6651 O O . ARG B 1 342 ? -12.781 17.906 12.852 1 96.81 342 ARG B O 1
ATOM 6658 N N . THR B 1 343 ? -13.562 16.141 14.109 1 98.12 343 THR B N 1
ATOM 6659 C CA . THR B 1 343 ? -12.383 15.297 13.938 1 98.12 343 THR B CA 1
ATOM 6660 C C . THR B 1 343 ? -12.312 14.75 12.516 1 98.12 343 THR B C 1
ATOM 6662 O O . THR B 1 343 ? -13.312 14.266 11.977 1 98.12 343 THR B O 1
ATOM 6665 N N . THR B 1 344 ? -11.172 14.883 11.898 1 98.06 344 THR B N 1
ATOM 6666 C CA . THR B 1 344 ? -11.047 14.453 10.508 1 98.06 344 THR B CA 1
ATOM 6667 C C . THR B 1 344 ? -10.297 13.125 10.43 1 98.06 344 THR B C 1
ATOM 6669 O O . THR B 1 344 ? -9.492 12.797 11.305 1 98.06 344 THR B O 1
ATOM 6672 N N . THR B 1 345 ? -10.633 12.375 9.445 1 98.12 345 THR B N 1
ATOM 6673 C CA . THR B 1 345 ? -10.016 11.102 9.109 1 98.12 345 THR B CA 1
ATOM 6674 C C . THR B 1 345 ? -9.266 11.188 7.789 1 98.12 345 THR B C 1
ATOM 6676 O O . THR B 1 345 ? -9.867 11.438 6.742 1 98.12 345 THR B O 1
ATOM 6679 N N . ALA B 1 346 ? -7.949 11 7.84 1 98.12 346 ALA B N 1
ATOM 6680 C CA . ALA B 1 346 ? -7.148 11.047 6.621 1 98.12 346 ALA B CA 1
ATOM 6681 C C . ALA B 1 346 ? -6.457 9.711 6.363 1 98.12 346 ALA B C 1
ATOM 6683 O O . ALA B 1 346 ? -5.656 9.25 7.18 1 98.12 346 ALA B O 1
ATOM 6684 N N . LEU B 1 347 ? -6.832 9.094 5.266 1 98.31 347 LEU B N 1
ATOM 6685 C CA . LEU B 1 347 ? -6.09 7.922 4.812 1 98.31 347 LEU B CA 1
ATOM 6686 C C . LEU B 1 347 ? -4.805 8.328 4.105 1 98.31 347 LEU B C 1
ATOM 6688 O O . LEU B 1 347 ? -4.844 8.969 3.049 1 98.31 347 LEU B O 1
ATOM 6692 N N . THR B 1 348 ? -3.604 7.781 4.633 1 97.69 348 THR B N 1
ATOM 6693 C CA . THR B 1 348 ? -2.383 8.414 4.148 1 97.69 348 THR B CA 1
ATOM 6694 C C . THR B 1 348 ? -1.432 7.379 3.559 1 97.69 348 THR B C 1
ATOM 6696 O O . THR B 1 348 ? -0.623 7.695 2.684 1 97.69 348 THR B O 1
ATOM 6699 N N . ILE B 1 349 ? -1.445 6.172 4.086 1 98 349 ILE B N 1
ATOM 6700 C CA . ILE B 1 349 ? -0.587 5.113 3.564 1 98 349 ILE B CA 1
ATOM 6701 C C . ILE B 1 349 ? -1.37 3.803 3.49 1 98 349 ILE B C 1
ATOM 6703 O O . ILE B 1 349 ? -2.17 3.5 4.379 1 98 349 ILE B O 1
ATOM 6707 N N . PHE B 1 350 ? -1.186 3.035 2.473 1 98.62 350 PHE B N 1
ATOM 6708 C CA . PHE B 1 350 ? -1.634 1.656 2.309 1 98.62 350 PHE B CA 1
ATOM 6709 C C . PHE B 1 350 ? -0.58 0.827 1.584 1 98.62 350 PHE B C 1
ATOM 6711 O O . PHE B 1 350 ? -0.165 1.172 0.476 1 98.62 350 PHE B O 1
ATOM 6718 N N . GLN B 1 351 ? -0.158 -0.278 2.238 1 98.19 351 GLN B N 1
ATOM 6719 C CA . GLN B 1 351 ? 0.916 -1.084 1.668 1 98.19 351 GLN B CA 1
ATOM 6720 C C . GLN B 1 351 ? 0.635 -2.574 1.839 1 98.19 351 GLN B C 1
ATOM 6722 O O . GLN B 1 351 ? 0.372 -3.039 2.951 1 98.19 351 GLN B O 1
ATOM 6727 N N . SER B 1 352 ? 0.666 -3.295 0.69 1 98 352 SER B N 1
ATOM 6728 C CA . SER B 1 352 ? 0.551 -4.75 0.711 1 98 352 SER B CA 1
ATOM 6729 C C . SER B 1 352 ? 1.023 -5.359 -0.604 1 98 352 SER B C 1
ATOM 6731 O O . SER B 1 352 ? 0.73 -4.836 -1.68 1 98 352 SER B O 1
ATOM 6733 N N . GLY B 1 353 ? 1.787 -6.492 -0.427 1 94.88 353 GLY B N 1
ATOM 6734 C CA . GLY B 1 353 ? 2.1 -7.289 -1.602 1 94.88 353 GLY B CA 1
ATOM 6735 C C . GLY B 1 353 ? 3.436 -6.938 -2.227 1 94.88 353 GLY B C 1
ATOM 6736 O O . GLY B 1 353 ? 3.867 -5.785 -2.17 1 94.88 353 GLY B O 1
ATOM 6737 N N . ILE B 1 354 ? 4.023 -7.938 -2.881 1 90.44 354 ILE B N 1
ATOM 6738 C CA . ILE B 1 354 ? 5.344 -7.75 -3.465 1 90.44 354 ILE B CA 1
ATOM 6739 C C . ILE B 1 354 ? 5.344 -8.227 -4.914 1 90.44 354 ILE B C 1
ATOM 6741 O O . ILE B 1 354 ? 6.273 -7.938 -5.672 1 90.44 354 ILE B O 1
ATOM 6745 N N . LYS B 1 355 ? 4.32 -9.008 -5.219 1 94.06 355 LYS B N 1
ATOM 6746 C CA . LYS B 1 355 ? 4.293 -9.617 -6.543 1 94.06 355 LYS B CA 1
ATOM 6747 C C . LYS B 1 355 ? 2.863 -9.93 -6.98 1 94.06 355 LYS B C 1
ATOM 6749 O O . LYS B 1 355 ? 2.023 -10.289 -6.152 1 94.06 355 LYS B O 1
ATOM 6754 N N . SER B 1 356 ? 2.588 -9.898 -8.281 1 93.81 356 SER B N 1
ATOM 6755 C CA . SER B 1 356 ? 1.235 -9.992 -8.82 1 93.81 356 SER B CA 1
ATOM 6756 C C . SER B 1 356 ? 0.675 -11.406 -8.672 1 93.81 356 SER B C 1
ATOM 6758 O O . SER B 1 356 ? -0.542 -11.602 -8.688 1 93.81 356 SER B O 1
ATOM 6760 N N . ASN B 1 357 ? 1.512 -12.414 -8.531 1 94.38 357 ASN B N 1
ATOM 6761 C CA . ASN B 1 357 ? 0.995 -13.781 -8.461 1 94.38 357 ASN B CA 1
ATOM 6762 C C . ASN B 1 357 ? 1.184 -14.383 -7.07 1 94.38 357 ASN B C 1
ATOM 6764 O O . ASN B 1 357 ? 1.173 -15.602 -6.91 1 94.38 357 ASN B O 1
ATOM 6768 N N . VAL B 1 358 ? 1.335 -13.57 -6.125 1 94.38 358 VAL B N 1
ATOM 6769 C CA . VAL B 1 358 ? 1.459 -14 -4.738 1 94.38 358 VAL B CA 1
ATOM 6770 C C . VAL B 1 358 ? 0.439 -13.266 -3.873 1 94.38 358 VAL B C 1
ATOM 6772 O O . VAL B 1 358 ? 0.384 -12.031 -3.881 1 94.38 358 VAL B O 1
ATOM 6775 N N . VAL B 1 359 ? -0.35 -14.008 -3.168 1 94.75 359 VAL B N 1
ATOM 6776 C CA . VAL B 1 359 ? -1.227 -13.422 -2.158 1 94.75 359 VAL B CA 1
ATOM 6777 C C . VAL B 1 359 ? -0.397 -12.93 -0.975 1 94.75 359 VAL B C 1
ATOM 6779 O O . VAL B 1 359 ? 0.382 -13.688 -0.395 1 94.75 359 VAL B O 1
ATOM 6782 N N . PRO B 1 360 ? -0.516 -11.664 -0.658 1 95.31 360 PRO B N 1
ATOM 6783 C CA . PRO B 1 360 ? 0.335 -11.148 0.418 1 95.31 360 PRO B CA 1
ATOM 6784 C C . PRO B 1 360 ? -0.108 -11.625 1.8 1 95.31 360 PRO B C 1
ATOM 6786 O O . PRO B 1 360 ? -1.308 -11.734 2.066 1 95.31 360 PRO B O 1
ATOM 6789 N N . PRO B 1 361 ? 0.85 -11.875 2.666 1 93.69 361 PRO B N 1
ATOM 6790 C CA . PRO B 1 361 ? 0.508 -12.32 4.016 1 93.69 361 PRO B CA 1
ATOM 6791 C C . PRO B 1 361 ? 0.041 -11.18 4.918 1 93.69 361 PRO B C 1
ATOM 6793 O O . PRO B 1 361 ? -0.59 -11.422 5.949 1 93.69 361 PRO B O 1
ATOM 6796 N N . THR B 1 362 ? 0.428 -9.953 4.555 1 96.62 362 THR B N 1
ATOM 6797 C CA . THR B 1 362 ? 0.134 -8.828 5.434 1 96.62 362 THR B CA 1
ATOM 6798 C C . THR B 1 362 ? -0.299 -7.609 4.621 1 96.62 362 THR B C 1
ATOM 6800 O O . THR B 1 362 ? 0.139 -7.426 3.484 1 96.62 362 THR B O 1
ATOM 6803 N N . ALA B 1 363 ? -1.207 -6.859 5.207 1 98.44 363 ALA B N 1
ATOM 6804 C CA . ALA B 1 363 ? -1.589 -5.539 4.711 1 98.44 363 ALA B CA 1
ATOM 6805 C C . ALA B 1 363 ? -1.58 -4.508 5.836 1 98.44 363 ALA B C 1
ATOM 6807 O O . ALA B 1 363 ? -1.989 -4.805 6.961 1 98.44 363 ALA B O 1
ATOM 6808 N N . THR B 1 364 ? -1.066 -3.32 5.531 1 98.69 364 THR B N 1
ATOM 6809 C CA . THR B 1 364 ? -1.028 -2.262 6.535 1 98.69 364 THR B CA 1
ATOM 6810 C C . THR B 1 364 ? -1.556 -0.952 5.957 1 98.69 364 THR B C 1
ATOM 6812 O O . THR B 1 364 ? -1.415 -0.693 4.762 1 98.69 364 THR B O 1
ATOM 6815 N N . ALA B 1 365 ? -2.152 -0.183 6.809 1 98.69 365 ALA B N 1
ATOM 6816 C CA . ALA B 1 365 ? -2.611 1.161 6.465 1 98.69 365 ALA B CA 1
ATOM 6817 C C . ALA B 1 365 ? -2.363 2.133 7.617 1 98.69 365 ALA B C 1
ATOM 6819 O O . ALA B 1 365 ? -2.385 1.74 8.781 1 98.69 365 ALA B O 1
ATOM 6820 N N . THR B 1 366 ? -2.059 3.348 7.254 1 98.44 366 THR B N 1
ATOM 6821 C CA . THR B 1 366 ? -1.909 4.422 8.227 1 98.44 366 THR B CA 1
ATOM 6822 C C . THR B 1 366 ? -3.041 5.434 8.094 1 98.44 366 THR B C 1
ATOM 6824 O O . THR B 1 366 ? -3.324 5.918 6.996 1 98.44 366 THR B O 1
ATOM 6827 N N . VAL B 1 367 ? -3.662 5.723 9.188 1 98.5 367 VAL B N 1
ATOM 6828 C CA . VAL B 1 367 ? -4.75 6.691 9.242 1 98.5 367 VAL B CA 1
ATOM 6829 C C . VAL B 1 367 ? -4.402 7.805 10.234 1 98.5 367 VAL B C 1
ATOM 6831 O O . VAL B 1 367 ? -4.066 7.535 11.391 1 98.5 367 VAL B O 1
ATOM 6834 N N . ASN B 1 368 ? -4.492 9.023 9.727 1 98 368 ASN B N 1
ATOM 6835 C CA . ASN B 1 368 ? -4.234 10.188 10.562 1 98 368 ASN B CA 1
ATOM 6836 C C . ASN B 1 368 ? -5.527 10.898 10.953 1 98 368 ASN B C 1
ATOM 6838 O O . ASN B 1 368 ? -6.379 11.156 10.102 1 98 368 ASN B O 1
ATOM 6842 N N . PHE B 1 369 ? -5.676 11.156 12.258 1 98.5 369 PHE B N 1
ATOM 6843 C CA . PHE B 1 369 ? -6.816 11.898 12.781 1 98.5 369 PHE B CA 1
ATOM 6844 C C . PHE B 1 369 ? -6.363 13.219 13.398 1 98.5 369 PHE B C 1
ATOM 6846 O O . PHE B 1 369 ? -5.367 13.266 14.117 1 98.5 369 PHE B O 1
ATOM 6853 N N . ARG B 1 370 ? -7.039 14.281 13.055 1 98.56 370 ARG B N 1
ATOM 6854 C CA . ARG B 1 370 ? -6.953 15.539 13.789 1 98.56 370 ARG B CA 1
ATOM 6855 C C . ARG B 1 370 ? -8.188 15.75 14.664 1 98.56 370 ARG B C 1
ATOM 6857 O O . ARG B 1 370 ? -9.297 15.914 14.141 1 98.56 370 ARG B O 1
ATOM 6864 N N . ILE B 1 371 ? -7.996 15.82 15.945 1 98.5 371 ILE B N 1
ATOM 6865 C CA . ILE B 1 371 ? -9.07 15.625 16.922 1 98.5 371 ILE B CA 1
ATOM 6866 C C . ILE B 1 371 ? -9.664 16.984 17.297 1 98.5 371 ILE B C 1
ATOM 6868 O O . ILE B 1 371 ? -8.953 17.859 17.797 1 98.5 371 ILE B O 1
ATOM 6872 N N . HIS B 1 372 ? -10.922 17.078 17.078 1 97.94 372 HIS B N 1
ATOM 6873 C CA . HIS B 1 372 ? -11.648 18.281 17.484 1 97.94 372 HIS B CA 1
ATOM 6874 C C . HIS B 1 372 ? -11.508 18.547 18.984 1 97.94 372 HIS B C 1
ATOM 6876 O O . HIS B 1 372 ? -11.477 17.609 19.781 1 97.94 372 HIS B O 1
ATOM 6882 N N . PRO B 1 373 ? -11.5 19.828 19.391 1 97.06 373 PRO B N 1
ATOM 6883 C CA . PRO B 1 373 ? -11.289 20.172 20.797 1 97.06 373 PRO B CA 1
ATOM 6884 C C . PRO B 1 373 ? -12.359 19.578 21.719 1 97.06 373 PRO B C 1
ATOM 6886 O O . PRO B 1 373 ? -12.148 19.484 22.938 1 97.06 373 PRO B O 1
ATOM 6889 N N . ALA B 1 374 ? -13.438 19.156 21.203 1 96.81 374 ALA B N 1
ATOM 6890 C CA . ALA B 1 374 ? -14.531 18.609 22 1 96.81 374 ALA B CA 1
ATOM 6891 C C . ALA B 1 374 ? -14.383 17.109 22.188 1 96.81 374 ALA B C 1
ATOM 6893 O O . ALA B 1 374 ? -15.219 16.453 22.812 1 96.81 374 ALA B O 1
ATOM 6894 N N . GLN B 1 375 ? -13.367 16.516 21.672 1 97.88 375 GLN B N 1
ATOM 6895 C CA . GLN B 1 375 ? -13.164 15.07 21.75 1 97.88 375 GLN B CA 1
ATOM 6896 C C . GLN B 1 375 ? -11.773 14.742 22.281 1 97.88 375 GLN B C 1
ATOM 6898 O O . GLN B 1 375 ? -10.922 15.625 22.406 1 97.88 375 GLN B O 1
ATOM 6903 N N . THR B 1 376 ? -11.609 13.461 22.641 1 98.31 376 THR B N 1
ATOM 6904 C CA . THR B 1 376 ? -10.328 12.961 23.141 1 98.31 376 THR B CA 1
ATOM 6905 C C . THR B 1 376 ? -9.812 11.828 22.266 1 98.31 376 THR B C 1
ATOM 6907 O O . THR B 1 376 ? -10.555 11.273 21.453 1 98.31 376 THR B O 1
ATOM 6910 N N . VAL B 1 377 ? -8.578 11.484 22.516 1 98.62 377 VAL B N 1
ATOM 6911 C CA . VAL B 1 377 ? -7.969 10.352 21.828 1 98.62 377 VAL B CA 1
ATOM 6912 C C . VAL B 1 377 ? -8.758 9.086 22.125 1 98.62 377 VAL B C 1
ATOM 6914 O O . VAL B 1 377 ? -9.055 8.305 21.219 1 98.62 377 VAL B O 1
ATOM 6917 N N . LYS B 1 378 ? -9.109 8.883 23.359 1 98.56 378 LYS B N 1
ATOM 6918 C CA . LYS B 1 378 ? -9.836 7.688 23.766 1 98.56 378 LYS B CA 1
ATOM 6919 C C . LYS B 1 378 ? -11.18 7.582 23.062 1 98.56 378 LYS B C 1
ATOM 6921 O O . LYS B 1 378 ? -11.547 6.516 22.562 1 98.56 378 LYS B O 1
ATOM 6926 N N . GLU B 1 379 ? -11.859 8.68 23 1 98.44 379 GLU B N 1
ATOM 6927 C CA . GLU B 1 379 ? -13.156 8.695 22.328 1 98.44 379 GLU B CA 1
ATOM 6928 C C . GLU B 1 379 ? -13.031 8.359 20.859 1 98.44 379 GLU B C 1
ATOM 6930 O O . GLU B 1 379 ? -13.844 7.605 20.312 1 98.44 379 GLU B O 1
ATOM 6935 N N . VAL B 1 380 ? -12.062 8.945 20.219 1 98.69 380 VAL B N 1
ATOM 6936 C CA . VAL B 1 380 ? -11.852 8.719 18.797 1 98.69 380 VAL B CA 1
ATOM 6937 C C . VAL B 1 380 ? -11.508 7.254 18.547 1 98.69 380 VAL B C 1
ATOM 6939 O O . VAL B 1 380 ? -12.031 6.633 17.625 1 98.69 380 VAL B O 1
ATOM 6942 N N . LEU B 1 381 ? -10.656 6.668 19.391 1 98.56 381 LEU B N 1
ATOM 6943 C CA . LEU B 1 381 ? -10.281 5.262 19.281 1 98.56 381 LEU B CA 1
ATOM 6944 C C . LEU B 1 381 ? -11.5 4.359 19.422 1 98.56 381 LEU B C 1
ATOM 6946 O O . LEU B 1 381 ? -11.633 3.371 18.688 1 98.56 381 LEU B O 1
ATOM 6950 N N . ASP B 1 382 ? -12.367 4.68 20.312 1 98.44 382 ASP B N 1
ATOM 6951 C CA . ASP B 1 382 ? -13.586 3.902 20.516 1 98.44 382 ASP B CA 1
ATOM 6952 C C . ASP B 1 382 ? -14.477 3.945 19.281 1 98.44 382 ASP B C 1
ATOM 6954 O O . ASP B 1 382 ? -15.039 2.924 18.875 1 98.44 382 ASP B O 1
ATOM 6958 N N . ILE B 1 383 ? -14.586 5.082 18.703 1 98.62 383 ILE B N 1
ATOM 6959 C CA . ILE B 1 383 ? -15.406 5.23 17.5 1 98.62 383 ILE B CA 1
ATOM 6960 C C . ILE B 1 383 ? -14.797 4.426 16.359 1 98.62 383 ILE B C 1
ATOM 6962 O O . ILE B 1 383 ? -15.516 3.779 15.602 1 98.62 383 ILE B O 1
ATOM 6966 N N . VAL B 1 384 ? -13.477 4.473 16.234 1 98.69 384 VAL B N 1
ATOM 6967 C CA . VAL B 1 384 ? -12.773 3.75 15.188 1 98.69 384 VAL B CA 1
ATOM 6968 C C . VAL B 1 384 ? -13.039 2.252 15.328 1 98.69 384 VAL B C 1
ATOM 6970 O O . VAL B 1 384 ? -13.375 1.582 14.344 1 98.69 384 VAL B O 1
ATOM 6973 N N . ARG B 1 385 ? -12.922 1.703 16.516 1 98.25 385 ARG B N 1
ATOM 6974 C CA . ARG B 1 385 ? -13.141 0.283 16.766 1 98.25 385 ARG B CA 1
ATOM 6975 C C . ARG B 1 385 ? -14.57 -0.118 16.422 1 98.25 385 ARG B C 1
ATOM 6977 O O . ARG B 1 385 ? -14.797 -1.16 15.805 1 98.25 385 ARG B O 1
ATOM 6984 N N . LYS B 1 386 ? -15.469 0.738 16.766 1 98.25 386 LYS B N 1
ATOM 6985 C CA . LYS B 1 386 ? -16.875 0.466 16.484 1 98.25 386 LYS B CA 1
ATOM 6986 C C . LYS B 1 386 ? -17.172 0.527 14.992 1 98.25 386 LYS B C 1
ATOM 6988 O O . LYS B 1 386 ? -18.016 -0.221 14.492 1 98.25 386 LYS B O 1
ATOM 6993 N N . THR B 1 387 ? -16.516 1.427 14.352 1 98.44 387 THR B N 1
ATOM 6994 C CA . THR B 1 387 ? -16.734 1.612 12.922 1 98.44 387 THR B CA 1
ATOM 6995 C C . THR B 1 387 ? -16.156 0.443 12.133 1 98.44 387 THR B C 1
ATOM 6997 O O . THR B 1 387 ? -16.812 -0.078 11.219 1 98.44 387 THR B O 1
ATOM 7000 N N . ILE B 1 388 ? -14.93 0.042 12.383 1 97.81 388 ILE B N 1
ATOM 7001 C CA . ILE B 1 388 ? -14.273 -1.056 11.688 1 97.81 388 ILE B CA 1
ATOM 7002 C C . ILE B 1 388 ? -15 -2.365 11.977 1 97.81 388 ILE B C 1
ATOM 7004 O O . ILE B 1 388 ? -15.352 -3.104 11.055 1 97.81 388 ILE B O 1
ATOM 7008 N N . GLN B 1 389 ? -15.273 -2.689 13.219 1 96.62 389 GLN B N 1
ATOM 7009 C CA . GLN B 1 389 ? -16.031 -3.848 13.688 1 96.62 389 GLN B CA 1
ATOM 7010 C C . GLN B 1 389 ? -15.477 -5.141 13.086 1 96.62 389 GLN B C 1
ATOM 7012 O O . GLN B 1 389 ? -16.234 -5.93 12.523 1 96.62 389 GLN B O 1
ATOM 7017 N N . ASP B 1 390 ? -14.25 -5.348 13.055 1 97.44 390 ASP B N 1
ATOM 7018 C CA . ASP B 1 390 ? -13.539 -6.527 12.578 1 97.44 390 ASP B CA 1
ATOM 7019 C C . ASP B 1 390 ? -12.281 -6.781 13.406 1 97.44 390 ASP B C 1
ATOM 7021 O O . ASP B 1 390 ? -11.289 -6.062 13.273 1 97.44 390 ASP B O 1
ATOM 7025 N N . GLU B 1 391 ? -12.289 -7.828 14.203 1 97 391 GLU B N 1
ATOM 7026 C CA . GLU B 1 391 ? -11.219 -8.109 15.156 1 97 391 GLU B CA 1
ATOM 7027 C C . GLU B 1 391 ? -9.938 -8.523 14.438 1 97 391 GLU B C 1
ATOM 7029 O O . GLU B 1 391 ? -8.859 -8.531 15.031 1 97 391 GLU B O 1
ATOM 7034 N N . ARG B 1 392 ? -10.016 -8.812 13.242 1 97.38 392 ARG B N 1
ATOM 7035 C CA . ARG B 1 392 ? -8.836 -9.188 12.461 1 97.38 392 ARG B CA 1
ATOM 7036 C C . ARG B 1 392 ? -7.977 -7.973 12.156 1 97.38 392 ARG B C 1
ATOM 7038 O O . ARG B 1 392 ? -6.809 -8.109 11.781 1 97.38 392 ARG B O 1
ATOM 7045 N N . VAL B 1 393 ? -8.547 -6.801 12.195 1 98.69 393 VAL B N 1
ATOM 7046 C CA . VAL B 1 393 ? -7.809 -5.562 11.969 1 98.69 393 VAL B CA 1
ATOM 7047 C C . VAL B 1 393 ? -7.168 -5.102 13.281 1 98.69 393 VAL B C 1
ATOM 7049 O O . VAL B 1 393 ? -7.859 -4.605 14.172 1 98.69 393 VAL B O 1
ATOM 7052 N N . GLU B 1 394 ? -5.883 -5.219 13.367 1 98.56 394 GLU B N 1
ATOM 7053 C CA . GLU B 1 394 ? -5.141 -4.797 14.547 1 98.56 394 GLU B CA 1
ATOM 7054 C C . GLU B 1 394 ? -4.848 -3.299 14.516 1 98.56 394 GLU B C 1
ATOM 7056 O O . GLU B 1 394 ? -4.395 -2.775 13.492 1 98.56 394 GLU B O 1
ATOM 7061 N N . LEU B 1 395 ? -5.109 -2.668 15.648 1 98.38 395 LEU B N 1
ATOM 7062 C CA . LEU B 1 395 ? -4.852 -1.235 15.766 1 98.38 395 LEU B CA 1
ATOM 7063 C C . LEU B 1 395 ? -3.611 -0.971 16.609 1 98.38 395 LEU B C 1
ATOM 7065 O O . LEU B 1 395 ? -3.473 -1.517 17.703 1 98.38 395 LEU B O 1
ATOM 7069 N N . SER B 1 396 ? -2.678 -0.212 16.047 1 98.12 396 SER B N 1
ATOM 7070 C CA . SER B 1 396 ? -1.498 0.234 16.781 1 98.12 396 SER B CA 1
ATOM 7071 C C . SER B 1 396 ? -1.394 1.756 16.781 1 98.12 396 SER B C 1
ATOM 7073 O O . SER B 1 396 ? -1.336 2.383 15.719 1 98.12 396 SER B O 1
ATOM 7075 N N . VAL B 1 397 ? -1.343 2.334 17.969 1 97.69 397 VAL B N 1
ATOM 7076 C CA . VAL B 1 397 ? -1.189 3.779 18.094 1 97.69 397 VAL B CA 1
ATOM 7077 C C . VAL B 1 397 ? 0.275 4.164 17.906 1 97.69 397 VAL B C 1
ATOM 7079 O O . VAL B 1 397 ? 1.14 3.77 18.688 1 97.69 397 VAL B O 1
ATOM 7082 N N . MET B 1 398 ? 0.513 4.949 16.906 1 94.81 398 MET B N 1
ATOM 7083 C CA . MET B 1 398 ? 1.877 5.387 16.609 1 94.81 398 MET B CA 1
ATOM 7084 C C . MET B 1 398 ? 2.205 6.668 17.375 1 94.81 398 MET B C 1
ATOM 7086 O O . MET B 1 398 ? 3.326 6.84 17.859 1 94.81 398 MET B O 1
ATOM 7090 N N . ASN B 1 399 ? 1.324 7.59 17.406 1 93.94 399 ASN B N 1
ATOM 7091 C CA . ASN B 1 399 ? 1.397 8.867 18.109 1 93.94 399 ASN B CA 1
ATOM 7092 C C . ASN B 1 399 ? 0.009 9.406 18.438 1 93.94 399 ASN B C 1
ATOM 7094 O O . ASN B 1 399 ? -0.939 9.195 17.672 1 93.94 399 ASN B O 1
ATOM 7098 N N . SER B 1 400 ? -0.08 10 19.594 1 97.25 400 SER B N 1
ATOM 7099 C CA . SER B 1 400 ? -1.371 10.594 19.938 1 97.25 400 SER B CA 1
ATOM 7100 C C . SER B 1 400 ? -1.221 11.656 21.016 1 97.25 400 SER B C 1
ATOM 7102 O O . SER B 1 400 ? -0.29 11.609 21.828 1 97.25 400 SER B O 1
ATOM 7104 N N . PHE B 1 401 ? -2.029 12.68 21 1 97.56 401 PHE B N 1
ATOM 7105 C CA . PHE B 1 401 ? -2.221 13.641 22.078 1 97.56 401 PHE B CA 1
ATOM 7106 C C . PHE B 1 401 ? -3.592 14.297 21.969 1 97.56 401 PHE B C 1
ATOM 7108 O O . PHE B 1 401 ? -4.141 14.438 20.875 1 97.56 401 PHE B O 1
ATOM 7115 N N . ASP B 1 402 ? -4.137 14.68 23.047 1 98.12 402 ASP B N 1
ATOM 7116 C CA . ASP B 1 402 ? -5.426 15.359 23.094 1 98.12 402 ASP B CA 1
ATOM 7117 C C . ASP B 1 402 ? -5.301 16.812 22.641 1 98.12 402 ASP B C 1
ATOM 7119 O O . ASP B 1 402 ? -4.195 17.344 22.562 1 98.12 402 ASP B O 1
ATOM 7123 N N . PRO B 1 403 ? -6.438 17.453 22.25 1 97.69 403 PRO B N 1
ATOM 7124 C CA . PRO B 1 403 ? -6.402 18.875 21.906 1 97.69 403 PRO B CA 1
ATOM 7125 C C . PRO B 1 403 ? -5.809 19.75 23 1 97.69 403 PRO B C 1
ATOM 7127 O O . PRO B 1 403 ? -5.902 19.406 24.188 1 97.69 403 PRO B O 1
ATOM 7130 N N . LEU B 1 404 ? -5.254 20.828 22.594 1 97.38 404 LEU B N 1
ATOM 7131 C CA . LEU B 1 404 ? -4.551 21.703 23.531 1 97.38 404 LEU B CA 1
ATOM 7132 C C . LEU B 1 404 ? -5.523 22.641 24.25 1 97.38 404 LEU B C 1
ATOM 7134 O O . LEU B 1 404 ? -6.641 22.844 23.781 1 97.38 404 LEU B O 1
ATOM 7138 N N . PRO B 1 405 ? -5.09 23.188 25.359 1 96.06 405 PRO B N 1
ATOM 7139 C CA . PRO B 1 405 ? -5.934 24.172 26.062 1 96.06 405 PRO B CA 1
ATOM 7140 C C . PRO B 1 405 ? -6.176 25.422 25.234 1 96.06 405 PRO B C 1
ATOM 7142 O O . PRO B 1 405 ? -5.402 25.734 24.312 1 96.06 405 PRO B O 1
ATOM 7145 N N . VAL B 1 406 ? -7.258 26.109 25.531 1 95.88 406 VAL B N 1
ATOM 7146 C CA . VAL B 1 406 ? -7.617 27.344 24.828 1 95.88 406 VAL B CA 1
ATOM 7147 C C . VAL B 1 406 ? -6.887 28.531 25.438 1 95.88 406 VAL B C 1
ATOM 7149 O O . VAL B 1 406 ? -6.953 28.734 26.656 1 95.88 406 VAL B O 1
ATOM 7152 N N . SER B 1 407 ? -6.203 29.25 24.688 1 96.62 407 SER B N 1
ATOM 7153 C CA . SER B 1 407 ? -5.5 30.453 25.125 1 96.62 407 SER B CA 1
ATOM 7154 C C . SER B 1 407 ? -6.461 31.625 25.281 1 96.62 407 SER B C 1
ATOM 7156 O O . SER B 1 407 ? -7.465 31.703 24.578 1 96.62 407 SER B O 1
ATOM 7158 N N . SER B 1 408 ? -6.09 32.469 26.172 1 93.81 408 SER B N 1
ATOM 7159 C CA . SER B 1 408 ? -6.902 33.656 26.406 1 93.81 408 SER B CA 1
ATOM 7160 C C . SER B 1 408 ? -6.902 34.562 25.188 1 93.81 408 SER B C 1
ATOM 7162 O O . SER B 1 408 ? -5.871 34.75 24.531 1 93.81 408 SER B O 1
ATOM 7164 N N . HIS B 1 409 ? -8.133 35.094 24.922 1 91.81 409 HIS B N 1
ATOM 7165 C CA . HIS B 1 409 ? -8.266 36 23.797 1 91.81 409 HIS B CA 1
ATOM 7166 C C . HIS B 1 409 ? -9.195 37.156 24.141 1 91.81 409 HIS B C 1
ATOM 7168 O O . HIS B 1 409 ? -9.883 37.688 23.266 1 91.81 409 HIS B O 1
ATOM 7174 N N . ASP B 1 410 ? -9.195 37.438 25.391 1 86.81 410 ASP B N 1
ATOM 7175 C CA . ASP B 1 410 ? -10 38.562 25.859 1 86.81 410 ASP B CA 1
ATOM 7176 C C . ASP B 1 410 ? -9.211 39.875 25.797 1 86.81 410 ASP B C 1
ATOM 7178 O O . ASP B 1 410 ? -8.07 39.875 25.328 1 86.81 410 ASP B O 1
ATOM 7182 N N . VAL B 1 411 ? -9.789 40.875 26.234 1 82.44 411 VAL B N 1
ATOM 7183 C CA . VAL B 1 411 ? -9.227 42.219 26.125 1 82.44 411 VAL B CA 1
ATOM 7184 C C . VAL B 1 411 ? -8.023 42.344 27.062 1 82.44 411 VAL B C 1
ATOM 7186 O O . VAL B 1 411 ? -7.152 43.188 26.844 1 82.44 411 VAL B O 1
ATOM 7189 N N . GLU B 1 412 ? -7.934 41.469 27.969 1 83.75 412 GLU B N 1
ATOM 7190 C CA . GLU B 1 412 ? -6.844 41.531 28.938 1 83.75 412 GLU B CA 1
ATOM 7191 C C . GLU B 1 412 ? -5.648 40.688 28.5 1 83.75 412 GLU B C 1
ATOM 7193 O O . GLU B 1 412 ? -4.566 40.812 29.078 1 83.75 412 GLU B O 1
ATOM 7198 N N . SER B 1 413 ? -5.84 39.938 27.5 1 89.5 413 SER B N 1
ATOM 7199 C CA . SER B 1 413 ? -4.77 39.094 27.031 1 89.5 413 SER B CA 1
ATOM 7200 C C . SER B 1 413 ? -3.719 39.875 26.25 1 89.5 413 SER B C 1
ATOM 7202 O O . SER B 1 413 ? -3.887 40.125 25.062 1 89.5 413 SER B O 1
ATOM 7204 N N . VAL B 1 414 ? -2.609 40.062 26.828 1 87.69 414 VAL B N 1
ATOM 7205 C CA . VAL B 1 414 ? -1.566 40.938 26.297 1 87.69 414 VAL B CA 1
ATOM 7206 C C . VAL B 1 414 ? -1.083 40.375 24.953 1 87.69 414 VAL B C 1
ATOM 7208 O O . VAL B 1 414 ? -1.009 41.125 23.969 1 87.69 414 VAL B O 1
ATOM 7211 N N . GLY B 1 415 ? -0.774 39.125 24.953 1 93 415 GLY B N 1
ATOM 7212 C CA . GLY B 1 415 ? -0.278 38.531 23.719 1 93 415 GLY B CA 1
ATOM 7213 C C . GLY B 1 415 ? -1.267 38.594 22.578 1 93 415 GLY B C 1
ATOM 7214 O O . GLY B 1 415 ? -0.894 38.938 21.453 1 93 415 GLY B O 1
ATOM 7215 N N . TYR B 1 416 ? -2.525 38.375 22.812 1 93.75 416 TYR B N 1
ATOM 7216 C CA . TYR B 1 416 ? -3.559 38.406 21.781 1 93.75 416 TYR B CA 1
ATOM 7217 C C . TYR B 1 416 ? -3.754 39.844 21.266 1 93.75 416 TYR B C 1
ATOM 7219 O O . TYR B 1 416 ? -3.9 40.031 20.062 1 93.75 416 TYR B O 1
ATOM 7227 N N . GLN B 1 417 ? -3.686 40.75 22.141 1 91 417 GLN B N 1
ATOM 7228 C CA . GLN B 1 417 ? -3.885 42.156 21.766 1 91 417 GLN B CA 1
ATOM 7229 C C . GLN B 1 417 ? -2.725 42.656 20.922 1 91 417 GLN B C 1
ATOM 7231 O O . GLN B 1 417 ? -2.934 43.406 19.953 1 91 417 GLN B O 1
ATOM 7236 N N . ILE B 1 418 ? -1.558 42.281 21.344 1 92.06 418 ILE B N 1
ATOM 7237 C CA . ILE B 1 418 ? -0.383 42.656 20.562 1 92.06 418 ILE B CA 1
ATOM 7238 C C . ILE B 1 418 ? -0.482 42.094 19.156 1 92.06 418 ILE B C 1
ATOM 7240 O O . ILE B 1 418 ? -0.201 42.812 18.172 1 92.06 418 ILE B O 1
ATOM 7244 N N . LEU B 1 419 ? -0.896 40.875 19.078 1 94 419 LEU B N 1
ATOM 7245 C CA . LEU B 1 419 ? -1.027 40.219 17.781 1 94 419 LEU B CA 1
ATOM 7246 C C . LEU B 1 419 ? -2.105 40.875 16.938 1 94 419 LEU B C 1
ATOM 7248 O O . LEU B 1 419 ? -1.894 41.156 15.75 1 94 419 LEU B O 1
ATOM 7252 N N . GLN B 1 420 ? -3.219 41.125 17.5 1 91.94 420 GLN B N 1
ATOM 7253 C CA . GLN B 1 420 ? -4.32 41.781 16.781 1 91.94 420 GLN B CA 1
ATOM 7254 C C . GLN B 1 420 ? -3.912 43.156 16.25 1 91.94 420 GLN B C 1
ATOM 7256 O O . GLN B 1 420 ? -4.215 43.469 15.109 1 91.94 420 GLN B O 1
ATOM 7261 N N . HIS B 1 421 ? -3.244 43.844 17.062 1 90 421 HIS B N 1
ATOM 7262 C CA . HIS B 1 421 ? -2.787 45.188 16.672 1 90 421 HIS B CA 1
ATOM 7263 C C . HIS B 1 421 ? -1.801 45.094 15.516 1 90 421 HIS B C 1
ATOM 7265 O O . HIS B 1 421 ? -1.896 45.875 14.555 1 90 421 HIS B O 1
ATOM 7271 N N . THR B 1 422 ? -0.895 44.188 15.672 1 93.5 422 THR B N 1
ATOM 7272 C CA . THR B 1 422 ? 0.109 44.031 14.625 1 93.5 422 THR B CA 1
ATOM 7273 C C . THR B 1 422 ? -0.545 43.594 13.312 1 93.5 422 THR B C 1
ATOM 7275 O O . THR B 1 422 ? -0.205 44.125 12.25 1 93.5 422 THR B O 1
ATOM 7278 N N . ILE B 1 423 ? -1.515 42.688 13.375 1 94.44 423 ILE B N 1
ATOM 7279 C CA . ILE B 1 423 ? -2.225 42.188 12.203 1 94.44 423 ILE B CA 1
ATOM 7280 C C . ILE B 1 423 ? -2.98 43.344 11.523 1 94.44 423 ILE B C 1
ATOM 7282 O O . ILE B 1 423 ? -2.912 43.5 10.305 1 94.44 423 ILE B O 1
ATOM 7286 N N . HIS B 1 424 ? -3.619 44.125 12.297 1 90.19 424 HIS B N 1
ATOM 7287 C CA . HIS B 1 424 ? -4.391 45.25 11.773 1 90.19 424 HIS B CA 1
ATOM 7288 C C . HIS B 1 424 ? -3.492 46.25 11.039 1 90.19 424 HIS B C 1
ATOM 7290 O O . HIS B 1 424 ? -3.883 46.812 10.008 1 90.19 424 HIS B O 1
ATOM 7296 N N . SER B 1 425 ? -2.381 46.438 11.602 1 89.06 425 SER B N 1
ATOM 7297 C CA . SER B 1 425 ? -1.442 47.406 11.016 1 89.06 425 SER B CA 1
ATOM 7298 C C . SER B 1 425 ? -0.879 46.875 9.695 1 89.06 425 SER B C 1
ATOM 7300 O O . SER B 1 425 ? -0.798 47.625 8.719 1 89.06 425 SER B O 1
ATOM 7302 N N . VAL B 1 426 ? -0.564 45.656 9.633 1 93 426 VAL B N 1
ATOM 7303 C CA . VAL B 1 426 ? 0.16 45.094 8.5 1 93 426 VAL B CA 1
ATOM 7304 C C . VAL B 1 426 ? -0.823 44.75 7.391 1 93 426 VAL B C 1
ATOM 7306 O O . VAL B 1 426 ? -0.508 44.875 6.203 1 93 426 VAL B O 1
ATOM 7309 N N . PHE B 1 427 ? -2.002 44.312 7.727 1 91.81 427 PHE B N 1
ATOM 7310 C CA . PHE B 1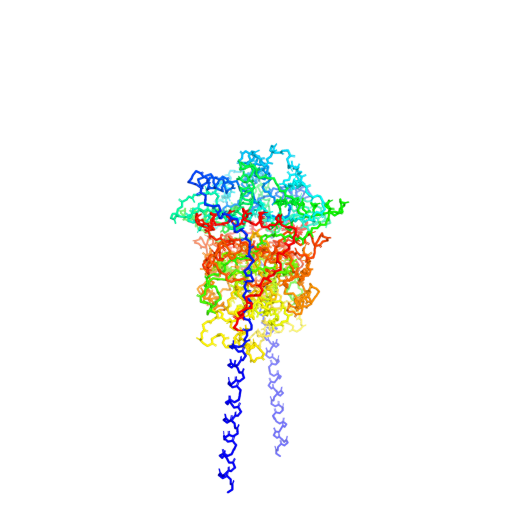 427 ? -2.947 43.812 6.738 1 91.81 427 PHE B CA 1
ATOM 7311 C C . PHE B 1 427 ? -4.105 44.781 6.551 1 91.81 427 PHE B C 1
ATOM 7313 O O . PHE B 1 427 ? -5.242 44.375 6.32 1 91.81 427 PHE B O 1
ATOM 7320 N N . SER B 1 428 ? -3.832 46.031 6.57 1 78.38 428 SER B N 1
ATOM 7321 C CA . SER B 1 428 ? -4.691 47.125 6.199 1 78.38 428 SER B CA 1
ATOM 7322 C C . SER B 1 428 ? -6.066 47 6.848 1 78.38 428 SER B C 1
ATOM 7324 O O . SER B 1 428 ? -7.09 47.094 6.16 1 78.38 428 SER B O 1
ATOM 7326 N N . GLY B 1 429 ? -6.098 46.625 8.047 1 76.25 429 GLY B N 1
ATOM 7327 C CA . GLY B 1 429 ? -7.34 46.688 8.805 1 76.25 429 GLY B CA 1
ATOM 7328 C C . GLY B 1 429 ? -8.117 45.375 8.766 1 76.25 429 GLY B C 1
ATOM 7329 O O . GLY B 1 429 ? -9.273 45.312 9.18 1 76.25 429 GLY B O 1
ATOM 7330 N N . ALA B 1 430 ? -7.555 44.375 8.312 1 81.25 430 ALA B N 1
ATOM 7331 C CA . ALA B 1 430 ? -8.234 43.062 8.32 1 81.25 430 ALA B CA 1
ATOM 7332 C C . ALA B 1 430 ? -8.68 42.719 9.734 1 81.25 430 ALA B C 1
ATOM 7334 O O . ALA B 1 430 ? -7.922 42.844 10.695 1 81.25 430 ALA B O 1
ATOM 7335 N N . PRO B 1 431 ? -9.945 42.312 9.773 1 87.25 431 PRO B N 1
ATOM 7336 C CA . PRO B 1 431 ? -10.375 41.844 11.086 1 87.25 431 PRO B CA 1
ATOM 7337 C C . PRO B 1 431 ? -9.688 40.531 11.492 1 87.25 431 PRO B C 1
ATOM 7339 O O . PRO B 1 431 ? -9.25 39.75 10.633 1 87.25 431 PRO B O 1
ATOM 7342 N N . SER B 1 432 ? -9.508 40.406 12.789 1 91.31 432 SER B N 1
ATOM 7343 C CA . SER B 1 432 ? -8.953 39.188 13.328 1 91.31 432 SER B CA 1
ATOM 7344 C C . SER B 1 432 ? -9.977 38.438 14.188 1 91.31 432 SER B C 1
ATOM 7346 O O . SER B 1 432 ? -10.852 39.062 14.789 1 91.31 432 SER B O 1
ATOM 7348 N N . ALA B 1 433 ? -9.914 37.156 14.164 1 92.06 433 ALA B N 1
ATOM 7349 C CA . ALA B 1 433 ? -10.82 36.344 14.961 1 92.06 433 ALA B CA 1
ATOM 7350 C C . ALA B 1 433 ? -10.094 35.125 15.555 1 92.06 433 ALA B C 1
ATOM 7352 O O . ALA B 1 433 ? -9.195 34.562 14.922 1 92.06 433 ALA B O 1
ATOM 7353 N N . PRO B 1 434 ? -10.461 34.812 16.844 1 93.88 434 PRO B N 1
ATOM 7354 C CA . PRO B 1 434 ? -9.938 33.531 17.391 1 93.88 434 PRO B CA 1
ATOM 7355 C C . PRO B 1 434 ? -10.43 32.312 16.625 1 93.88 434 PRO B C 1
ATOM 7357 O O . PRO B 1 434 ? -11.578 32.281 16.172 1 93.88 434 PRO B O 1
ATOM 7360 N N . ALA B 1 435 ? -9.586 31.359 16.484 1 94.62 435 ALA B N 1
ATOM 7361 C CA . ALA B 1 435 ? -9.938 30.156 15.711 1 94.62 435 ALA B CA 1
ATOM 7362 C C . ALA B 1 435 ? -9.211 28.922 16.25 1 94.62 435 ALA B C 1
ATOM 7364 O O . ALA B 1 435 ? -8.422 29.031 17.188 1 94.62 435 ALA B O 1
ATOM 7365 N N . VAL B 1 436 ? -9.609 27.781 15.703 1 95.06 436 VAL B N 1
ATOM 7366 C CA . VAL B 1 436 ? -8.961 26.516 16.031 1 95.06 436 VAL B CA 1
ATOM 7367 C C . VAL B 1 436 ? -7.895 26.203 14.984 1 95.06 436 VAL B C 1
ATOM 7369 O O . VAL B 1 436 ? -8.18 26.188 13.789 1 95.06 436 VAL B O 1
ATOM 7372 N N . CYS B 1 437 ? -6.707 26.016 15.477 1 96.5 437 CYS B N 1
ATOM 7373 C CA . CYS B 1 437 ? -5.672 25.531 14.562 1 96.5 437 CYS B CA 1
ATOM 7374 C C . CYS B 1 437 ? -5.934 24.094 14.156 1 96.5 437 CYS B C 1
ATOM 7376 O O . CYS B 1 437 ? -5.879 23.188 14.984 1 96.5 437 CYS B O 1
ATOM 7378 N N . ILE B 1 438 ? -6.125 23.859 12.906 1 94.69 438 ILE B N 1
ATOM 7379 C CA . ILE B 1 438 ? -6.562 22.562 12.414 1 94.69 438 ILE B CA 1
ATOM 7380 C C . ILE B 1 438 ? -5.355 21.641 12.25 1 94.69 438 ILE B C 1
ATOM 7382 O O . ILE B 1 438 ? -5.5 20.422 12.227 1 94.69 438 ILE B O 1
ATOM 7386 N N . GLY B 1 439 ? -4.176 22.203 12.047 1 93.88 439 GLY B N 1
ATOM 7387 C CA . GLY B 1 439 ? -2.945 21.438 12.016 1 93.88 439 GLY B CA 1
ATOM 7388 C C . GLY B 1 439 ? -2.289 21.312 13.383 1 93.88 439 GLY B C 1
ATOM 7389 O O . GLY B 1 439 ? -2.875 21.688 14.391 1 93.88 439 GLY B O 1
ATOM 7390 N N . ASN B 1 440 ? -1.193 20.641 13.391 1 95.81 440 ASN B N 1
ATOM 7391 C CA . ASN B 1 440 ? -0.39 20.547 14.602 1 95.81 440 ASN B CA 1
ATOM 7392 C C . ASN B 1 440 ? 0.964 21.234 14.438 1 95.81 440 ASN B C 1
ATOM 7394 O O . ASN B 1 440 ? 1.517 21.266 13.336 1 95.81 440 ASN B O 1
ATOM 7398 N N . THR B 1 441 ? 1.386 21.781 15.531 1 96.75 441 THR B N 1
ATOM 7399 C CA . THR B 1 441 ? 2.641 22.531 15.508 1 96.75 441 THR B CA 1
ATOM 7400 C C . THR B 1 441 ? 3.514 22.141 16.703 1 96.75 441 THR B C 1
ATOM 7402 O O . THR B 1 441 ? 3.068 21.422 17.594 1 96.75 441 THR B O 1
ATOM 7405 N N . ASP B 1 442 ? 4.688 22.656 16.703 1 97.81 442 ASP B N 1
ATOM 7406 C CA . ASP B 1 442 ? 5.641 22.406 17.781 1 97.81 442 ASP B CA 1
ATOM 7407 C C . ASP B 1 442 ? 5.215 23.094 19.078 1 97.81 442 ASP B C 1
ATOM 7409 O O . ASP B 1 442 ? 5.719 22.781 20.156 1 97.81 442 ASP B O 1
ATOM 7413 N N . SER B 1 443 ? 4.316 24.031 18.969 1 97.62 443 SER B N 1
ATOM 7414 C CA . SER B 1 443 ? 3.963 24.828 20.125 1 97.62 443 SER B CA 1
ATOM 7415 C C . SER B 1 443 ? 3.342 23.953 21.219 1 97.62 443 SER B C 1
ATOM 7417 O O . SER B 1 443 ? 3.314 24.344 22.391 1 97.62 443 SER B O 1
ATOM 7419 N N . ARG B 1 444 ? 2.881 22.766 20.859 1 97.25 444 ARG B N 1
ATOM 7420 C CA . ARG B 1 444 ? 2.26 21.875 21.844 1 97.25 444 ARG B CA 1
ATOM 7421 C C . ARG B 1 444 ? 3.234 21.516 22.953 1 97.25 444 ARG B C 1
ATOM 7423 O O . ARG B 1 444 ? 2.822 21.266 24.094 1 97.25 444 ARG B O 1
ATOM 7430 N N . TYR B 1 445 ? 4.516 21.547 22.688 1 98.12 445 TYR B N 1
ATOM 7431 C CA . TYR B 1 445 ? 5.512 21.172 23.672 1 98.12 445 TYR B CA 1
ATOM 7432 C C . TYR B 1 445 ? 5.766 22.297 24.656 1 98.12 445 TYR B C 1
ATOM 7434 O O . TYR B 1 445 ? 6.379 22.094 25.719 1 98.12 445 TYR B O 1
ATOM 7442 N N . PHE B 1 446 ? 5.27 23.453 24.438 1 98.5 446 PHE B N 1
ATOM 7443 C CA . PHE B 1 446 ? 5.609 24.625 25.234 1 98.5 446 PHE B CA 1
ATOM 7444 C C . PHE B 1 446 ? 4.453 25.016 26.156 1 98.5 446 PHE B C 1
ATOM 7446 O O . PHE B 1 446 ? 4.5 26.047 26.812 1 98.5 446 PHE B O 1
ATOM 7453 N N . VAL B 1 447 ? 3.479 24.234 26.203 1 97.69 447 VAL B N 1
ATOM 7454 C CA . VAL B 1 447 ? 2.307 24.453 27.047 1 97.69 447 VAL B CA 1
ATOM 7455 C C . VAL B 1 447 ? 2.744 24.656 28.5 1 97.69 447 VAL B C 1
ATOM 7457 O O . VAL B 1 447 ? 2.152 25.469 29.219 1 97.69 447 VAL B O 1
ATOM 7460 N N . PRO B 1 448 ? 3.826 23.984 29.016 1 97.5 448 PRO B N 1
ATOM 7461 C CA . PRO B 1 448 ? 4.246 24.188 30.406 1 97.5 448 PRO B CA 1
ATOM 7462 C C . PRO B 1 448 ? 4.836 25.578 30.641 1 97.5 448 PRO B C 1
ATOM 7464 O O . PRO B 1 448 ? 4.98 25.984 31.797 1 97.5 448 PRO B O 1
ATOM 7467 N N . LEU B 1 449 ? 5.125 26.297 29.609 1 98.25 449 LEU B N 1
ATOM 7468 C CA . LEU B 1 449 ? 5.844 27.562 29.766 1 98.25 449 LEU B CA 1
ATOM 7469 C C . LEU B 1 449 ? 4.879 28.75 29.734 1 98.25 449 LEU B C 1
ATOM 7471 O O . LEU B 1 449 ? 5.23 29.844 30.156 1 98.25 449 LEU B O 1
ATOM 7475 N N . THR B 1 450 ? 3.676 28.531 29.203 1 97.44 450 THR B N 1
ATOM 7476 C CA . THR B 1 450 ? 2.713 29.609 29.109 1 97.44 450 THR B CA 1
ATOM 7477 C C . THR B 1 450 ? 1.322 29.078 28.781 1 97.44 450 THR B C 1
ATOM 7479 O O . THR B 1 450 ? 1.189 28.031 28.156 1 97.44 450 THR B O 1
ATOM 7482 N N . ASN B 1 451 ? 0.341 29.812 29.172 1 96.06 451 ASN B N 1
ATOM 7483 C CA . ASN B 1 451 ? -1.04 29.516 28.812 1 96.06 451 ASN B CA 1
ATOM 7484 C C . ASN B 1 451 ? -1.49 30.297 27.578 1 96.06 451 ASN B C 1
ATOM 7486 O O . ASN B 1 451 ? -2.621 30.141 27.109 1 96.06 451 ASN B O 1
ATOM 7490 N N . ASN B 1 452 ? -0.618 31.125 27.062 1 97.38 452 ASN B N 1
ATOM 7491 C CA . ASN B 1 452 ? -0.938 32.031 25.953 1 97.38 452 ASN B CA 1
ATOM 7492 C C . ASN B 1 452 ? -0.148 31.656 24.703 1 97.38 452 ASN B C 1
ATOM 7494 O O . ASN B 1 452 ? 0.862 32.281 24.391 1 97.38 452 ASN B O 1
ATOM 7498 N N . ILE B 1 453 ? -0.719 30.688 23.984 1 98.31 453 ILE B N 1
ATOM 7499 C CA . ILE B 1 453 ? -0.097 30.203 22.75 1 98.31 453 ILE B CA 1
ATOM 7500 C C . ILE B 1 453 ? -0.974 30.578 21.562 1 98.31 453 ILE B C 1
ATOM 7502 O O . ILE B 1 453 ? -2.137 30.188 21.484 1 98.31 453 ILE B O 1
ATOM 7506 N N . TYR B 1 454 ? -0.421 31.344 20.672 1 98.19 454 TYR B N 1
ATOM 7507 C CA . TYR B 1 454 ? -1.152 31.797 19.5 1 98.19 454 TYR B CA 1
ATOM 7508 C C . TYR B 1 454 ? -0.496 31.297 18.219 1 98.19 454 TYR B C 1
ATOM 7510 O O . TYR B 1 454 ? 0.731 31.328 18.094 1 98.19 454 TYR B O 1
ATOM 7518 N N . ARG B 1 455 ? -1.278 30.766 17.344 1 98.06 455 ARG B N 1
ATOM 7519 C CA . ARG B 1 455 ? -0.803 30.203 16.078 1 98.06 455 ARG B CA 1
ATOM 7520 C C . ARG B 1 455 ? -1.271 31.031 14.898 1 98.06 455 ARG B C 1
ATOM 7522 O O . ARG B 1 455 ? -2.461 31.062 14.578 1 98.06 455 ARG B O 1
ATOM 7529 N N . PHE B 1 456 ? -0.318 31.641 14.234 1 97.38 456 PHE B N 1
ATOM 7530 C CA . PHE B 1 456 ? -0.629 32.562 13.156 1 97.38 456 PHE B CA 1
ATOM 7531 C C . PHE B 1 456 ? 0.491 32.594 12.117 1 97.38 456 PHE B C 1
ATOM 7533 O O . PHE B 1 456 ? 1.666 32.719 12.469 1 97.38 456 PHE B O 1
ATOM 7540 N N . ASN B 1 457 ? 0.105 32.344 10.945 1 95.81 457 ASN B N 1
ATOM 7541 C CA . ASN B 1 457 ? 0.987 32.531 9.797 1 95.81 457 ASN B CA 1
ATOM 7542 C C . ASN B 1 457 ? 0.619 33.781 9.008 1 95.81 457 ASN B C 1
ATOM 7544 O O . ASN B 1 457 ? -0.427 33.844 8.359 1 95.81 457 ASN B O 1
ATOM 7548 N N . PRO B 1 458 ? 1.454 34.812 8.984 1 96.38 458 PRO B N 1
ATOM 7549 C CA . PRO B 1 458 ? 1.091 36.125 8.414 1 96.38 458 PRO B CA 1
ATOM 7550 C C . PRO B 1 458 ? 1.174 36.125 6.887 1 96.38 458 PRO B C 1
ATOM 7552 O O . PRO B 1 458 ? 1.897 36.938 6.312 1 96.38 458 PRO B O 1
ATOM 7555 N N . VAL B 1 459 ? 0.4 35.281 6.234 1 96.5 459 VAL B N 1
ATOM 7556 C CA . VAL B 1 459 ? 0.287 35.219 4.781 1 96.5 459 VAL B CA 1
ATOM 7557 C C . VAL B 1 459 ? -1.186 35.188 4.379 1 96.5 459 VAL B C 1
ATOM 7559 O O . VAL B 1 459 ? -1.988 34.5 5.016 1 96.5 459 VAL B O 1
ATOM 7562 N N . ILE B 1 460 ? -1.526 35.938 3.354 1 95.06 460 ILE B N 1
ATOM 7563 C CA . ILE B 1 460 ? -2.875 35.875 2.805 1 95.06 460 ILE B CA 1
ATOM 7564 C C . ILE B 1 460 ? -2.992 34.656 1.893 1 95.06 460 ILE B C 1
ATOM 7566 O O . ILE B 1 460 ? -2.219 34.5 0.942 1 95.06 460 ILE B O 1
ATOM 7570 N N . LEU B 1 461 ? -3.912 33.812 2.215 1 94 461 LEU B N 1
ATOM 7571 C CA . LEU B 1 461 ? -4.121 32.625 1.399 1 94 461 LEU B CA 1
ATOM 7572 C C . LEU B 1 461 ? -5.527 32.625 0.814 1 94 461 LEU B C 1
ATOM 7574 O O . LEU B 1 461 ? -6.492 32.969 1.496 1 94 461 LEU B O 1
ATOM 7578 N N . LYS B 1 462 ? -5.551 32.25 -0.439 1 92 462 LYS B N 1
ATOM 7579 C CA . LYS B 1 462 ? -6.812 32 -1.124 1 92 462 LYS B CA 1
ATOM 7580 C C . LYS B 1 462 ? -7.113 30.5 -1.163 1 92 462 LYS B C 1
ATOM 7582 O O . LYS B 1 462 ? -6.297 29.688 -0.732 1 92 462 LYS B O 1
ATOM 7587 N N . LYS B 1 463 ? -8.312 30.219 -1.624 1 87.44 463 LYS B N 1
ATOM 7588 C CA . LYS B 1 463 ? -8.773 28.828 -1.64 1 87.44 463 LYS B CA 1
ATOM 7589 C C . LYS B 1 463 ? -7.809 27.938 -2.406 1 87.44 463 LYS B C 1
ATOM 7591 O O . LYS B 1 463 ? -7.5 26.828 -1.969 1 87.44 463 LYS B O 1
ATOM 7596 N N . GLU B 1 464 ? -7.266 28.375 -3.449 1 87.25 464 GLU B N 1
ATOM 7597 C CA . GLU B 1 464 ? -6.395 27.594 -4.316 1 87.25 464 GLU B CA 1
ATOM 7598 C C . GLU B 1 464 ? -5.027 27.375 -3.674 1 87.25 464 GLU B C 1
ATOM 7600 O O . GLU B 1 464 ? -4.32 26.422 -4.02 1 87.25 464 GLU B O 1
ATOM 7605 N N . ASP B 1 465 ? -4.719 28.234 -2.703 1 90.75 465 ASP B N 1
ATOM 7606 C CA . ASP B 1 465 ? -3.406 28.156 -2.07 1 90.75 465 ASP B CA 1
ATOM 7607 C C . ASP B 1 465 ? -3.371 27.062 -1.009 1 90.75 465 ASP B C 1
ATOM 7609 O O . ASP B 1 465 ? -2.309 26.5 -0.72 1 90.75 465 ASP B O 1
ATOM 7613 N N . LEU B 1 466 ? -4.512 26.734 -0.495 1 87.69 466 LEU B N 1
ATOM 7614 C CA . LEU B 1 466 ? -4.566 25.797 0.615 1 87.69 466 LEU B CA 1
ATOM 7615 C C . LEU B 1 466 ? -4.051 24.422 0.187 1 87.69 466 LEU B C 1
ATOM 7617 O O . LEU B 1 466 ? -3.312 23.781 0.931 1 87.69 466 LEU B O 1
ATOM 7621 N N . ASN B 1 467 ? -4.332 24.078 -1.021 1 88.06 467 ASN B N 1
ATOM 7622 C CA . ASN B 1 467 ? -3.967 22.75 -1.511 1 88.06 467 ASN B CA 1
ATOM 7623 C C . ASN B 1 467 ? -2.484 22.672 -1.865 1 88.06 467 ASN B C 1
ATOM 7625 O O . ASN B 1 467 ? -1.957 21.594 -2.113 1 88.06 467 ASN B O 1
ATOM 7629 N N . ARG B 1 468 ? -1.823 23.781 -1.738 1 91.88 468 ARG B N 1
ATOM 7630 C CA . ARG B 1 468 ? -0.398 23.797 -2.053 1 91.88 468 ARG B CA 1
ATOM 7631 C C . ARG B 1 468 ? 0.437 23.406 -0.838 1 91.88 468 ARG B C 1
ATOM 7633 O O . ARG B 1 468 ? 1.597 23.016 -0.975 1 91.88 468 ARG B O 1
ATOM 7640 N N . ILE B 1 469 ? -0.178 23.5 0.295 1 91.5 469 ILE B N 1
ATOM 7641 C CA . ILE B 1 469 ? 0.506 23.078 1.511 1 91.5 469 ILE B CA 1
ATOM 7642 C C . ILE B 1 469 ? 0.604 21.547 1.539 1 91.5 469 ILE B C 1
ATOM 7644 O O . ILE B 1 469 ? -0.415 20.859 1.538 1 91.5 469 ILE B O 1
ATOM 7648 N N . HIS B 1 470 ? 1.77 21.047 1.62 1 91.31 470 HIS B N 1
ATOM 7649 C CA . HIS B 1 470 ? 2.037 19.609 1.481 1 91.31 470 HIS B CA 1
ATOM 7650 C C . HIS B 1 470 ? 1.59 19.094 0.117 1 91.31 470 HIS B C 1
ATOM 7652 O O . HIS B 1 470 ? 1.354 17.906 -0.053 1 91.31 470 HIS B O 1
ATOM 7658 N N . GLY B 1 471 ? 1.384 20.062 -0.816 1 92.62 471 GLY B N 1
ATOM 7659 C CA . GLY B 1 471 ? 0.893 19.688 -2.137 1 92.62 471 GLY B CA 1
ATOM 7660 C C . GLY B 1 471 ? 1.836 20.094 -3.254 1 92.62 471 GLY B C 1
ATOM 7661 O O . GLY B 1 471 ? 3.053 20.141 -3.062 1 92.62 471 GLY B O 1
ATOM 7662 N N . LEU B 1 472 ? 1.183 20.297 -4.438 1 92.94 472 LEU B N 1
ATOM 7663 C CA . LEU B 1 472 ? 1.968 20.625 -5.617 1 92.94 472 LEU B CA 1
ATOM 7664 C C . LEU B 1 472 ? 2.137 22.141 -5.742 1 92.94 472 LEU B C 1
ATOM 7666 O O . LEU B 1 472 ? 1.269 22.906 -5.309 1 92.94 472 LEU B O 1
ATOM 7670 N N . ASN B 1 473 ? 3.266 22.516 -6.203 1 95.38 473 ASN B N 1
ATOM 7671 C CA . ASN B 1 473 ? 3.529 23.891 -6.609 1 95.38 473 ASN B CA 1
ATOM 7672 C C . ASN B 1 473 ? 3.357 24.875 -5.445 1 95.38 473 ASN B C 1
ATOM 7674 O O . ASN B 1 473 ? 2.697 25.906 -5.582 1 95.38 473 ASN B O 1
ATOM 7678 N N . GLU B 1 474 ? 3.812 24.438 -4.336 1 96.69 474 GLU B N 1
ATOM 7679 C CA . GLU B 1 474 ? 3.883 25.359 -3.211 1 96.69 474 GLU B CA 1
ATOM 7680 C C . GLU B 1 474 ? 4.648 26.625 -3.588 1 96.69 474 GLU B C 1
ATOM 7682 O O . GLU B 1 474 ? 5.672 26.562 -4.273 1 96.69 474 GLU B O 1
ATOM 7687 N N . ARG B 1 475 ? 4.078 27.797 -3.154 1 97.5 475 ARG B N 1
ATOM 7688 C CA . ARG B 1 475 ? 4.676 29.078 -3.557 1 97.5 475 ARG B CA 1
ATOM 7689 C C . ARG B 1 475 ? 4.246 30.203 -2.629 1 97.5 475 ARG B C 1
ATOM 7691 O O . ARG B 1 475 ? 3.252 30.078 -1.91 1 97.5 475 ARG B O 1
ATOM 7698 N N . ILE B 1 476 ? 5.02 31.234 -2.625 1 97.88 476 ILE B N 1
ATOM 7699 C CA . ILE B 1 476 ? 4.684 32.469 -1.905 1 97.88 476 ILE B CA 1
ATOM 7700 C C . ILE B 1 476 ? 4.984 33.688 -2.781 1 97.88 476 ILE B C 1
ATOM 7702 O O . ILE B 1 476 ? 5.992 33.688 -3.494 1 97.88 476 ILE B O 1
ATOM 7706 N N . SER B 1 477 ? 4.086 34.625 -2.838 1 97.25 477 SER B N 1
ATOM 7707 C CA . SER B 1 477 ? 4.348 35.844 -3.615 1 97.25 477 SER B CA 1
ATOM 7708 C C . SER B 1 477 ? 5.406 36.719 -2.945 1 97.25 477 SER B C 1
ATOM 7710 O O . SER B 1 477 ? 5.551 36.688 -1.722 1 97.25 477 SER B O 1
ATOM 7712 N N . LYS B 1 478 ? 6.109 37.469 -3.713 1 96.81 478 LYS B N 1
ATOM 7713 C CA . LYS B 1 478 ? 7.094 38.406 -3.168 1 96.81 478 LYS B CA 1
ATOM 7714 C C . LYS B 1 478 ? 6.434 39.406 -2.225 1 96.81 478 LYS B C 1
ATOM 7716 O O . LYS B 1 478 ? 6.984 39.75 -1.166 1 96.81 478 LYS B O 1
ATOM 7721 N N . GLU B 1 479 ? 5.32 39.812 -2.576 1 94.62 479 GLU B N 1
ATOM 7722 C CA . GLU B 1 479 ? 4.57 40.719 -1.744 1 94.62 479 GLU B CA 1
ATOM 7723 C C . GLU B 1 479 ? 4.215 40.125 -0.397 1 94.62 479 GLU B C 1
ATOM 7725 O O . GLU B 1 479 ? 4.312 40.781 0.642 1 94.62 479 GLU B O 1
ATOM 7730 N N . ALA B 1 480 ? 3.779 38.906 -0.46 1 96.31 480 ALA B N 1
ATOM 7731 C CA . ALA B 1 480 ? 3.422 38.219 0.772 1 96.31 480 ALA B CA 1
ATOM 7732 C C . ALA B 1 480 ? 4.637 38.031 1.675 1 96.31 480 ALA B C 1
ATOM 7734 O O . ALA B 1 480 ? 4.531 38.125 2.898 1 96.31 480 ALA B O 1
ATOM 7735 N N . LEU B 1 481 ? 5.742 37.75 1.055 1 97.25 481 LEU B N 1
ATOM 7736 C CA . LEU B 1 481 ? 6.969 37.594 1.824 1 97.25 481 LEU B CA 1
ATOM 7737 C C . LEU B 1 481 ? 7.375 38.906 2.49 1 97.25 481 LEU B C 1
ATOM 7739 O O . LEU B 1 481 ? 7.801 38.906 3.646 1 97.25 481 LEU B O 1
ATOM 7743 N N . GLU B 1 482 ? 7.262 39.938 1.78 1 95.88 482 GLU B N 1
ATOM 7744 C CA . GLU B 1 482 ? 7.574 41.25 2.338 1 95.88 482 GLU B CA 1
ATOM 7745 C C . GLU B 1 482 ? 6.664 41.594 3.52 1 95.88 482 GLU B C 1
ATOM 7747 O O . GLU B 1 482 ? 7.129 42.062 4.547 1 95.88 482 GLU B O 1
ATOM 7752 N N . ARG B 1 483 ? 5.438 41.281 3.346 1 94.44 483 ARG B N 1
ATOM 7753 C CA . ARG B 1 483 ? 4.477 41.531 4.418 1 94.44 483 ARG B CA 1
ATOM 7754 C C . ARG B 1 483 ? 4.766 40.656 5.625 1 94.44 483 ARG B C 1
ATOM 7756 O O . ARG B 1 483 ? 4.582 41.094 6.77 1 94.44 483 ARG B O 1
ATOM 7763 N N . LEU B 1 484 ? 5.102 39.5 5.336 1 97 484 LEU B N 1
ATOM 7764 C CA . LEU B 1 484 ? 5.449 38.562 6.395 1 97 484 LEU B CA 1
ATOM 7765 C C . LEU B 1 484 ? 6.578 39.094 7.262 1 97 484 LEU B C 1
ATOM 7767 O O . LEU B 1 484 ? 6.484 39.062 8.492 1 97 484 LEU B O 1
ATOM 7771 N N . VAL B 1 485 ? 7.598 39.625 6.668 1 96.94 485 VAL B N 1
ATOM 7772 C CA . VAL B 1 485 ? 8.727 40.156 7.414 1 96.94 485 VAL B CA 1
ATOM 7773 C C . VAL B 1 485 ? 8.297 41.438 8.148 1 96.94 485 VAL B C 1
ATOM 7775 O O . VAL B 1 485 ? 8.711 41.688 9.289 1 96.94 485 VAL B O 1
ATOM 7778 N N . GLN B 1 486 ? 7.484 42.219 7.488 1 95 486 GLN B N 1
ATOM 7779 C CA . GLN B 1 486 ? 6.957 43.438 8.133 1 95 486 GLN B CA 1
ATOM 7780 C C . GLN B 1 486 ? 6.176 43.094 9.398 1 95 486 GLN B C 1
ATOM 7782 O O . GLN B 1 486 ? 6.254 43.781 10.398 1 95 486 GLN B O 1
ATOM 7787 N N . PHE B 1 487 ? 5.438 42.094 9.328 1 96.31 487 PHE B N 1
ATOM 7788 C CA . PHE B 1 487 ? 4.668 41.625 10.477 1 96.31 487 PHE B CA 1
ATOM 7789 C C . PHE B 1 487 ? 5.586 41.312 11.656 1 96.31 487 PHE B C 1
ATOM 7791 O O . PHE B 1 487 ? 5.367 41.812 12.766 1 96.31 487 PHE B O 1
ATOM 7798 N N . TYR B 1 488 ? 6.594 40.5 11.406 1 97.62 488 TYR B N 1
ATOM 7799 C CA . TYR B 1 488 ? 7.477 40.125 12.5 1 97.62 488 TYR B CA 1
ATOM 7800 C C . TYR B 1 488 ? 8.273 41.312 13.008 1 97.62 488 TYR B C 1
ATOM 7802 O O . TYR B 1 488 ? 8.547 41.406 14.203 1 97.62 488 TYR B O 1
ATOM 7810 N N . PHE B 1 489 ? 8.672 42.156 12.094 1 96.38 489 PHE B N 1
ATOM 7811 C CA . PHE B 1 489 ? 9.367 43.406 12.461 1 96.38 489 PHE B CA 1
ATOM 7812 C C . PHE B 1 489 ? 8.531 44.219 13.445 1 96.38 489 PHE B C 1
ATOM 7814 O O . PHE B 1 489 ? 9.016 44.594 14.508 1 96.38 489 PHE B O 1
ATOM 7821 N N . GLN B 1 490 ? 7.277 44.375 13.133 1 94.75 490 GLN B N 1
ATOM 7822 C CA . GLN B 1 490 ? 6.379 45.156 13.969 1 94.75 490 GLN B CA 1
ATOM 7823 C C . GLN B 1 490 ? 6.008 44.406 15.242 1 94.75 490 GLN B C 1
ATOM 7825 O O . GLN B 1 490 ? 5.844 45.031 16.297 1 94.75 490 GLN B O 1
ATOM 7830 N N . LEU B 1 491 ? 5.809 43.125 15.117 1 96.25 491 LEU B N 1
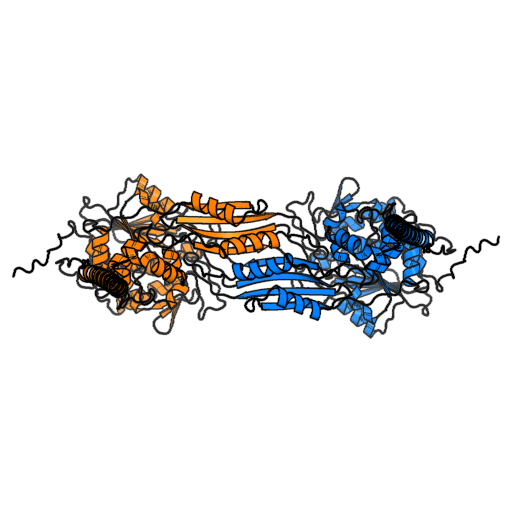ATOM 7831 C CA . LEU B 1 491 ? 5.457 42.344 16.281 1 96.25 491 LEU B CA 1
ATOM 7832 C C . LEU B 1 491 ? 6.523 42.438 17.359 1 96.25 491 LEU B C 1
ATOM 7834 O O . LEU B 1 491 ? 6.199 42.625 18.547 1 96.25 491 LEU B O 1
ATOM 7838 N N . ILE B 1 492 ? 7.777 42.375 16.984 1 96.5 492 ILE B N 1
ATOM 7839 C CA . ILE B 1 492 ? 8.883 42.469 17.922 1 96.5 492 ILE B CA 1
ATOM 7840 C C . ILE B 1 492 ? 8.867 43.844 18.594 1 96.5 492 ILE B C 1
ATOM 7842 O O . ILE B 1 492 ? 9.023 43.938 19.812 1 96.5 492 ILE B O 1
ATOM 7846 N N . GLN B 1 493 ? 8.586 44.812 17.844 1 93.94 493 GLN B N 1
ATOM 7847 C CA . GLN B 1 493 ? 8.555 46.156 18.391 1 93.94 493 GLN B CA 1
ATOM 7848 C C . GLN B 1 493 ? 7.344 46.375 19.297 1 93.94 493 GLN B C 1
ATOM 7850 O O . GLN B 1 493 ? 7.457 46.938 20.375 1 93.94 493 GLN B O 1
ATOM 7855 N N . ASN B 1 494 ? 6.23 45.875 18.844 1 92.5 494 ASN B N 1
ATOM 7856 C CA . ASN B 1 494 ? 5 46 19.609 1 92.5 494 ASN B CA 1
ATOM 7857 C C . ASN B 1 494 ? 5.055 45.219 20.922 1 92.5 494 ASN B C 1
ATOM 7859 O O . ASN B 1 494 ? 4.41 45.594 21.906 1 92.5 494 ASN B O 1
ATOM 7863 N N . ALA B 1 495 ? 5.789 44.188 20.969 1 94.12 495 ALA B N 1
ATOM 7864 C CA . ALA B 1 495 ? 5.895 43.344 22.141 1 94.12 495 ALA B CA 1
ATOM 7865 C C . ALA B 1 495 ? 6.84 43.969 23.172 1 94.12 495 ALA B C 1
ATOM 7867 O O . ALA B 1 495 ? 6.898 43.5 24.328 1 94.12 495 ALA B O 1
ATOM 7868 N N . ASP B 1 496 ? 7.578 45 22.781 1 90.62 496 ASP B N 1
ATOM 7869 C CA . ASP B 1 496 ? 8.578 45.625 23.656 1 90.62 496 ASP B CA 1
ATOM 7870 C C . ASP B 1 496 ? 7.938 46.656 24.562 1 90.62 496 ASP B C 1
ATOM 7872 O O . ASP B 1 496 ? 8.641 47.469 25.172 1 90.62 496 ASP B O 1
ATOM 7876 N N . ILE B 1 497 ? 6.594 46.656 24.781 1 74.06 497 ILE B N 1
ATOM 7877 C CA . ILE B 1 497 ? 5.902 47.656 25.562 1 74.06 497 ILE B CA 1
ATOM 7878 C C . ILE B 1 497 ? 5.48 47.062 26.906 1 74.06 497 ILE B C 1
ATOM 7880 O O . ILE B 1 497 ? 5.27 45.875 27.016 1 74.06 497 ILE B O 1
ATOM 7884 N N . ASP B 1 498 ? 5.758 47.75 28.062 1 60.5 498 ASP B N 1
ATOM 7885 C CA . ASP B 1 498 ? 5.434 47.281 29.406 1 60.5 498 ASP B CA 1
ATOM 7886 C C . ASP B 1 498 ? 3.928 47.062 29.578 1 60.5 498 ASP B C 1
ATOM 7888 O O . ASP B 1 498 ? 3.492 46.094 30.172 1 60.5 498 ASP B O 1
ATOM 7892 N N . LYS B 1 499 ? 3.121 48.125 29.516 1 59 499 LYS B N 1
ATOM 7893 C CA . LYS B 1 499 ? 1.696 48.031 29.828 1 59 499 LYS B CA 1
ATOM 7894 C C . LYS B 1 499 ? 0.852 48.156 28.562 1 59 499 LYS B C 1
ATOM 7896 O O . LYS B 1 499 ? 1.18 48.938 27.656 1 59 499 LYS B O 1
ATOM 7901 N N . ILE B 1 500 ? 0.066 47.031 28.406 1 55.5 500 ILE B N 1
ATOM 7902 C CA . ILE B 1 500 ? -0.93 47.156 27.344 1 55.5 500 ILE B CA 1
ATOM 7903 C C . ILE B 1 500 ? -1.683 48.469 27.5 1 55.5 500 ILE B C 1
ATOM 7905 O O . ILE B 1 500 ? -2.254 48.75 28.562 1 55.5 500 ILE B O 1
ATOM 7909 N N . PRO B 1 501 ? -1.412 49.406 26.578 1 51.78 501 PRO B N 1
ATOM 7910 C CA . PRO B 1 501 ? -2.152 50.656 26.734 1 51.78 501 PRO B CA 1
ATOM 7911 C C . PRO B 1 501 ? -3.656 50.438 26.891 1 51.78 501 PRO B C 1
ATOM 7913 O O . PRO B 1 501 ? -4.207 49.469 26.344 1 51.78 501 PRO B O 1
ATOM 7916 N N . ILE B 1 502 ? -4.27 50.844 27.984 1 48.72 502 ILE B N 1
ATOM 7917 C CA . ILE B 1 502 ? -5.707 50.781 28.234 1 48.72 502 ILE B CA 1
ATOM 7918 C C . ILE B 1 502 ? -6.457 51.312 27.016 1 48.72 502 ILE B C 1
ATOM 7920 O O . ILE B 1 502 ? -6.141 52.406 26.516 1 48.72 502 ILE B O 1
ATOM 7924 N N . PRO B 1 503 ? -7.207 50.469 26.391 1 49.34 503 PRO B N 1
ATOM 7925 C CA . PRO B 1 503 ? -7.992 50.969 25.25 1 49.34 503 PRO B CA 1
ATOM 7926 C C . PRO B 1 503 ? -8.758 52.25 25.562 1 49.34 503 PRO B C 1
ATOM 7928 O O . PRO B 1 503 ? -9.219 52.438 26.688 1 49.34 503 PRO B O 1
ATOM 7931 N N . HIS B 1 504 ? -8.484 53.438 24.969 1 41.69 504 HIS B N 1
ATOM 7932 C CA . HIS B 1 504 ? -9.336 54.594 25.109 1 41.69 504 HIS B CA 1
ATOM 7933 C C . HIS B 1 504 ? -10.719 54.344 24.5 1 41.69 504 HIS B C 1
ATOM 7935 O O . HIS B 1 504 ? -10.828 53.906 23.359 1 41.69 504 HIS B O 1
ATOM 7941 N N . ARG B 1 505 ? -11.656 54 25.25 1 42.03 505 ARG B N 1
ATOM 7942 C CA . ARG B 1 505 ? -13.016 54.094 24.734 1 42.03 505 ARG B CA 1
ATOM 7943 C C . ARG B 1 505 ? -13.258 55.406 23.984 1 42.03 505 ARG B C 1
ATOM 7945 O O . ARG B 1 505 ? -12.953 56.469 24.5 1 42.03 505 ARG B O 1
ATOM 7952 N N . ALA B 1 506 ? -13.367 55.438 22.688 1 41.28 506 ALA B N 1
ATOM 7953 C CA . ALA B 1 506 ? -13.953 56.594 22.031 1 41.28 506 ALA B CA 1
ATOM 7954 C C . ALA B 1 506 ? -15.25 57.031 22.703 1 41.28 506 ALA B C 1
ATOM 7956 O O . ALA B 1 506 ? -16.297 56.406 22.516 1 41.28 506 ALA B O 1
ATOM 7957 N N . THR B 1 507 ? -15.219 57.312 23.969 1 32.53 507 THR B N 1
ATOM 7958 C CA . THR B 1 507 ? -16.422 58 24.422 1 32.53 507 THR B CA 1
ATOM 7959 C C . THR B 1 507 ? -16.719 59.219 23.531 1 32.53 507 THR B C 1
ATOM 7961 O O . THR B 1 507 ? -15.867 60.062 23.328 1 32.53 507 THR B O 1
ATOM 7964 N N . HIS B 1 508 ? -17.5 58.969 22.5 1 30.73 508 HIS B N 1
ATOM 7965 C CA . HIS B 1 508 ? -18.203 60.125 21.922 1 30.73 508 HIS B CA 1
ATOM 7966 C C . HIS B 1 508 ? -18.719 61.031 23.016 1 30.73 508 HIS B C 1
ATOM 7968 O O . HIS B 1 508 ? -19.625 60.656 23.781 1 30.73 508 HIS B O 1
ATOM 7974 N N . GLU B 1 509 ? -17.891 61.688 23.719 1 27.36 509 GLU B N 1
ATOM 7975 C CA . GLU B 1 509 ? -18.469 62.875 24.328 1 27.36 509 GLU B CA 1
ATOM 7976 C C . GLU B 1 509 ? -19.234 63.719 23.297 1 27.36 509 GLU B C 1
ATOM 7978 O O . GLU B 1 509 ? -18.656 64.188 22.328 1 27.36 509 GLU B O 1
ATOM 7983 N N . LEU B 1 510 ? -20.516 63.344 23.094 1 23.64 510 LEU B N 1
ATOM 7984 C CA . LEU B 1 510 ? -21.406 64.5 22.797 1 23.64 510 LEU B CA 1
ATOM 7985 C C . LEU B 1 510 ? -21.469 65.438 24 1 23.64 510 LEU B C 1
ATOM 7987 O O . LEU B 1 510 ? -21.531 65 25.141 1 23.64 510 LEU B O 1
#

Sequence (1020 aa):
MAALCGRAVVCSLAGLLVLFVSVLLIRTYTWPERAVRQWHWKEPSGMELMEEEKEQLIEALKGAIRIPTVSFSEDKQNTTALAEFGKYIEKVFPNVFSSKLITHEVFGNYSHLFKVNGSDHTLQPYMLLAHLDVVPATPESWEVSPFSGVEQDGYIYGRGTLDDKSSLIGILQALEFLLKKGYKPCRSFYIGLGHDEEVFGHRGAKIMAEELKNRKVKLAFLVDEGLPVIDGIIPGLNCPVALIGITEKGSLTLKLTVNGSPGHSSFPPLESSIGILSAAVSRLEQNPMPNKFGEGPERAMFEHVASKFVFPLNIVMANLWAFSLVVSRFLAQSSSTNAMIRTTTALTIFQSGIKSNVVPPTATATVNFRIHPAQTVKEVLDIVRKTIQDERVELSVMNSFDPLPVSSHDVESVGYQILQHTIHSVFSGAPSAPAVCIGNTDSRYFVPLTNNIYRFNPVILKKEDLNRIHGLNERISKEALERLVQFYFQLIQNADIDKIPIPHRATHELMAALCGRAVVCSLAGLLVLFVSVLLIRTYTWPERAVRQWHWKEPSGMELMEEEKEQLIEALKGAIRIPTVSFSEDKQNTTALAEFGKYIEKVFPNVFSSKLITHEVFGNYSHLFKVNGSDHTLQPYMLLAHLDVVPATPESWEVSPFSGVEQDGYIYGRGTLDDKSSLIGILQALEFLLKKGYKPCRSFYIGLGHDEEVFGHRGAKIMAEELKNRKVKLAFLVDEGLPVIDGIIPGLNCPVALIGITEKGSLTLKLTVNGSPGHSSFPPLESSIGILSAAVSRLEQNPMPNKFGEGPERAMFEHVASKFVFPLNIVMANLWAFSLVVSRFLAQSSSTNAMIRTTTALTIFQSGIKSNVVPPTATATVNFRIHPAQTVKEVLDIVRKTIQDERVELSVMNSFDPLPVSSHDVESVGYQILQHTIHSVFSGAPSAPAVCIGNTDSRYFVPLTNNIYRFNPVILKKEDLNRIHGLNERISKEALERLVQFYFQLIQNADIDKIPIPHRATHEL

Secondary structure (DSSP, 8-state):
-HHHHHHHHHHHHHHHHHHHHHHHHHHHHSS-------------------HHHHHHHHHHHHHHHTS--BEEETTEE-HHHHHHHHHHHHHH-HHHHH-TTEEEEEETTTEEEEEE--S-TTSPPEEEEEE--B----STT-SS-TT---EETTEEESTTTTTTHHHHHHHHHHHHHHHHTT---SS-EEEEEES-GGGTTTTTHHHHHHHHHHTT---S-EEEEEEEEESSSSTTB-S-EEEEEEEE-EEEEEEEEEE---EETTS--SS-HHHHHHHHHHHHHHSPPPB-TTSSTHHHHHHHTGGGBPTTHHHHHHTHHHHHHHHHHHHTTSHHHHHHHB-EEEEEEEEE-S-TTEE-SEEEEEEEEEE-TT--HHHHHHHHHHHH--TTSEEEEEEEEPPPPPPP-STT-HHHHHHHHHHHHHTTT--EEEEEE-S--GGGGGGGG-S-EEEEEEEEE-HHHHTTTTSSS-EEEHHHHHHHHHHHHHHHHHTT-SS-----------/-HHHHHHHHHHHHHHHHHHHHHHHHHHHHSS-------------------HHHHHHHHHHHHHHHTS--BEEETTEE-HHHHHHHHHHHHHH-HHHHH-TTEEEEEETTTEEEEEEPPS-TTSPPEEEEEE--B----STT-SS-TT---EETTEEESTTTTTTHHHHHHHHHHHHHHHHTT---SS-EEEEEES-GGGTTTTTHHHHHHHHHHTT---S-EEEEEEEEESSSSTTB-S-EEEEEEEE-EEEEEEEEEE---EETTS--SS-HHHHHHHHHHHHHHSPPPB-TTSSTHHHHHHHTGGGBPTTHHHHHHTHHHHHHHHHHHHTTSHHHHHHHB-EEEEEEEEE-S-TTEE-SEEEEEEEEEEPTT--HHHHHHHHHHHH--TTSEEEEEEEEPPPPPPP-STT-HHHHHHHHHHHHHTTT--EEEEEE-S--GGGGGGGG-S-EEEEEEEEE-HHHHTTTTSSS-EEEHHHHHHHHHHHHHHHHHTT-SS-----------

Radius of gyration: 39.0 Å; Cα contacts (8 Å, |Δi|>4): 2183; chains: 2; bounding box: 95×132×73 Å

Organism: NCBI:txid247094

Foldseek 3Di:
DVVVVVVVVVVVVVVVVVVVVVVLVCLLVVQDQPALLPFPPPPDPQDDDDPVLLVLLLVLLLVLLLQQQADAAPVDTPVVSLLVNVVSLCVSQVCQVPPPQWDWDAFLNRKIKIKGHAPAPVDAAEEEEAESHFHDDDQPPFPDRQRRLDDDPQWGWHTCQQRHVLLVSLLSSLVSVCVVVVDGFNHMYMYIYASQFVHPRVRGLLVVLVVCVVVVHAHLAYEYAFFEFEDAQDPQQPDTEFEKEQWEFKKWKKKKKFFADKDFQVDDDPAAQCRLVVLLLVLDQVDWFDFAQPVDCALQQLCNCLSRGHPPSSSCSSPCVPCVVVVSVVLCVDPVSVLQGAKGKDWDDKDFDDDDGMGTRMIMTMIMIGGHLNDFPVRVVVVSCVRSVDPSIDIDTPDIDGMDDGADQDPQSLLNSLLQVLLCVLVVHHHYTYGYGSDDGSCRSNCSRYSHYIHGQHAYDYPVQVCLRVHHGHIGGSVRSVSSSSSSSSSSVSSSDRDSRDRPPPPPPD/DVVVV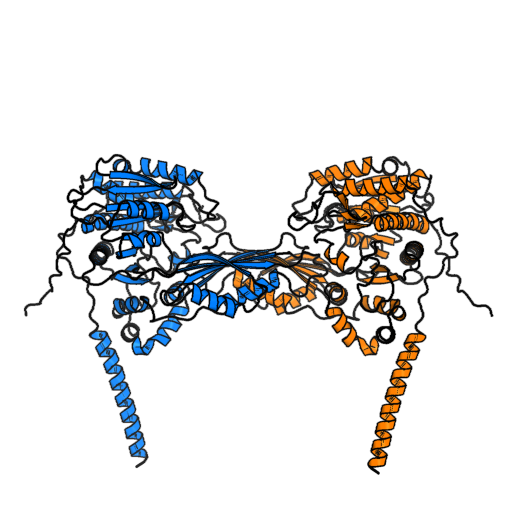VVVVVVVVVVVVVVVVVVLVCLLVVQDQPALQPDPPPPPPLDPDDPVLLVLLLVLLLVLLLQQQADAAPVDTPVVSLLVNVVSLCVSQVCQVPPPQWDWDAFLNRKIKIKGHAPAPVAAAEEEEAESHFHDDDQPPFPDRQRRLDDDPQWGWHTCQQRHVLLVSLLSSLVSVCVVVVDGFNHMYMYIYASQFVHPRVRGLLVVLVVCVVVVHAHLAYEYAFFEFEDAQDPQQPGTEFEKEQWEFKKWKKKKKFFADKDFQVDDDPAAQCRLVVLLLVLDQVDWFDFAQPVDCALQQLCNCLSRGHPPSSSCSSPCVPCVVVVSVVLCVDPVSVLQGAKGKDWDDKDFDDDDGMGTRMIMTMIMIGGHLNDAPVRVVVVSCVRSVDPSIDMDIPDIDGMDDGADQDPQSLLNSLLQNLLCVLVVHHHYTYGYGSDDGSCRSNCSRYRHYIHGQHAYDYPVQVCLRVHHGHIGGSVRSVSSSSSSSSSSVSSSDDDDRDRPPPPPPD

InterPro domains:
  IPR002933 Peptidase M20 [PF01546] (127-494)
  IPR011650 Peptidase M20, dimerisation domain [PF07687] (247-391)
  IPR036264 Bacterial exopeptidase dimerisation domain [SSF55031] (250-393)
  IPR047177 Peptidase M20A [PTHR45962] (12-499)

Solvent-accessible surface area (backbone atoms only — not comparable to full-atom values): 51745 Å² total; per-residue (Å²): 109,65,70,58,49,49,51,48,48,51,48,48,50,50,48,49,49,51,49,50,52,47,52,48,51,49,48,40,74,62,49,77,73,80,63,78,69,66,60,90,56,81,67,70,74,74,75,76,73,46,74,67,54,48,50,50,51,53,51,52,48,29,58,53,22,48,44,64,22,30,35,59,43,80,89,40,60,39,60,69,31,38,55,51,46,57,55,45,53,47,66,76,34,48,59,59,70,64,36,88,52,41,49,78,46,72,36,72,86,55,11,40,38,36,38,39,57,28,75,38,81,84,45,65,22,34,37,40,44,31,28,62,26,24,66,80,75,66,56,75,88,33,89,56,56,42,46,59,28,48,76,55,95,63,22,36,32,11,59,23,39,74,55,26,37,44,56,39,48,21,47,53,49,23,50,33,54,39,51,76,70,65,60,74,48,39,36,24,35,35,40,40,35,20,48,31,52,75,48,76,11,69,59,14,34,38,49,49,32,52,52,40,48,73,68,65,50,58,37,59,22,35,40,26,60,58,32,36,24,37,40,69,62,59,86,54,46,74,58,52,35,33,34,35,9,25,28,32,31,11,37,37,33,36,37,36,36,20,79,53,65,37,16,36,31,46,40,32,58,84,72,41,21,55,38,54,47,20,45,32,52,25,42,49,56,75,51,67,57,66,82,43,68,70,62,40,63,47,43,55,23,47,52,65,46,12,82,48,26,40,87,70,50,18,44,46,41,50,37,41,92,79,36,47,67,61,51,45,58,58,35,55,73,37,36,67,51,27,28,67,30,17,35,39,70,16,68,10,32,34,47,25,45,82,33,69,63,30,28,30,31,43,22,40,34,32,38,25,32,26,29,29,71,71,48,44,56,68,58,52,51,53,51,50,52,63,57,46,67,50,88,67,55,41,80,41,81,76,47,72,44,57,34,52,73,72,24,64,74,52,93,78,25,61,54,44,50,46,48,49,51,39,44,25,66,68,53,78,58,36,50,69,29,54,27,61,20,47,54,82,64,58,63,70,52,40,52,90,35,31,69,31,49,38,16,45,28,74,39,78,38,40,57,79,51,60,47,17,45,71,31,59,69,18,48,34,40,56,66,44,52,53,49,30,22,43,38,42,39,45,40,57,59,59,61,45,58,91,66,79,71,73,61,69,73,80,68,74,80,123,108,64,67,59,49,50,51,50,49,51,49,47,50,50,47,49,46,51,50,50,53,47,52,47,51,48,47,39,75,63,50,77,72,83,65,78,68,66,66,90,56,83,66,71,73,74,74,74,74,48,71,68,53,48,50,50,50,53,50,53,47,28,57,54,23,48,45,64,23,28,36,58,42,81,90,41,59,38,59,70,31,40,55,50,46,56,55,46,53,48,66,76,32,49,59,58,72,64,36,89,52,39,49,78,46,73,34,72,88,55,12,40,38,37,38,38,58,28,76,38,81,83,44,65,23,33,37,41,43,35,27,63,24,23,68,80,76,67,56,76,88,33,90,54,56,44,46,57,27,46,76,54,97,62,24,35,33,10,59,26,40,74,55,26,38,42,58,40,48,22,48,53,49,24,50,32,52,37,51,74,72,66,61,74,49,40,37,23,35,36,39,40,36,20,48,31,50,75,47,76,11,69,61,15,35,39,49,48,32,52,51,41,49,73,70,64,49,57,37,58,22,35,41,26,59,58,32,39,24,36,38,70,61,57,86,54,46,74,59,50,36,33,33,35,10,25,29,32,31,11,36,38,33,36,38,37,37,19,79,53,66,38,16,37,32,46,40,33,58,86,72,43,20,56,37,54,48,20,46,33,53,26,42,49,55,75,50,67,58,67,81,43,67,70,63,40,64,45,43,56,22,47,53,65,45,12,83,50,26,40,86,68,50,19,44,45,42,51,36,41,93,80,36,47,67,61,50,46,58,58,35,57,74,37,35,68,49,26,29,65,30,16,36,38,72,16,68,10,32,35,46,26,45,81,33,70,63,29,28,29,31,45,20,37,34,32,37,26,30,29,30,30,72,71,48,44,56,68,57,52,51,52,50,50,52,63,59,47,67,50,88,67,54,41,80,41,80,75,47,72,46,56,34,51,73,72,24,65,73,52,94,79,25,60,54,44,49,46,49,49,52,38,44,26,67,67,52,78,58,36,50,69,29,54,28,62,21,47,53,82,65,56,62,71,50,40,52,90,33,32,70,32,48,38,16,45,28,74,38,80,38,40,59,78,50,59,47,17,44,72,31,60,71,21,49,33,40,56,67,44,52,52,48,30,22,43,40,42,40,45,39,57,58,59,61,44,56,90,67,77,74,72,62,68,72,82,66,76,76,124